Protein 1MSW (pdb70)

Secondary structure (DSSP, 8-state):
----------GGGS--HHHHHHHTTTT-HHHHHHHHHHHHHHHHHHHHHHHHHHHHHHTTT-GGGSTTTHHHHHHHHHHHHHHHHHHHHHHHHS-S---TTTTTTTSS-HHHHHHHHHHHHHHHHHH-S--BHHHHHHHHHHHHHHHHHHHHHHHSS-SSHHHHTSHHHHHS-SHHHHHHHHHHHHHHSTTTTTTTT-------TTHHHHHHHHHHHHHHHH-TTEEEE----EEEE-HHHHHHHHHHHHHHTTS------BSSPPBPPSSSBS-BSSS--SS--BSEE-SSTTHHHHTTT---HHHHHHHHHHHT--EEE-HHHHHHHHHHTT-SS-SSTT---SS---------TTHHHHHHHHHHHHHHHHHHHHHHHHTTTSSSSS-S-BB--EEEETTS-EEESSSS-TTS-HHHHHHEEESS-EE-HHHHHHHHHHHHHHHTT--SS-HHHHHHHHHHTHHHHHHHHH-HHHH-GGGGSSSHHHHHHHHHHHHHHHHH-TT-EE---EEEE-S-HHHHHHHHHHT-TTHHHHTT-S--SS---HHHHHHHHHHHHHHHHHTTS-------SSSSSS--SS------HHHHHHHHHTT---HHHHHHHHHGGGGT--HHHHHHHIIIIIIHHHHHTS---S-SSHHHHHHHHHHHHHHHHHHH-HHHHHHHHHHHHHHHHHHS-EE-TTT--EEE----EEEE-TTS-EEEE--B--SS--EE-SSS-EE----S-SS--S--B-HHHHHHHHHHHHHHHHHHHHHHHHHHHIIIII-----EE-SSEEEE-GGGHHHHHHHHHHHHHHHHHH--HHHHHHHHHSSTTT-TT---PPPPPPP-S--GGGGGT-SS---

Solvent-accessible surface area: 42148 Å² total; per-residue (Å²): 75,86,10,116,32,71,149,56,99,13,62,95,10,83,33,63,83,152,46,34,88,67,0,16,127,117,71,28,106,189,42,0,124,54,1,6,52,17,12,34,52,6,14,81,43,0,13,58,83,21,46,153,74,3,89,159,36,6,135,63,10,48,3,2,62,8,58,1,0,84,50,18,6,70,83,2,6,54,102,0,20,52,43,0,57,77,26,13,90,87,9,97,90,148,204,61,187,117,63,69,4,12,124,31,1,74,100,19,80,35,42,0,0,0,8,1,0,0,8,16,0,5,16,33,3,7,55,64,124,89,10,33,17,85,38,0,0,28,31,0,0,89,25,0,21,45,6,9,68,2,5,52,6,38,99,83,92,6,122,48,14,118,158,75,2,71,113,57,12,107,132,106,95,37,78,96,144,38,71,41,27,0,76,80,18,29,55,86,9,110,101,164,22,55,26,55,66,138,83,44,92,99,16,127,147,102,29,1,58,72,0,0,55,30,0,6,65,0,0,46,100,23,7,43,0,3,50,90,93,211,146,102,57,31,1,42,3,10,95,147,57,16,42,42,4,18,97,116,0,11,58,36,1,5,74,30,15,26,42,7,2,0,5,1,26,4,60,72,7,131,22,23,57,26,4,0,22,23,14,107,15,42,106,80,16,26,0,1,95,29,142,86,132,146,17,18,68,95,7,85,138,45,190,4,55,63,0,39,84,3,1,31,38,3,4,83,3,6,7,75,7,13,118,126,0,12,62,3,0,46,54,0,1,101,84,181,166,28,41,5,139,103,25,22,32,63,135,181,74,146,51,91,144,234,159,74,116,122,148,27,7,51,42,28,150,179,137,27,137,40,28,114,72,120,14,128,58,10,55,48,27,5,98,10,0,59,86,2,18,125,49,176,7,0,25,1,0,2,6,0,18,43,22,0,42,8,59,8,18,3,86,2,17,6,37,22,87,36,3,0,82,1,1,3,9,0,20,92,24,88,75,2,26,157,97,2,43,76,23,0,21,3,20,0,0,34,8,12,11,38,58,128,35,41,14,103,78,4,19,126,41,0,94,129,21,58,128,63,0,32,29,0,16,178,29,22,80,144,61,23,52,0,3,120,30,107,32,13,0,19,0,0,3,0,0,19,26,8,10,10,7,72,127,119,32,78,89,44,86,0,11,6,23,4,40,7,70,4,45,30,18,11,3,0,4,1,0,0,6,4,56,18,78,99,0,0,110,7,1,6,0,19,64,27,169,77,29,22,40,10,33,22,58,0,5,152,47,0,40,123,31,0,89,50,25,23,139,123,26,75,98,86,53,93,29,75,126,102,98,126,70,129,42,101,174,85,126,82,84,41,27,2,37,66,26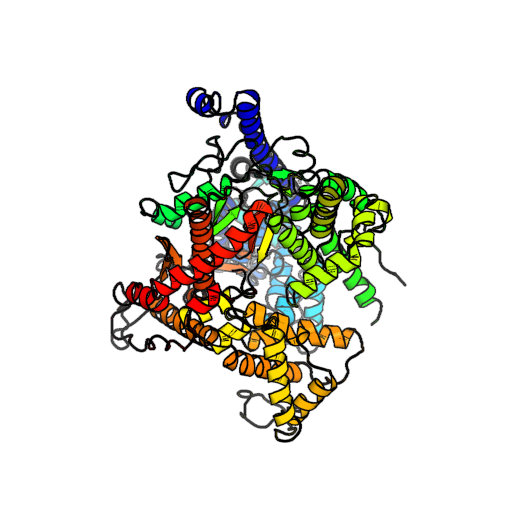,8,0,28,22,0,60,65,71,41,11,74,88,75,9,0,78,100,0,0,76,28,3,11,136,41,22,97,45,130,22,2,88,57,23,1,22,92,74,11,1,74,58,15,67,108,83,51,173,6,142,54,14,111,63,37,88,34,0,0,17,14,0,0,103,5,1,52,78,0,2,31,78,3,0,60,5,0,16,74,0,16,68,7,0,62,33,0,0,117,26,3,0,31,81,26,97,44,208,187,103,35,106,63,95,18,154,88,16,39,1,47,4,66,3,39,11,25,0,6,0,64,0,52,70,95,85,61,114,36,68,134,26,85,2,14,24,28,33,62,12,111,33,108,46,124,110,145,135,73,144,118,35,81,21,9,28,143,105,0,35,64,7,0,3,16,12,2,4,28,0,7,7,1,2,11,5,2,61,1,2,12,80,0,59,87,110,58,45,4,106,6,3,10,2,42,32,38,10,2,1,0,3,2,31,10,0,45,54,1,30,105,0,0,3,34,6,2,8,84,16,11,76,83,44,46,9,0,26,77,4,78,105,51,10,25,102,121,106,10,123,59,131,32,86,168,28,61,92,59,13,84,94,36,129,8,75,2,135,50,0,61,125,1,62,23,0,19,3

Structure (mmCIF, N/CA/C/O backbone):
data_1MSW
#
_entry.id   1MSW
#
_cell.length_a   142.910
_cell.length_b   145.460
_cell.length_c   145.600
_cell.angle_alpha   90.00
_cell.angle_beta   90.00
_cell.angle_gamma   90.00
#
_symmetry.space_group_name_H-M   'C 2 2 21'
#
loop_
_entity.id
_entity.type
_entity.pdbx_description
1 polymer 'Template DNA'
2 polymer 'Non-Template DNA'
3 polymer 'RNA message'
4 polymer 'DNA-directed RNA polymerase'
5 water water
#
loop_
_atom_site.group_PDB
_atom_site.id
_atom_site.type_symbol
_atom_site.label_atom_id
_atom_site.label_alt_id
_atom_site.label_comp_id
_atom_site.label_asym_id
_atom_site.label_entity_id
_atom_site.label_seq_id
_atom_site.pdbx_PDB_ins_code
_atom_site.Cartn_x
_atom_site.Cartn_y
_atom_site.Cartn_z
_atom_site.occupancy
_atom_site.B_iso_or_equiv
_atom_site.auth_seq_id
_atom_site.auth_comp_id
_atom_site.auth_asym_id
_atom_site.auth_atom_id
_atom_site.pdbx_PDB_model_num
ATOM 965 N N . ASN D 4 2 ? -28.044 -3.138 -14.695 1.00 97.36 2 ASN D N 1
ATOM 966 C CA . ASN D 4 2 ? -27.631 -2.319 -13.517 1.00 97.38 2 ASN D CA 1
ATOM 967 C C . ASN D 4 2 ? -26.621 -3.051 -12.639 1.00 96.55 2 ASN D C 1
ATOM 968 O O . ASN D 4 2 ? -26.040 -4.061 -13.046 1.00 96.90 2 ASN D O 1
ATOM 973 N N . THR D 4 3 ? -26.415 -2.534 -11.432 1.00 94.89 3 THR D N 1
ATOM 974 C CA . THR D 4 3 ? -25.473 -3.136 -10.499 1.00 92.92 3 THR D CA 1
ATOM 975 C C . THR D 4 3 ? -26.131 -3.387 -9.142 1.00 90.82 3 THR D C 1
ATOM 976 O O . THR D 4 3 ? -26.991 -2.615 -8.705 1.00 99.68 3 THR D O 1
ATOM 980 N N . ILE D 4 4 ? -25.727 -4.468 -8.478 1.00 98.59 4 ILE D N 1
ATOM 981 C CA . ILE D 4 4 ? -26.290 -4.787 -7.172 1.00 96.61 4 ILE D CA 1
ATOM 982 C C . ILE D 4 4 ? -25.430 -4.223 -6.044 1.00 96.13 4 ILE D C 1
ATOM 983 O O . ILE D 4 4 ? -24.247 -4.555 -5.900 1.00 95.72 4 ILE D O 1
ATOM 988 N N . ASN D 4 5 ? -26.054 -3.354 -5.255 1.00 95.57 5 ASN D N 1
ATOM 989 C CA . ASN D 4 5 ? -25.408 -2.684 -4.135 1.00 95.48 5 ASN D CA 1
ATOM 990 C C . ASN D 4 5 ? -25.669 -3.399 -2.824 1.00 95.14 5 ASN D C 1
ATOM 991 O O . ASN D 4 5 ? -26.755 -3.289 -2.255 1.00 94.58 5 ASN D O 1
ATOM 996 N N . ILE D 4 6 ? -24.667 -4.119 -2.336 1.00 94.53 6 ILE D N 1
ATOM 997 C CA . ILE D 4 6 ? -24.808 -4.835 -1.081 1.00 94.12 6 ILE D CA 1
ATOM 998 C C . ILE D 4 6 ? -24.307 -3.955 0.057 1.00 94.94 6 ILE D C 1
ATOM 999 O O . ILE D 4 6 ? -23.440 -3.105 -0.143 1.00 95.20 6 ILE D O 1
ATOM 1004 N N . ALA D 4 7 ? -24.865 -4.155 1.247 1.00 95.44 7 ALA D N 1
ATOM 1005 C CA . ALA D 4 7 ? -24.469 -3.381 2.421 1.00 95.48 7 ALA D CA 1
ATOM 1006 C C . ALA D 4 7 ? -24.066 -4.313 3.565 1.00 95.34 7 ALA D C 1
ATOM 1007 O O . ALA D 4 7 ? -24.594 -5.424 3.688 1.00 95.60 7 ALA D O 1
ATOM 1009 N N . LYS D 4 8 ? -23.130 -3.859 4.398 1.00 94.31 8 LYS D N 1
ATOM 1010 C CA . LYS D 4 8 ? -22.660 -4.661 5.525 1.00 92.84 8 LYS D CA 1
ATOM 1011 C C . LYS D 4 8 ? -23.734 -4.791 6.606 1.00 91.75 8 LYS D C 1
ATOM 1012 O O . LYS D 4 8 ? -24.658 -3.978 6.685 1.00 91.43 8 LYS D O 1
ATOM 1018 N N . ASN D 4 9 ? -23.604 -5.822 7.436 1.00 90.36 9 ASN D N 1
ATOM 1019 C CA . ASN D 4 9 ? -24.561 -6.069 8.505 1.00 89.10 9 ASN D CA 1
ATOM 1020 C C . ASN D 4 9 ? -24.071 -5.509 9.828 1.00 89.65 9 ASN D C 1
ATOM 1021 O O . ASN D 4 9 ? -22.896 -5.175 9.988 1.00 89.01 9 ASN D O 1
ATOM 1026 N N . ASP D 4 10 ? -24.994 -5.423 10.777 1.00 90.24 10 ASP D N 1
ATOM 1027 C CA . ASP D 4 10 ? -24.680 -4.941 12.103 1.00 90.73 10 ASP D CA 1
ATOM 1028 C C . ASP D 4 10 ? -24.435 -6.178 12.945 1.00 90.43 10 ASP D C 1
ATOM 1029 O O . ASP D 4 10 ? -25.381 -6.793 13.438 1.00 90.61 10 ASP D O 1
ATOM 1034 N N . PHE D 4 11 ? -23.170 -6.556 13.091 1.00 89.60 11 PHE D N 1
ATOM 1035 C CA . PHE D 4 11 ? -22.823 -7.730 13.882 1.00 89.20 11 PHE D CA 1
ATOM 1036 C C . PHE D 4 11 ? -22.552 -7.312 15.310 1.00 91.67 11 PHE D C 1
ATOM 1037 O O . PHE D 4 11 ? -22.379 -8.154 16.190 1.00 92.79 11 PHE D O 1
ATOM 1045 N N . SER D 4 12 ? -22.511 -6.001 15.530 1.00 94.11 12 SER D N 1
ATOM 1046 C CA . SER D 4 12 ? -22.267 -5.454 16.857 1.00 96.34 12 SER D CA 1
ATOM 1047 C C . SER D 4 12 ? -23.335 -5.964 17.822 1.00 98.07 12 SER D C 1
ATOM 1048 O O . SER D 4 12 ? -23.103 -6.047 19.033 1.00 98.29 12 SER D O 1
ATOM 1051 N N . ASP D 4 13 ? -24.505 -6.300 17.277 1.00 99.32 13 ASP D N 1
ATOM 1052 C CA . ASP D 4 13 ? -25.616 -6.810 18.081 1.00 100.91 13 ASP D CA 1
ATOM 1053 C C . ASP D 4 13 ? -25.178 -8.044 18.865 1.00 101.70 13 ASP D C 1
ATOM 1054 O O . ASP D 4 13 ? -25.553 -8.225 20.025 1.00 101.96 13 ASP D O 1
ATOM 1059 N N . ILE D 4 14 ? -24.390 -8.892 18.208 1.00 102.70 14 ILE D N 1
ATOM 1060 C CA . ILE D 4 14 ? -23.882 -10.123 18.803 1.00 103.42 14 ILE D CA 1
ATOM 1061 C C . ILE D 4 14 ? -23.069 -9.879 20.072 1.00 104.78 14 ILE D C 1
ATOM 1062 O O . ILE D 4 14 ? -22.823 -10.808 20.837 1.00 105.30 14 ILE D O 1
ATOM 1067 N N . GLU D 4 15 ? -22.670 -8.631 20.307 1.00 106.40 15 GLU D N 1
ATOM 1068 C CA . GLU D 4 15 ? -21.897 -8.294 21.506 1.00 108.20 15 GLU D CA 1
ATOM 1069 C C . GLU D 4 15 ? -22.794 -8.413 22.751 1.00 108.66 15 GLU D C 1
ATOM 1070 O O . GLU D 4 15 ? -23.250 -7.409 23.313 1.00 108.76 15 GLU D O 1
ATOM 1076 N N . LEU D 4 16 ? -23.028 -9.665 23.153 1.00 108.85 16 LEU D N 1
ATOM 1077 C CA . LEU D 4 16 ? -23.861 -10.067 24.297 1.00 108.61 16 LEU D CA 1
ATOM 1078 C C . LEU D 4 16 ? -24.104 -9.041 25.406 1.00 109.06 16 LEU D C 1
ATOM 1079 O O . LEU D 4 16 ? -23.256 -8.196 25.704 1.00 108.72 16 LEU D O 1
ATOM 1084 N N . ALA D 4 17 ? -25.281 -9.153 26.020 1.00 109.72 17 ALA D N 1
ATOM 1085 C CA . ALA D 4 17 ? -25.707 -8.273 27.101 1.00 109.83 17 ALA D CA 1
ATOM 1086 C C . ALA D 4 17 ? -24.774 -8.361 28.303 1.00 109.93 17 ALA D C 1
ATOM 1087 O O . ALA D 4 17 ? -23.950 -9.271 28.392 1.00 109.80 17 ALA D O 1
ATOM 1089 N N . ALA D 4 18 ? -24.927 -7.414 29.227 1.00 110.34 18 ALA D N 1
ATOM 1090 C CA . ALA D 4 18 ? -24.105 -7.339 30.435 1.00 110.65 18 ALA D CA 1
ATOM 1091 C C . ALA D 4 18 ? -24.357 -8.459 31.458 1.00 110.87 18 ALA D C 1
ATOM 1092 O O . ALA D 4 18 ? -23.416 -8.947 32.094 1.00 110.97 18 ALA D O 1
ATOM 1094 N N . ILE D 4 19 ? -25.615 -8.860 31.632 1.00 111.07 19 ILE D N 1
ATOM 1095 C CA . ILE D 4 19 ? -25.934 -9.938 32.573 1.00 111.07 19 ILE D CA 1
ATOM 1096 C C . ILE D 4 19 ? -25.306 -11.253 32.082 1.00 110.48 19 ILE D C 1
ATOM 1097 O O . ILE D 4 19 ? -24.703 -11.993 32.874 1.00 110.33 19 ILE D O 1
ATOM 1102 N N . PRO D 4 20 ? -25.451 -11.565 30.771 1.00 109.33 20 PRO D N 1
ATOM 1103 C CA . PRO D 4 20 ? -24.884 -12.793 30.196 1.00 108.08 20 PRO D CA 1
ATOM 1104 C C . PRO D 4 20 ? -23.361 -12.667 30.076 1.00 106.92 20 PRO D C 1
ATOM 1105 O O . PRO D 4 20 ? -22.644 -13.667 29.986 1.00 106.90 20 PRO D O 1
ATOM 1109 N N . PHE D 4 21 ? -22.885 -11.424 30.069 1.00 104.88 21 PHE D N 1
ATOM 1110 C CA . PHE D 4 21 ? -21.462 -11.133 29.961 1.00 102.92 21 PHE D CA 1
ATOM 1111 C C . PHE D 4 21 ? -20.774 -11.406 31.289 1.00 101.95 21 PHE D C 1
ATOM 1112 O O . PHE D 4 21 ? -19.617 -11.821 31.314 1.00 102.20 21 PHE D O 1
ATOM 1120 N N . ASN D 4 22 ? -21.484 -11.162 32.389 1.00 100.97 22 ASN D N 1
ATOM 1121 C CA . ASN D 4 22 ? -20.929 -11.396 33.719 1.00 100.28 22 ASN D CA 1
ATOM 1122 C C . ASN D 4 22 ? -20.852 -12.908 33.938 1.00 98.95 22 ASN D C 1
ATOM 1123 O O . ASN D 4 22 ? -20.265 -13.384 34.914 1.00 98.21 22 ASN D O 1
ATOM 1128 N N . THR D 4 23 ? -21.459 -13.654 33.018 1.00 97.56 23 THR D N 1
ATOM 1129 C CA . THR D 4 23 ? -21.432 -15.113 33.065 1.00 96.42 23 THR D CA 1
ATOM 1130 C C . THR D 4 23 ? -19.995 -15.516 32.728 1.00 94.25 23 THR D C 1
ATOM 1131 O O . THR D 4 23 ? -19.439 -16.450 33.308 1.00 93.99 23 THR D O 1
ATOM 1135 N N . LEU D 4 24 ? -19.408 -14.790 31.777 1.00 91.74 24 LEU D N 1
ATOM 1136 C CA . LEU D 4 24 ? -18.037 -15.021 31.343 1.00 88.62 24 LEU D CA 1
ATOM 1137 C C . LEU D 4 24 ? -17.077 -14.332 32.282 1.00 88.03 24 LEU D C 1
ATOM 1138 O O . LEU D 4 24 ? -16.137 -14.948 32.780 1.00 88.25 24 LEU D O 1
ATOM 1143 N N . ALA D 4 25 ? -17.295 -13.040 32.498 1.00 87.54 25 ALA D N 1
ATOM 1144 C CA . ALA D 4 25 ? -16.451 -12.296 33.417 1.00 87.67 25 ALA D CA 1
ATOM 1145 C C . ALA D 4 25 ? -16.663 -12.982 34.771 1.00 88.29 25 ALA D C 1
ATOM 1146 O O . ALA D 4 25 ? -17.690 -13.641 34.982 1.00 88.58 25 ALA D O 1
ATOM 1148 N N . ASP D 4 26 ? -15.697 -12.838 35.676 1.00 89.22 26 ASP D N 1
ATOM 1149 C CA . ASP D 4 26 ? -15.752 -13.475 36.999 1.00 89.98 26 ASP D CA 1
ATOM 1150 C C . ASP D 4 26 ? -15.401 -14.949 36.825 1.00 88.61 26 ASP D C 1
ATOM 1151 O O . ASP D 4 26 ? -14.711 -15.548 37.658 1.00 88.51 26 ASP D O 1
ATOM 1156 N N . HIS D 4 27 ? -15.887 -15.517 35.725 1.00 86.58 27 HIS D N 1
ATOM 1157 C CA . HIS D 4 27 ? -15.638 -16.909 35.377 1.00 83.34 27 HIS D CA 1
ATOM 1158 C C . HIS D 4 27 ? -14.251 -16.986 34.733 1.00 80.17 27 HIS D C 1
ATOM 1159 O O . HIS D 4 27 ? -13.398 -17.771 35.163 1.00 78.36 27 HIS D O 1
ATOM 1166 N N . TYR D 4 28 ? -14.031 -16.145 33.719 1.00 77.29 28 TYR D N 1
ATOM 1167 C CA . TYR D 4 28 ? -12.763 -16.117 32.985 1.00 75.89 28 TYR D CA 1
ATOM 1168 C C . TYR D 4 28 ? -12.092 -14.742 32.946 1.00 76.62 28 TYR D C 1
ATOM 1169 O O . TYR D 4 28 ? -10.914 -14.619 32.574 1.00 76.94 28 TYR D O 1
ATOM 1178 N N . GLY D 4 29 ? -12.841 -13.708 33.315 1.00 77.00 29 GLY D N 1
ATOM 1179 C CA . GLY D 4 29 ? -12.270 -12.375 33.341 1.00 77.76 29 GLY D CA 1
ATOM 1180 C C . GLY D 4 29 ? -12.323 -11.546 32.074 1.00 78.77 29 GLY D C 1
ATOM 1181 O O . GLY D 4 29 ? -11.848 -11.948 31.012 1.00 79.66 29 GLY D O 1
ATOM 1182 N N . GLU D 4 30 ? -12.900 -10.360 32.223 1.00 79.41 30 GLU D N 1
ATOM 1183 C CA . GLU D 4 30 ? -13.056 -9.381 31.158 1.00 79.27 30 GLU D CA 1
ATOM 1184 C C . GLU D 4 30 ? -12.072 -9.489 29.995 1.00 77.48 30 GLU D C 1
ATOM 1185 O O . GLU D 4 30 ? -12.493 -9.577 28.844 1.00 78.06 30 GLU D O 1
ATOM 1191 N N . ARG D 4 31 ? -10.772 -9.475 30.277 1.00 75.50 31 ARG D N 1
ATOM 1192 C CA . ARG D 4 31 ? -9.797 -9.547 29.191 1.00 74.28 31 ARG D CA 1
ATOM 1193 C C . ARG D 4 31 ? -10.194 -10.600 28.173 1.00 72.62 31 ARG D C 1
ATOM 1194 O O . ARG D 4 31 ? -10.423 -10.291 26.999 1.00 73.16 31 ARG D O 1
ATOM 1202 N N . LEU D 4 32 ? -10.273 -11.844 28.631 1.00 70.24 32 LEU D N 1
ATOM 1203 C CA . LEU D 4 32 ? -10.638 -12.942 27.762 1.00 68.13 32 LEU D CA 1
ATOM 1204 C C . LEU D 4 32 ? -12.098 -12.860 27.374 1.00 67.89 32 LEU D C 1
ATOM 1205 O O . LEU D 4 32 ? -12.421 -12.810 26.193 1.00 70.54 32 LEU D O 1
ATOM 1210 N N . ALA D 4 33 ? -12.981 -12.845 28.362 1.00 66.05 33 ALA D N 1
ATOM 1211 C CA . ALA D 4 33 ? -14.406 -12.762 28.085 1.00 65.82 33 ALA D CA 1
ATOM 1212 C C . ALA D 4 33 ? -14.677 -11.797 26.928 1.00 66.95 33 ALA D C 1
ATOM 1213 O O . ALA D 4 33 ? -15.500 -12.064 26.052 1.00 67.60 33 ALA D O 1
ATOM 1215 N N . ARG D 4 34 ? -13.962 -10.682 26.915 1.00 67.53 34 ARG D N 1
ATOM 1216 C CA . ARG D 4 34 ? -14.143 -9.683 25.876 1.00 68.53 34 ARG D CA 1
ATOM 1217 C C . ARG D 4 34 ? -13.501 -10.154 24.590 1.00 68.45 34 ARG D C 1
ATOM 1218 O O . ARG D 4 34 ? -14.059 -10.016 23.505 1.00 70.01 34 ARG D O 1
ATOM 1226 N N . GLU D 4 35 ? -12.311 -10.713 24.723 1.00 67.91 35 GLU D N 1
ATOM 1227 C CA . GLU D 4 35 ? -11.570 -11.217 23.582 1.00 66.15 35 GLU D CA 1
ATOM 1228 C C . GLU D 4 35 ? -12.380 -12.269 22.836 1.00 62.73 35 GLU D C 1
ATOM 1229 O O . GLU D 4 35 ? -12.468 -12.236 21.612 1.00 61.82 35 GLU D O 1
ATOM 1235 N N . GLN D 4 36 ? -12.977 -13.195 23.579 1.00 60.05 36 GLN D N 1
ATOM 1236 C CA . GLN D 4 36 ? -13.781 -14.243 22.974 1.00 58.82 36 GLN D CA 1
ATOM 1237 C C . GLN D 4 36 ? -14.864 -13.621 22.106 1.00 59.29 36 GLN D C 1
ATOM 1238 O O . GLN D 4 36 ? -14.959 -13.904 20.908 1.00 60.01 36 GLN D O 1
ATOM 1244 N N . LEU D 4 37 ? -15.675 -12.762 22.706 1.00 58.98 37 LEU D N 1
ATOM 1245 C CA . LEU D 4 37 ? -16.738 -12.106 21.970 1.00 58.84 37 LEU D CA 1
ATOM 1246 C C . LEU D 4 37 ? -16.197 -11.313 20.793 1.00 58.52 37 LEU D C 1
ATOM 1247 O O . LEU D 4 37 ? -16.905 -11.081 19.816 1.00 60.02 37 LEU D O 1
ATOM 1252 N N . ALA D 4 38 ? -14.948 -10.879 20.879 1.00 57.81 38 ALA D N 1
ATOM 1253 C CA . ALA D 4 38 ? -14.361 -10.135 19.771 1.00 56.86 38 ALA D CA 1
ATOM 1254 C C . ALA D 4 38 ? -14.135 -11.151 18.672 1.00 56.24 38 ALA D C 1
ATOM 1255 O O . ALA D 4 38 ? -14.330 -10.880 17.489 1.00 56.20 38 ALA D O 1
ATOM 1257 N N . LEU D 4 39 ? -13.72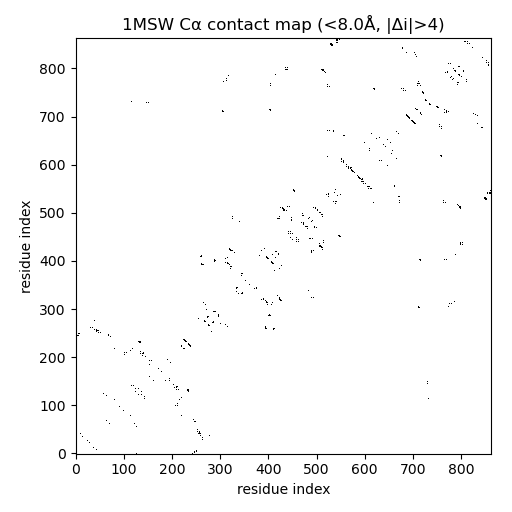8 -12.340 19.101 1.00 55.66 39 LEU D N 1
ATOM 1258 C CA . LEU D 4 39 ? -13.433 -13.437 18.205 1.00 54.36 39 LEU D CA 1
ATOM 1259 C C . LEU D 4 39 ? -14.676 -13.919 17.478 1.00 53.73 39 LEU D C 1
ATOM 1260 O O . LEU D 4 39 ? -14.656 -14.134 16.270 1.00 53.25 39 LEU D O 1
ATOM 1265 N N . GLU D 4 40 ? -15.763 -14.079 18.213 1.00 53.46 40 GLU D N 1
ATOM 1266 C CA . GLU D 4 40 ? -16.983 -14.541 17.602 1.00 55.06 40 GLU D CA 1
ATOM 1267 C C . GLU D 4 40 ? -17.495 -13.508 16.618 1.00 55.92 40 GLU D C 1
ATOM 1268 O O . GLU D 4 40 ? -17.989 -13.847 15.547 1.00 59.18 40 GLU D O 1
ATOM 1274 N N . HIS D 4 41 ? -17.339 -12.242 16.956 1.00 56.68 41 HIS D N 1
ATOM 1275 C CA . HIS D 4 41 ? -17.777 -11.160 16.082 1.00 56.88 41 HIS D CA 1
ATOM 1276 C C . HIS D 4 41 ? -16.965 -11.153 14.775 1.00 56.74 41 HIS D C 1
ATOM 1277 O O . HIS D 4 41 ? -17.491 -10.902 13.688 1.00 56.48 41 HIS D O 1
ATOM 1284 N N . GLU D 4 42 ? -15.676 -11.438 14.893 1.00 57.57 42 GLU D N 1
ATOM 1285 C CA . GLU D 4 42 ? -14.777 -11.486 13.750 1.00 57.43 42 GLU D CA 1
ATOM 1286 C C . GLU D 4 42 ? -15.220 -12.595 12.813 1.00 56.63 42 GLU D C 1
ATOM 1287 O O . GLU D 4 42 ? -15.292 -12.403 11.594 1.00 55.61 42 GLU D O 1
ATOM 1293 N N . SER D 4 43 ? -15.506 -13.761 13.395 1.00 55.06 43 SER D N 1
ATOM 1294 C CA . SER D 4 43 ? -15.964 -14.915 12.631 1.00 53.40 43 SER D CA 1
ATOM 1295 C C . SER D 4 43 ? -17.034 -14.483 11.652 1.00 52.51 43 SER D C 1
ATOM 1296 O O . SER D 4 43 ? -16.963 -14.805 10.473 1.00 52.33 43 SER D O 1
ATOM 1299 N N . TYR D 4 44 ? -18.021 -13.743 12.144 1.00 53.98 44 TYR D N 1
ATOM 1300 C CA . TYR D 4 44 ? -19.092 -13.273 11.281 1.00 55.34 44 TYR D CA 1
ATOM 1301 C C . TYR D 4 44 ? -18.642 -12.268 10.231 1.00 56.75 44 TYR D C 1
ATOM 1302 O O . TYR D 4 44 ? -19.154 -12.246 9.115 1.00 56.45 44 TYR D O 1
ATOM 1311 N N . GLU D 4 45 ? -17.665 -11.448 10.572 1.00 59.12 45 GLU D N 1
ATOM 1312 C CA . GLU D 4 45 ? -17.188 -10.466 9.622 1.00 60.76 45 GLU D CA 1
ATOM 1313 C C . GLU D 4 45 ? -16.400 -11.159 8.536 1.00 59.24 45 GLU D C 1
ATOM 1314 O O . GLU D 4 45 ? -16.477 -10.792 7.369 1.00 59.58 45 GLU D O 1
ATOM 1320 N N . MET D 4 46 ? -15.628 -12.164 8.916 1.00 59.00 46 MET D N 1
ATOM 1321 C CA . MET D 4 46 ? -14.833 -12.876 7.931 1.00 57.83 46 MET D CA 1
ATOM 1322 C C . MET D 4 46 ? -15.764 -13.583 6.959 1.00 57.40 46 MET D C 1
ATOM 1323 O O . MET D 4 46 ? -15.504 -13.622 5.756 1.00 57.36 46 MET D O 1
ATOM 1328 N N . GLY D 4 47 ? -16.858 -14.125 7.491 1.00 57.62 47 GLY D N 1
ATOM 1329 C CA . GLY D 4 47 ? -17.826 -14.822 6.668 1.00 58.25 47 GLY D CA 1
ATOM 1330 C C . GLY D 4 47 ? -18.455 -13.890 5.652 1.00 59.97 47 GLY D C 1
ATOM 1331 O O . GLY D 4 47 ? -18.574 -14.222 4.468 1.00 61.40 47 GLY D O 1
ATOM 1332 N N . GLU D 4 48 ? -18.866 -12.716 6.115 1.00 60.78 48 GLU D N 1
ATOM 1333 C CA . GLU D 4 48 ? -19.463 -11.726 5.234 1.00 60.73 48 GLU D CA 1
ATOM 1334 C C . GLU D 4 48 ? -18.457 -11.356 4.163 1.00 59.13 48 GLU D C 1
ATOM 1335 O O . GLU D 4 48 ? -18.801 -11.214 2.995 1.00 59.34 48 GLU D O 1
ATOM 1341 N N . ALA D 4 49 ? -17.201 -11.221 4.572 1.00 59.13 49 ALA D N 1
ATOM 1342 C CA . ALA D 4 49 ? -16.122 -10.860 3.660 1.00 58.01 49 ALA D CA 1
ATOM 1343 C C . ALA D 4 49 ? -16.018 -11.826 2.501 1.00 58.43 49 ALA D C 1
ATOM 1344 O O . ALA D 4 49 ? -15.856 -11.412 1.351 1.00 58.84 49 ALA D O 1
ATOM 1346 N N . ARG D 4 50 ? -16.108 -13.119 2.789 1.00 59.40 50 ARG D N 1
ATOM 1347 C CA . ARG D 4 50 ? -15.980 -14.068 1.704 1.00 59.85 50 ARG D CA 1
ATOM 1348 C C . ARG D 4 50 ? -17.242 -14.195 0.865 1.00 60.87 50 ARG D C 1
ATOM 1349 O O . ARG D 4 50 ? -17.161 -14.528 -0.324 1.00 61.09 50 ARG D O 1
ATOM 1357 N N . PHE D 4 51 ? -18.405 -13.917 1.449 1.00 61.76 51 PHE D N 1
ATOM 1358 C CA . PHE D 4 51 ? -19.611 -14.007 0.645 1.00 63.78 51 PHE D CA 1
ATOM 1359 C C . PHE D 4 51 ? -19.556 -12.899 -0.385 1.00 65.10 51 PHE D C 1
ATOM 1360 O O . PHE D 4 51 ? -19.702 -13.154 -1.576 1.00 66.36 51 PHE D O 1
ATOM 1368 N N . ARG D 4 52 ? -19.344 -11.669 0.082 1.00 67.50 52 ARG D N 1
ATOM 1369 C CA . ARG D 4 52 ? -19.259 -10.499 -0.797 1.00 69.50 52 ARG D CA 1
ATOM 1370 C C . ARG D 4 52 ? -18.233 -10.717 -1.901 1.00 69.81 52 ARG D C 1
ATOM 1371 O O . ARG D 4 52 ? -18.462 -10.380 -3.059 1.00 70.30 52 ARG D O 1
ATOM 1379 N N . LYS D 4 53 ? -17.092 -11.282 -1.536 1.00 71.14 53 LYS D N 1
ATOM 1380 C CA . LYS D 4 53 ? -16.043 -11.550 -2.503 1.00 71.86 53 LYS D CA 1
ATOM 1381 C C . LYS D 4 53 ? -16.566 -12.508 -3.568 1.00 72.67 53 LYS D C 1
ATOM 1382 O O . LYS D 4 53 ? -16.578 -12.195 -4.756 1.00 72.17 53 LYS D O 1
ATOM 1388 N N . MET D 4 54 ? -17.001 -13.679 -3.129 1.00 74.45 54 MET D N 1
ATOM 1389 C CA . MET D 4 54 ? -17.531 -14.680 -4.034 1.00 77.09 54 MET D CA 1
ATOM 1390 C C . MET D 4 54 ? -18.583 -14.058 -4.940 1.00 77.98 54 MET D C 1
ATOM 1391 O O . MET D 4 54 ? -18.592 -14.270 -6.152 1.00 78.80 54 MET D O 1
ATOM 1396 N N . PHE D 4 55 ? -19.477 -13.297 -4.333 1.00 78.21 55 PHE D N 1
ATOM 1397 C CA . PHE D 4 55 ? -20.537 -12.643 -5.064 1.00 78.44 55 PHE D CA 1
ATOM 1398 C C . PHE D 4 55 ? -19.968 -11.782 -6.180 1.00 79.00 55 PHE D C 1
ATOM 1399 O O . PHE D 4 55 ? -20.294 -11.989 -7.343 1.00 79.69 55 PHE D O 1
ATOM 1407 N N . GLU D 4 56 ? -19.116 -10.823 -5.828 1.00 79.55 56 GLU D N 1
ATOM 1408 C CA . GLU D 4 56 ? -18.516 -9.927 -6.817 1.00 80.28 56 GLU D CA 1
ATOM 1409 C C . GLU D 4 56 ? -17.834 -10.709 -7.923 1.00 79.37 56 GLU D C 1
ATOM 1410 O O . GLU D 4 56 ?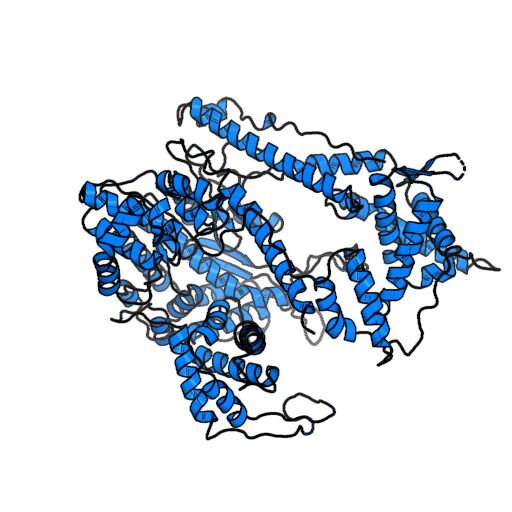 -17.760 -10.262 -9.059 1.00 79.90 56 GLU D O 1
ATOM 1416 N N . ARG D 4 57 ? -17.332 -11.883 -7.587 1.00 78.95 57 ARG D N 1
ATOM 1417 C CA . ARG D 4 57 ? -16.664 -12.723 -8.566 1.00 79.57 57 ARG D CA 1
ATOM 1418 C C . ARG D 4 57 ? -17.706 -13.197 -9.577 1.00 78.40 57 ARG D C 1
ATOM 1419 O O . ARG D 4 57 ? -17.569 -12.985 -10.779 1.00 75.99 57 ARG D O 1
ATOM 1427 N N . GLN D 4 58 ? -18.756 -13.828 -9.062 1.00 78.39 58 GLN D N 1
ATOM 1428 C CA . GLN D 4 58 ? -19.834 -14.354 -9.887 1.00 78.81 58 GLN D CA 1
ATOM 1429 C C . GLN D 4 58 ? -20.467 -13.284 -10.759 1.00 79.06 58 GLN D C 1
ATOM 1430 O O . GLN D 4 58 ? -20.857 -13.543 -11.894 1.00 79.75 58 GLN D O 1
ATOM 1436 N N . LEU D 4 59 ? -20.571 -12.081 -10.218 1.00 79.37 59 LEU D N 1
ATOM 1437 C CA . LEU D 4 59 ? -21.166 -10.965 -10.932 1.00 79.52 59 LEU D CA 1
ATOM 1438 C C . LEU D 4 59 ? -20.340 -10.627 -12.169 1.00 80.20 59 LEU D C 1
ATOM 1439 O O . LEU D 4 59 ? -20.879 -10.402 -13.255 1.00 79.94 59 LEU D O 1
ATOM 1444 N N . LYS D 4 60 ? -19.025 -10.592 -11.993 1.00 81.52 60 LYS D N 1
ATOM 1445 C CA . LYS D 4 60 ? -18.113 -10.283 -13.086 1.00 83.09 60 LYS D CA 1
ATOM 1446 C C . LYS D 4 60 ? -17.819 -11.577 -13.840 1.00 83.46 60 LYS D C 1
ATOM 1447 O O . LYS D 4 60 ? -16.673 -12.017 -13.954 1.00 84.11 60 LYS D O 1
ATOM 1453 N N . ALA D 4 61 ? -18.879 -12.185 -14.349 1.00 83.49 61 ALA D N 1
ATOM 1454 C CA . ALA D 4 61 ? -18.776 -13.429 -15.090 1.00 84.01 61 ALA D CA 1
ATOM 1455 C C . ALA D 4 61 ? -20.187 -13.770 -15.560 1.00 84.68 61 ALA D C 1
ATOM 1456 O O . ALA D 4 61 ? -20.420 -14.820 -16.162 1.00 84.21 61 ALA D O 1
ATOM 1458 N N . GLY D 4 62 ? -21.120 -12.862 -15.275 1.00 85.61 62 GLY D N 1
ATOM 1459 C CA . GLY D 4 62 ? -22.506 -13.055 -15.658 1.00 87.12 62 GLY D CA 1
ATOM 1460 C C . GLY D 4 62 ? -23.066 -14.349 -15.100 1.00 88.08 62 GLY D C 1
ATOM 1461 O O . GLY D 4 62 ? -23.671 -15.143 -15.828 1.00 88.25 62 GLY D O 1
ATOM 1462 N N . GLU D 4 63 ? -22.866 -14.561 -13.803 1.00 88.53 63 GLU D N 1
ATOM 1463 C CA . GLU D 4 63 ? -23.345 -15.769 -13.152 1.00 88.73 63 GLU D CA 1
ATOM 1464 C C . GLU D 4 63 ? -24.219 -15.442 -11.957 1.00 87.78 63 GLU D C 1
ATOM 1465 O O . GLU D 4 63 ? -24.430 -16.275 -11.081 1.00 87.13 63 GLU D O 1
ATOM 1471 N N . VAL D 4 64 ? -24.731 -14.217 -11.946 1.00 87.69 64 VAL D N 1
ATOM 1472 C CA . VAL D 4 64 ? -25.606 -13.721 -10.889 1.00 88.24 64 VAL D CA 1
ATOM 1473 C C . VAL D 4 64 ? -26.770 -14.678 -10.625 1.00 88.77 64 VAL D C 1
ATOM 1474 O O . VAL D 4 64 ? -27.167 -14.898 -9.473 1.00 88.49 64 VAL D O 1
ATOM 1478 N N . ALA D 4 65 ? -27.322 -15.218 -11.711 1.00 89.08 65 ALA D N 1
ATOM 1479 C CA . ALA D 4 65 ? -28.446 -16.147 -11.653 1.00 88.99 65 ALA D CA 1
ATOM 1480 C C . ALA D 4 65 ? -28.073 -17.419 -10.887 1.00 88.50 65 ALA D C 1
ATOM 1481 O O . ALA D 4 65 ? -28.938 -18.101 -10.326 1.00 88.53 65 ALA D O 1
ATOM 1483 N N . ASP D 4 66 ? -26.777 -17.722 -10.866 1.00 87.58 66 ASP D N 1
ATOM 1484 C CA . ASP D 4 66 ? -26.260 -18.901 -10.181 1.00 86.48 66 ASP D CA 1
ATOM 1485 C C . ASP D 4 66 ? -26.159 -18.710 -8.677 1.00 84.59 66 ASP D C 1
ATOM 1486 O O . ASP D 4 66 ? -26.130 -19.685 -7.931 1.00 85.30 66 ASP D O 1
ATOM 1491 N N . ASN D 4 67 ? -26.095 -17.462 -8.229 1.00 81.88 67 ASN D N 1
ATOM 1492 C CA . ASN D 4 67 ? -25.978 -17.189 -6.803 1.00 79.69 67 ASN D CA 1
ATOM 1493 C C . ASN D 4 67 ? -27.294 -17.423 -6.063 1.00 79.32 67 ASN D C 1
ATOM 1494 O O . ASN D 4 67 ? -28.372 -17.117 -6.577 1.00 79.73 67 ASN D O 1
ATOM 1499 N N . ALA D 4 68 ? -27.190 -17.968 -4.852 1.00 78.16 68 ALA D N 1
ATOM 1500 C CA . ALA D 4 68 ? -28.351 -18.267 -4.020 1.00 76.87 68 ALA D CA 1
ATOM 1501 C C . ALA D 4 68 ? -29.181 -17.040 -3.669 1.00 76.22 68 ALA D C 1
ATOM 1502 O O . ALA D 4 68 ? -30.227 -17.148 -3.019 1.00 75.38 68 ALA D O 1
ATOM 1504 N N . ALA D 4 69 ? -28.711 -15.872 -4.081 1.00 76.14 69 ALA D N 1
ATOM 1505 C CA . ALA D 4 69 ? -29.435 -14.641 -3.802 1.00 77.10 69 ALA D CA 1
ATOM 1506 C C . ALA D 4 69 ? -30.434 -14.362 -4.930 1.00 77.72 69 ALA D C 1
ATOM 1507 O O . ALA D 4 69 ? -31.469 -13.720 -4.713 1.00 78.06 69 ALA D O 1
ATOM 1509 N N . ALA D 4 70 ? -30.123 -14.872 -6.124 1.00 77.72 70 ALA D N 1
ATOM 1510 C CA . ALA D 4 70 ? -30.965 -14.702 -7.310 1.00 77.55 70 ALA D CA 1
ATOM 1511 C C . ALA D 4 70 ? -32.121 -15.699 -7.332 1.00 77.69 70 ALA D C 1
ATOM 1512 O O . ALA D 4 70 ? -33.233 -15.376 -7.750 1.00 76.76 70 ALA D O 1
ATOM 1514 N N . LYS D 4 71 ? -31.831 -16.910 -6.873 1.00 78.72 71 LYS D N 1
ATOM 1515 C CA . LYS D 4 71 ? -32.782 -18.013 -6.832 1.00 79.11 71 LYS D CA 1
ATOM 1516 C C . LYS D 4 71 ? -34.204 -17.700 -6.395 1.00 78.63 71 LYS D C 1
ATOM 1517 O O . LYS D 4 71 ? -35.144 -17.937 -7.155 1.00 78.66 71 LYS D O 1
ATOM 1523 N N . PRO D 4 72 ? -34.389 -17.177 -5.168 1.00 78.68 72 PRO D N 1
ATOM 1524 C CA . PRO D 4 72 ? -35.752 -16.865 -4.713 1.00 78.52 72 PRO D CA 1
ATOM 1525 C C . PRO D 4 72 ? -36.546 -16.060 -5.747 1.00 78.11 72 PRO D C 1
ATOM 1526 O O . PRO D 4 72 ? -37.734 -16.304 -5.962 1.00 79.36 72 PRO D O 1
ATOM 1530 N N . LEU D 4 73 ? -35.885 -15.109 -6.397 1.00 76.88 73 LEU D N 1
ATOM 1531 C CA . LEU D 4 73 ? -36.550 -14.296 -7.400 1.00 75.28 73 LEU D CA 1
ATOM 1532 C C . LEU D 4 73 ? -36.634 -14.998 -8.759 1.00 74.78 73 LEU D C 1
ATOM 1533 O O . LEU D 4 73 ? -37.642 -14.888 -9.455 1.00 74.31 73 LEU D O 1
ATOM 1538 N N . ILE D 4 74 ? -35.572 -15.705 -9.140 1.00 74.15 74 ILE D N 1
ATOM 1539 C CA . ILE D 4 74 ? -35.546 -16.426 -10.410 1.00 72.87 74 ILE D CA 1
ATOM 1540 C C . ILE D 4 74 ? -36.688 -17.439 -10.431 1.00 73.25 74 ILE D C 1
ATOM 1541 O O . ILE D 4 74 ? -37.259 -17.732 -11.479 1.00 72.97 74 ILE D O 1
ATOM 1546 N N . THR D 4 75 ? -37.019 -17.979 -9.265 1.00 73.56 75 THR D N 1
ATOM 1547 C CA . THR D 4 75 ? -38.070 -18.980 -9.192 1.00 74.08 75 THR D CA 1
ATOM 1548 C C . THR D 4 75 ? -39.477 -18.402 -9.201 1.00 73.67 75 THR D C 1
ATOM 1549 O O . THR D 4 75 ? -40.452 -19.133 -9.363 1.00 73.55 75 THR D O 1
ATOM 1553 N N . THR D 4 76 ? -39.599 -17.095 -9.031 1.00 73.69 76 THR D N 1
ATOM 1554 C CA . THR D 4 76 ? -40.923 -16.490 -9.057 1.00 74.31 76 THR D CA 1
ATOM 1555 C C . THR D 4 76 ? -41.232 -16.071 -10.499 1.00 73.78 76 THR D C 1
ATOM 1556 O O . THR D 4 76 ? -42.368 -16.164 -10.962 1.00 73.88 76 THR D O 1
ATOM 1560 N N . LEU D 4 77 ? -40.195 -15.645 -11.208 1.00 73.36 77 LEU D N 1
ATOM 1561 C CA . LEU D 4 77 ? -40.322 -15.193 -12.583 1.00 74.02 77 LEU D CA 1
ATOM 1562 C C . LEU D 4 77 ? -40.476 -16.306 -13.614 1.00 74.13 77 LEU D C 1
ATOM 1563 O O . LEU D 4 77 ? -41.366 -16.255 -14.467 1.00 75.17 77 LEU D O 1
ATOM 1568 N N . LEU D 4 78 ? -39.599 -17.300 -13.538 1.00 73.27 78 LEU D N 1
ATOM 1569 C CA . LEU D 4 78 ? -39.607 -18.408 -14.482 1.00 71.85 78 LEU D CA 1
ATOM 1570 C C . LEU D 4 78 ? -41.015 -18.895 -14.855 1.00 70.56 78 LEU D C 1
ATOM 1571 O O . LEU D 4 78 ? -41.315 -19.097 -16.029 1.00 70.29 78 LEU D O 1
ATOM 1576 N N . PRO D 4 79 ? -41.902 -19.079 -13.864 1.00 69.29 79 PRO D N 1
ATOM 1577 C CA . PRO D 4 79 ? -43.256 -19.541 -14.190 1.00 68.38 79 PRO D CA 1
ATOM 1578 C C . PRO D 4 79 ? -44.038 -18.516 -15.010 1.00 68.57 79 PRO D C 1
ATOM 1579 O O . PRO D 4 79 ? -44.690 -18.863 -15.995 1.00 68.76 79 PRO D O 1
ATOM 1583 N N . LYS D 4 80 ? -43.973 -17.256 -14.582 1.00 69.22 80 LYS D N 1
ATOM 1584 C CA . LYS D 4 80 ? -44.683 -16.166 -15.243 1.00 69.39 80 LYS D CA 1
ATOM 1585 C C . LYS D 4 80 ? -44.226 -16.046 -16.689 1.00 69.69 80 LYS D C 1
ATOM 1586 O O . LYS D 4 80 ? -45.007 -15.681 -17.566 1.00 70.32 80 LYS D O 1
ATOM 1592 N N . MET D 4 81 ? -42.964 -16.384 -16.929 1.00 69.91 81 MET D N 1
ATOM 1593 C CA . MET D 4 81 ? -42.382 -16.335 -18.263 1.00 70.41 81 MET D CA 1
ATOM 1594 C C . MET D 4 81 ? -42.836 -17.521 -19.118 1.00 69.15 81 MET D C 1
ATOM 1595 O O . MET D 4 81 ? -43.313 -17.350 -20.240 1.00 69.50 81 MET D O 1
ATOM 1600 N N . ILE D 4 82 ? -42.679 -18.726 -18.590 1.00 67.43 82 ILE D N 1
ATOM 1601 C CA . ILE D 4 82 ? -43.085 -19.920 -19.319 1.00 67.03 82 ILE D CA 1
ATOM 1602 C C . ILE D 4 82 ? -44.558 -19.806 -19.737 1.00 65.76 82 ILE D C 1
ATOM 1603 O O . ILE D 4 82 ? -44.934 -20.223 -20.823 1.00 64.45 82 ILE D O 1
ATOM 1608 N N . ALA D 4 83 ? -45.377 -19.218 -18.870 1.00 66.18 83 ALA D N 1
ATOM 1609 C CA . ALA D 4 83 ? -46.802 -19.033 -19.135 1.00 66.45 83 ALA D CA 1
ATOM 1610 C C . ALA D 4 83 ? -47.023 -18.094 -20.324 1.00 67.80 83 ALA D C 1
ATOM 1611 O O . ALA D 4 83 ? -47.794 -18.399 -21.235 1.00 69.22 83 ALA D O 1
ATOM 1613 N N . ARG D 4 84 ? -46.349 -16.948 -20.301 1.00 68.35 84 ARG D N 1
ATOM 1614 C CA . ARG D 4 84 ? -46.439 -15.952 -21.367 1.00 68.42 84 ARG D CA 1
ATOM 1615 C C . ARG D 4 84 ? -45.988 -16.567 -22.692 1.00 68.18 84 ARG D C 1
ATOM 1616 O O . ARG D 4 84 ? -46.579 -16.302 -23.742 1.00 68.31 84 ARG D O 1
ATOM 1624 N N . ILE D 4 85 ? -44.938 -17.384 -22.641 1.00 67.11 85 ILE D N 1
ATOM 1625 C CA . ILE D 4 85 ? -44.417 -18.012 -23.845 1.00 66.12 85 ILE D CA 1
ATOM 1626 C C . ILE D 4 85 ? -45.471 -18.938 -24.418 1.00 67.17 85 ILE D C 1
ATOM 1627 O O . ILE D 4 85 ? -45.717 -18.963 -25.621 1.00 68.43 85 ILE D O 1
ATOM 1632 N N . ASN D 4 86 ? -46.103 -19.702 -23.545 1.00 68.06 86 ASN D N 1
ATOM 1633 C CA . ASN D 4 86 ? -47.119 -20.628 -23.992 1.00 69.11 86 ASN D CA 1
ATOM 1634 C C . ASN D 4 86 ? -48.334 -19.894 -24.525 1.00 69.96 86 ASN D C 1
ATOM 1635 O O . ASN D 4 86 ? -48.824 -20.216 -25.605 1.00 71.09 86 ASN D O 1
ATOM 1640 N N . ASP D 4 87 ? -48.817 -18.909 -23.779 1.00 70.79 87 ASP D N 1
ATOM 1641 C CA . ASP D 4 87 ? -49.965 -18.135 -24.226 1.00 71.29 87 ASP D CA 1
ATOM 1642 C C . ASP D 4 87 ? -49.653 -17.621 -25.619 1.00 71.57 87 ASP D C 1
ATOM 1643 O O . ASP D 4 87 ? -50.429 -17.814 -26.556 1.00 71.85 87 ASP D O 1
ATOM 1648 N N . TRP D 4 88 ? -48.494 -16.985 -25.749 1.00 70.91 88 TRP D N 1
ATOM 1649 C CA . TRP D 4 88 ? -48.078 -16.429 -27.022 1.00 70.85 88 TRP D CA 1
ATOM 1650 C C . TRP D 4 88 ? -48.142 -17.433 -28.157 1.00 71.82 88 TRP D C 1
ATOM 1651 O O . TRP D 4 88 ? -48.703 -17.146 -29.213 1.00 72.11 88 TRP D O 1
ATOM 1662 N N . PHE D 4 89 ? -47.554 -18.605 -27.947 1.00 72.00 89 PHE D N 1
ATOM 1663 C CA . PHE D 4 89 ? -47.567 -19.633 -28.970 1.00 72.56 89 PHE D CA 1
ATOM 1664 C C . PHE D 4 89 ? -48.985 -19.927 -29.429 1.00 74.10 89 PHE D C 1
ATOM 1665 O O . PHE D 4 89 ? -49.196 -20.451 -30.522 1.00 73.72 89 PHE D O 1
ATOM 1673 N N . GLU D 4 90 ? -49.959 -19.580 -28.596 1.00 76.09 90 GLU D N 1
ATOM 1674 C CA . GLU D 4 90 ? -51.352 -19.824 -28.939 1.00 79.28 90 GLU D CA 1
ATOM 1675 C C . GLU D 4 90 ? -51.927 -18.727 -29.809 1.00 79.88 90 GLU D C 1
ATOM 1676 O O . GLU D 4 90 ? -52.582 -19.005 -30.812 1.00 80.22 90 GLU D O 1
ATOM 1682 N N . GLU D 4 91 ? -51.691 -17.478 -29.428 1.00 80.98 91 GLU D N 1
ATOM 1683 C CA . GLU D 4 91 ? -52.196 -16.368 -30.219 1.00 82.18 91 GLU D CA 1
ATOM 1684 C C . GLU D 4 91 ? -51.632 -16.512 -31.623 1.00 82.00 91 GLU D C 1
ATOM 1685 O O . GLU D 4 91 ? -52.370 -16.499 -32.607 1.00 82.04 91 GLU D O 1
ATOM 1691 N N . VAL D 4 92 ? -50.315 -16.666 -31.704 1.00 81.57 92 VAL D N 1
ATOM 1692 C CA . VAL D 4 92 ? -49.646 -16.797 -32.986 1.00 81.57 92 VAL D CA 1
ATOM 1693 C C . VAL D 4 92 ? -50.249 -17.912 -33.849 1.00 81.97 92 VAL D C 1
ATOM 1694 O O . VAL D 4 92 ? -50.238 -17.820 -35.084 1.00 82.85 92 VAL D O 1
ATOM 1698 N N . LYS D 4 93 ? -50.793 -18.947 -33.211 1.00 81.56 93 LYS D N 1
ATOM 1699 C CA . LYS D 4 93 ? -51.407 -20.052 -33.952 1.00 80.86 93 LYS D CA 1
ATOM 1700 C C . LYS D 4 93 ? -52.815 -19.701 -34.428 1.00 80.87 93 LYS D C 1
ATOM 1701 O O . LYS D 4 93 ? -53.137 -19.850 -35.605 1.00 81.40 93 LYS D O 1
ATOM 1707 N N . ALA D 4 94 ? -53.650 -19.217 -33.518 1.00 81.32 94 ALA D N 1
ATOM 1708 C CA . ALA D 4 94 ? -55.018 -18.847 -33.864 1.00 81.42 94 ALA D CA 1
ATOM 1709 C C . ALA D 4 94 ? -55.107 -17.633 -34.801 1.00 81.73 94 ALA D C 1
ATOM 1710 O O . ALA D 4 94 ? -56.193 -17.280 -35.255 1.00 81.32 94 ALA D O 1
ATOM 1712 N N . LYS D 4 95 ? -53.978 -16.994 -35.092 1.00 82.55 95 LYS D N 1
ATOM 1713 C CA . LYS D 4 95 ? -53.995 -15.838 -35.979 1.00 83.58 95 LYS D CA 1
ATOM 1714 C C . LYS D 4 95 ? -53.621 -16.193 -37.417 1.00 84.93 95 LYS D C 1
ATOM 1715 O O . LYS D 4 95 ? -52.539 -16.733 -37.695 1.00 85.04 95 LYS D O 1
ATOM 1721 N N . ARG D 4 96 ? -54.530 -15.868 -38.330 1.00 85.89 96 ARG D N 1
ATOM 1722 C CA . ARG D 4 96 ? -54.350 -16.141 -39.751 1.00 86.90 96 ARG D CA 1
ATOM 1723 C C . ARG D 4 96 ? -53.165 -15.382 -40.361 1.00 87.27 96 ARG D C 1
ATOM 1724 O O . ARG D 4 96 ? -52.731 -14.346 -39.838 1.00 87.95 96 ARG D O 1
ATOM 1732 N N . GLY D 4 97 ? -52.643 -15.910 -41.468 1.00 86.90 97 GLY D N 1
ATOM 1733 C CA . GLY D 4 97 ? -51.535 -15.265 -42.149 1.00 85.14 97 GLY D CA 1
ATOM 1734 C C . GLY D 4 97 ? -50.152 -15.785 -41.827 1.00 84.13 97 GLY D C 1
ATOM 1735 O O . GLY D 4 97 ? -49.989 -16.905 -41.339 1.00 83.00 97 GLY D O 1
ATOM 1736 N N . LYS D 4 98 ? -49.152 -14.955 -42.112 1.00 83.80 98 LYS D N 1
ATOM 1737 C CA . LYS D 4 98 ? -47.759 -15.306 -41.865 1.00 84.27 98 LYS D CA 1
ATOM 1738 C C . LYS D 4 98 ? -47.421 -15.158 -40.385 1.00 84.48 98 LYS D C 1
ATOM 1739 O O . LYS D 4 98 ? -47.699 -14.128 -39.768 1.00 83.76 98 LYS D O 1
ATOM 1745 N N . ARG D 4 99 ? -46.816 -16.196 -39.823 1.00 85.12 99 ARG D N 1
ATOM 1746 C CA . ARG D 4 99 ? -46.443 -16.189 -38.414 1.00 85.45 99 ARG D CA 1
ATOM 1747 C C . ARG D 4 99 ? -45.135 -15.425 -38.204 1.00 85.62 99 ARG D C 1
ATOM 1748 O O . ARG D 4 99 ? -44.254 -15.442 -39.071 1.00 86.62 99 ARG D O 1
ATOM 1756 N N . PRO D 4 100 ? -45.001 -14.732 -37.053 1.00 85.54 100 PRO D N 1
ATOM 1757 C CA . PRO D 4 100 ? -43.804 -13.952 -36.711 1.00 84.91 100 PRO D CA 1
ATOM 1758 C C . PRO D 4 100 ? -42.544 -14.733 -37.029 1.00 84.87 100 PRO D C 1
ATOM 1759 O O . PRO D 4 100 ? -42.514 -15.958 -36.887 1.00 84.28 100 PRO D O 1
ATOM 1763 N N . THR D 4 101 ? -41.508 -14.027 -37.468 1.00 85.87 101 THR D N 1
ATOM 1764 C CA . THR D 4 101 ? -40.250 -14.675 -37.829 1.00 86.79 101 THR D CA 1
ATOM 1765 C C . THR D 4 101 ? -39.599 -15.438 -36.670 1.00 86.89 101 THR D C 1
ATOM 1766 O O . THR D 4 101 ? -38.790 -16.345 -36.897 1.00 86.87 101 THR D O 1
ATOM 1770 N N . ALA D 4 102 ? -39.976 -15.086 -35.437 1.00 86.93 102 ALA D N 1
ATOM 1771 C CA . ALA D 4 102 ? -39.431 -15.725 -34.232 1.00 86.72 102 ALA D CA 1
ATOM 1772 C C . ALA D 4 102 ? -40.072 -17.075 -33.858 1.00 86.64 102 ALA D C 1
ATOM 1773 O O . ALA D 4 102 ? -39.366 -18.027 -33.520 1.00 86.85 102 ALA D O 1
ATOM 1775 N N . PHE D 4 103 ? -41.401 -17.148 -33.912 1.00 86.52 103 PHE D N 1
ATOM 1776 C CA . PHE D 4 103 ? -42.147 -18.363 -33.579 1.00 87.08 103 PHE D CA 1
ATOM 1777 C C . PHE D 4 103 ? -41.449 -19.651 -33.993 1.00 88.36 103 PHE D C 1
ATOM 1778 O O . PHE D 4 103 ? -41.226 -20.540 -33.171 1.00 88.96 103 PHE D O 1
ATOM 1786 N N . GLN D 4 104 ? -41.122 -19.748 -35.277 1.00 89.58 104 GLN D N 1
ATOM 1787 C CA . GLN D 4 104 ? -40.465 -20.926 -35.834 1.00 90.86 104 GLN D CA 1
ATOM 1788 C C . GLN D 4 104 ? -39.226 -21.438 -35.084 1.00 90.27 104 GLN D C 1
ATOM 1789 O O . GLN D 4 104 ? -39.039 -22.652 -34.929 1.00 90.35 104 GLN D O 1
ATOM 1795 N N . PHE D 4 105 ? -38.377 -20.517 -34.635 1.00 88.98 105 PHE D N 1
ATOM 1796 C CA . PHE D 4 105 ? -37.149 -20.874 -33.931 1.00 87.10 105 PHE D CA 1
ATOM 1797 C C . PHE D 4 105 ? -37.370 -21.282 -32.485 1.00 86.65 105 PHE D C 1
ATOM 1798 O O . PHE D 4 105 ? -36.729 -22.214 -31.993 1.00 85.97 105 PHE D O 1
ATOM 1806 N N . LEU D 4 106 ? -38.273 -20.575 -31.807 1.00 86.26 106 LEU D N 1
ATOM 1807 C CA . LEU D 4 106 ? -38.592 -20.853 -30.408 1.00 86.13 106 LEU D CA 1
ATOM 1808 C C . LEU D 4 106 ? -39.329 -22.181 -30.218 1.00 86.62 106 LEU D C 1
ATOM 1809 O O . LEU D 4 106 ? -39.681 -22.556 -29.096 1.00 86.14 106 LEU D O 1
ATOM 1814 N N . GLN D 4 107 ? -39.543 -22.892 -31.323 1.00 87.64 107 GLN D N 1
ATOM 1815 C CA . GLN D 4 107 ? -40.242 -24.175 -31.309 1.00 88.10 107 GLN D CA 1
ATOM 1816 C C . GLN D 4 107 ? -39.291 -25.363 -31.070 1.00 88.96 107 GLN D C 1
ATOM 1817 O O . GLN D 4 107 ? -39.714 -26.435 -30.626 1.00 88.99 107 GLN D O 1
ATOM 1823 N N . GLU D 4 108 ? -38.008 -25.161 -31.354 1.00 89.93 108 GLU D N 1
ATOM 1824 C CA . GLU D 4 108 ? -37.005 -26.209 -31.171 1.00 91.43 108 GLU D CA 1
ATOM 1825 C C . GLU D 4 108 ? -36.952 -26.666 -29.708 1.00 90.79 108 GLU D C 1
ATOM 1826 O O . GLU D 4 108 ? -37.338 -27.790 -29.373 1.00 91.36 108 GLU D O 1
ATOM 1832 N N . ILE D 4 109 ? -36.466 -25.776 -28.848 1.00 89.45 109 ILE D N 1
ATOM 1833 C CA . ILE D 4 109 ? -36.341 -26.035 -27.417 1.00 87.31 109 ILE D CA 1
ATOM 1834 C C . ILE D 4 109 ? -37.660 -25.885 -26.664 1.00 84.85 109 ILE D C 1
ATOM 1835 O O . ILE D 4 109 ? -38.596 -25.244 -27.141 1.00 83.90 109 ILE D O 1
ATOM 1840 N N . LYS D 4 110 ? -37.709 -26.474 -25.474 1.00 82.74 110 LYS D N 1
ATOM 1841 C CA . LYS D 4 110 ? -38.887 -26.425 -24.623 1.00 81.08 110 LYS D CA 1
ATOM 1842 C C . LYS D 4 110 ? -39.096 -25.020 -24.081 1.00 79.38 110 LYS D C 1
ATOM 1843 O O . LYS D 4 110 ? -38.135 -24.296 -23.832 1.00 78.60 110 LYS D O 1
ATOM 1849 N N . PRO D 4 111 ? -40.361 -24.622 -23.870 1.00 78.12 111 PRO D N 1
ATOM 1850 C CA . PRO D 4 111 ? -40.651 -23.286 -23.342 1.00 77.72 111 PRO D CA 1
ATOM 1851 C C . PRO D 4 111 ? -39.886 -22.952 -22.057 1.00 77.69 111 PRO D C 1
ATOM 1852 O O . PRO D 4 111 ? -39.251 -21.901 -21.978 1.00 76.88 111 PRO D O 1
ATOM 1856 N N . GLU D 4 112 ? -39.932 -23.837 -21.059 1.00 77.72 112 GLU D N 1
ATOM 1857 C CA . GLU D 4 112 ? -39.221 -23.582 -19.802 1.00 77.69 112 GLU D CA 1
ATOM 1858 C C . GLU D 4 112 ? -37.734 -23.309 -20.015 1.00 77.28 112 GLU D C 1
ATOM 1859 O O . GLU D 4 112 ? -37.135 -22.512 -19.287 1.00 77.09 112 GLU D O 1
ATOM 1865 N N . ALA D 4 113 ? -37.142 -23.967 -21.012 1.00 76.64 113 ALA D N 1
ATOM 1866 C CA . ALA D 4 113 ? -35.726 -23.772 -21.328 1.00 75.23 113 ALA D CA 1
ATOM 1867 C C . ALA D 4 113 ? -35.505 -22.341 -21.809 1.00 74.79 113 ALA D C 1
ATOM 1868 O O . ALA D 4 113 ? -34.582 -21.657 -21.362 1.00 74.55 113 ALA D O 1
ATOM 1870 N N . VAL D 4 114 ? -36.358 -21.906 -22.736 1.00 73.78 114 VAL D N 1
ATOM 1871 C CA . VAL D 4 114 ? -36.298 -20.558 -23.297 1.00 71.65 114 VAL D CA 1
ATOM 1872 C C . VAL D 4 114 ? -36.402 -19.508 -22.189 1.00 70.82 114 VAL D C 1
ATOM 1873 O O . VAL D 4 114 ? -35.628 -18.546 -22.165 1.00 70.64 114 VAL D O 1
ATOM 1877 N N . ALA D 4 115 ? -37.353 -19.708 -21.276 1.00 69.38 115 ALA D N 1
ATOM 1878 C CA . ALA D 4 115 ? -37.586 -18.789 -20.165 1.00 69.21 115 ALA D CA 1
ATOM 1879 C C . ALA D 4 115 ? -36.366 -18.660 -19.262 1.00 69.22 115 ALA D C 1
ATOM 1880 O O . ALA D 4 115 ? -35.972 -17.551 -18.887 1.00 69.39 115 ALA D O 1
ATOM 1882 N N . TYR D 4 116 ? -35.767 -19.785 -18.899 1.00 68.01 116 TYR D N 1
ATOM 1883 C CA . TYR D 4 116 ? -34.591 -19.725 -18.050 1.00 67.85 116 TYR D CA 1
ATOM 1884 C C . TYR D 4 116 ? -33.411 -19.054 -18.766 1.00 66.91 116 TYR D C 1
ATOM 1885 O O . TYR D 4 116 ? -32.740 -18.195 -18.197 1.00 67.28 116 TYR D O 1
ATOM 1894 N N . ILE D 4 117 ? -33.153 -19.460 -20.007 1.00 66.17 117 ILE D N 1
ATOM 1895 C CA . ILE D 4 117 ? -32.062 -18.883 -20.787 1.00 64.93 117 ILE D CA 1
ATOM 1896 C C . ILE D 4 117 ? -32.271 -17.389 -20.979 1.00 64.23 117 ILE D C 1
ATOM 1897 O O . ILE D 4 117 ? -31.318 -16.635 -21.117 1.00 63.38 117 ILE D O 1
ATOM 1902 N N . THR D 4 118 ? -33.524 -16.961 -20.996 1.00 65.05 118 THR D N 1
ATOM 1903 C CA . THR D 4 118 ? -33.808 -15.543 -21.143 1.00 66.57 118 THR D CA 1
ATOM 1904 C C . THR D 4 118 ? -33.533 -14.851 -19.809 1.00 67.46 118 THR D C 1
ATOM 1905 O O . THR D 4 118 ? -32.784 -13.878 -19.754 1.00 66.63 118 THR D O 1
ATOM 1909 N N . ILE D 4 119 ? -34.126 -15.363 -18.732 1.00 68.34 119 ILE D N 1
ATOM 1910 C CA . ILE D 4 119 ? -33.918 -14.774 -17.412 1.00 69.92 119 ILE D CA 1
ATOM 1911 C C . ILE D 4 119 ? -32.417 -14.694 -17.105 1.00 69.27 119 ILE D C 1
ATOM 1912 O O . ILE D 4 119 ? -31.898 -13.650 -16.728 1.00 68.17 119 ILE D O 1
ATOM 1917 N N . LYS D 4 120 ? -31.727 -15.810 -17.290 1.00 69.56 120 LYS D N 1
ATOM 1918 C CA . LYS D 4 120 ? -30.303 -15.888 -17.002 1.00 71.20 120 LYS D CA 1
ATOM 1919 C C . LYS D 4 120 ? -29.411 -15.022 -17.892 1.00 71.39 120 LYS D C 1
ATOM 1920 O O . LYS D 4 120 ? -28.679 -14.164 -17.392 1.00 72.52 120 LYS D O 1
ATOM 1926 N N . THR D 4 121 ? -29.460 -15.250 -19.202 1.00 70.83 121 THR D N 1
ATOM 1927 C CA . THR D 4 121 ? -28.626 -14.488 -20.122 1.00 68.77 121 THR D CA 1
ATOM 1928 C C . THR D 4 121 ? -28.798 -12.994 -19.972 1.00 68.09 121 THR D C 1
ATOM 1929 O O . THR D 4 121 ? -27.817 -12.281 -19.870 1.00 67.81 121 THR D O 1
ATOM 1933 N N . THR D 4 122 ? -30.026 -12.500 -19.962 1.00 68.60 122 THR D N 1
ATOM 1934 C CA . THR D 4 122 ? -30.168 -11.061 -19.833 1.00 71.32 122 THR D CA 1
ATOM 1935 C C . THR D 4 122 ? -29.776 -10.639 -18.432 1.00 72.60 122 THR D C 1
ATOM 1936 O O . THR D 4 122 ? -29.232 -9.552 -18.235 1.00 73.88 122 THR D O 1
ATOM 1940 N N . LEU D 4 123 ? -30.049 -11.500 -17.457 1.00 73.44 123 LEU D N 1
ATOM 1941 C CA . LEU D 4 123 ? -29.719 -11.191 -16.075 1.00 73.99 123 LEU D CA 1
ATOM 1942 C C . LEU D 4 123 ? -28.228 -10.907 -15.937 1.00 74.09 123 LEU D C 1
ATOM 1943 O O . LEU D 4 123 ? -27.814 -10.156 -15.055 1.00 73.50 123 LEU D O 1
ATOM 1948 N N . ALA D 4 124 ? -27.427 -11.511 -16.811 1.00 74.58 124 ALA D N 1
ATOM 1949 C CA . ALA D 4 124 ? -25.986 -11.302 -16.803 1.00 76.20 124 ALA D CA 1
ATOM 1950 C C . ALA D 4 124 ? -25.670 -9.969 -17.481 1.00 78.53 124 ALA D C 1
ATOM 1951 O O . ALA D 4 124 ? -25.253 -9.015 -16.823 1.00 80.11 124 ALA D O 1
ATOM 1953 N N . CYS D 4 125 ? -25.881 -9.907 -18.794 1.00 79.91 125 CYS D N 1
ATOM 1954 C CA . CYS D 4 125 ? -25.620 -8.698 -19.577 1.00 81.41 125 CYS D CA 1
ATOM 1955 C C . CYS D 4 125 ? -25.799 -7.395 -18.800 1.00 81.44 125 CYS D C 1
ATOM 1956 O O . CYS D 4 125 ? -24.960 -6.496 -18.889 1.00 81.74 125 CYS D O 1
ATOM 1959 N N . LEU D 4 126 ? -26.885 -7.292 -18.041 1.00 81.40 126 LEU D N 1
ATOM 1960 C CA . LEU D 4 126 ? -27.161 -6.088 -17.267 1.00 83.27 126 LEU D CA 1
ATOM 1961 C C . LEU D 4 126 ? -26.194 -5.832 -16.111 1.00 84.99 126 LEU D C 1
ATOM 1962 O O . LEU D 4 126 ? -25.672 -4.723 -15.960 1.00 85.60 126 LEU D O 1
ATOM 1967 N N . THR D 4 127 ? -25.954 -6.854 -15.298 1.00 86.23 127 THR D N 1
ATOM 1968 C CA . THR D 4 127 ? -25.057 -6.723 -14.159 1.00 87.87 127 THR D CA 1
ATOM 1969 C C . THR D 4 127 ? -23.565 -6.719 -14.507 1.00 90.03 127 THR D C 1
ATOM 1970 O O . THR D 4 127 ? -22.736 -6.300 -13.696 1.00 90.06 127 THR D O 1
ATOM 1974 N N . SER D 4 128 ? -23.220 -7.185 -15.704 1.00 92.53 128 SER D N 1
ATOM 1975 C CA . SER D 4 128 ? -21.823 -7.205 -16.135 1.00 95.26 128 SER D CA 1
ATOM 1976 C C . SER D 4 128 ? -21.396 -5.838 -16.690 1.00 97.73 128 SER D C 1
ATOM 1977 O O . SER D 4 128 ? -20.916 -4.974 -15.946 1.00 98.06 128 SER D O 1
ATOM 1980 N N . ALA D 4 129 ? -21.579 -5.642 -17.995 1.00 100.11 129 ALA D N 1
ATOM 1981 C CA . ALA D 4 129 ? -21.207 -4.387 -18.642 1.00 102.78 129 ALA D CA 1
ATOM 1982 C C . ALA D 4 129 ? -22.376 -3.403 -18.681 1.00 104.88 129 ALA D C 1
ATOM 1983 O O . ALA D 4 129 ? -23.372 -3.569 -17.965 1.00 105.07 129 ALA D O 1
ATOM 1985 N N . ASP D 4 130 ? -22.236 -2.370 -19.513 1.00 106.86 130 ASP D N 1
ATOM 1986 C CA . ASP D 4 130 ? -23.281 -1.360 -19.680 1.00 108.13 130 ASP D CA 1
ATOM 1987 C C . ASP D 4 130 ? -23.776 -1.386 -21.128 1.00 108.39 130 ASP D C 1
ATOM 1988 O O . ASP D 4 130 ? -24.546 -0.519 -21.559 1.00 108.57 130 ASP D O 1
ATOM 1993 N N . ASN D 4 131 ? -23.320 -2.382 -21.881 1.00 107.88 131 ASN D N 1
ATOM 1994 C CA . ASN D 4 131 ? -23.752 -2.531 -23.263 1.00 107.04 131 ASN D CA 1
ATOM 1995 C C . ASN D 4 131 ? -25.145 -3.151 -23.168 1.00 105.57 131 ASN D C 1
ATOM 1996 O O . ASN D 4 131 ? -25.500 -4.067 -23.910 1.00 104.90 131 ASN D O 1
ATOM 2001 N N . THR D 4 132 ? -25.921 -2.633 -22.221 1.00 104.46 132 THR D N 1
ATOM 2002 C CA . THR D 4 132 ? -27.274 -3.095 -21.971 1.00 103.57 132 THR D CA 1
ATOM 2003 C C . THR D 4 132 ? -28.210 -2.590 -23.062 1.00 102.57 132 THR D C 1
ATOM 2004 O O . THR D 4 132 ? -29.343 -2.193 -22.801 1.00 102.32 132 THR D O 1
ATOM 2008 N N . THR D 4 133 ? -27.720 -2.603 -24.294 1.00 102.00 133 THR D N 1
ATOM 2009 C CA . THR D 4 133 ? -28.519 -2.167 -25.428 1.00 101.34 133 THR D CA 1
ATOM 2010 C C . THR D 4 133 ? -29.347 -3.365 -25.893 1.00 100.13 133 THR D C 1
ATOM 2011 O O . THR D 4 133 ? -28.807 -4.445 -26.148 1.00 99.98 133 THR D O 1
ATOM 2015 N N . VAL D 4 134 ? -30.658 -3.170 -25.998 1.00 98.48 134 VAL D N 1
ATOM 2016 C CA . VAL D 4 134 ? -31.572 -4.230 -26.415 1.00 96.47 134 VAL D CA 1
ATOM 2017 C C . VAL D 4 134 ? -31.140 -4.971 -27.684 1.00 95.88 134 VAL D C 1
ATOM 2018 O O . VAL D 4 134 ? -31.662 -6.037 -27.984 1.00 95.89 134 VAL D O 1
ATOM 2022 N N . GLN D 4 135 ? -30.194 -4.409 -28.428 1.00 95.95 135 GLN D N 1
ATOM 2023 C CA . GLN D 4 135 ? -29.711 -5.034 -29.661 1.00 95.67 135 GLN D CA 1
ATOM 2024 C C . GLN D 4 135 ? -28.582 -6.014 -29.353 1.00 93.39 135 GLN D C 1
ATOM 2025 O O . GLN D 4 135 ? -28.418 -7.022 -30.040 1.00 92.71 135 GLN D O 1
ATOM 2031 N N . ALA D 4 136 ? -27.811 -5.700 -28.313 1.00 91.58 136 ALA D N 1
ATOM 2032 C CA . ALA D 4 136 ? -26.685 -6.525 -27.873 1.00 89.21 136 ALA D CA 1
ATOM 2033 C C . ALA D 4 136 ? -27.171 -7.648 -26.963 1.00 87.66 136 ALA D C 1
ATOM 2034 O O . ALA D 4 136 ? -26.667 -8.773 -27.018 1.00 86.90 136 ALA D O 1
ATOM 2036 N N . VAL D 4 137 ? -28.140 -7.323 -26.112 1.00 85.32 137 VAL D N 1
ATOM 2037 C CA . VAL D 4 137 ? -28.720 -8.295 -25.200 1.00 82.58 137 VAL D CA 1
ATOM 2038 C C . VAL D 4 137 ? -29.462 -9.336 -26.028 1.00 81.19 137 VAL D C 1
ATOM 2039 O O . VAL D 4 137 ? -29.293 -10.540 -25.831 1.00 80.07 137 VAL D O 1
ATOM 2043 N N . ALA D 4 138 ? -30.274 -8.852 -26.967 1.00 79.94 138 ALA D N 1
ATOM 2044 C CA . ALA D 4 138 ? -31.068 -9.708 -27.840 1.00 78.09 138 ALA D CA 1
ATOM 2045 C C . ALA D 4 138 ? -30.207 -10.698 -28.593 1.00 77.39 138 ALA D C 1
ATOM 2046 O O . ALA D 4 138 ? -30.627 -11.828 -28.837 1.00 77.88 138 ALA D O 1
ATOM 2048 N N . SER D 4 139 ? -29.008 -10.274 -28.976 1.00 76.59 139 SER D N 1
ATOM 2049 C CA . SER D 4 139 ? -28.105 -11.162 -29.698 1.00 76.22 139 SER D CA 1
ATOM 2050 C C . SER D 4 139 ? -27.579 -12.217 -28.737 1.00 75.99 139 SER D C 1
ATOM 2051 O O . SER D 4 139 ? -27.359 -13.368 -29.122 1.00 75.93 139 SER D O 1
ATOM 2054 N N . ALA D 4 140 ? -27.373 -11.807 -27.486 1.00 75.69 140 ALA D N 1
ATOM 2055 C CA . ALA D 4 140 ? -26.882 -12.701 -26.443 1.00 75.61 140 ALA D CA 1
ATOM 2056 C C . ALA D 4 140 ? -27.915 -13.802 -26.233 1.00 75.83 140 ALA D C 1
ATOM 2057 O O . ALA D 4 140 ? -27.582 -14.990 -26.239 1.00 76.36 140 ALA D O 1
ATOM 2059 N N . ILE D 4 141 ? -29.171 -13.402 -26.050 1.00 75.30 141 ILE D N 1
ATOM 2060 C CA . ILE D 4 141 ? -30.243 -14.364 -25.854 1.00 74.80 141 ILE D CA 1
ATOM 2061 C C . ILE D 4 141 ? -30.339 -15.276 -27.069 1.00 76.17 141 ILE D C 1
ATOM 2062 O O . ILE D 4 141 ? -30.247 -16.495 -26.936 1.00 77.07 141 ILE D O 1
ATOM 2067 N N . GLY D 4 142 ? -30.510 -14.676 -28.248 1.00 77.18 142 GLY D N 1
ATOM 2068 C CA . GLY D 4 142 ? -30.622 -15.439 -29.483 1.00 78.25 142 GLY D CA 1
ATOM 2069 C C . GLY D 4 142 ? -29.506 -16.446 -29.720 1.00 79.28 142 GLY D C 1
ATOM 2070 O O . GLY D 4 142 ? -29.747 -17.531 -30.253 1.00 79.93 142 GLY D O 1
ATOM 2071 N N . ARG D 4 143 ? -28.283 -16.089 -29.335 1.00 79.71 143 ARG D N 1
ATOM 2072 C CA . ARG D 4 143 ? -27.145 -16.981 -29.502 1.00 80.20 143 ARG D CA 1
ATOM 2073 C C . ARG D 4 143 ? -27.209 -18.160 -28.527 1.00 78.92 143 ARG D C 1
ATOM 2074 O O . ARG D 4 143 ? -26.946 -19.301 -28.908 1.00 77.86 143 ARG D O 1
ATOM 2082 N N . ALA D 4 144 ? -27.564 -17.882 -27.273 1.00 78.04 144 ALA D N 1
ATOM 2083 C CA . ALA D 4 144 ? -27.663 -18.922 -26.246 1.00 77.18 144 ALA D CA 1
ATOM 2084 C C . ALA D 4 144 ? -28.790 -19.903 -26.571 1.00 77.12 144 ALA D C 1
ATOM 2085 O O . ALA D 4 144 ? -28.637 -21.117 -26.401 1.00 76.00 144 ALA D O 1
ATOM 2087 N N . ILE D 4 145 ? -29.921 -19.368 -27.035 1.00 77.38 145 ILE D N 1
ATOM 2088 C CA . ILE D 4 145 ? -31.071 -20.190 -27.397 1.00 77.83 145 ILE D CA 1
ATOM 2089 C C . ILE D 4 145 ? -30.711 -21.123 -28.548 1.00 79.50 145 ILE D C 1
ATOM 2090 O O . ILE D 4 145 ? -31.180 -22.260 -28.607 1.00 79.65 145 ILE D O 1
ATOM 2095 N N . GLU D 4 146 ? -29.882 -20.645 -29.468 1.00 81.14 146 GLU D N 1
ATOM 2096 C CA . GLU D 4 146 ? -29.478 -21.479 -30.588 1.00 83.30 146 GLU D CA 1
ATOM 2097 C C . GLU D 4 146 ? -28.645 -22.667 -30.098 1.00 85.19 146 GLU D C 1
ATOM 2098 O O . GLU D 4 146 ? -29.011 -23.826 -30.319 1.00 86.41 146 GLU D O 1
ATOM 2104 N N . ASP D 4 147 ? -27.535 -22.379 -29.421 1.00 86.67 147 ASP D N 1
ATOM 2105 C CA . ASP D 4 147 ? -26.654 -23.429 -28.914 1.00 87.34 147 ASP D CA 1
ATOM 2106 C C . ASP D 4 147 ? -27.366 -24.471 -28.068 1.00 87.06 147 ASP D C 1
ATOM 2107 O O . ASP D 4 147 ? -27.012 -25.644 -28.108 1.00 87.24 147 ASP D O 1
ATOM 2112 N N . GLU D 4 148 ? -28.364 -24.059 -27.295 1.00 86.98 148 GLU D N 1
ATOM 2113 C CA . GLU D 4 148 ? -29.088 -25.035 -26.496 1.00 87.23 148 GLU D CA 1
ATOM 2114 C C . GLU D 4 148 ? -29.878 -25.941 -27.445 1.00 87.43 148 GLU D C 1
ATOM 2115 O O . GLU D 4 148 ? -29.886 -27.162 -27.292 1.00 88.06 148 GLU D O 1
ATOM 2121 N N . ALA D 4 149 ? -30.523 -25.340 -28.438 1.00 87.05 149 ALA D N 1
ATOM 2122 C CA . ALA D 4 149 ? -31.317 -26.095 -29.399 1.00 87.32 149 ALA D CA 1
ATOM 2123 C C . ALA D 4 149 ? -30.467 -27.062 -30.216 1.00 87.99 149 ALA D C 1
ATOM 2124 O O . ALA D 4 149 ? -30.792 -28.248 -30.334 1.00 87.56 149 ALA D O 1
ATOM 2126 N N . ARG D 4 150 ? -29.375 -26.543 -30.771 1.00 89.01 150 ARG D N 1
ATOM 2127 C CA . ARG D 4 150 ? -28.462 -27.322 -31.606 1.00 90.26 150 ARG D CA 1
ATOM 2128 C C . ARG D 4 150 ? -27.808 -28.503 -30.900 1.00 91.44 150 ARG D C 1
ATOM 2129 O O . ARG D 4 150 ? -27.912 -29.648 -31.348 1.00 91.87 150 ARG D O 1
ATOM 2137 N N . PHE D 4 151 ? -27.126 -28.216 -29.799 1.00 92.51 151 PHE D N 1
ATOM 2138 C CA . PHE D 4 151 ? -26.436 -29.248 -29.046 1.00 93.79 151 PHE D CA 1
ATOM 2139 C C . PHE D 4 151 ? -27.331 -29.927 -28.011 1.00 95.65 151 PHE D C 1
ATOM 2140 O O . PHE D 4 151 ? -26.884 -30.799 -27.265 1.00 96.04 151 PHE D O 1
ATOM 2148 N N . GLY D 4 152 ? -28.600 -29.537 -27.978 1.00 97.32 152 GLY D N 1
ATOM 2149 C CA . GLY D 4 152 ? -29.525 -30.146 -27.040 1.00 99.44 152 GLY D CA 1
ATOM 2150 C C . GLY D 4 152 ? -30.113 -31.432 -27.595 1.00 100.93 152 GLY D C 1
ATOM 2151 O O . GLY D 4 152 ? -30.313 -32.396 -26.858 1.00 100.99 152 GLY D O 1
ATOM 2152 N N . ARG D 4 153 ? -30.383 -31.449 -28.899 1.00 102.70 153 ARG D N 1
ATOM 2153 C CA . ARG D 4 153 ? -30.957 -32.620 -29.557 1.00 104.32 153 ARG D CA 1
ATOM 2154 C C . ARG D 4 153 ? -30.056 -33.845 -29.447 1.00 104.94 153 ARG D C 1
ATOM 2155 O O . ARG D 4 153 ? -30.530 -34.969 -29.271 1.00 104.62 153 ARG D O 1
ATOM 2163 N N . ILE D 4 154 ? -28.752 -33.631 -29.550 1.00 106.26 154 ILE D N 1
ATOM 2164 C CA . ILE D 4 154 ? -27.817 -34.741 -29.449 1.00 107.58 154 ILE D CA 1
ATOM 2165 C C . ILE D 4 154 ? -27.825 -35.280 -28.022 1.00 108.36 154 ILE D C 1
ATOM 2166 O O . ILE D 4 154 ? -26.934 -36.029 -27.625 1.00 108.20 154 ILE D O 1
ATOM 2171 N N . ARG D 4 155 ? -28.845 -34.888 -27.263 1.00 109.56 155 ARG D N 1
ATOM 2172 C CA . ARG D 4 155 ? -29.005 -35.313 -25.877 1.00 111.46 155 ARG D CA 1
ATOM 2173 C C . ARG D 4 155 ? -30.429 -35.808 -25.648 1.00 112.44 155 ARG D C 1
ATOM 2174 O O . ARG D 4 155 ? -30.642 -36.911 -25.143 1.00 112.62 155 ARG D O 1
ATOM 2182 N N . ASP D 4 156 ? -31.400 -34.978 -26.019 1.00 113.91 156 ASP D N 1
ATOM 2183 C CA . ASP D 4 156 ? -32.809 -35.321 -25.865 1.00 114.92 156 ASP D CA 1
ATOM 2184 C C . ASP D 4 156 ? -33.259 -36.189 -27.035 1.00 115.82 156 ASP D C 1
ATOM 2185 O O . ASP D 4 156 ? -33.920 -37.214 -26.841 1.00 115.68 156 ASP D O 1
ATOM 2190 N N . LEU D 4 157 ? -32.895 -35.776 -28.248 1.00 117.19 157 LEU D N 1
ATOM 2191 C CA . LEU D 4 157 ? -33.242 -36.530 -29.452 1.00 118.41 157 LEU D CA 1
ATOM 2192 C C . LEU D 4 157 ? -32.446 -37.820 -29.421 1.00 118.85 157 LEU D C 1
ATOM 2193 O O . LEU D 4 157 ? -31.573 -37.984 -28.569 1.00 119.36 157 LEU D O 1
ATOM 2198 N N . GLU D 4 158 ? -32.753 -38.730 -30.342 1.00 119.17 158 GLU D N 1
ATOM 2199 C CA . GLU D 4 158 ? -32.061 -40.012 -30.427 1.00 119.41 158 GLU D CA 1
ATOM 2200 C C . GLU D 4 158 ? -30.603 -39.869 -29.995 1.00 119.42 158 GLU D C 1
ATOM 2201 O O . GLU D 4 158 ? -29.713 -39.641 -30.818 1.00 120.24 158 GLU D O 1
ATOM 2207 N N . ALA D 4 159 ? -30.371 -39.996 -28.690 1.00 118.37 159 ALA D N 1
ATOM 2208 C CA . ALA D 4 159 ? -29.029 -39.865 -28.152 1.00 117.20 159 ALA D CA 1
ATOM 2209 C C . ALA D 4 159 ? -28.912 -40.284 -26.690 1.00 116.65 159 ALA D C 1
ATOM 2210 O O . ALA D 4 159 ? -29.084 -39.477 -25.771 1.00 116.57 159 ALA D O 1
ATOM 2212 N N . LYS D 4 160 ? -28.640 -41.567 -26.488 1.00 115.97 160 LYS D N 1
ATOM 2213 C CA . LYS D 4 160 ? -28.433 -42.118 -25.156 1.00 114.52 160 LYS D CA 1
ATOM 2214 C C . LYS D 4 160 ? -26.926 -42.282 -25.155 1.00 112.98 160 LYS D C 1
ATOM 2215 O O . LYS D 4 160 ? -26.282 -42.377 -24.110 1.00 113.22 160 LYS D O 1
ATOM 2221 N N . HIS D 4 161 ? -26.386 -42.305 -26.372 1.00 110.98 161 HIS D N 1
ATOM 2222 C CA . HIS D 4 161 ? -24.959 -42.405 -26.621 1.00 108.67 161 HIS D CA 1
ATOM 2223 C C . HIS D 4 161 ? -24.355 -41.250 -25.830 1.00 106.49 161 HIS D C 1
ATOM 2224 O O . HIS D 4 161 ? -23.171 -41.257 -25.493 1.00 106.56 161 HIS D O 1
ATOM 2231 N N . PHE D 4 162 ? -25.199 -40.263 -25.535 1.00 103.62 162 PHE D N 1
ATOM 2232 C CA . PHE D 4 162 ? -24.807 -39.087 -24.771 1.00 101.03 162 PHE D CA 1
ATOM 2233 C C . PHE D 4 162 ? -24.544 -39.461 -23.318 1.00 100.33 162 PHE D C 1
ATOM 2234 O O . PHE D 4 162 ? -23.471 -39.187 -22.783 1.00 100.55 162 PHE D O 1
ATOM 2242 N N . LYS D 4 163 ? -25.525 -40.090 -22.680 1.00 99.46 163 LYS D N 1
ATOM 2243 C CA . LYS D 4 163 ? -25.384 -40.499 -21.287 1.00 98.54 163 LYS D CA 1
ATOM 2244 C C . LYS D 4 163 ? -24.345 -41.607 -21.155 1.00 98.07 163 LYS D C 1
ATOM 2245 O O . LYS D 4 163 ? -24.226 -42.232 -20.103 1.00 97.62 163 LYS D O 1
ATOM 2251 N N . LYS D 4 164 ? -23.591 -41.840 -22.225 1.00 97.96 164 LYS D N 1
ATOM 2252 C CA . LYS D 4 164 ? -22.573 -42.881 -22.228 1.00 97.88 164 LYS D CA 1
ATOM 2253 C C . LYS D 4 164 ? -21.211 -42.370 -22.699 1.00 97.69 164 LYS D C 1
ATOM 2254 O O . LYS D 4 164 ? -20.258 -42.326 -21.922 1.00 97.61 164 LYS D O 1
ATOM 2260 N N . ASN D 4 165 ? -21.128 -41.975 -23.966 1.00 98.00 165 ASN D N 1
ATOM 2261 C CA . ASN D 4 165 ? -19.877 -41.483 -24.542 1.00 98.66 165 ASN D CA 1
ATOM 2262 C C . ASN D 4 165 ? -19.734 -39.965 -24.571 1.00 99.17 165 ASN D C 1
ATOM 2263 O O . ASN D 4 165 ? -18.734 -39.453 -25.084 1.00 99.65 165 ASN D O 1
ATOM 2268 N N . VAL D 4 166 ? -20.707 -39.234 -24.037 1.00 98.91 166 VAL D N 1
ATOM 2269 C CA . VAL D 4 166 ? -20.610 -37.781 -24.099 1.00 99.30 166 VAL D CA 1
ATOM 2270 C C . VAL D 4 166 ? -21.088 -37.019 -22.866 1.00 99.79 166 VAL D C 1
ATOM 2271 O O . VAL D 4 166 ? -20.919 -35.804 -22.790 1.00 101.00 166 VAL D O 1
ATOM 2275 N N . GLU D 4 167 ? -21.668 -37.713 -21.896 1.00 99.78 167 GLU D N 1
ATOM 2276 C CA . GLU D 4 167 ? -22.177 -37.033 -20.710 1.00 99.81 167 GLU D CA 1
ATOM 2277 C C . GLU D 4 167 ? -21.129 -36.749 -19.646 1.00 99.49 167 GLU D C 1
ATOM 2278 O O . GLU D 4 167 ? -21.010 -35.623 -19.164 1.00 98.80 167 GLU D O 1
ATOM 2284 N N . GLU D 4 168 ? -20.382 -37.784 -19.283 1.00 99.64 168 GLU D N 1
ATOM 2285 C CA . GLU D 4 168 ? -19.346 -37.696 -18.262 1.00 100.09 168 GLU D CA 1
ATOM 2286 C C . GLU D 4 168 ? -18.163 -36.847 -18.740 1.00 99.74 168 GLU D C 1
ATOM 2287 O O . GLU D 4 168 ? -17.544 -36.122 -17.958 1.00 99.40 168 GLU D O 1
ATOM 2293 N N . GLN D 4 169 ? -17.867 -36.930 -20.032 1.00 99.68 169 GLN D N 1
ATOM 2294 C CA . GLN D 4 169 ? -16.760 -36.190 -20.627 1.00 99.85 169 GLN D CA 1
ATOM 2295 C C . GLN D 4 169 ? -17.080 -34.698 -20.715 1.00 99.09 169 GLN D C 1
ATOM 2296 O O . GLN D 4 169 ? -16.203 -33.876 -20.983 1.00 98.44 169 GLN D O 1
ATOM 2302 N N . LEU D 4 170 ? -18.349 -34.362 -20.496 1.00 98.29 170 LEU D N 1
ATOM 2303 C CA . LEU D 4 170 ? -18.808 -32.975 -20.525 1.00 97.11 170 LEU D CA 1
ATOM 2304 C C . LEU D 4 170 ? -18.519 -32.326 -19.172 1.00 96.92 170 LEU D C 1
ATOM 2305 O O . LEU D 4 170 ? -18.041 -31.194 -19.099 1.00 96.39 170 LEU D O 1
ATOM 2310 N N . ASN D 4 171 ? -18.825 -33.062 -18.106 1.00 97.12 171 ASN D N 1
ATOM 2311 C CA . ASN D 4 171 ? -18.608 -32.595 -16.746 1.00 97.74 171 ASN D CA 1
ATOM 2312 C C . ASN D 4 171 ? -17.129 -32.292 -16.499 1.00 98.44 171 ASN D C 1
ATOM 2313 O O . ASN D 4 171 ? -16.780 -31.555 -15.575 1.00 97.75 171 ASN D O 1
ATOM 2318 N N . LYS D 4 172 ? -16.261 -32.870 -17.323 1.00 99.84 172 LYS D N 1
ATOM 2319 C CA . LYS D 4 172 ? -14.829 -32.630 -17.191 1.00 91.64 172 LYS D CA 1
ATOM 2320 C C . LYS D 4 172 ? -14.480 -31.216 -17.659 1.00 92.05 172 LYS D C 1
ATOM 2321 O O . LYS D 4 172 ? -13.879 -30.442 -16.910 1.00 92.33 172 LYS D O 1
ATOM 2327 N N . ARG D 4 173 ? -14.859 -30.884 -18.894 1.00 92.67 173 ARG D N 1
ATOM 2328 C CA . ARG D 4 173 ? -14.592 -29.558 -19.457 1.00 93.73 173 ARG D CA 1
ATOM 2329 C C . ARG D 4 173 ? -15.357 -28.550 -18.610 1.00 94.85 173 ARG D C 1
ATOM 2330 O O . ARG D 4 173 ? -16.500 -28.803 -18.225 1.00 95.89 173 ARG D O 1
ATOM 2338 N N . VAL D 4 174 ? -14.736 -27.413 -18.315 1.00 95.66 174 VAL D N 1
ATOM 2339 C CA . VAL D 4 174 ? -15.390 -26.398 -17.495 1.00 96.31 174 VAL D CA 1
ATOM 2340 C C . VAL D 4 174 ? -15.403 -25.025 -18.168 1.00 97.62 174 VAL D C 1
ATOM 2341 O O . VAL D 4 174 ? -14.401 -24.586 -18.741 1.00 97.78 174 VAL D O 1
ATOM 2345 N N . GLY D 4 175 ? -16.550 -24.354 -18.102 1.00 98.44 175 GLY D N 1
ATOM 2346 C CA . GLY D 4 175 ? -16.670 -23.041 -18.709 1.00 99.73 175 GLY D CA 1
ATOM 2347 C C . GLY D 4 175 ? -17.474 -23.052 -19.995 1.00 90.69 175 GLY D C 1
ATOM 2348 O O . GLY D 4 175 ? -17.157 -23.788 -20.931 1.00 90.95 175 GLY D O 1
ATOM 2349 N N . HIS D 4 176 ? -18.517 -22.228 -20.033 1.00 91.63 176 HIS D N 1
ATOM 2350 C CA . HIS D 4 176 ? -19.399 -22.107 -21.192 1.00 92.40 176 HIS D CA 1
ATOM 2351 C C . HIS D 4 176 ? -18.636 -22.241 -22.520 1.00 92.12 176 HIS D C 1
ATOM 2352 O O . HIS D 4 176 ? -19.146 -22.807 -23.493 1.00 91.84 176 HIS D O 1
ATOM 2359 N N . VAL D 4 177 ? -17.409 -21.722 -22.544 1.00 91.60 177 VAL D N 1
ATOM 2360 C CA . VAL D 4 177 ? -16.566 -21.743 -23.738 1.00 90.83 177 VAL D CA 1
ATOM 2361 C C . VAL D 4 177 ? -16.022 -23.119 -24.110 1.00 89.92 177 VAL D C 1
ATOM 2362 O O . VAL D 4 177 ? -16.137 -23.551 -25.260 1.00 89.32 177 VAL D O 1
ATOM 2366 N N . TYR D 4 178 ? -15.413 -23.789 -23.136 1.00 89.20 178 TYR D N 1
ATOM 2367 C CA . TYR D 4 178 ? -14.831 -25.108 -23.350 1.00 88.34 178 TYR D CA 1
ATOM 2368 C C . TYR D 4 178 ? -15.844 -26.164 -23.743 1.00 86.92 178 TYR D C 1
ATOM 2369 O O . TYR D 4 178 ? -15.630 -26.911 -24.694 1.00 86.61 178 TYR D O 1
ATOM 2378 N N . LYS D 4 179 ? -16.943 -26.227 -23.003 1.00 85.45 179 LYS D N 1
ATOM 2379 C CA . LYS D 4 179 ? -17.990 -27.200 -23.279 1.00 84.21 179 LYS D CA 1
ATOM 2380 C C . LYS D 4 179 ? -18.521 -27.089 -24.710 1.00 83.16 179 LYS D C 1
ATOM 2381 O O . LYS D 4 179 ? -18.905 -28.094 -25.312 1.00 82.11 179 LYS D O 1
ATOM 2387 N N . LYS D 4 180 ? -18.542 -25.869 -25.247 1.00 82.48 180 LYS D N 1
ATOM 2388 C CA . LYS D 4 180 ? -19.023 -25.631 -26.609 1.00 82.12 180 LYS D CA 1
ATOM 2389 C C . LYS D 4 180 ? -18.006 -26.125 -27.638 1.00 91.84 180 LYS D C 1
ATOM 2390 O O . LYS D 4 180 ? -18.364 -26.817 -28.595 1.00 91.59 180 LYS D O 1
ATOM 2396 N N . ALA D 4 181 ? -16.741 -25.766 -27.433 1.00 91.71 181 ALA D N 1
ATOM 2397 C CA . ALA D 4 181 ? -15.663 -26.179 -28.324 1.00 91.61 181 ALA D CA 1
ATOM 2398 C C . ALA D 4 181 ? -15.531 -27.704 -28.314 1.00 92.01 181 ALA D C 1
ATOM 2399 O O . ALA D 4 181 ? -14.925 -28.291 -29.212 1.00 92.23 181 ALA D O 1
ATOM 2401 N N . PHE D 4 182 ? -16.110 -28.331 -27.290 1.00 92.42 182 PHE D N 1
ATOM 2402 C CA . PHE D 4 182 ? -16.090 -29.788 -27.115 1.00 92.37 182 PHE D CA 1
ATOM 2403 C C . PHE D 4 182 ? -17.319 -30.459 -27.729 1.00 92.67 182 PHE D C 1
ATOM 2404 O O . PHE D 4 182 ? -17.265 -31.618 -28.141 1.00 92.11 182 PHE D O 1
ATOM 2412 N N . MET D 4 183 ? -18.436 -29.742 -27.764 1.00 93.15 183 MET D N 1
ATOM 2413 C CA . MET D 4 183 ? -19.642 -30.297 -28.347 1.00 93.74 183 MET D CA 1
ATOM 2414 C C . MET D 4 183 ? -19.567 -30.133 -29.851 1.00 104.88 183 MET D C 1
ATOM 2415 O O . MET D 4 183 ? -20.119 -30.941 -30.598 1.00 104.96 183 MET D O 1
ATOM 2420 N N . GLN D 4 184 ? -18.881 -29.085 -30.295 1.00 106.11 184 GLN D N 1
ATOM 2421 C CA . GLN D 4 184 ? -18.708 -28.864 -31.723 1.00 107.82 184 GLN D CA 1
ATOM 2422 C C . GLN D 4 184 ? -17.924 -30.080 -32.206 1.00 108.28 184 GLN D C 1
ATOM 2423 O O . GLN D 4 184 ? -18.089 -30.539 -33.336 1.00 108.47 184 GLN D O 1
ATOM 2429 N N . VAL D 4 185 ? -17.072 -30.594 -31.320 1.00 108.77 185 VAL D N 1
ATOM 2430 C CA . VAL D 4 185 ? -16.241 -31.766 -31.593 1.00 109.14 185 VAL D CA 1
ATOM 2431 C C . VAL D 4 185 ? -17.079 -33.046 -31.663 1.00 110.19 185 VAL D C 1
ATOM 2432 O O . VAL D 4 185 ? -17.086 -33.741 -32.680 1.00 110.54 185 VAL D O 1
ATOM 2436 N N . VAL D 4 186 ? -17.774 -33.356 -30.572 1.00 111.17 186 VAL D N 1
ATOM 2437 C CA . VAL D 4 186 ? -18.622 -34.542 -30.508 1.00 111.71 186 VAL D CA 1
ATOM 2438 C C . VAL D 4 186 ? -19.525 -34.561 -31.732 1.00 112.96 186 VAL D C 1
ATOM 2439 O O . VAL D 4 186 ? -19.642 -35.574 -32.423 1.00 112.78 186 VAL D O 1
ATOM 2443 N N . GLU D 4 187 ? -20.156 -33.418 -31.981 1.00 114.84 187 GLU D N 1
ATOM 2444 C CA . GLU D 4 187 ? -21.065 -33.228 -33.105 1.00 116.69 187 GLU D CA 1
ATOM 2445 C C . GLU D 4 187 ? -20.471 -33.767 -34.405 1.00 117.68 187 GLU D C 1
ATOM 2446 O O . GLU D 4 187 ? -21.075 -34.605 -35.075 1.00 117.96 187 GLU D O 1
ATOM 2452 N N . ALA D 4 188 ? -19.277 -33.292 -34.745 1.00 118.57 188 ALA D N 1
ATOM 2453 C CA . ALA D 4 188 ? -18.590 -33.698 -35.967 1.00 119.72 188 ALA D CA 1
ATOM 2454 C C . ALA D 4 188 ? -18.382 -35.206 -36.122 1.00 100.60 188 ALA D C 1
ATOM 2455 O O . ALA D 4 188 ? -18.417 -35.733 -37.238 1.00 100.48 188 ALA D O 1
ATOM 2457 N N . ASP D 4 189 ? -18.169 -35.898 -35.009 1.00 101.70 189 ASP D N 1
ATOM 2458 C CA . ASP D 4 189 ? -17.933 -37.336 -35.046 1.00 103.02 189 ASP D CA 1
ATOM 2459 C C . ASP D 4 189 ? -19.194 -38.171 -34.886 1.00 103.59 189 ASP D C 1
ATOM 2460 O O . ASP D 4 189 ? -19.164 -39.395 -35.036 1.00 103.48 189 ASP D O 1
ATOM 2465 N N . MET D 4 190 ? -20.298 -37.504 -34.574 1.00 104.46 190 MET D N 1
ATOM 2466 C CA . MET D 4 190 ? -21.583 -38.175 -34.430 1.00 105.54 190 MET D CA 1
ATOM 2467 C C . MET D 4 190 ? -22.126 -38.344 -35.848 1.00 106.29 190 MET D C 1
ATOM 2468 O O . MET D 4 190 ? -23.215 -38.885 -36.050 1.00 105.87 190 MET D O 1
ATOM 2473 N N . LEU D 4 191 ? -21.342 -37.868 -36.819 1.00 107.48 191 LEU D N 1
ATOM 2474 C CA . LEU D 4 191 ? -21.686 -37.927 -38.243 1.00 108.51 191 LEU D CA 1
ATOM 2475 C C . LEU D 4 191 ? -21.101 -39.181 -38.881 1.00 109.21 191 LEU D C 1
ATOM 2476 O O . LEU D 4 191 ? -21.718 -39.797 -39.753 1.00 108.57 191 LEU D O 1
ATOM 2481 N N . SER D 4 192 ? -19.894 -39.533 -38.445 1.00 90.51 192 SER D N 1
ATOM 2482 C CA . SER D 4 192 ? -19.199 -40.717 -38.934 1.00 91.93 192 SER D CA 1
ATOM 2483 C C . SER D 4 192 ? -20.110 -41.918 -38.694 1.00 92.98 192 SER D C 1
ATOM 2484 O O . SER D 4 192 ? -20.041 -42.929 -39.396 1.00 93.69 192 SER D O 1
ATOM 2487 N N . LYS D 4 193 ? -20.963 -41.786 -37.683 1.00 93.85 193 LYS D N 1
ATOM 2488 C CA . LYS D 4 193 ? -21.920 -42.822 -37.321 1.00 94.30 193 LYS D CA 1
ATOM 2489 C C . LYS D 4 193 ? -23.304 -42.318 -37.721 1.00 94.50 193 LYS D C 1
ATOM 2490 O O . LYS D 4 193 ? -24.165 -43.094 -38.135 1.00 93.87 193 LYS D O 1
ATOM 2496 N N . GLY D 4 194 ? -23.499 -41.007 -37.597 1.00 95.10 194 GLY D N 1
ATOM 2497 C CA . GLY D 4 194 ? -24.770 -40.390 -37.942 1.00 95.78 194 GLY D CA 1
ATOM 2498 C C . GLY D 4 194 ? -25.883 -40.726 -36.966 1.00 96.11 194 GLY D C 1
ATOM 2499 O O . GLY D 4 194 ? -26.842 -41.410 -37.330 1.00 96.34 194 GLY D O 1
ATOM 2500 N N . LEU D 4 195 ? -25.773 -40.244 -35.730 1.00 96.03 195 LEU D N 1
ATOM 2501 C CA . LEU D 4 195 ? -26.792 -40.532 -34.722 1.00 96.12 195 LEU D CA 1
ATOM 2502 C C . LEU D 4 195 ? -28.148 -39.904 -35.056 1.00 96.34 195 LEU D C 1
ATOM 2503 O O . LEU D 4 195 ? -29.130 -40.621 -35.263 1.00 96.43 195 LEU D O 1
ATOM 2508 N N . LEU D 4 196 ? -28.205 -38.573 -35.114 1.00 96.10 196 LEU D N 1
ATOM 2509 C CA . LEU D 4 196 ? -29.456 -37.880 -35.425 1.00 95.33 196 LEU D CA 1
ATOM 2510 C C . LEU D 4 196 ? -29.793 -38.037 -36.902 1.00 94.80 196 LEU D C 1
ATOM 2511 O O . LEU D 4 196 ? -30.407 -37.157 -37.510 1.00 94.47 196 LEU D O 1
ATOM 2516 N N . GLY D 4 197 ? -29.385 -39.169 -37.468 1.00 94.37 197 GLY D N 1
ATOM 2517 C CA . GLY D 4 197 ? -29.635 -39.441 -38.869 1.00 93.95 197 GLY D CA 1
ATOM 2518 C C . GLY D 4 197 ? -28.557 -38.842 -39.752 1.00 93.58 197 GLY D C 1
ATOM 2519 O O . GLY D 4 197 ? -27.635 -39.535 -40.185 1.00 93.52 197 GLY D O 1
ATOM 2520 N N . GLY D 4 198 ? -28.674 -37.546 -40.018 1.00 93.20 198 GLY D N 1
ATOM 2521 C CA . GLY D 4 198 ? -27.698 -36.873 -40.854 1.00 92.32 198 GLY D CA 1
ATOM 2522 C C . GLY D 4 198 ? -28.087 -35.437 -41.147 1.00 91.76 198 GLY D C 1
ATOM 2523 O O . GLY D 4 198 ? -27.588 -34.842 -42.105 1.00 91.58 198 GLY D O 1
ATOM 2524 N N . GLU D 4 199 ? -28.978 -34.883 -40.323 1.00 90.96 199 GLU D N 1
ATOM 2525 C CA . GLU D 4 199 ? -29.441 -33.502 -40.480 1.00 89.43 199 GLU D CA 1
ATOM 2526 C C . GLU D 4 199 ? -28.464 -32.495 -39.858 1.00 97.82 199 GLU D C 1
ATOM 2527 O O . GLU D 4 199 ? -28.640 -32.078 -38.709 1.00 97.48 199 GLU D O 1
ATOM 2533 N N . ALA D 4 200 ? -27.443 -32.113 -40.626 1.00 95.58 200 ALA D N 1
ATOM 2534 C CA . ALA D 4 200 ? -26.433 -31.157 -40.173 1.00 93.14 200 ALA D CA 1
ATOM 2535 C C . ALA D 4 200 ? -27.091 -29.824 -39.843 1.00 91.84 200 ALA D C 1
ATOM 2536 O O . ALA D 4 200 ? -27.728 -29.210 -40.702 1.00 92.02 200 ALA D O 1
ATOM 2538 N N . TRP D 4 201 ? -26.926 -29.382 -38.598 1.00 99.60 201 TRP D N 1
ATOM 2539 C CA . TRP D 4 201 ? -27.519 -28.133 -38.133 1.00 97.14 201 TRP D CA 1
ATOM 2540 C C . TRP D 4 201 ? -27.308 -26.965 -39.087 1.00 96.73 201 TRP D C 1
ATOM 2541 O O . TRP D 4 201 ? -26.178 -26.523 -39.305 1.00 96.68 201 TRP D O 1
ATOM 2552 N N . SER D 4 202 ? -28.409 -26.476 -39.656 1.00 96.01 202 SER D N 1
ATOM 2553 C CA . SER D 4 202 ? -28.371 -25.346 -40.579 1.00 94.72 202 SER D CA 1
ATOM 2554 C C . SER D 4 202 ? -28.234 -24.080 -39.734 1.00 93.87 202 SER D C 1
ATOM 2555 O O . SER D 4 202 ? -29.134 -23.752 -38.955 1.00 93.80 202 SER D O 1
ATOM 2558 N N . SER D 4 203 ? -27.107 -23.383 -39.879 1.00 92.59 203 SER D N 1
ATOM 2559 C CA . SER D 4 203 ? -26.850 -22.162 -39.117 1.00 91.53 203 SER D CA 1
ATOM 2560 C C . SER D 4 203 ? -28.106 -21.305 -39.012 1.00 90.81 203 SER D C 1
ATOM 2561 O O . SER D 4 203 ? -29.060 -21.498 -39.764 1.00 90.86 203 SER D O 1
ATOM 2564 N N . TRP D 4 204 ? -28.107 -20.349 -38.089 1.00 99.92 204 TRP D N 1
ATOM 2565 C CA . TRP D 4 204 ? -29.282 -19.504 -37.902 1.00 99.75 204 TRP D CA 1
ATOM 2566 C C . TRP D 4 204 ? -29.310 -18.148 -38.608 1.00 90.62 204 TRP D C 1
ATOM 2567 O O . TRP D 4 204 ? -30.387 -17.682 -38.989 1.00 91.78 204 TRP D O 1
ATOM 2578 N N . HIS D 4 205 ? -28.150 -17.518 -38.781 1.00 91.05 205 HIS D N 1
ATOM 2579 C CA . HIS D 4 205 ? -28.060 -16.215 -39.457 1.00 91.53 205 HIS D CA 1
ATOM 2580 C C . HIS D 4 205 ? -28.399 -15.067 -38.504 1.00 90.51 205 HIS D C 1
ATOM 2581 O O . HIS D 4 205 ? -29.564 -14.816 -38.204 1.00 90.25 205 HIS D O 1
ATOM 2588 N N . LYS D 4 206 ? -27.358 -14.372 -38.051 1.00 99.83 206 LYS D N 1
ATOM 2589 C CA . LYS D 4 206 ? -27.468 -13.257 -37.110 1.00 99.50 206 LYS D CA 1
ATOM 2590 C C . LYS D 4 206 ? -28.729 -12.382 -37.148 1.00 98.65 206 LYS D C 1
ATOM 2591 O O . LYS D 4 206 ? -29.116 -11.820 -36.119 1.00 98.44 206 LYS D O 1
ATOM 2597 N N . GLU D 4 207 ? -29.369 -12.257 -38.311 1.00 97.76 207 GLU D N 1
ATOM 2598 C CA . GLU D 4 207 ? -30.574 -11.429 -38.416 1.00 96.32 207 GLU D CA 1
ATOM 2599 C C . GLU D 4 207 ? -31.690 -11.940 -37.514 1.00 94.18 207 GLU D C 1
ATOM 2600 O O . GLU D 4 207 ? -32.179 -11.221 -36.640 1.00 93.93 207 GLU D O 1
ATOM 2606 N N . ASP D 4 208 ? -32.091 -13.185 -37.747 1.00 91.62 208 ASP D N 1
ATOM 2607 C CA . ASP D 4 208 ? -33.149 -13.816 -36.976 1.00 99.44 208 ASP D CA 1
ATOM 2608 C C . ASP D 4 208 ? -32.726 -13.969 -35.525 1.00 97.76 208 ASP D C 1
ATOM 2609 O O . ASP D 4 208 ? -33.534 -13.787 -34.612 1.00 97.87 208 ASP D O 1
ATOM 2614 N N . SER D 4 209 ? -31.453 -14.299 -35.324 1.00 95.38 209 SER D N 1
ATOM 2615 C CA . SER D 4 209 ? -30.888 -14.492 -33.992 1.00 93.32 209 SER D CA 1
ATOM 2616 C C . SER D 4 209 ? -30.994 -13.231 -33.130 1.00 91.31 209 SER D C 1
ATOM 2617 O O . SER D 4 209 ? -30.350 -13.116 -32.091 1.00 91.23 209 SER D O 1
ATOM 2620 N N . ILE D 4 210 ? -31.809 -12.284 -33.573 1.00 89.33 210 ILE D N 1
ATOM 2621 C CA . ILE D 4 210 ? -32.016 -11.050 -32.842 1.00 87.80 210 ILE D CA 1
ATOM 2622 C C . ILE D 4 210 ? -33.502 -10.772 -32.779 1.00 87.21 210 ILE D C 1
ATOM 2623 O O . ILE D 4 210 ? -33.963 -10.048 -31.903 1.00 86.35 210 ILE D O 1
ATOM 2628 N N . HIS D 4 211 ? -34.253 -11.349 -33.715 1.00 87.05 211 HIS D N 1
ATOM 2629 C CA . HIS D 4 211 ? -35.703 -11.194 -33.708 1.00 87.47 211 HIS D CA 1
ATOM 2630 C C . HIS D 4 211 ? -36.171 -12.066 -32.551 1.00 85.92 211 HIS D C 1
ATOM 2631 O O . HIS D 4 211 ? -37.173 -11.778 -31.890 1.00 85.92 211 HIS D O 1
ATOM 2638 N N . VAL D 4 212 ? -35.415 -13.139 -32.324 1.00 84.25 212 VAL D N 1
ATOM 2639 C CA . VAL D 4 212 ? -35.687 -14.084 -31.250 1.00 82.37 212 VAL D CA 1
ATOM 2640 C C . VAL D 4 212 ? -35.375 -13.400 -29.938 1.00 81.56 212 VAL D C 1
ATOM 2641 O O . VAL D 4 212 ? -36.245 -13.266 -29.078 1.00 81.64 212 VAL D O 1
ATOM 2645 N N . GLY D 4 213 ? -34.121 -12.976 -29.794 1.00 80.50 213 GLY D N 1
ATOM 2646 C CA . GLY D 4 213 ? -33.706 -12.292 -28.584 1.00 79.16 213 GLY D CA 1
ATOM 2647 C C . GLY D 4 213 ? -34.671 -11.176 -28.238 1.00 78.92 213 GLY D C 1
ATOM 2648 O O . GLY D 4 213 ? -34.997 -10.978 -27.067 1.00 79.96 213 GLY D O 1
ATOM 2649 N N . VAL D 4 214 ? -35.140 -10.460 -29.262 1.00 78.18 214 VAL D N 1
ATOM 2650 C CA . VAL D 4 214 ? -36.077 -9.345 -29.096 1.00 76.71 214 VAL D CA 1
ATOM 2651 C C . VAL D 4 214 ? -37.431 -9.796 -28.569 1.00 75.84 214 VAL D C 1
ATOM 2652 O O . VAL D 4 214 ? -37.985 -9.188 -27.648 1.00 75.22 214 VAL D O 1
ATOM 2656 N N . ARG D 4 215 ? -37.960 -10.857 -29.169 1.00 74.53 215 ARG D N 1
ATOM 2657 C CA . ARG D 4 215 ? -39.246 -11.405 -28.766 1.00 73.85 215 ARG D CA 1
ATOM 2658 C C . ARG D 4 215 ? -39.192 -11.717 -27.272 1.00 73.48 215 ARG D C 1
ATOM 2659 O O . ARG D 4 215 ? -40.022 -11.244 -26.491 1.00 72.93 215 ARG D O 1
ATOM 2667 N N . CYS D 4 216 ? -38.193 -12.507 -26.890 1.00 73.39 216 CYS D N 1
ATOM 2668 C CA . CYS D 4 216 ? -37.995 -12.913 -25.506 1.00 74.86 216 CYS D CA 1
ATOM 2669 C C . CYS D 4 216 ? -37.965 -11.740 -24.537 1.00 75.07 216 CYS D C 1
ATOM 2670 O O . CYS D 4 216 ? -38.623 -11.771 -23.495 1.00 74.96 216 CYS D O 1
ATOM 2673 N N . ILE D 4 217 ? -37.186 -10.716 -24.866 1.00 75.13 217 ILE D N 1
ATOM 2674 C CA . ILE D 4 217 ? -37.113 -9.545 -24.006 1.00 76.19 217 ILE D CA 1
ATOM 2675 C C . ILE D 4 217 ? -38.525 -9.045 -23.767 1.00 77.09 217 ILE D C 1
ATOM 2676 O O . ILE D 4 217 ? -38.948 -8.854 -22.626 1.00 76.46 217 ILE D O 1
ATOM 2681 N N . GLU D 4 218 ? -39.238 -8.836 -24.872 1.00 78.09 218 GLU D N 1
ATOM 2682 C CA . GLU D 4 218 ? -40.607 -8.344 -24.853 1.00 78.86 218 GLU D CA 1
ATOM 2683 C C . GLU D 4 218 ? -41.475 -9.234 -23.985 1.00 78.37 218 GLU D C 1
ATOM 2684 O O . GLU D 4 218 ? -42.186 -8.754 -23.095 1.00 78.07 218 GLU D O 1
ATOM 2690 N N . MET D 4 219 ? -41.422 -10.534 -24.256 1.00 77.17 219 MET D N 1
ATOM 2691 C CA . MET D 4 219 ? -42.199 -11.489 -23.484 1.00 76.53 219 MET D CA 1
ATOM 2692 C C . MET D 4 219 ? -41.826 -11.334 -22.014 1.00 76.25 219 MET D C 1
ATOM 2693 O O . MET D 4 219 ? -42.695 -11.261 -21.149 1.00 75.93 219 MET D O 1
ATOM 2698 N N . LEU D 4 220 ? -40.526 -11.268 -21.743 1.00 75.73 220 LEU D N 1
ATOM 2699 C CA . LEU D 4 220 ? -40.039 -11.107 -20.380 1.00 75.68 220 LEU D CA 1
ATOM 2700 C C . LEU D 4 220 ? -40.633 -9.843 -19.743 1.00 76.51 220 LEU D C 1
ATOM 2701 O O . LEU D 4 220 ? -41.117 -9.883 -18.611 1.00 76.50 220 LEU D O 1
ATOM 2706 N N . ILE D 4 221 ? -40.593 -8.725 -20.466 1.00 77.33 221 ILE D N 1
ATOM 2707 C CA . ILE D 4 221 ? -41.134 -7.464 -19.957 1.00 78.21 221 ILE D CA 1
ATOM 2708 C C . ILE D 4 221 ? -42.638 -7.563 -19.789 1.00 79.78 221 ILE D C 1
ATOM 2709 O O . ILE D 4 221 ? -43.207 -7.037 -18.831 1.00 79.25 221 ILE D O 1
ATOM 2714 N N . GLU D 4 222 ? -43.276 -8.233 -20.744 1.00 82.21 222 GLU D N 1
ATOM 2715 C CA . GLU D 4 222 ? -44.721 -8.411 -20.729 1.00 84.25 222 GLU D CA 1
ATOM 2716 C C . GLU D 4 222 ? -45.176 -9.250 -19.539 1.00 83.53 222 GLU D C 1
ATOM 2717 O O . GLU D 4 222 ? -46.073 -8.852 -18.800 1.00 83.72 222 GLU D O 1
ATOM 2723 N N . SER D 4 223 ? -44.545 -10.402 -19.346 1.00 82.86 223 SER D N 1
ATOM 2724 C CA . SER D 4 223 ? -44.915 -11.288 -18.252 1.00 82.25 223 SER D CA 1
ATOM 2725 C C . SER D 4 223 ? -44.509 -10.751 -16.890 1.00 82.90 223 SER D C 1
ATOM 2726 O O . SER D 4 223 ? -45.215 -10.957 -15.905 1.00 82.73 223 SER D O 1
ATOM 2729 N N . THR D 4 224 ? -43.373 -10.064 -16.830 1.00 85.10 224 THR D N 1
ATOM 2730 C CA . THR D 4 224 ? -42.890 -9.499 -15.568 1.00 87.18 224 THR D CA 1
ATOM 2731 C C . THR D 4 224 ? -41.972 -8.303 -15.776 1.00 87.93 224 THR D C 1
ATOM 2732 O O . THR D 4 224 ? -41.040 -8.360 -16.575 1.00 88.86 224 THR D O 1
ATOM 2736 N N . GLY D 4 225 ? -42.223 -7.230 -15.038 1.00 88.81 225 GLY D N 1
ATOM 2737 C CA . GLY D 4 225 ? -41.405 -6.039 -15.187 1.00 90.80 225 GLY D CA 1
ATOM 2738 C C . GLY D 4 225 ? -39.966 -6.169 -14.717 1.00 91.96 225 GLY D C 1
ATOM 2739 O O . GLY D 4 225 ? -39.354 -5.167 -14.329 1.00 91.88 225 GLY D O 1
ATOM 2740 N N . MET D 4 226 ? -39.421 -7.387 -14.756 1.00 92.82 226 MET D N 1
ATOM 2741 C CA . MET D 4 226 ? -38.044 -7.631 -14.318 1.00 93.30 226 MET D CA 1
ATOM 2742 C C . MET D 4 226 ? -37.120 -6.572 -14.892 1.00 93.86 226 MET D C 1
ATOM 2743 O O . MET D 4 226 ? -36.271 -6.026 -14.188 1.00 94.22 226 MET D O 1
ATOM 2748 N N . VAL D 4 227 ? -37.281 -6.287 -16.177 1.00 94.68 227 VAL D N 1
ATOM 2749 C CA . VAL D 4 227 ? -36.462 -5.269 -16.807 1.00 96.26 227 VAL D CA 1
ATOM 2750 C C . VAL D 4 227 ? -37.366 -4.206 -17.407 1.00 97.55 227 VAL D C 1
ATOM 2751 O O . VAL D 4 227 ? -38.554 -4.433 -17.645 1.00 96.83 227 VAL D O 1
ATOM 2755 N N . SER D 4 228 ? -36.793 -3.035 -17.629 1.00 99.51 228 SER D N 1
ATOM 2756 C CA . SER D 4 228 ? -37.531 -1.929 -18.197 1.00 101.40 228 SER D CA 1
ATOM 2757 C C . SER D 4 228 ? -36.752 -1.431 -19.399 1.00 102.76 228 SER D C 1
ATOM 2758 O O . SER D 4 228 ? -35.522 -1.366 -19.370 1.00 102.02 228 SER D O 1
ATOM 2761 N N . LEU D 4 229 ? -37.473 -1.116 -20.466 1.00 104.96 229 LEU D N 1
ATOM 2762 C CA . LEU D 4 229 ? -36.851 -0.600 -21.674 1.00 107.62 229 LEU D CA 1
ATOM 2763 C C . LEU D 4 229 ? -36.629 0.891 -21.480 1.00 110.48 229 LEU D C 1
ATOM 2764 O O . LEU D 4 229 ? -37.585 1.667 -21.497 1.00 110.26 229 LEU D O 1
ATOM 2769 N N . HIS D 4 230 ? -35.376 1.293 -21.273 1.00 114.25 230 HIS D N 1
ATOM 2770 C CA . HIS D 4 230 ? -35.078 2.708 -21.088 1.00 117.55 230 HIS D CA 1
ATOM 2771 C C . HIS D 4 230 ? -35.345 3.395 -22.420 1.00 119.02 230 HIS D C 1
ATOM 2772 O O . HIS D 4 230 ? -34.753 3.041 -23.448 1.00 119.02 230 HIS D O 1
ATOM 2779 N N . ARG D 4 231 ? -36.254 4.367 -22.391 1.00 120.68 231 ARG D N 1
ATOM 2780 C CA . ARG D 4 231 ? -36.638 5.116 -23.582 1.00 122.07 231 ARG D CA 1
ATOM 2781 C C . ARG D 4 231 ? -35.472 5.827 -24.272 1.00 122.34 231 ARG D C 1
ATOM 2782 O O . ARG D 4 231 ? -34.740 6.610 -23.657 1.00 122.73 231 ARG D O 1
ATOM 2790 N N . GLN D 4 232 ? -35.305 5.535 -25.559 1.00 122.16 232 GLN D N 1
ATOM 2791 C CA . GLN D 4 232 ? -34.236 6.130 -26.348 1.00 122.05 232 GLN D CA 1
ATOM 2792 C C . GLN D 4 232 ? -34.457 5.817 -27.825 1.00 122.04 232 GLN D C 1
ATOM 2793 O O . GLN D 4 232 ? -34.916 4.729 -28.175 1.00 121.71 232 GLN D O 1
ATOM 2799 N N . SER D 4 241 ? -31.316 3.580 -31.649 1.00 116.38 241 SER D N 1
ATOM 2800 C CA . SER D 4 241 ? -30.996 2.484 -30.737 1.00 116.53 241 SER D CA 1
ATOM 2801 C C . SER D 4 241 ? -31.404 2.831 -29.299 1.00 116.62 241 SER D C 1
ATOM 2802 O O . SER D 4 241 ? -31.432 4.006 -28.921 1.00 116.73 241 SER D O 1
ATOM 2805 N N . GLU D 4 242 ? -31.726 1.807 -28.506 1.00 116.44 242 GLU D N 1
ATOM 2806 C CA . GLU D 4 242 ? -32.131 1.999 -27.109 1.00 115.39 242 GLU D CA 1
ATOM 2807 C C . GLU D 4 242 ? -31.498 0.962 -26.172 1.00 114.29 242 GLU D C 1
ATOM 2808 O O . GLU D 4 242 ? -30.761 0.073 -26.616 1.00 113.95 242 GLU D O 1
ATOM 2814 N N . THR D 4 243 ? -31.789 1.079 -24.878 1.00 112.22 243 THR D N 1
ATOM 2815 C CA . THR D 4 243 ? -31.231 0.156 -23.897 1.00 110.17 243 THR D CA 1
ATOM 2816 C C . THR D 4 243 ? -32.260 -0.341 -22.895 1.00 108.26 243 THR D C 1
ATOM 2817 O O . THR D 4 243 ? -33.408 0.103 -22.887 1.00 107.66 243 THR D O 1
ATOM 2821 N N . ILE D 4 244 ? -31.816 -1.270 -22.051 1.00 106.21 244 ILE D N 1
ATOM 2822 C CA . ILE D 4 244 ? -32.633 -1.865 -21.002 1.00 103.85 244 ILE D CA 1
ATOM 2823 C C . ILE D 4 244 ? -31.863 -1.842 -19.691 1.00 102.65 244 ILE D C 1
ATOM 2824 O O . ILE D 4 244 ? -30.634 -1.767 -19.673 1.00 102.02 244 ILE D O 1
ATOM 2829 N N . GLU D 4 245 ? -32.597 -1.910 -18.591 1.00 101.57 245 GLU D N 1
ATOM 2830 C CA . GLU D 4 245 ? -31.990 -1.895 -17.275 1.00 100.93 245 GLU D CA 1
ATOM 2831 C C . GLU D 4 245 ? -32.894 -2.629 -16.297 1.00 99.25 245 GLU D C 1
ATOM 2832 O O . GLU D 4 245 ? -34.107 -2.723 -16.500 1.00 99.19 245 GLU D O 1
ATOM 2838 N N . LEU D 4 246 ? -32.298 -3.146 -15.233 1.00 96.63 246 LEU D N 1
ATOM 2839 C CA . LEU D 4 246 ? -33.042 -3.894 -14.237 1.00 94.34 246 LEU D CA 1
ATOM 2840 C C . LEU D 4 246 ? -34.030 -3.077 -13.416 1.00 92.85 246 LEU D C 1
ATOM 2841 O O . LEU D 4 246 ? -33.756 -1.942 -13.035 1.00 92.15 246 LEU D O 1
ATOM 2846 N N . ALA D 4 247 ? -35.186 -3.672 -13.146 1.00 91.81 247 ALA D N 1
ATOM 2847 C CA . ALA D 4 247 ? -36.212 -3.019 -12.348 1.00 91.82 247 ALA D CA 1
ATOM 2848 C C . ALA D 4 247 ? -35.674 -2.843 -10.929 1.00 92.43 247 ALA D C 1
ATOM 2849 O O . ALA D 4 247 ? -35.122 -3.777 -10.340 1.00 92.79 247 ALA D O 1
ATOM 2851 N N . PRO D 4 248 ? -35.828 -1.637 -10.362 1.00 92.52 248 PRO D N 1
ATOM 2852 C CA . PRO D 4 248 ? -35.371 -1.294 -9.011 1.00 91.76 248 PRO D CA 1
ATOM 2853 C C . PRO D 4 248 ? -35.850 -2.268 -7.944 1.00 91.26 248 PRO D C 1
ATOM 2854 O O . PRO D 4 248 ? -35.049 -2.807 -7.182 1.00 90.29 248 PRO D O 1
ATOM 2858 N N . GLU D 4 249 ? -37.161 -2.479 -7.887 1.00 91.55 249 GLU D N 1
ATOM 2859 C CA . GLU D 4 249 ? -37.740 -3.389 -6.904 1.00 91.90 249 GLU D CA 1
ATOM 2860 C C . GLU D 4 249 ? -37.060 -4.747 -6.953 1.00 90.57 249 GLU D C 1
ATOM 2861 O O . GLU D 4 249 ? -36.909 -5.409 -5.927 1.00 90.41 249 GLU D O 1
ATOM 2867 N N . TYR D 4 250 ? -36.640 -5.154 -8.145 1.00 89.49 250 TYR D N 1
ATOM 2868 C CA . TYR D 4 250 ? -35.972 -6.438 -8.311 1.00 88.85 250 TYR D CA 1
ATOM 2869 C C . TYR D 4 250 ? -34.500 -6.370 -7.922 1.00 87.67 250 TYR D C 1
ATOM 2870 O O . TYR D 4 250 ? -34.010 -7.246 -7.206 1.00 88.03 250 TYR D O 1
ATOM 2879 N N . ALA D 4 251 ? -33.796 -5.337 -8.384 1.00 85.29 251 ALA D N 1
ATOM 2880 C CA . ALA D 4 251 ? -32.387 -5.166 -8.033 1.00 82.67 251 ALA D CA 1
ATOM 2881 C C . ALA D 4 251 ? -32.270 -5.065 -6.498 1.00 81.18 251 ALA D C 1
ATOM 2882 O O . ALA D 4 251 ? -31.472 -5.769 -5.879 1.00 80.17 251 ALA D O 1
ATOM 2884 N N . GLU D 4 252 ? -33.083 -4.198 -5.897 1.00 79.92 252 GLU D N 1
ATOM 2885 C CA . GLU D 4 252 ? -33.063 -4.026 -4.458 1.00 78.46 252 GLU D CA 1
ATOM 2886 C C . GLU D 4 252 ? -33.432 -5.296 -3.717 1.00 78.75 252 GLU D C 1
ATOM 2887 O O . GLU D 4 252 ? -33.238 -5.395 -2.502 1.00 79.06 252 GLU D O 1
ATOM 2888 N N . ALA D 4 253 ? -33.962 -6.276 -4.444 1.00 77.87 253 ALA D N 1
ATOM 2889 C CA . ALA D 4 253 ? -34.361 -7.550 -3.846 1.00 76.77 253 ALA D CA 1
ATOM 2890 C C . ALA D 4 253 ? -33.149 -8.465 -3.687 1.00 76.46 253 ALA D C 1
ATOM 2891 O O . ALA D 4 253 ? -32.916 -9.015 -2.611 1.00 76.49 253 ALA D O 1
ATOM 2893 N N . ILE D 4 254 ? -32.387 -8.628 -4.767 1.00 76.66 254 ILE D N 1
ATOM 2894 C CA . ILE D 4 254 ? -31.184 -9.464 -4.748 1.00 76.85 254 ILE D CA 1
ATOM 2895 C C . ILE D 4 254 ? -30.208 -8.913 -3.713 1.00 77.30 254 ILE D C 1
ATOM 2896 O O . ILE D 4 254 ? -29.544 -9.670 -3.002 1.00 78.32 254 ILE D O 1
ATOM 2901 N N . ALA D 4 255 ? -30.117 -7.587 -3.646 1.00 77.14 255 ALA D N 1
ATOM 2902 C CA . ALA D 4 255 ? -29.239 -6.924 -2.694 1.00 75.94 255 ALA D CA 1
ATOM 2903 C C . ALA D 4 255 ? -29.666 -7.288 -1.274 1.00 75.67 255 ALA D C 1
ATOM 2904 O O . ALA D 4 255 ? -28.826 -7.492 -0.403 1.00 75.03 255 ALA D O 1
ATOM 2906 N N . THR D 4 256 ? -30.975 -7.371 -1.051 1.00 75.35 256 THR D N 1
ATOM 2907 C CA . THR D 4 256 ? -31.510 -7.711 0.263 1.00 75.78 256 THR D CA 1
ATOM 2908 C C . THR D 4 256 ? -31.234 -9.156 0.664 1.00 75.56 256 THR D C 1
ATOM 2909 O O . THR D 4 256 ? -30.832 -9.424 1.800 1.00 74.94 256 THR D O 1
ATOM 2913 N N . ARG D 4 257 ? -31.471 -10.083 -0.261 1.00 75.31 257 ARG D N 1
ATOM 2914 C CA . ARG D 4 257 ? -31.246 -11.501 0.007 1.00 74.15 257 ARG D CA 1
ATOM 2915 C C . ARG D 4 257 ? -29.754 -11.736 0.235 1.00 71.66 257 ARG D C 1
ATOM 2916 O O . ARG D 4 257 ? -29.356 -12.443 1.164 1.00 70.90 257 ARG D O 1
ATOM 2924 N N . ALA D 4 258 ? -28.940 -11.123 -0.621 1.00 68.24 258 ALA D N 1
ATOM 2925 C CA . ALA D 4 258 ? -27.493 -11.249 -0.551 1.00 65.29 258 ALA D CA 1
ATOM 2926 C C . ALA D 4 258 ? -26.958 -10.661 0.743 1.00 64.13 258 ALA D C 1
ATOM 2927 O O . ALA D 4 258 ? -25.945 -11.112 1.264 1.00 64.68 258 ALA D O 1
ATOM 2929 N N . GLY D 4 259 ? -27.645 -9.649 1.257 1.00 64.47 259 GLY D N 1
ATOM 2930 C CA . GLY D 4 259 ? -27.226 -9.008 2.487 1.00 63.12 259 GLY D CA 1
ATOM 2931 C C . GLY D 4 259 ? -27.443 -9.969 3.628 1.00 63.86 259 GLY D C 1
ATOM 2932 O O . GLY D 4 259 ? -26.520 -10.250 4.395 1.00 64.62 259 GLY D O 1
ATOM 2933 N N . ALA D 4 260 ? -28.665 -10.478 3.739 1.00 64.08 260 ALA D N 1
ATOM 2934 C CA . ALA D 4 260 ? -29.010 -11.441 4.778 1.00 65.17 260 ALA D CA 1
ATOM 2935 C C . ALA D 4 260 ? -28.108 -12.694 4.688 1.00 65.80 260 ALA D C 1
ATOM 2936 O O . ALA D 4 260 ? -27.528 -13.124 5.685 1.00 67.16 260 ALA D O 1
ATOM 2938 N N . LEU D 4 261 ? -27.995 -13.263 3.489 1.00 65.49 261 LEU D N 1
ATOM 2939 C CA . LEU D 4 261 ? -27.178 -14.455 3.236 1.00 64.77 261 LEU D CA 1
ATOM 2940 C C . LEU D 4 261 ? -25.742 -14.357 3.751 1.00 65.88 261 LEU D C 1
ATOM 2941 O O . LEU D 4 261 ? -25.170 -15.346 4.228 1.00 66.47 261 LEU D O 1
ATOM 2946 N N . ALA D 4 262 ? -25.160 -13.165 3.644 1.00 66.00 262 ALA D N 1
ATOM 2947 C CA . ALA D 4 262 ? -23.788 -12.937 4.080 1.00 65.70 262 ALA D CA 1
ATOM 2948 C C . ALA D 4 262 ? -23.649 -12.732 5.592 1.00 66.38 262 ALA D C 1
ATOM 2949 O O . ALA D 4 262 ? -22.575 -12.371 6.078 1.00 68.02 262 ALA D O 1
ATOM 2951 N N . GLY D 4 263 ? -24.721 -12.960 6.345 1.00 65.93 263 GLY D N 1
ATOM 2952 C CA . GLY D 4 263 ? -24.637 -12.780 7.785 1.00 64.49 263 GLY D CA 1
ATOM 2953 C C . GLY D 4 263 ? -24.904 -14.074 8.527 1.00 64.67 263 GLY D C 1
ATOM 2954 O O . GLY D 4 263 ? -24.897 -14.120 9.753 1.00 64.20 263 GLY D O 1
ATOM 2955 N N . ILE D 4 264 ? -25.141 -15.134 7.767 1.00 65.32 264 ILE D N 1
ATOM 2956 C CA . ILE D 4 264 ? -25.425 -16.441 8.339 1.00 66.16 264 ILE D CA 1
ATOM 2957 C C . ILE D 4 264 ? -24.373 -17.413 7.817 1.00 65.74 264 ILE D C 1
ATOM 2958 O O . ILE D 4 264 ? -24.543 -18.639 7.855 1.00 65.91 264 ILE D O 1
ATOM 2963 N N . SER D 4 265 ? -23.285 -16.836 7.327 1.00 65.35 265 SER D N 1
ATOM 2964 C CA . SER D 4 265 ? -22.180 -17.592 6.767 1.00 65.58 265 SER D CA 1
ATOM 2965 C C . SER D 4 265 ? -20.893 -17.284 7.558 1.00 65.33 265 SER D C 1
ATOM 2966 O O . SER D 4 265 ? -19.917 -16.783 6.994 1.00 67.23 265 SER D O 1
ATOM 2969 N N . PRO D 4 266 ? -20.873 -17.568 8.880 1.00 63.58 266 PRO D N 1
ATOM 2970 C CA . PRO D 4 266 ? -19.644 -17.268 9.625 1.00 61.50 266 PRO D CA 1
ATOM 2971 C C . PRO D 4 266 ? -18.500 -18.253 9.385 1.00 61.10 266 PRO D C 1
ATOM 2972 O O . PRO D 4 266 ? -18.736 -19.408 9.021 1.00 60.59 266 PRO D O 1
ATOM 2976 N N . MET D 4 267 ? -17.263 -17.779 9.554 1.00 60.80 267 MET D N 1
ATOM 2977 C CA . MET D 4 267 ? -16.076 -18.635 9.432 1.00 59.53 267 MET D CA 1
ATOM 2978 C C . MET D 4 267 ? -15.619 -18.911 10.862 1.00 58.56 267 MET D C 1
ATOM 2979 O O . MET D 4 267 ? -14.749 -18.218 11.375 1.00 58.08 267 MET D O 1
ATOM 2984 N N . PHE D 4 268 ? -16.230 -19.916 11.492 1.00 57.31 268 PHE D N 1
ATOM 2985 C CA . PHE D 4 268 ? -15.947 -20.310 12.874 1.00 56.49 268 PHE D CA 1
ATOM 2986 C C . PHE D 4 268 ? -14.487 -20.513 13.245 1.00 56.13 268 PHE D C 1
ATOM 2987 O O . PHE D 4 268 ? -13.724 -21.089 12.479 1.00 55.23 268 PHE D O 1
ATOM 2995 N N . GLN D 4 269 ? -14.128 -20.054 14.448 1.00 57.75 269 GLN D N 1
ATOM 2996 C CA . GLN D 4 269 ? -12.757 -20.142 14.964 1.00 57.66 269 GLN D CA 1
ATOM 2997 C C . GLN D 4 269 ? -12.736 -20.774 16.348 1.00 56.57 269 GLN D C 1
ATOM 2998 O O . GLN D 4 269 ? -13.785 -20.902 16.991 1.00 57.33 269 GLN D O 1
ATOM 3004 N N . PRO D 4 270 ? -11.535 -21.178 16.827 1.00 55.70 270 PRO D N 1
ATOM 3005 C CA . PRO D 4 270 ? -11.501 -21.781 18.160 1.00 55.11 270 PRO D CA 1
ATOM 3006 C C . PRO D 4 270 ? -11.846 -20.737 19.203 1.00 55.06 270 PRO D C 1
ATOM 3007 O O . PRO D 4 270 ? -11.922 -19.539 18.899 1.00 55.60 270 PRO D O 1
ATOM 3011 N N . CYS D 4 271 ? -12.091 -21.195 20.423 1.00 54.96 271 CYS D N 1
ATOM 3012 C CA . CYS D 4 271 ? -12.419 -20.302 21.526 1.00 54.78 271 CYS D CA 1
ATOM 3013 C C . CYS D 4 271 ? -11.168 -20.013 22.341 1.00 54.21 271 CYS D C 1
ATOM 3014 O O . CYS D 4 271 ? -10.192 -20.761 22.284 1.00 52.05 271 CYS D O 1
ATOM 3017 N N . VAL D 4 272 ? -11.208 -18.936 23.119 1.00 53.42 272 VAL D N 1
ATOM 3018 C CA . VAL D 4 272 ? -10.081 -18.594 23.968 1.00 52.09 272 VAL D CA 1
ATOM 3019 C C . VAL D 4 272 ? -10.421 -18.938 25.416 1.00 52.10 272 VAL D C 1
ATOM 3020 O O . VAL D 4 272 ? -9.581 -18.808 26.306 1.00 53.91 272 VAL D O 1
ATOM 3024 N N . VAL D 4 273 ? -11.656 -19.394 25.637 1.00 51.12 273 VAL D N 1
ATOM 3025 C CA . VAL D 4 273 ? -12.141 -19.794 26.963 1.00 50.00 273 VAL D CA 1
ATOM 3026 C C . VAL D 4 273 ? -12.810 -21.145 26.767 1.00 50.48 273 VAL D C 1
ATOM 3027 O O . VAL D 4 273 ? -13.147 -21.505 25.632 1.00 52.49 273 VAL D O 1
ATOM 3031 N N . PRO D 4 274 ? -13.016 -21.919 27.851 1.00 49.55 274 PRO D N 1
ATOM 3032 C CA . PRO D 4 274 ? -13.662 -23.210 27.602 1.00 48.81 274 PRO D CA 1
ATOM 3033 C C . PRO D 4 274 ? -14.952 -22.935 26.828 1.00 50.08 274 PRO D C 1
ATOM 3034 O O . PRO D 4 274 ? -15.578 -21.888 27.024 1.00 52.80 274 PRO D O 1
ATOM 3038 N N . PRO D 4 275 ? -15.355 -23.842 25.918 1.00 49.05 275 PRO D N 1
ATOM 3039 C CA . PRO D 4 275 ? -16.594 -23.526 25.195 1.00 48.48 275 PRO D CA 1
ATOM 3040 C C . PRO D 4 275 ? -17.845 -23.626 26.065 1.00 48.22 275 PRO D C 1
ATOM 3041 O O . PRO D 4 275 ? -17.802 -24.194 27.159 1.00 48.77 275 PRO D O 1
ATOM 3045 N N . LYS D 4 276 ? -18.952 -23.067 25.576 1.00 48.88 276 LYS D N 1
ATOM 3046 C CA . LYS D 4 276 ? -20.204 -23.064 26.311 1.00 49.37 276 LYS D CA 1
ATOM 3047 C C . LYS D 4 276 ? -20.815 -24.453 26.374 1.00 49.42 276 LYS D C 1
ATOM 3048 O O . LYS D 4 276 ? -21.065 -25.068 25.345 1.00 51.12 276 LYS D O 1
ATOM 3054 N N . PRO D 4 277 ? -21.063 -24.968 27.592 1.00 49.71 277 PRO D N 1
ATOM 3055 C CA . PRO D 4 277 ? -21.646 -26.299 27.800 1.00 50.69 277 PRO D CA 1
ATOM 3056 C C . PRO D 4 277 ? -22.972 -26.514 27.085 1.00 53.42 277 PRO D C 1
ATOM 3057 O O . PRO D 4 277 ? -23.756 -25.570 26.935 1.00 55.66 277 PRO D O 1
ATOM 3061 N N . TRP D 4 278 ? -23.231 -27.744 26.631 1.00 54.01 278 TRP D N 1
ATOM 3062 C CA . TRP D 4 278 ? -24.499 -28.016 25.954 1.00 52.58 278 TRP D CA 1
ATOM 3063 C C . TRP D 4 278 ? -25.502 -28.471 26.995 1.00 54.26 278 TRP D C 1
ATOM 3064 O O . TRP D 4 278 ? -25.203 -29.300 27.853 1.00 55.30 278 TRP D O 1
ATOM 3075 N N . THR D 4 279 ? -26.695 -27.901 26.933 1.00 56.98 279 THR D N 1
ATOM 3076 C CA . THR D 4 279 ? -27.755 -28.262 27.863 1.00 58.91 279 THR D CA 1
ATOM 3077 C C . THR D 4 279 ? -29.004 -28.534 27.029 1.00 58.79 279 THR D C 1
ATOM 3078 O O . THR D 4 279 ? -29.994 -29.059 27.531 1.00 59.78 279 THR D O 1
ATOM 3082 N N . GLY D 4 280 ? -28.931 -28.176 25.746 1.00 58.66 280 GLY D N 1
ATOM 3083 C CA . GLY D 4 280 ? -30.042 -28.379 24.832 1.00 56.96 280 GLY D CA 1
ATOM 3084 C C . GLY D 4 280 ? -29.568 -28.793 23.448 1.00 56.73 280 GLY D C 1
ATOM 3085 O O . GLY D 4 280 ? -28.403 -29.168 23.261 1.00 56.49 280 GLY D O 1
ATOM 3086 N N . ILE D 4 281 ? -30.466 -28.720 22.469 1.00 55.34 281 ILE D N 1
ATOM 3087 C CA . ILE D 4 281 ? -30.131 -29.110 21.110 1.00 53.05 281 ILE D CA 1
ATOM 3088 C C . ILE D 4 281 ? -29.509 -27.964 20.321 1.00 53.90 281 ILE D C 1
ATOM 3089 O O . ILE D 4 281 ? -29.013 -28.158 19.197 1.00 52.49 281 ILE D O 1
ATOM 3094 N N . THR D 4 282 ? -29.549 -26.765 20.893 1.00 53.23 282 THR D N 1
ATOM 3095 C CA . THR D 4 282 ? -28.953 -25.617 20.226 1.00 55.59 282 THR D CA 1
ATOM 3096 C C . THR D 4 282 ? -28.402 -24.645 21.260 1.00 55.28 282 THR D C 1
ATOM 3097 O O . THR D 4 282 ? -28.720 -24.753 22.441 1.00 54.78 282 THR D O 1
ATOM 3101 N N . GLY D 4 283 ? -27.556 -23.715 20.814 1.00 56.37 283 GLY D N 1
ATOM 3102 C CA . GLY D 4 283 ? -27.001 -22.724 21.723 1.00 57.98 283 GLY D CA 1
ATOM 3103 C C . GLY D 4 283 ? -25.683 -22.997 22.445 1.00 59.65 283 GLY D C 1
ATOM 3104 O O . GLY D 4 283 ? -25.066 -22.049 22.943 1.00 60.70 283 GLY D O 1
ATOM 3105 N N . GLY D 4 284 ? -25.256 -24.262 22.530 1.00 59.21 284 GLY D N 1
ATOM 3106 C CA . GLY D 4 284 ? -23.998 -24.581 23.192 1.00 57.64 284 GLY D CA 1
ATOM 3107 C C . GLY D 4 284 ? -22.833 -24.167 22.302 1.00 57.98 284 GLY D C 1
ATOM 3108 O O . GLY D 4 284 ? -23.062 -23.645 21.199 1.00 57.26 284 GLY D O 1
ATOM 3109 N N . GLY D 4 285 ? -21.597 -24.375 22.769 1.00 57.22 285 GLY D N 1
ATOM 3110 C CA . GLY D 4 285 ? -20.420 -24.030 21.976 1.00 55.79 285 GLY D CA 1
ATOM 3111 C C . GLY D 4 285 ? -19.907 -22.610 22.139 1.00 55.96 285 GLY D C 1
ATOM 3112 O O . GLY D 4 285 ? -19.039 -22.352 22.962 1.00 56.47 285 GLY D O 1
ATOM 3113 N N . TYR D 4 286 ? -20.425 -21.682 21.344 1.00 56.85 286 TYR D N 1
ATOM 3114 C CA . TYR D 4 286 ? -20.009 -20.289 21.448 1.00 58.79 286 TYR D CA 1
ATOM 3115 C C . TYR D 4 286 ? -20.867 -19.567 22.491 1.00 60.31 286 TYR D C 1
ATOM 3116 O O . TYR D 4 286 ? -21.965 -20.030 22.824 1.00 63.31 286 TYR D O 1
ATOM 3125 N N . TRP D 4 287 ? -20.385 -18.449 23.022 1.00 60.20 287 TRP D N 1
ATOM 3126 C CA . TRP D 4 287 ? -21.150 -17.748 24.051 1.00 60.77 287 TRP D CA 1
ATOM 3127 C C . TRP D 4 287 ? -22.115 -16.666 23.574 1.00 63.48 287 TRP D C 1
ATOM 3128 O O . TRP D 4 287 ? -23.185 -16.477 24.171 1.00 63.47 287 TRP D O 1
ATOM 3139 N N . ALA D 4 288 ? -21.741 -15.947 22.519 1.00 65.93 288 ALA D N 1
ATOM 3140 C CA . ALA D 4 288 ? -22.611 -14.915 21.984 1.00 70.22 288 ALA D CA 1
ATOM 3141 C C . ALA D 4 288 ? -23.857 -15.627 21.489 1.00 74.64 288 ALA D C 1
ATOM 3142 O O . ALA D 4 288 ? -23.845 -16.852 21.308 1.00 76.31 288 ALA D O 1
ATOM 3144 N N . ASN D 4 289 ? -24.936 -14.882 21.274 1.00 78.44 289 ASN D N 1
ATOM 3145 C CA . ASN D 4 289 ? -26.159 -15.505 20.787 1.00 82.04 289 ASN D CA 1
ATOM 3146 C C . ASN D 4 289 ? -26.423 -15.047 19.353 1.00 83.11 289 ASN D C 1
ATOM 3147 O O . ASN D 4 289 ? -27.551 -14.711 18.983 1.00 84.20 289 ASN D O 1
ATOM 3152 N N . GLY D 4 290 ? -25.351 -15.076 18.556 1.00 84.06 290 GLY D N 1
ATOM 3153 C CA . GLY D 4 290 ? -25.372 -14.658 17.160 1.00 84.32 290 GLY D CA 1
ATOM 3154 C C . GLY D 4 290 ? -26.417 -15.188 16.189 1.00 84.50 290 GLY D C 1
ATOM 3155 O O . GLY D 4 290 ? -27.401 -15.831 16.574 1.00 84.42 290 GLY D O 1
ATOM 3156 N N . ARG D 4 291 ? -26.183 -14.905 14.908 1.00 84.75 291 ARG D N 1
ATOM 3157 C CA . ARG D 4 291 ? -27.086 -15.308 13.824 1.00 84.83 291 ARG D CA 1
ATOM 3158 C C . ARG D 4 291 ? -27.178 -16.823 13.572 1.00 84.43 291 ARG D C 1
ATOM 3159 O O . ARG D 4 291 ? -28.279 -17.360 13.439 1.00 84.66 291 ARG D O 1
ATOM 3161 N N . ARG D 4 292 ? -26.032 -17.502 13.494 1.00 83.68 292 ARG D N 1
ATOM 3162 C CA . ARG D 4 292 ? -26.001 -18.952 13.272 1.00 82.16 292 ARG D CA 1
ATOM 3163 C C . ARG D 4 292 ? -25.758 -19.746 14.560 1.00 79.79 292 ARG D C 1
ATOM 3164 O O . ARG D 4 292 ? -24.649 -20.254 14.756 1.00 80.49 292 ARG D O 1
ATOM 3172 N N . PRO D 4 293 ? -26.774 -19.864 15.449 1.00 76.39 293 PRO D N 1
ATOM 3173 C CA . PRO D 4 293 ? -26.604 -20.619 16.699 1.00 72.46 293 PRO D CA 1
ATOM 3174 C C . PRO D 4 293 ? -26.190 -22.049 16.372 1.00 69.37 293 PRO D C 1
ATOM 3175 O O . PRO D 4 293 ? -26.633 -22.607 15.372 1.00 68.30 293 PRO D O 1
ATOM 3179 N N . LEU D 4 294 ? -25.337 -22.634 17.208 1.00 66.39 294 LEU D N 1
ATOM 3180 C CA . LEU D 4 294 ? -24.875 -24.000 16.984 1.00 62.26 294 LEU D CA 1
ATOM 3181 C C . LEU D 4 294 ? -25.990 -24.999 17.279 1.00 58.65 294 LEU D C 1
ATOM 3182 O O . LEU D 4 294 ? -26.782 -24.804 18.194 1.00 57.45 294 LEU D O 1
ATOM 3187 N N . ALA D 4 295 ? -26.051 -26.055 16.481 1.00 54.92 295 ALA D N 1
ATOM 3188 C CA . ALA D 4 295 ? -27.035 -27.105 16.677 1.00 53.16 295 ALA D CA 1
ATOM 3189 C C . ALA D 4 295 ? -26.273 -28.342 17.182 1.00 53.01 295 ALA D C 1
ATOM 3190 O O . ALA D 4 295 ? -25.266 -28.753 16.601 1.00 53.03 295 ALA D O 1
ATOM 3192 N N . LEU D 4 296 ? -26.738 -28.937 18.270 1.00 51.59 296 LEU D N 1
ATOM 3193 C CA . LEU D 4 296 ? -26.063 -30.115 18.777 1.00 50.52 296 LEU D CA 1
ATOM 3194 C C . LEU D 4 296 ? -25.890 -31.126 17.643 1.00 49.14 296 LEU D C 1
ATOM 3195 O O . LEU D 4 296 ? -24.909 -31.859 17.596 1.00 50.44 296 LEU D O 1
ATOM 3200 N N . VAL D 4 297 ? -26.844 -31.155 16.723 1.00 48.34 297 VAL D N 1
ATOM 3201 C CA . VAL D 4 297 ? -26.814 -32.111 15.622 1.00 46.11 297 VAL D CA 1
ATOM 3202 C C . VAL D 4 297 ? -26.986 -31.447 14.271 1.00 49.05 297 VAL D C 1
ATOM 3203 O O . VAL D 4 297 ? -27.878 -30.603 14.085 1.00 49.40 297 VAL D O 1
ATOM 3207 N N . ARG D 4 298 ? -26.132 -31.847 13.330 1.00 50.89 298 ARG D N 1
ATOM 3208 C CA . ARG D 4 298 ? -26.142 -31.301 11.980 1.00 53.79 298 ARG D CA 1
ATOM 3209 C C . ARG D 4 298 ? -27.134 -32.038 11.093 1.00 57.06 298 ARG D C 1
ATOM 3210 O O . ARG D 4 298 ? -26.758 -32.943 10.346 1.00 58.43 298 ARG D O 1
ATOM 3218 N N . THR D 4 299 ? -28.386 -31.818 11.369 1.00 59.29 299 THR D N 1
ATOM 3219 C CA . THR D 4 299 ? -29.471 -32.391 10.579 1.00 62.66 299 THR D CA 1
ATOM 3220 C C . THR D 4 299 ? -29.690 -31.681 9.240 1.00 65.53 299 THR D C 1
ATOM 3221 O O . THR D 4 299 ? -29.281 -30.531 9.059 1.00 64.73 299 THR D O 1
ATOM 3225 N N . HIS D 4 300 ? -30.333 -32.378 8.304 1.00 69.63 300 HIS D N 1
ATOM 3226 C CA . HIS D 4 300 ? -30.631 -31.809 6.987 1.00 74.74 300 HIS D CA 1
ATOM 3227 C C . HIS D 4 300 ? -32.087 -31.382 6.988 1.00 76.75 300 HIS D C 1
ATOM 3228 O O . HIS D 4 300 ? -32.993 -32.219 7.048 1.00 78.58 300 HIS D O 1
ATOM 3235 N N . SER D 4 301 ? -32.312 -30.076 6.929 1.00 77.89 301 SER D N 1
ATOM 3236 C CA . SER D 4 301 ? -33.670 -29.545 6.959 1.00 79.69 301 SER D CA 1
ATOM 3237 C C . SER D 4 301 ? -34.210 -29.712 8.383 1.00 77.98 301 SER D C 1
ATOM 3238 O O . SER D 4 301 ? -34.598 -30.809 8.790 1.00 75.26 301 SER D O 1
ATOM 3241 N N . LYS D 4 302 ? -34.213 -28.591 9.106 1.00 77.83 302 LYS D N 1
ATOM 3242 C CA . LYS D 4 302 ? -34.663 -28.471 10.491 1.00 76.62 302 LYS D CA 1
ATOM 3243 C C . LYS D 4 302 ? -35.397 -29.690 11.004 1.00 75.81 302 LYS D C 1
ATOM 3244 O O . LYS D 4 302 ? -34.767 -30.724 11.201 1.00 78.10 302 LYS D O 1
ATOM 3250 N N . LYS D 4 303 ? -36.706 -29.547 11.233 1.00 71.78 303 LYS D N 1
ATOM 3251 C CA . LYS D 4 303 ? -37.593 -30.607 11.721 1.00 69.21 303 LYS D CA 1
ATOM 3252 C C . LYS D 4 303 ? -36.912 -31.824 12.344 1.00 66.18 303 LYS D C 1
ATOM 3253 O O . LYS D 4 303 ? -37.218 -32.202 13.469 1.00 67.58 303 LYS D O 1
ATOM 3259 N N . ALA D 4 304 ? -35.876 -32.338 11.783 1.00 66.24 304 ALA D N 1
ATOM 3260 C CA . ALA D 4 304 ? -35.158 -33.521 12.221 1.00 62.91 304 ALA D CA 1
ATOM 3261 C C . ALA D 4 304 ? -34.426 -33.105 13.490 1.00 60.72 304 ALA D C 1
ATOM 3262 O O . ALA D 4 304 ? -34.321 -33.871 14.437 1.00 60.31 304 ALA D O 1
ATOM 3264 N N . LEU D 4 305 ? -33.935 -31.872 13.508 1.00 58.83 305 LEU D N 1
ATOM 3265 C CA . LEU D 4 305 ? -33.238 -31.365 14.679 1.00 57.78 305 LEU D CA 1
ATOM 3266 C C . LEU D 4 305 ? -34.201 -31.269 15.853 1.00 57.98 305 LEU D C 1
ATOM 3267 O O . LEU D 4 305 ? -33.810 -31.364 17.018 1.00 57.39 305 LEU D O 1
ATOM 3272 N N . MET D 4 306 ? -35.475 -31.087 15.542 1.00 60.13 306 MET D N 1
ATOM 3273 C CA . MET D 4 306 ? -36.486 -30.971 16.583 1.00 60.66 306 MET D CA 1
ATOM 3274 C C . MET D 4 306 ? -36.816 -32.308 17.214 1.00 59.75 306 MET D C 1
ATOM 3275 O O . MET D 4 306 ? -37.305 -32.366 18.341 1.00 58.98 306 MET D O 1
ATOM 3280 N N . ARG D 4 307 ? -36.549 -33.387 16.491 1.00 58.66 307 ARG D N 1
ATOM 3281 C CA . ARG D 4 307 ? -36.816 -34.708 17.037 1.00 58.39 307 ARG D CA 1
ATOM 3282 C C . ARG D 4 307 ? -36.036 -34.885 18.331 1.00 58.05 307 ARG D C 1
ATOM 3283 O O . ARG D 4 307 ? -36.489 -35.569 19.248 1.00 59.22 307 ARG D O 1
ATOM 3291 N N . TYR D 4 308 ? -34.862 -34.258 18.395 1.00 57.81 308 TYR D N 1
ATOM 3292 C CA . TYR D 4 308 ? -33.980 -34.336 19.561 1.00 57.70 308 TYR D CA 1
ATOM 3293 C C . TYR D 4 308 ? -34.418 -33.411 20.698 1.00 60.34 308 TYR D C 1
ATOM 3294 O O . TYR D 4 308 ? -33.902 -33.490 21.810 1.00 60.55 308 TYR D O 1
ATOM 3303 N N . GLU D 4 309 ? -35.386 -32.549 20.411 1.00 64.30 309 GLU D N 1
ATOM 3304 C CA . GLU D 4 309 ? -35.904 -31.592 21.380 1.00 68.28 309 GLU D CA 1
ATOM 3305 C C . GLU D 4 309 ? -36.042 -32.061 22.827 1.00 69.29 309 GLU D C 1
ATOM 3306 O O . GLU D 4 309 ? -35.525 -31.411 23.739 1.00 69.97 309 GLU D O 1
ATOM 3312 N N . ASP D 4 310 ? -36.742 -33.168 23.059 1.00 70.65 310 ASP D N 1
ATOM 3313 C CA . ASP D 4 310 ? -36.927 -33.632 24.440 1.00 72.52 310 ASP D CA 1
ATOM 3314 C C . ASP D 4 310 ? -36.444 -35.052 24.700 1.00 71.65 310 ASP D C 1
ATOM 3315 O O . ASP D 4 310 ? -36.965 -35.748 25.583 1.00 71.25 310 ASP D O 1
ATOM 3320 N N . VAL D 4 311 ? -35.441 -35.475 23.941 1.00 69.95 311 VAL D N 1
ATOM 3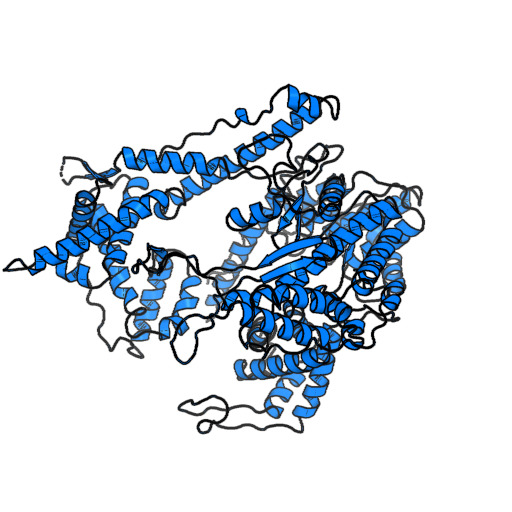321 C CA . VAL D 4 311 ? -34.891 -36.813 24.097 1.00 68.81 311 VAL D CA 1
ATOM 3322 C C . VAL D 4 311 ? -33.945 -36.868 25.299 1.00 67.80 311 VAL D C 1
ATOM 3323 O O . VAL D 4 311 ? -33.117 -35.964 25.495 1.00 67.29 311 VAL D O 1
ATOM 3327 N N . TYR D 4 312 ? -34.087 -37.922 26.104 1.00 65.51 312 TYR D N 1
ATOM 3328 C CA . TYR D 4 312 ? -33.249 -38.120 27.281 1.00 62.65 312 TYR D CA 1
ATOM 3329 C C . TYR D 4 312 ? -32.008 -38.913 26.868 1.00 62.45 312 TYR D C 1
ATOM 3330 O O . TYR D 4 312 ? -32.072 -40.123 26.599 1.00 63.98 312 TYR D O 1
ATOM 3339 N N . MET D 4 313 ? -30.882 -38.216 26.794 1.00 60.23 313 MET D N 1
ATOM 3340 C CA . MET D 4 313 ? -29.620 -38.827 26.411 1.00 57.69 313 MET D CA 1
ATOM 3341 C C . MET D 4 313 ? -28.499 -38.112 27.175 1.00 58.10 313 MET D C 1
ATOM 3342 O O . MET D 4 313 ? -27.659 -37.441 26.581 1.00 58.44 313 MET D O 1
ATOM 3347 N N . PRO D 4 314 ? -28.490 -38.244 28.518 1.00 58.65 314 PRO D N 1
ATOM 3348 C CA . PRO D 4 314 ? -27.500 -37.627 29.415 1.00 59.18 314 PRO D CA 1
ATOM 3349 C C . PRO D 4 314 ? -26.029 -37.971 29.140 1.00 59.01 314 PRO D C 1
ATOM 3350 O O . PRO D 4 314 ? -25.143 -37.127 29.318 1.00 57.97 314 PRO D O 1
ATOM 3354 N N . GLU D 4 315 ? -25.783 -39.202 28.704 1.00 58.50 315 GLU D N 1
ATOM 3355 C CA . GLU D 4 315 ? -24.437 -39.650 28.402 1.00 58.68 315 GLU D CA 1
ATOM 3356 C C . GLU D 4 315 ? -23.898 -39.013 27.143 1.00 57.70 315 GLU D C 1
ATOM 3357 O O . GLU D 4 315 ? -22.697 -38.780 27.025 1.00 58.39 315 GLU D O 1
ATOM 3363 N N . VAL D 4 316 ? -24.781 -38.758 26.186 1.00 55.63 316 VAL D N 1
ATOM 3364 C CA . VAL D 4 316 ? -24.364 -38.124 24.941 1.00 51.76 316 VAL D CA 1
ATOM 3365 C C . VAL D 4 316 ? -23.916 -36.705 25.276 1.00 50.46 316 VAL D C 1
ATOM 3366 O O . VAL D 4 316 ? -22.895 -36.230 24.793 1.00 52.04 316 VAL D O 1
ATOM 3370 N N . TYR D 4 317 ? -24.686 -36.035 26.117 1.00 49.36 317 TYR D N 1
ATOM 3371 C CA . TYR D 4 317 ? -24.345 -34.686 26.527 1.00 50.69 317 TYR D CA 1
ATOM 3372 C C . TYR D 4 317 ? -23.041 -34.644 27.318 1.00 52.02 317 TYR D C 1
ATOM 3373 O O . TYR D 4 317 ? -22.179 -33.810 27.029 1.00 53.20 317 TYR D O 1
ATOM 3382 N N . LYS D 4 318 ? -22.890 -35.524 28.316 1.00 51.78 318 LYS D N 1
ATOM 3383 C CA . LYS D 4 318 ? -21.663 -35.527 29.111 1.00 52.49 318 LYS D CA 1
ATOM 3384 C C . LYS D 4 318 ? -20.433 -35.643 28.206 1.00 52.32 318 LYS D C 1
ATOM 3385 O O . LYS D 4 318 ? -19.405 -34.990 28.445 1.00 55.32 318 LYS D O 1
ATOM 3391 N N . ALA D 4 319 ? -20.554 -36.444 27.154 1.00 48.81 319 ALA D N 1
ATOM 3392 C CA . ALA D 4 319 ? -19.463 -36.648 26.217 1.00 47.95 319 ALA D CA 1
ATOM 3393 C C . ALA D 4 319 ? -19.091 -35.415 25.371 1.00 47.63 319 ALA D C 1
ATOM 3394 O O . ALA D 4 319 ? -17.928 -34.972 25.370 1.00 46.27 319 ALA D O 1
ATOM 3396 N N . ILE D 4 320 ? -20.061 -34.870 24.645 1.00 46.06 320 ILE D N 1
ATOM 3397 C CA . ILE D 4 320 ? -19.781 -33.709 23.807 1.00 46.75 320 ILE D CA 1
ATOM 3398 C C . ILE D 4 320 ? -19.160 -32.603 24.645 1.00 47.07 320 ILE D C 1
ATOM 3399 O O . ILE D 4 320 ? -18.345 -31.823 24.155 1.00 50.34 320 ILE D O 1
ATOM 3404 N N . ASN D 4 321 ? -19.531 -32.548 25.914 1.00 46.90 321 ASN D N 1
ATOM 3405 C CA . ASN D 4 321 ? -19.019 -31.525 26.811 1.00 47.05 321 ASN D CA 1
ATOM 3406 C C . ASN D 4 321 ? -17.606 -31.773 27.328 1.00 47.04 321 ASN D C 1
ATOM 3407 O O . ASN D 4 321 ? -16.758 -30.865 27.336 1.00 46.91 321 ASN D O 1
ATOM 3412 N N . ILE D 4 322 ? -17.353 -32.994 27.769 1.00 45.77 322 ILE D N 1
ATOM 3413 C CA . ILE D 4 322 ? -16.032 -33.332 28.253 1.00 47.37 322 ILE D CA 1
ATOM 3414 C C . ILE D 4 322 ? -15.040 -33.119 27.121 1.00 48.33 322 ILE D C 1
ATOM 3415 O O . ILE D 4 322 ? -13.926 -32.617 27.331 1.00 48.24 322 ILE D O 1
ATOM 3420 N N . ALA D 4 323 ? -15.477 -33.514 25.924 1.00 49.62 323 ALA D N 1
ATOM 3421 C CA . ALA D 4 323 ? -14.689 -33.434 24.703 1.00 49.44 323 ALA D CA 1
ATOM 3422 C C . ALA D 4 323 ? -14.278 -32.026 24.360 1.00 49.66 323 ALA D C 1
ATOM 3423 O O . ALA D 4 323 ? -13.092 -31.743 24.208 1.00 51.32 323 ALA D O 1
ATOM 3425 N N . GLN D 4 324 ? -15.252 -31.140 24.224 1.00 48.41 324 GLN D N 1
ATOM 3426 C CA . GLN D 4 324 ? -14.905 -29.781 23.875 1.00 49.75 324 GLN D CA 1
ATOM 3427 C C . GLN D 4 324 ? -14.292 -29.057 25.050 1.00 49.57 324 GLN D C 1
ATOM 3428 O O . GLN D 4 324 ? -13.904 -27.898 24.928 1.00 49.48 324 GLN D O 1
ATOM 3434 N N . ASN D 4 325 ? -14.185 -29.735 26.190 1.00 49.80 325 ASN D N 1
ATOM 3435 C CA . ASN D 4 325 ? -13.598 -29.076 27.339 1.00 49.82 325 ASN D CA 1
ATOM 3436 C C . ASN D 4 325 ? -12.096 -29.310 27.414 1.00 48.67 325 ASN D C 1
ATOM 3437 O O . ASN D 4 325 ? -11.426 -28.885 28.348 1.00 48.43 325 ASN D O 1
ATOM 3442 N N . THR D 4 326 ? -11.577 -29.987 26.399 1.00 48.46 326 THR D N 1
ATOM 3443 C CA . THR D 4 326 ? -10.157 -30.292 26.283 1.00 45.44 326 THR D CA 1
ATOM 3444 C C . THR D 4 326 ? -9.408 -29.030 25.834 1.00 44.82 326 THR D C 1
ATOM 3445 O O . THR D 4 326 ? -9.687 -28.485 24.752 1.00 43.10 326 THR D O 1
ATOM 3449 N N . ALA D 4 327 ? -8.452 -28.569 26.645 1.00 44.83 327 ALA D N 1
ATOM 3450 C CA . ALA D 4 327 ? -7.674 -27.372 26.288 1.00 43.85 327 ALA D CA 1
ATOM 3451 C C . ALA D 4 327 ? -6.492 -27.721 25.382 1.00 43.68 327 ALA D C 1
ATOM 3452 O O . ALA D 4 327 ? -5.760 -28.682 25.647 1.00 43.95 327 ALA D O 1
ATOM 3454 N N . TRP D 4 328 ? -6.312 -26.930 24.322 1.00 41.62 328 TRP D N 1
ATOM 3455 C CA . TRP D 4 328 ? -5.240 -27.135 23.346 1.00 41.97 328 TRP D CA 1
ATOM 3456 C C . TRP D 4 328 ? -4.379 -25.886 23.251 1.00 42.23 328 TRP D C 1
ATOM 3457 O O . TRP D 4 328 ? -4.748 -24.831 23.747 1.00 43.89 328 TRP D O 1
ATOM 3468 N N . LYS D 4 329 ? -3.226 -26.007 22.608 1.00 43.04 329 LYS D N 1
ATOM 3469 C CA . LYS D 4 329 ? -2.387 -24.849 22.386 1.00 44.24 329 LYS D CA 1
ATOM 3470 C C . LYS D 4 329 ? -1.631 -25.100 21.094 1.00 45.21 329 LYS D C 1
ATOM 3471 O O . LYS D 4 329 ? -1.543 -26.246 20.620 1.00 46.38 329 LYS D O 1
ATOM 3477 N N . ILE D 4 330 ? -1.125 -24.025 20.498 1.00 45.53 330 ILE D N 1
ATOM 3478 C CA . ILE D 4 330 ? -0.361 -24.147 19.275 1.00 45.95 330 ILE D CA 1
ATOM 3479 C C . ILE D 4 330 ? 1.005 -24.727 19.633 1.00 47.37 330 ILE D C 1
ATOM 3480 O O . ILE D 4 330 ? 1.545 -24.475 20.713 1.00 47.77 330 ILE D O 1
ATOM 3485 N N . ASN D 4 331 ? 1.549 -25.545 18.745 1.00 48.98 331 ASN D N 1
ATOM 3486 C CA . ASN D 4 331 ? 2.859 -26.113 18.984 1.00 50.86 331 ASN D CA 1
ATOM 3487 C C . ASN D 4 331 ? 3.861 -25.152 18.341 1.00 51.57 331 ASN D C 1
ATOM 3488 O O . ASN D 4 331 ? 4.087 -25.199 17.137 1.00 52.73 331 ASN D O 1
ATOM 3493 N N . LYS D 4 332 ? 4.446 -24.273 19.146 1.00 52.84 332 LYS D N 1
ATOM 3494 C CA . LYS D 4 332 ? 5.381 -23.274 18.636 1.00 54.64 332 LYS D CA 1
ATOM 3495 C C . LYS D 4 332 ? 6.585 -23.814 17.861 1.00 53.29 332 LYS D C 1
ATOM 3496 O O . LYS D 4 332 ? 6.812 -23.426 16.712 1.00 53.62 332 LYS D O 1
ATOM 3502 N N . LYS D 4 333 ? 7.364 -24.700 18.466 1.00 52.40 333 LYS D N 1
ATOM 3503 C CA . LYS D 4 333 ? 8.506 -25.247 17.751 1.00 51.48 333 LYS D CA 1
ATOM 3504 C C . LYS D 4 333 ? 8.098 -25.737 16.345 1.00 50.05 333 LYS D C 1
ATOM 3505 O O . LYS D 4 333 ? 8.779 -25.467 15.348 1.00 50.10 333 LYS D O 1
ATOM 3511 N N . VAL D 4 334 ? 6.974 -26.434 16.251 1.00 47.65 334 VAL D N 1
ATOM 3512 C CA . VAL D 4 334 ? 6.527 -26.902 14.945 1.00 46.94 334 VAL D CA 1
ATOM 3513 C C . VAL D 4 334 ? 6.087 -25.726 14.052 1.00 47.01 334 VAL D C 1
ATOM 3514 O O . VAL D 4 334 ? 6.330 -25.726 12.846 1.00 47.40 334 VAL D O 1
ATOM 3518 N N . LEU D 4 335 ? 5.442 -24.725 14.643 1.00 47.50 335 LEU D N 1
ATOM 3519 C CA . LEU D 4 335 ? 4.990 -23.545 13.891 1.00 48.02 335 LEU D CA 1
ATOM 3520 C C . LEU D 4 335 ? 6.196 -22.825 13.313 1.00 49.46 335 LEU D C 1
ATOM 3521 O O . LEU D 4 335 ? 6.137 -22.271 12.224 1.00 51.68 335 LEU D O 1
ATOM 3526 N N . ALA D 4 336 ? 7.290 -22.828 14.070 1.00 51.86 336 ALA D N 1
ATOM 3527 C CA . ALA D 4 336 ? 8.540 -22.180 13.672 1.00 51.49 336 ALA D CA 1
ATOM 3528 C C . ALA D 4 336 ? 9.038 -22.675 12.316 1.00 52.82 336 ALA D C 1
ATOM 3529 O O . ALA D 4 336 ? 9.315 -21.878 11.406 1.00 55.33 336 ALA D O 1
ATOM 3531 N N . VAL D 4 337 ? 9.164 -23.992 12.187 1.00 51.79 337 VAL D N 1
ATOM 3532 C CA . VAL D 4 337 ? 9.635 -24.584 10.949 1.00 51.26 337 VAL D CA 1
ATOM 3533 C C . VAL D 4 337 ? 8.575 -24.566 9.845 1.00 50.81 337 VAL D C 1
ATOM 3534 O O . VAL D 4 337 ? 8.889 -24.359 8.662 1.00 49.45 337 VAL D O 1
ATOM 3538 N N . ALA D 4 338 ? 7.316 -24.761 10.227 1.00 51.60 338 ALA D N 1
ATOM 3539 C CA . ALA D 4 338 ? 6.235 -24.771 9.243 1.00 50.16 338 ALA D CA 1
ATOM 3540 C C . ALA D 4 338 ? 6.149 -23.421 8.528 1.00 50.13 338 ALA D C 1
ATOM 3541 O O . ALA D 4 338 ? 6.057 -23.353 7.296 1.00 50.94 338 ALA D O 1
ATOM 3543 N N . ASN D 4 339 ? 6.201 -22.346 9.299 1.00 49.26 339 ASN D N 1
ATOM 3544 C CA . ASN D 4 339 ? 6.125 -21.019 8.714 1.00 49.45 339 ASN D CA 1
ATOM 3545 C C . ASN D 4 339 ? 7.114 -20.811 7.574 1.00 51.83 339 ASN D C 1
ATOM 3546 O O . ASN D 4 339 ? 6.771 -20.227 6.542 1.00 53.48 339 ASN D O 1
ATOM 3551 N N . VAL D 4 340 ? 8.341 -21.290 7.753 1.00 52.77 340 VAL D N 1
ATOM 3552 C CA . VAL D 4 340 ? 9.377 -21.069 6.751 1.00 53.10 340 VAL D CA 1
ATOM 3553 C C . VAL D 4 340 ? 9.530 -22.141 5.691 1.00 53.95 340 VAL D C 1
ATOM 3554 O O . VAL D 4 340 ? 9.536 -21.858 4.497 1.00 53.72 340 VAL D O 1
ATOM 3558 N N . ILE D 4 341 ? 9.660 -23.378 6.127 1.00 55.47 341 ILE D N 1
ATOM 3559 C CA . ILE D 4 341 ? 9.862 -24.462 5.197 1.00 58.02 341 ILE D CA 1
ATOM 3560 C C . ILE D 4 341 ? 8.791 -24.523 4.118 1.00 60.65 341 ILE D C 1
ATOM 3561 O O . ILE D 4 341 ? 8.981 -25.171 3.082 1.00 62.63 341 ILE D O 1
ATOM 3566 N N . THR D 4 342 ? 7.668 -23.842 4.353 1.00 62.56 342 THR D N 1
ATOM 3567 C CA . THR D 4 342 ? 6.581 -23.819 3.376 1.00 62.17 342 THR D CA 1
ATOM 3568 C C . THR D 4 342 ? 6.759 -22.661 2.396 1.00 63.17 342 THR D C 1
ATOM 3569 O O . THR D 4 342 ? 5.978 -22.518 1.456 1.00 63.43 342 THR D O 1
ATOM 3573 N N . LYS D 4 343 ? 7.782 -21.837 2.618 1.00 63.44 343 LYS D N 1
ATOM 3574 C CA . LYS D 4 343 ? 8.066 -20.715 1.724 1.00 65.38 343 LYS D CA 1
ATOM 3575 C C . LYS D 4 343 ? 9.199 -21.110 0.774 1.00 65.11 343 LYS D C 1
ATOM 3576 O O . LYS D 4 343 ? 9.527 -20.373 -0.165 1.00 64.83 343 LYS D O 1
ATOM 3582 N N . TRP D 4 344 ? 9.796 -22.274 1.024 1.00 64.46 344 TRP D N 1
ATOM 3583 C CA . TRP D 4 344 ? 10.893 -22.763 0.193 1.00 63.94 344 TRP D CA 1
ATOM 3584 C C . TRP D 4 344 ? 10.441 -23.115 -1.215 1.00 66.61 344 TRP D C 1
ATOM 3585 O O . TRP D 4 344 ? 9.280 -23.455 -1.429 1.00 66.68 344 TRP D O 1
ATOM 3596 N N . LYS D 4 345 ? 11.358 -23.015 -2.178 1.00 70.56 345 LYS D N 1
ATOM 3597 C CA . LYS D 4 345 ? 11.042 -23.375 -3.558 1.00 73.47 345 LYS D CA 1
ATOM 3598 C C . LYS D 4 345 ? 11.058 -24.897 -3.608 1.00 74.56 345 LYS D C 1
ATOM 3599 O O . LYS D 4 345 ? 10.275 -25.522 -4.325 1.00 74.25 345 LYS D O 1
ATOM 3605 N N . HIS D 4 346 ? 11.961 -25.487 -2.834 1.00 76.35 346 HIS D N 1
ATOM 3606 C CA . HIS D 4 346 ? 12.064 -26.934 -2.772 1.00 78.00 346 HIS D CA 1
ATOM 3607 C C . HIS D 4 346 ? 11.928 -27.422 -1.344 1.00 77.18 346 HIS D C 1
ATOM 3608 O O . HIS D 4 346 ? 12.865 -27.346 -0.542 1.00 76.86 346 HIS D O 1
ATOM 3615 N N . CYS D 4 347 ? 10.732 -27.919 -1.047 1.00 74.86 347 CYS D N 1
ATOM 3616 C CA . CYS D 4 347 ? 10.389 -28.424 0.270 1.00 71.20 347 CYS D CA 1
ATOM 3617 C C . CYS D 4 347 ? 10.653 -29.919 0.364 1.00 67.68 347 CYS D C 1
ATOM 3618 O O . CYS D 4 347 ? 10.292 -30.677 -0.532 1.00 66.01 347 CYS D O 1
ATOM 3621 N N . PRO D 4 348 ? 11.288 -30.356 1.462 1.00 65.84 348 PRO D N 1
ATOM 3622 C CA . PRO D 4 348 ? 11.639 -31.750 1.749 1.00 65.87 348 PRO D CA 1
ATOM 3623 C C . PRO D 4 348 ? 10.431 -32.605 2.100 1.00 67.13 348 PRO D C 1
ATOM 3624 O O . PRO D 4 348 ? 10.483 -33.841 2.011 1.00 66.06 348 PRO D O 1
ATOM 3628 N N . VAL D 4 349 ? 9.360 -31.930 2.520 1.00 68.25 349 VAL D N 1
ATOM 3629 C CA . VAL D 4 349 ? 8.113 -32.587 2.874 1.00 69.58 349 VAL D CA 1
ATOM 3630 C C . VAL D 4 349 ? 7.383 -32.860 1.576 1.00 72.71 349 VAL D C 1
ATOM 3631 O O . VAL D 4 349 ? 7.218 -31.967 0.744 1.00 72.09 349 VAL D O 1
ATOM 3635 N N . GLU D 4 350 ? 6.934 -34.098 1.414 1.00 77.15 350 GLU D N 1
ATOM 3636 C CA . GLU D 4 350 ? 6.242 -34.498 0.199 1.00 80.75 350 GLU D CA 1
ATOM 3637 C C . GLU D 4 350 ? 4.811 -33.984 0.033 1.00 81.42 350 GLU D C 1
ATOM 3638 O O . GLU D 4 350 ? 3.948 -34.140 0.904 1.00 80.26 350 GLU D O 1
ATOM 3644 N N . ASP D 4 351 ? 4.582 -33.365 -1.116 1.00 82.87 351 ASP D N 1
ATOM 3645 C CA . ASP D 4 351 ? 3.286 -32.822 -1.453 1.00 84.90 351 ASP D CA 1
ATOM 3646 C C . ASP D 4 351 ? 2.787 -31.806 -0.444 1.00 84.48 351 ASP D C 1
ATOM 3647 O O . ASP D 4 351 ? 1.750 -31.996 0.196 1.00 85.25 351 ASP D O 1
ATOM 3652 N N . ILE D 4 352 ? 3.563 -30.737 -0.292 1.00 83.86 352 ILE D N 1
ATOM 3653 C CA . ILE D 4 352 ? 3.210 -29.621 0.574 1.00 84.06 352 ILE D CA 1
ATOM 3654 C C . ILE D 4 352 ? 3.297 -28.418 -0.358 1.00 85.52 352 ILE D C 1
ATOM 3655 O O . ILE D 4 352 ? 4.197 -27.599 -0.243 1.00 86.43 352 ILE D O 1
ATOM 3660 N N . PRO D 4 353 ? 2.309 -28.277 -1.258 1.00 86.66 353 PRO D N 1
ATOM 3661 C CA . PRO D 4 353 ? 2.201 -27.216 -2.251 1.00 87.88 353 PRO D CA 1
ATOM 3662 C C . PRO D 4 353 ? 3.499 -26.592 -2.738 1.00 89.21 353 PRO D C 1
ATOM 3663 O O . PRO D 4 353 ? 4.575 -26.868 -2.228 1.00 90.98 353 PRO D O 1
ATOM 3667 N N . ALA D 4 354 ? 3.389 -25.776 -3.772 1.00 89.76 354 ALA D N 1
ATOM 3668 C CA . ALA D 4 354 ? 4.538 -25.103 -4.325 1.00 89.71 354 ALA D CA 1
ATOM 3669 C C . ALA D 4 354 ? 4.121 -23.659 -4.293 1.00 91.28 354 ALA D C 1
ATOM 3670 O O . ALA D 4 354 ? 3.068 -23.305 -4.808 1.00 91.58 354 ALA D O 1
ATOM 3672 N N . ILE D 4 355 ? 4.918 -22.827 -3.650 1.00 93.74 355 ILE D N 1
ATOM 3673 C CA . ILE D 4 355 ? 4.593 -21.415 -3.576 1.00 96.81 355 ILE D CA 1
ATOM 3674 C C . ILE D 4 355 ? 4.382 -20.849 -4.984 1.00 99.63 355 ILE D C 1
ATOM 3675 O O . ILE D 4 355 ? 3.524 -19.988 -5.190 1.00 99.80 355 ILE D O 1
ATOM 3680 N N . GLU D 4 356 ? 5.156 -21.346 -5.949 1.00 82.57 356 GLU D N 1
ATOM 3681 C CA . GLU D 4 356 ? 5.046 -20.891 -7.331 1.00 85.88 356 GLU D CA 1
ATOM 3682 C C . GLU D 4 356 ? 4.509 -21.987 -8.240 1.00 88.09 356 GLU D C 1
ATOM 3683 O O . GLU D 4 356 ? 4.771 -23.171 -8.024 1.00 87.36 356 GLU D O 1
ATOM 3689 N N . ARG D 4 357 ? 3.776 -21.583 -9.272 1.00 91.75 357 ARG D N 1
ATOM 3690 C CA . ARG D 4 357 ? 3.206 -22.542 -10.208 1.00 96.06 357 ARG D CA 1
ATOM 3691 C C . ARG D 4 357 ? 4.258 -23.133 -11.135 1.00 98.31 357 ARG D C 1
ATOM 3692 O O . ARG D 4 357 ? 5.271 -22.505 -11.434 1.00 98.20 357 ARG D O 1
ATOM 3700 N N . GLU D 4 358 ? 4.000 -24.353 -11.584 1.00 91.65 358 GLU D N 1
ATOM 3701 C CA . GLU D 4 358 ? 4.907 -25.071 -12.465 1.00 95.58 358 GLU D CA 1
ATOM 3702 C C . GLU D 4 358 ? 4.956 -24.464 -13.863 1.00 97.86 358 GLU D C 1
ATOM 3703 O O . GLU D 4 358 ? 4.919 -23.245 -14.031 1.00 98.49 358 GLU D O 1
ATOM 3709 N N . GLU D 4 359 ? 5.039 -25.334 -14.864 1.00 100.40 359 GLU D N 1
ATOM 3710 C CA . GLU D 4 359 ? 5.096 -24.917 -16.256 1.00 102.94 359 GLU D CA 1
ATOM 3711 C C . GLU D 4 359 ? 5.065 -26.178 -17.106 1.00 104.94 359 GLU D C 1
ATOM 3712 O O . GLU D 4 359 ? 5.189 -27.288 -16.584 1.00 104.98 359 GLU D O 1
ATOM 3718 N N . LEU D 4 360 ? 4.913 -26.006 -18.413 1.00 107.22 360 LEU D N 1
ATOM 3719 C CA . LEU D 4 360 ? 4.874 -27.144 -19.323 1.00 109.61 360 LEU D CA 1
ATOM 3720 C C . LEU D 4 360 ? 5.811 -26.925 -20.499 1.00 101.92 360 LEU D C 1
ATOM 3721 O O . LEU D 4 360 ? 6.100 -25.789 -20.865 1.00 101.80 360 LEU D O 1
ATOM 3726 N N . PRO D 4 361 ? 6.313 -28.019 -21.094 1.00 104.54 361 PRO D N 1
ATOM 3727 C CA . PRO D 4 361 ? 7.228 -27.948 -22.239 1.00 106.81 361 PRO D CA 1
ATOM 3728 C C . PRO D 4 361 ? 6.497 -27.785 -23.575 1.00 108.94 361 PRO D C 1
ATOM 3729 O O . PRO D 4 361 ? 5.981 -28.756 -24.134 1.00 109.22 361 PRO D O 1
ATOM 3733 N N . MET D 4 362 ? 6.460 -26.551 -24.078 1.00 111.29 362 MET D N 1
ATOM 3734 C CA . MET D 4 362 ? 5.797 -26.244 -25.347 1.00 113.29 362 MET D CA 1
ATOM 3735 C C . MET D 4 362 ? 6.785 -26.396 -26.506 1.00 114.72 362 MET D C 1
ATOM 3736 O O . MET D 4 362 ? 7.695 -25.580 -26.657 1.00 114.84 362 MET D O 1
ATOM 3741 N N . LYS D 4 363 ? 6.600 -27.436 -27.318 1.00 116.47 363 LYS D N 1
ATOM 3742 C CA . LYS D 4 363 ? 7.471 -27.704 -28.465 1.00 118.25 363 LYS D CA 1
ATOM 3743 C C . LYS D 4 363 ? 7.732 -26.481 -29.360 1.00 110.15 363 LYS D C 1
ATOM 3744 O O . LYS D 4 363 ? 7.003 -25.487 -29.295 1.00 110.03 363 LYS D O 1
ATOM 3750 N N . THR D 4 375 ? -1.091 -37.856 -28.945 1.00 110.95 375 THR D N 1
ATOM 3751 C CA . THR D 4 375 ? 0.299 -38.191 -29.312 1.00 117.88 375 THR D CA 1
ATOM 3752 C C . THR D 4 375 ? 1.369 -37.243 -28.756 1.00 115.67 375 THR D C 1
ATOM 3753 O O . THR D 4 375 ? 1.658 -36.196 -29.349 1.00 115.47 375 THR D O 1
ATOM 3757 N N . ALA D 4 376 ? 1.949 -37.629 -27.619 1.00 112.55 376 ALA D N 1
ATOM 3758 C CA . ALA D 4 376 ? 3.016 -36.876 -26.949 1.00 119.26 376 ALA D CA 1
ATOM 3759 C C . ALA D 4 376 ? 2.599 -35.668 -26.101 1.00 116.82 376 ALA D C 1
ATOM 3760 O O . ALA D 4 376 ? 2.089 -35.829 -24.991 1.00 116.41 376 ALA D O 1
ATOM 3762 N N . TRP D 4 377 ? 2.831 -34.464 -26.622 1.00 113.65 377 TRP D N 1
ATOM 3763 C CA . TRP D 4 377 ? 2.515 -33.219 -25.918 1.00 110.12 377 TRP D CA 1
ATOM 3764 C C . TRP D 4 377 ? 1.092 -33.120 -25.365 1.00 108.82 377 TRP D C 1
ATOM 3765 O O . TRP D 4 377 ? 0.798 -32.242 -24.552 1.00 108.81 377 TRP D O 1
ATOM 3776 N N . LYS D 4 378 ? 0.208 -34.007 -25.807 1.00 106.94 378 LYS D N 1
ATOM 3777 C CA . LYS D 4 378 ? -1.172 -33.993 -25.330 1.00 105.12 378 LYS D CA 1
ATOM 3778 C C . LYS D 4 378 ? -1.240 -34.047 -23.802 1.00 103.29 378 LYS D C 1
ATOM 3779 O O . LYS D 4 378 ? -1.968 -33.278 -23.172 1.00 102.88 378 LYS D O 1
ATOM 3785 N N . ARG D 4 379 ? -0.459 -34.955 -23.221 1.00 101.30 379 ARG D N 1
ATOM 3786 C CA . ARG D 4 379 ? -0.401 -35.157 -21.777 1.00 108.87 379 ARG D CA 1
ATOM 3787 C C . ARG D 4 379 ? 0.525 -34.150 -21.118 1.00 96.51 379 ARG D C 1
ATOM 3788 O O . ARG D 4 379 ? 0.288 -33.716 -19.994 1.00 96.11 379 ARG D O 1
ATOM 3796 N N . ALA D 4 380 ? 1.589 -33.788 -21.822 1.00 94.34 380 ALA D N 1
ATOM 3797 C CA . ALA D 4 380 ? 2.546 -32.819 -21.308 1.00 92.46 380 ALA D CA 1
ATOM 3798 C C . ALA D 4 380 ? 1.793 -31.565 -20.878 1.00 90.68 380 ALA D C 1
ATOM 3799 O O . ALA D 4 380 ? 2.355 -30.676 -20.235 1.00 90.71 380 ALA D O 1
ATOM 3801 N N . ALA D 4 381 ? 0.517 -31.506 -21.249 1.00 98.22 381 ALA D N 1
ATOM 3802 C CA . ALA D 4 381 ? -0.347 -30.382 -20.915 1.00 95.65 381 ALA D CA 1
ATOM 3803 C C . ALA D 4 381 ? -1.386 -30.812 -19.878 1.00 93.44 381 ALA D C 1
ATOM 3804 O O . ALA D 4 381 ? -1.433 -30.280 -18.767 1.00 93.03 381 ALA D O 1
ATOM 3806 N N . ALA D 4 382 ? -2.214 -31.781 -20.248 1.00 90.75 382 ALA D N 1
ATOM 3807 C CA . ALA D 4 382 ? -3.248 -32.282 -19.354 1.00 98.24 382 ALA D CA 1
ATOM 3808 C C . ALA D 4 382 ? -2.674 -32.563 -17.971 1.00 96.39 382 ALA D C 1
ATOM 3809 O O . ALA D 4 382 ? -3.372 -32.442 -16.963 1.00 96.88 382 ALA D O 1
ATOM 3811 N N . ALA D 4 383 ? -1.397 -32.932 -17.938 1.00 93.81 383 ALA D N 1
ATOM 3812 C CA . ALA D 4 383 ? -0.699 -33.250 -16.695 1.00 90.76 383 ALA D CA 1
ATOM 3813 C C . ALA D 4 383 ? -0.500 -32.017 -15.835 1.00 98.40 383 ALA D C 1
ATOM 3814 O O . ALA D 4 383 ? -1.177 -31.836 -14.828 1.00 97.97 383 ALA D O 1
ATOM 3816 N N . VAL D 4 384 ? 0.444 -31.175 -16.236 1.00 95.80 384 VAL D N 1
ATOM 3817 C CA . VAL D 4 384 ? 0.737 -29.959 -15.497 1.00 93.49 384 VAL D CA 1
ATOM 3818 C C . VAL D 4 384 ? -0.554 -29.238 -15.118 1.00 91.56 384 VAL D C 1
ATOM 3819 O O . VAL D 4 384 ? -0.648 -28.630 -14.053 1.00 91.05 384 VAL D O 1
ATOM 3823 N N . TYR D 4 385 ? -1.548 -29.318 -15.996 1.00 90.06 385 TYR D N 1
ATOM 3824 C CA . TYR D 4 385 ? -2.840 -28.682 -15.761 1.00 88.66 385 TYR D CA 1
ATOM 3825 C C . TYR D 4 385 ? -3.454 -29.212 -14.482 1.00 87.91 385 TYR D C 1
ATOM 3826 O O . TYR D 4 385 ? -3.612 -28.484 -13.504 1.00 86.79 385 TYR D O 1
ATOM 3835 N N . ARG D 4 386 ? -3.812 -30.490 -14.516 1.00 88.04 386 ARG D N 1
ATOM 3836 C CA . ARG D 4 386 ? -4.404 -31.156 -13.370 1.00 89.09 386 ARG D CA 1
ATOM 3837 C C . ARG D 4 386 ? -3.567 -30.871 -12.136 1.00 87.85 386 ARG D C 1
ATOM 3838 O O . ARG D 4 386 ? -4.069 -30.363 -11.135 1.00 87.88 386 ARG D O 1
ATOM 3846 N N . LYS D 4 387 ? -2.284 -31.197 -12.235 1.00 86.48 387 LYS D N 1
ATOM 3847 C CA . LYS D 4 387 ? -1.327 -31.008 -11.157 1.00 84.75 387 LYS D CA 1
ATOM 3848 C C . LYS D 4 387 ? -1.393 -29.635 -10.506 1.00 83.95 387 LYS D C 1
ATOM 3849 O O . LYS D 4 387 ? -1.227 -29.527 -9.290 1.00 84.54 387 LYS D O 1
ATOM 3855 N N . ASP D 4 388 ? -1.632 -28.590 -11.298 1.00 82.45 388 ASP D N 1
ATOM 3856 C CA . ASP D 4 388 ? -1.682 -27.235 -10.752 1.00 80.55 388 ASP D CA 1
ATOM 3857 C C . ASP D 4 388 ? -2.981 -26.880 -10.056 1.00 78.08 388 ASP D C 1
ATOM 3858 O O . ASP D 4 388 ? -2.974 -26.290 -8.978 1.00 77.76 388 ASP D O 1
ATOM 3863 N N . LYS D 4 389 ? -4.097 -27.201 -10.689 1.00 76.09 389 LYS D N 1
ATOM 3864 C CA . LYS D 4 389 ? -5.388 -26.923 -10.089 1.00 74.93 389 LYS D CA 1
ATOM 3865 C C . LYS D 4 389 ? -5.381 -27.493 -8.672 1.00 73.20 389 LYS D C 1
ATOM 3866 O O . LYS D 4 389 ? -5.781 -26.821 -7.727 1.00 74.20 389 LYS D O 1
ATOM 3872 N N . ALA D 4 390 ? -4.909 -28.734 -8.542 1.00 70.98 390 ALA D N 1
ATOM 3873 C CA . ALA D 4 390 ? -4.840 -29.433 -7.259 1.00 68.80 390 ALA D CA 1
ATOM 3874 C C . ALA D 4 390 ? -3.924 -28.727 -6.281 1.00 67.97 390 ALA D C 1
ATOM 3875 O O . ALA D 4 390 ? -4.239 -28.610 -5.101 1.00 69.23 390 ALA D O 1
ATOM 3877 N N . ARG D 4 391 ? -2.785 -28.260 -6.770 1.00 66.89 391 ARG D N 1
ATOM 3878 C CA . ARG D 4 391 ? -1.837 -27.564 -5.920 1.00 66.00 391 ARG D CA 1
ATOM 3879 C C . ARG D 4 391 ? -2.411 -26.237 -5.439 1.00 65.24 391 ARG D C 1
ATOM 3880 O O . ARG D 4 391 ? -2.328 -25.911 -4.260 1.00 66.21 391 ARG D O 1
ATOM 3888 N N . LYS D 4 392 ? -2.987 -25.467 -6.352 1.00 64.33 392 LYS D N 1
ATOM 3889 C CA . LYS D 4 392 ? -3.553 -24.182 -5.983 1.00 63.21 392 LYS D CA 1
ATOM 3890 C C . LYS D 4 392 ? -4.618 -24.377 -4.904 1.00 62.33 392 LYS D C 1
ATOM 3891 O O . LYS D 4 392 ? -4.870 -23.486 -4.085 1.00 61.33 392 LYS D O 1
ATOM 3897 N N . SER D 4 393 ? -5.220 -25.564 -4.895 1.00 61.27 393 SER D N 1
ATOM 3898 C CA . SER D 4 393 ? -6.253 -25.907 -3.929 1.00 60.27 393 SER D CA 1
ATOM 3899 C C . SER D 4 393 ? -5.666 -26.228 -2.566 1.00 60.06 393 SER D C 1
ATOM 3900 O O . SER D 4 393 ? -6.225 -25.867 -1.534 1.00 60.73 393 SER D O 1
ATOM 3903 N N . ARG D 4 394 ? -4.543 -26.925 -2.555 1.00 59.55 394 ARG D N 1
ATOM 3904 C CA . ARG D 4 394 ? -3.915 -27.270 -1.296 1.00 58.48 394 ARG D CA 1
ATOM 3905 C C . ARG D 4 394 ? -3.341 -26.005 -0.674 1.00 57.67 394 ARG D C 1
ATOM 3906 O O . ARG D 4 394 ? -3.380 -25.810 0.551 1.00 57.15 394 ARG D O 1
ATOM 3914 N N . ARG D 4 395 ? -2.816 -25.141 -1.534 1.00 56.56 395 ARG D N 1
ATOM 3915 C CA . ARG D 4 395 ? -2.211 -23.905 -1.083 1.00 56.38 395 ARG D CA 1
ATOM 3916 C C . ARG D 4 395 ? -3.201 -23.059 -0.282 1.00 56.20 395 ARG D C 1
ATOM 3917 O O . ARG D 4 395 ? -2.919 -22.668 0.855 1.00 57.26 395 ARG D O 1
ATOM 3925 N N . ILE D 4 396 ? -4.365 -22.793 -0.862 1.00 55.93 396 ILE D N 1
ATOM 3926 C CA . ILE D 4 396 ? -5.374 -21.988 -0.188 1.00 56.61 396 ILE D CA 1
ATOM 3927 C C . ILE D 4 396 ? -5.633 -22.437 1.243 1.00 56.57 396 ILE D C 1
ATOM 3928 O O . ILE D 4 396 ? -5.760 -21.612 2.169 1.00 56.28 396 ILE D O 1
ATOM 3933 N N . SER D 4 397 ? -5.714 -23.753 1.401 1.00 55.04 397 SER D N 1
ATOM 3934 C CA . SER D 4 397 ? -5.981 -24.392 2.672 1.00 53.68 397 SER D CA 1
ATOM 3935 C C . SER D 4 397 ? -4.814 -24.331 3.638 1.00 53.17 397 SER D C 1
ATOM 3936 O O . SER D 4 397 ? -4.991 -24.100 4.836 1.00 52.11 397 SER D O 1
ATOM 3939 N N . LEU D 4 398 ? -3.621 -24.575 3.110 1.00 53.36 398 LEU D N 1
ATOM 3940 C CA . LEU D 4 398 ? -2.421 -24.575 3.922 1.00 53.42 398 LEU D CA 1
ATOM 3941 C C . LEU D 4 398 ? -2.204 -23.205 4.479 1.00 55.46 398 LEU D C 1
ATOM 3942 O O . LEU D 4 398 ? -1.970 -23.037 5.672 1.00 54.73 398 LEU D O 1
ATOM 3947 N N . GLU D 4 399 ? -2.288 -22.216 3.601 1.00 58.05 399 GLU D N 1
ATOM 3948 C CA . GLU D 4 399 ? -2.069 -20.849 4.011 1.00 60.22 399 GLU D CA 1
ATOM 3949 C C . GLU D 4 399 ? -3.043 -20.436 5.102 1.00 59.38 399 GLU D C 1
ATOM 3950 O O . GLU D 4 399 ? -2.662 -19.744 6.043 1.00 58.93 399 GLU D O 1
ATOM 3956 N N . PHE D 4 400 ? -4.289 -20.897 4.999 1.00 59.38 400 PHE D N 1
ATOM 3957 C CA . PHE D 4 400 ? -5.306 -20.569 5.997 1.00 57.68 400 PHE D CA 1
ATOM 3958 C C . PHE D 4 400 ? -5.033 -21.247 7.330 1.00 57.14 400 PHE D C 1
ATOM 3959 O O . PHE D 4 400 ? -5.113 -20.613 8.377 1.00 56.93 400 PHE D O 1
ATOM 3967 N N . MET D 4 401 ? -4.707 -22.531 7.308 1.00 57.65 401 MET D N 1
ATOM 3968 C CA . MET D 4 401 ? -4.437 -23.215 8.564 1.00 60.27 401 MET D CA 1
ATOM 3969 C C . MET D 4 401 ? -3.208 -22.616 9.222 1.00 61.80 401 MET D C 1
ATOM 3970 O O . MET D 4 401 ? -3.080 -22.605 10.446 1.00 61.68 401 MET D O 1
ATOM 3975 N N . LEU D 4 402 ? -2.321 -22.102 8.378 1.00 63.12 402 LEU D N 1
ATOM 3976 C CA . LEU D 4 402 ? -1.063 -21.480 8.774 1.00 62.59 402 LEU D CA 1
ATOM 3977 C C . LEU D 4 402 ? -1.330 -20.094 9.340 1.00 62.64 402 LEU D C 1
ATOM 3978 O O . LEU D 4 402 ? -0.994 -19.768 10.480 1.00 62.08 402 LEU D O 1
ATOM 3983 N N . GLU D 4 403 ? -1.931 -19.273 8.503 1.00 63.77 403 GLU D N 1
ATOM 3984 C CA . GLU D 4 403 ? -2.244 -17.912 8.867 1.00 66.69 403 GLU D CA 1
ATOM 3985 C C . GLU D 4 403 ? -3.457 -17.996 9.743 1.00 65.18 403 GLU D C 1
ATOM 3986 O O . GLU D 4 403 ? -4.504 -17.457 9.399 1.00 67.19 403 GLU D O 1
ATOM 3992 N N . GLN D 4 404 ? -3.311 -18.677 10.873 1.00 62.99 404 GLN D N 1
ATOM 3993 C CA . GLN D 4 404 ? -4.420 -18.875 11.788 1.00 62.01 404 GLN D CA 1
ATOM 3994 C C . GLN D 4 404 ? -3.905 -19.513 13.062 1.00 62.31 404 GLN D C 1
ATOM 3995 O O . GLN D 4 404 ? -4.493 -19.383 14.116 1.00 61.93 404 GLN D O 1
ATOM 4001 N N . ALA D 4 405 ? -2.803 -20.232 12.960 1.00 63.89 405 ALA D N 1
ATOM 4002 C CA . ALA D 4 405 ? -2.214 -20.833 14.139 1.00 65.16 405 ALA D CA 1
ATOM 4003 C C . ALA D 4 405 ? -1.292 -19.744 14.661 1.00 62.69 405 ALA D C 1
ATOM 4004 O O . ALA D 4 405 ? -1.030 -19.638 15.856 1.00 62.88 405 ALA D O 1
ATOM 4006 N N . ASN D 4 406 ? -0.814 -18.930 13.729 1.00 61.15 406 ASN D N 1
ATOM 4007 C CA . ASN D 4 406 ? 0.052 -17.814 14.042 1.00 60.05 406 ASN D CA 1
ATOM 4008 C C . ASN D 4 406 ? -0.774 -16.818 14.845 1.00 58.86 406 ASN D C 1
ATOM 4009 O O . ASN D 4 406 ? -0.271 -16.072 15.673 1.00 59.01 406 ASN D O 1
ATOM 4014 N N . LYS D 4 407 ? -2.069 -16.831 14.608 1.00 60.17 407 LYS D N 1
ATOM 4015 C CA . LYS D 4 407 ? -2.951 -15.935 15.315 1.00 61.05 407 LYS D CA 1
ATOM 4016 C C . LYS D 4 407 ? -3.136 -16.399 16.760 1.00 60.21 407 LYS D C 1
ATOM 4017 O O . LYS D 4 407 ? -3.358 -15.581 17.648 1.00 62.23 407 LYS D O 1
ATOM 4023 N N . PHE D 4 408 ? -3.039 -17.702 17.009 1.00 57.87 408 PHE D N 1
ATOM 4024 C CA . PHE D 4 408 ? -3.234 -18.214 18.366 1.00 56.13 408 PHE D CA 1
ATOM 4025 C C . PHE D 4 408 ? -1.938 -18.691 18.993 1.00 55.38 408 PHE D C 1
ATOM 4026 O O . PHE D 4 408 ? -1.915 -19.318 20.064 1.00 55.16 408 PHE D O 1
ATOM 4034 N N . ALA D 4 409 ? -0.850 -18.374 18.321 1.00 55.13 409 ALA D N 1
ATOM 4035 C CA . ALA D 4 409 ? 0.456 -18.781 18.779 1.00 55.36 409 ALA D CA 1
ATOM 4036 C C . ALA D 4 409 ? 0.706 -18.489 20.259 1.00 55.90 409 ALA D C 1
ATOM 4037 O O . ALA D 4 409 ? 1.079 -19.390 21.026 1.00 54.07 409 ALA D O 1
ATOM 4039 N N . ASN D 4 410 ? 0.469 -17.248 20.675 1.00 56.75 410 ASN D N 1
ATOM 4040 C CA . ASN D 4 410 ? 0.744 -16.877 22.060 1.00 57.21 410 ASN D CA 1
ATOM 4041 C C . ASN D 4 410 ? -0.289 -17.212 23.127 1.00 56.92 410 ASN D C 1
ATOM 4042 O O . ASN D 4 410 ? 0.035 -17.195 24.314 1.00 59.51 410 ASN D O 1
ATOM 4047 N N . HIS D 4 411 ? -1.520 -17.518 22.747 1.00 54.62 411 HIS D N 1
ATOM 4048 C CA . HIS D 4 411 ? -2.511 -17.820 23.765 1.00 53.77 411 HIS D CA 1
ATOM 4049 C C . HIS D 4 411 ? -2.079 -18.939 24.690 1.00 54.69 411 HIS D C 1
ATOM 4050 O O . HIS D 4 411 ? -1.399 -19.875 24.273 1.00 54.47 411 HIS D O 1
ATOM 4057 N N . LYS D 4 412 ? -2.471 -18.832 25.956 1.00 55.74 412 LYS D N 1
ATOM 4058 C CA . LYS D 4 412 ? -2.102 -19.824 26.962 1.00 57.02 412 LYS D CA 1
ATOM 4059 C C . LYS D 4 412 ? -2.715 -21.177 26.598 1.00 55.75 412 LYS D C 1
ATOM 4060 O O . LYS D 4 412 ? -2.084 -22.221 26.775 1.00 54.92 412 LYS D O 1
ATOM 4066 N N . ALA D 4 413 ? -3.943 -21.136 26.079 1.00 53.72 413 ALA D N 1
ATOM 4067 C CA . ALA D 4 413 ? -4.670 -22.322 25.639 1.00 51.28 413 ALA D CA 1
ATOM 4068 C C . ALA D 4 413 ? -5.840 -21.883 24.759 1.00 51.14 413 ALA D C 1
ATOM 4069 O O . ALA D 4 413 ? -6.240 -20.720 24.820 1.00 53.87 413 ALA D O 1
ATOM 4071 N N . ILE D 4 414 ? -6.348 -22.789 23.909 1.00 49.47 414 ILE D N 1
ATOM 4072 C CA . ILE D 4 414 ? -7.529 -22.526 23.064 1.00 44.18 414 ILE D CA 1
ATOM 4073 C C . ILE D 4 414 ? -8.478 -23.728 23.165 1.00 43.73 414 ILE D C 1
ATOM 4074 O O . ILE D 4 414 ? -8.120 -24.803 23.667 1.00 41.01 414 ILE D O 1
ATOM 4079 N N . TRP D 4 415 ? -9.696 -23.551 22.679 1.00 42.45 415 TRP D N 1
ATOM 4080 C CA . TRP D 4 415 ? -10.659 -24.624 22.764 1.00 41.92 415 TRP D CA 1
ATOM 4081 C C . TRP D 4 415 ? -11.418 -24.733 21.475 1.00 40.69 415 TRP D C 1
ATOM 4082 O O . TRP D 4 415 ? -11.390 -23.816 20.646 1.00 40.08 415 TRP D O 1
ATOM 4093 N N . PHE D 4 416 ? -12.082 -25.876 21.305 1.00 40.65 416 PHE D N 1
ATOM 4094 C CA . PHE D 4 416 ? -12.896 -26.113 20.112 1.00 39.14 416 PHE D CA 1
ATOM 4095 C C . PHE D 4 416 ? -14.254 -26.653 20.502 1.00 40.01 416 PHE D C 1
ATOM 4096 O O . PHE D 4 416 ? -14.371 -27.667 21.242 1.00 37.86 416 PHE D O 1
ATOM 4104 N N . PRO D 4 417 ? -15.308 -25.969 20.036 1.00 40.70 417 PRO D N 1
ATOM 4105 C CA . PRO D 4 417 ? -16.676 -26.400 20.322 1.00 41.07 417 PRO D CA 1
ATOM 4106 C C . PRO D 4 417 ? -16.996 -27.636 19.446 1.00 41.06 417 PRO D C 1
ATOM 4107 O O . PRO D 4 417 ? -16.498 -27.756 18.316 1.00 38.67 417 PRO D O 1
ATOM 4111 N N . TYR D 4 418 ? -17.807 -28.545 19.990 1.00 42.84 418 TYR D N 1
ATOM 4112 C CA . TYR D 4 418 ? -18.196 -29.770 19.299 1.00 45.34 418 TYR D CA 1
ATOM 4113 C C . TYR D 4 418 ? -19.696 -30.006 19.190 1.00 45.86 418 TYR D C 1
ATOM 4114 O O . TYR D 4 418 ? -20.472 -29.637 20.065 1.00 47.13 418 TYR D O 1
ATOM 4123 N N . ASN D 4 419 ? -20.089 -30.631 18.089 1.00 47.66 419 ASN D N 1
ATOM 4124 C CA . ASN D 4 419 ? -21.469 -31.049 17.884 1.00 46.74 419 ASN D CA 1
ATOM 4125 C C . ASN D 4 419 ? -21.313 -32.304 17.040 1.00 45.95 419 ASN D C 1
ATOM 4126 O O . ASN D 4 419 ? -20.186 -32.764 16.822 1.00 43.91 419 ASN D O 1
ATOM 4131 N N . MET D 4 420 ? -22.410 -32.864 16.560 1.00 46.63 420 MET D N 1
ATOM 4132 C CA . MET D 4 420 ? -22.301 -34.093 15.806 1.00 46.43 420 MET D CA 1
ATOM 4133 C C . MET D 4 420 ? -23.096 -34.129 14.523 1.00 44.78 420 MET D C 1
ATOM 4134 O O . MET D 4 420 ? -23.990 -33.304 14.331 1.00 45.59 420 MET D O 1
ATOM 4139 N N . ASP D 4 421 ? -22.738 -35.041 13.612 1.00 43.51 421 ASP D N 1
ATOM 4140 C CA . ASP D 4 421 ? -23.507 -35.179 12.383 1.00 41.93 421 ASP D CA 1
ATOM 4141 C C . ASP D 4 421 ? -24.722 -36.051 12.748 1.00 42.13 421 ASP D C 1
ATOM 4142 O O . ASP D 4 421 ? -24.843 -36.520 13.897 1.00 41.05 421 ASP D O 1
ATOM 4147 N N . TRP D 4 422 ? -25.620 -36.276 11.794 1.00 42.33 422 TRP D N 1
ATOM 4148 C CA . TRP D 4 422 ? -26.834 -37.001 12.117 1.00 41.31 422 TRP D CA 1
ATOM 4149 C C . TRP D 4 422 ? -26.715 -38.431 12.589 1.00 42.84 422 TRP D C 1
ATOM 4150 O O . TRP D 4 422 ? -27.666 -38.937 13.176 1.00 46.65 422 TRP D O 1
ATOM 4161 N N . ARG D 4 423 ? -25.586 -39.096 12.341 1.00 44.59 423 ARG D N 1
ATOM 4162 C CA . ARG D 4 423 ? -25.412 -40.474 12.838 1.00 45.61 423 ARG D CA 1
ATOM 4163 C C . ARG D 4 423 ? -24.805 -40.472 14.248 1.00 47.41 423 ARG D C 1
ATOM 4164 O O . ARG D 4 423 ? -24.808 -41.501 14.948 1.00 49.94 423 ARG D O 1
ATOM 4172 N N . GLY D 4 424 ? -24.269 -39.332 14.676 1.00 46.44 424 GLY D N 1
ATOM 4173 C CA . GLY D 4 424 ? -23.680 -39.301 16.000 1.00 45.84 424 GLY D CA 1
ATOM 4174 C C . GLY D 4 424 ? -22.198 -38.986 16.054 1.00 44.75 424 GLY D C 1
ATOM 4175 O O . GLY D 4 424 ? -21.690 -38.657 17.124 1.00 47.67 424 GLY D O 1
ATOM 4176 N N . ARG D 4 425 ? -21.490 -39.089 14.930 1.00 43.11 425 ARG D N 1
ATOM 4177 C CA . ARG D 4 425 ? -20.068 -38.765 14.918 1.00 41.32 425 ARG D CA 1
ATOM 4178 C C . ARG D 4 425 ? -19.827 -37.322 15.395 1.00 43.21 425 ARG D C 1
ATOM 4179 O O . ARG D 4 425 ? -20.587 -36.405 15.053 1.00 41.11 425 ARG D O 1
ATOM 4187 N N . VAL D 4 426 ? -18.763 -37.135 16.184 1.00 43.59 426 VAL D N 1
ATOM 4188 C CA . VAL D 4 426 ? -18.413 -35.833 16.769 1.00 44.47 426 VAL D CA 1
ATOM 4189 C C . VAL D 4 426 ? -17.397 -35.080 15.927 1.00 43.01 426 VAL D C 1
ATOM 4190 O O . VAL D 4 426 ? -16.314 -35.573 15.669 1.00 44.64 426 VAL D O 1
ATOM 4194 N N . TYR D 4 427 ? -17.770 -33.883 15.499 1.00 43.81 427 TYR D N 1
ATOM 4195 C CA . TYR D 4 427 ? -16.920 -33.032 14.670 1.00 43.68 427 TYR D CA 1
ATOM 4196 C C . TYR D 4 427 ? -16.660 -31.700 15.397 1.00 44.57 427 TYR D C 1
ATOM 4197 O O . TYR D 4 427 ? -17.573 -31.142 16.003 1.00 45.16 427 TYR D O 1
ATOM 4206 N N . ALA D 4 428 ? -15.421 -31.209 15.369 1.00 46.23 428 ALA D N 1
ATOM 4207 C CA . ALA D 4 428 ? -15.123 -29.918 15.989 1.00 47.97 428 ALA D CA 1
ATOM 4208 C C . ALA D 4 428 ? -15.767 -28.908 15.037 1.00 48.29 428 ALA D C 1
ATOM 4209 O O . ALA D 4 428 ? -15.827 -29.125 13.832 1.00 46.28 428 ALA D O 1
ATOM 4211 N N . VAL D 4 429 ? -16.262 -27.809 15.582 1.00 52.39 429 VAL D N 1
ATOM 4212 C CA . VAL D 4 429 ? -16.945 -26.796 14.771 1.00 53.14 429 VAL D CA 1
ATOM 4213 C C . VAL D 4 429 ? -16.078 -25.786 14.017 1.00 53.95 429 VAL D C 1
ATOM 4214 O O . VAL D 4 429 ? -16.425 -25.394 12.895 1.00 54.33 429 VAL D O 1
ATOM 4218 N N . SER D 4 430 ? -14.972 -25.348 14.618 1.00 54.16 430 SER D N 1
ATOM 4219 C CA . SER D 4 430 ? -14.098 -24.376 13.954 1.00 54.27 430 SER D CA 1
ATOM 4220 C C . SER D 4 430 ? -13.445 -24.943 12.675 1.00 54.44 430 SER D C 1
ATOM 4221 O O . SER D 4 430 ? -13.202 -26.151 12.565 1.00 52.24 430 SER D O 1
ATOM 4224 N N . MET D 4 431 ? -13.158 -24.070 11.711 1.00 55.03 431 MET D N 1
ATOM 4225 C CA . MET D 4 431 ? -12.555 -24.506 10.455 1.00 55.80 431 MET D CA 1
ATOM 4226 C C . MET D 4 431 ? -11.166 -25.080 10.668 1.00 55.12 431 MET D C 1
ATOM 4227 O O . MET D 4 431 ? -10.765 -26.033 9.992 1.00 55.41 431 MET D O 1
ATOM 4232 N N . PHE D 4 432 ? -10.438 -24.486 11.608 1.00 55.11 432 PHE D N 1
ATOM 4233 C CA . PHE D 4 432 ? -9.089 -24.929 11.969 1.00 53.48 432 PHE D CA 1
ATOM 4234 C C . PHE D 4 432 ? -9.308 -25.715 13.277 1.00 52.44 432 PHE D C 1
ATOM 4235 O O . PHE D 4 432 ? -9.732 -25.142 14.285 1.00 53.94 432 PHE D O 1
ATOM 4243 N N . ASN D 4 433 ? -9.070 -27.027 13.239 1.00 50.21 433 ASN D N 1
ATOM 4244 C CA . ASN D 4 433 ? -9.280 -27.885 14.405 1.00 49.37 433 ASN D CA 1
ATOM 4245 C C . ASN D 4 433 ? -8.362 -29.115 14.388 1.00 48.26 433 ASN D C 1
ATOM 4246 O O . ASN D 4 433 ? -7.662 -29.352 13.416 1.00 48.31 433 ASN D O 1
ATOM 4251 N N . PRO D 4 434 ? -8.375 -29.925 15.460 1.00 47.90 434 PRO D N 1
ATOM 4252 C CA . PRO D 4 434 ? -7.538 -31.131 15.590 1.00 49.05 434 PRO D CA 1
ATOM 4253 C C . PRO D 4 434 ? -7.809 -32.303 14.641 1.00 50.68 434 PRO D C 1
ATOM 4254 O O . PRO D 4 434 ? -7.053 -33.281 14.621 1.00 51.67 434 PRO D O 1
ATOM 4258 N N . GLN D 4 435 ? -8.874 -32.220 13.855 1.00 51.26 435 GLN D N 1
ATOM 4259 C CA . GLN D 4 435 ? -9.208 -33.313 12.959 1.00 51.39 435 GLN D CA 1
ATOM 4260 C C . GLN D 4 435 ? -8.845 -33.005 11.511 1.00 52.23 435 GLN D C 1
ATOM 4261 O O . GLN D 4 435 ? -9.417 -33.581 10.579 1.00 53.48 435 GLN D O 1
ATOM 4267 N N . GLY D 4 436 ? -7.889 -32.100 11.327 1.00 51.84 436 GLY D N 1
ATOM 4268 C CA . GLY D 4 436 ? -7.473 -31.740 9.988 1.00 52.53 436 GLY D CA 1
ATOM 4269 C C . GLY D 4 436 ? -6.395 -32.684 9.493 1.00 54.25 436 GLY D C 1
ATOM 4270 O O . GLY D 4 436 ? -6.255 -33.800 10.003 1.00 52.80 436 GLY D O 1
ATOM 4271 N N . ASN D 4 437 ? -5.632 -32.229 8.499 1.00 55.28 437 ASN D N 1
ATOM 4272 C CA . ASN D 4 437 ? -4.544 -33.015 7.923 1.00 55.73 437 ASN D CA 1
ATOM 4273 C C . ASN D 4 437 ? -3.294 -33.003 8.815 1.00 56.09 437 ASN D C 1
ATOM 4274 O O . ASN D 4 437 ? -3.309 -32.477 9.931 1.00 57.53 437 ASN D O 1
ATOM 4279 N N . ASP D 4 438 ? -2.207 -33.561 8.289 1.00 56.81 438 ASP D N 1
ATOM 4280 C CA . ASP D 4 438 ? -0.940 -33.672 9.002 1.00 57.00 438 ASP D CA 1
ATOM 4281 C C . ASP D 4 438 ? -0.320 -32.363 9.485 1.00 56.05 438 ASP D C 1
ATOM 4282 O O . ASP D 4 438 ? 0.172 -32.288 10.607 1.00 55.48 438 ASP D O 1
ATOM 4287 N N . MET D 4 439 ? -0.320 -31.331 8.651 1.00 56.32 439 MET D N 1
ATOM 4288 C CA . MET D 4 439 ? 0.276 -30.080 9.085 1.00 55.06 439 MET D CA 1
ATOM 4289 C C . MET D 4 439 ? -0.547 -29.470 10.214 1.00 53.74 439 MET D C 1
ATOM 4290 O O . MET D 4 439 ? -0.003 -28.897 11.155 1.00 54.40 439 MET D O 1
ATOM 4295 N N . THR D 4 440 ? -1.862 -29.609 10.133 1.00 53.80 440 THR D N 1
ATOM 4296 C CA . THR D 4 440 ? -2.736 -29.089 11.174 1.00 53.00 440 THR D CA 1
ATOM 4297 C C . THR D 4 440 ? -2.565 -29.846 12.488 1.00 52.10 440 THR D C 1
ATOM 4298 O O . THR D 4 440 ? -2.497 -29.252 13.557 1.00 52.85 440 THR D O 1
ATOM 4302 N N . LYS D 4 441 ? -2.491 -31.164 12.418 1.00 51.89 441 LYS D N 1
ATOM 4303 C CA . LYS D 4 441 ? -2.346 -31.929 13.644 1.00 51.10 441 LYS D CA 1
ATOM 4304 C C . LYS D 4 441 ? -1.021 -31.642 14.329 1.00 48.87 441 LYS D C 1
ATOM 4305 O O . LYS D 4 441 ? -0.959 -31.550 15.559 1.00 48.33 441 LYS D O 1
ATOM 4311 N N . GLY D 4 442 ? 0.033 -31.497 13.524 1.00 49.05 442 GLY D N 1
ATOM 4312 C CA . GLY D 4 442 ? 1.358 -31.203 14.046 1.00 44.32 442 GLY D CA 1
ATOM 4313 C C . GLY D 4 442 ? 1.420 -29.855 14.755 1.00 43.45 442 GLY D C 1
ATOM 4314 O O . GLY D 4 442 ? 2.109 -29.711 15.760 1.00 42.44 442 GLY D O 1
ATOM 4315 N N . LEU D 4 443 ? 0.699 -28.865 14.242 1.00 44.35 443 LEU D N 1
ATOM 4316 C CA . LEU D 4 443 ? 0.672 -27.519 14.841 1.00 44.54 443 LEU D CA 1
ATOM 4317 C C . LEU D 4 443 ? -0.055 -27.445 16.170 1.00 43.86 443 LEU D C 1
ATOM 4318 O O . LEU D 4 443 ? 0.103 -26.483 16.923 1.00 46.98 443 LEU D O 1
ATOM 4323 N N . LEU D 4 444 ? -0.879 -28.436 16.451 1.00 42.16 444 LEU D N 1
ATOM 4324 C CA . LEU D 4 444 ? -1.655 -28.420 17.667 1.00 41.40 444 LEU D CA 1
ATOM 4325 C C . LEU D 4 444 ? -1.182 -29.400 18.720 1.00 40.53 444 LEU D C 1
ATOM 4326 O O . LEU D 4 444 ? -0.729 -30.490 18.397 1.00 41.17 444 LEU D O 1
ATOM 4331 N N . THR D 4 445 ? -1.272 -29.005 19.982 1.00 38.62 445 THR D N 1
ATOM 4332 C CA . THR D 4 445 ? -0.883 -29.896 21.064 1.00 41.01 445 THR D CA 1
ATOM 4333 C C . THR D 4 445 ? -1.808 -29.608 22.234 1.00 40.21 445 THR D C 1
ATOM 4334 O O . THR D 4 445 ? -2.613 -28.666 22.174 1.00 41.02 445 THR D O 1
ATOM 4338 N N . LEU D 4 446 ? -1.739 -30.417 23.282 1.00 39.58 446 LEU D N 1
ATOM 4339 C CA . LEU D 4 446 ? -2.623 -30.200 24.415 1.00 40.94 446 LEU D CA 1
ATOM 4340 C C . LEU D 4 446 ? -1.989 -29.276 25.475 1.00 42.63 446 LEU D C 1
ATOM 4341 O O . LEU D 4 446 ? -0.783 -29.338 25.757 1.00 43.69 446 LEU D O 1
ATOM 4346 N N . ALA D 4 447 ? -2.813 -28.409 26.050 1.00 42.07 447 ALA D N 1
ATOM 4347 C CA . ALA D 4 447 ? -2.326 -27.461 27.010 1.00 42.68 447 ALA D CA 1
ATOM 4348 C C . ALA D 4 447 ? -1.972 -28.066 28.360 1.00 45.65 447 ALA D C 1
ATOM 4349 O O . ALA D 4 447 ? -0.876 -27.858 28.864 1.00 49.63 447 ALA D O 1
ATOM 4351 N N . LYS D 4 448 ? -2.895 -28.811 28.954 1.00 47.54 448 LYS D N 1
ATOM 4352 C CA . LYS D 4 448 ? -2.664 -29.413 30.256 1.00 47.43 448 LYS D CA 1
ATOM 4353 C C . LYS D 4 448 ? -1.765 -30.647 30.190 1.00 47.65 448 LYS D C 1
ATOM 4354 O O . LYS D 4 448 ? -2.252 -31.771 30.064 1.00 48.44 448 LYS D O 1
ATOM 4360 N N . GLY D 4 449 ? -0.457 -30.421 30.307 1.00 47.36 449 GLY D N 1
ATOM 4361 C CA . GLY D 4 449 ? 0.516 -31.500 30.292 1.00 45.90 449 GLY D CA 1
ATOM 4362 C C . GLY D 4 449 ? 0.751 -32.097 31.674 1.00 44.56 449 GLY D C 1
ATOM 4363 O O . GLY D 4 449 ? 0.180 -31.645 32.674 1.00 43.94 449 GLY D O 1
ATOM 4364 N N . LYS D 4 450 ? 1.631 -33.091 31.739 1.00 43.26 450 LYS D N 1
ATOM 4365 C CA . LYS D 4 450 ? 1.916 -33.789 32.991 1.00 42.65 450 LYS D CA 1
ATOM 4366 C C . LYS D 4 450 ? 3.280 -34.499 32.888 1.00 42.01 450 LYS D C 1
ATOM 4367 O O . LYS D 4 450 ? 3.719 -34.815 31.785 1.00 42.40 450 LYS D O 1
ATOM 4373 N N . PRO D 4 451 ? 3.997 -34.696 34.020 1.00 42.52 451 PRO D N 1
ATOM 4374 C CA . PRO D 4 451 ? 5.303 -35.384 33.965 1.00 41.40 451 PRO D CA 1
ATOM 4375 C C . PRO D 4 451 ? 5.089 -36.682 33.197 1.00 42.08 451 PRO D C 1
ATOM 4376 O O . PRO D 4 451 ? 4.269 -37.520 33.587 1.00 41.77 451 PRO D O 1
ATOM 4380 N N . ILE D 4 452 ? 5.838 -36.855 32.117 1.00 43.79 452 ILE D N 1
ATOM 4381 C CA . ILE D 4 452 ? 5.662 -38.016 31.257 1.00 43.30 452 ILE D CA 1
ATOM 4382 C C . ILE D 4 452 ? 5.657 -39.364 31.957 1.00 43.42 452 ILE D C 1
ATOM 4383 O O . ILE D 4 452 ? 4.764 -40.182 31.711 1.00 43.36 452 ILE D O 1
ATOM 4388 N N . GLY D 4 453 ? 6.631 -39.589 32.835 1.00 45.08 453 GLY D N 1
ATOM 4389 C CA . GLY D 4 453 ? 6.701 -40.852 33.554 1.00 44.42 453 GLY D CA 1
ATOM 4390 C C . GLY D 4 453 ? 7.241 -41.979 32.691 1.00 45.43 453 GLY D C 1
ATOM 4391 O O . GLY D 4 453 ? 7.400 -41.836 31.476 1.00 46.21 453 GLY D O 1
ATOM 4392 N N . LYS D 4 454 ? 7.526 -43.105 33.338 1.00 48.26 454 LYS D N 1
ATOM 4393 C CA . LYS D 4 454 ? 8.062 -44.314 32.694 1.00 48.49 454 LYS D CA 1
ATOM 4394 C C . LYS D 4 454 ? 7.226 -44.798 31.504 1.00 47.76 454 LYS D C 1
ATOM 4395 O O . LYS D 4 454 ? 7.768 -45.094 30.428 1.00 49.35 454 LYS D O 1
ATOM 4401 N N . GLU D 4 455 ? 5.910 -44.879 31.701 1.00 47.65 455 GLU D N 1
ATOM 4402 C CA . GLU D 4 455 ? 4.997 -45.358 30.656 1.00 47.58 455 GLU D CA 1
ATOM 4403 C C . GLU D 4 455 ? 4.662 -44.324 29.593 1.00 44.07 455 GLU D C 1
ATOM 4404 O O . GLU D 4 455 ? 4.628 -44.639 28.405 1.00 44.68 455 GLU D O 1
ATOM 4410 N N . GLY D 4 456 ? 4.409 -43.093 30.008 1.00 40.35 456 GLY D N 1
ATOM 4411 C CA . GLY D 4 456 ? 4.122 -42.068 29.027 1.00 41.25 456 GLY D CA 1
ATOM 4412 C C . GLY D 4 456 ? 5.249 -42.073 28.021 1.00 41.06 456 GLY D C 1
ATOM 4413 O O . GLY D 4 456 ? 5.039 -41.897 26.824 1.00 41.74 456 GLY D O 1
ATOM 4414 N N . TYR D 4 457 ? 6.459 -42.298 28.519 1.00 41.75 457 TYR D N 1
ATOM 4415 C CA . TYR D 4 457 ? 7.632 -42.363 27.663 1.00 42.51 457 TYR D CA 1
ATOM 4416 C C . TYR D 4 457 ? 7.550 -43.569 26.720 1.00 42.59 457 TYR D C 1
ATOM 4417 O O . TYR D 4 457 ? 7.837 -43.472 25.520 1.00 43.28 457 TYR D O 1
ATOM 4426 N N . TYR D 4 458 ? 7.167 -44.712 27.271 1.00 42.55 458 TYR D N 1
ATOM 4427 C CA . TYR D 4 458 ? 7.048 -45.925 26.474 1.00 42.17 458 TYR D CA 1
ATOM 4428 C C . TYR D 4 458 ? 6.130 -45.621 25.301 1.00 42.06 458 TYR D C 1
ATOM 4429 O O . TYR D 4 458 ? 6.499 -45.792 24.142 1.00 42.88 458 TYR D O 1
ATOM 4438 N N . TRP D 4 459 ? 4.939 -45.129 25.611 1.00 41.44 459 TRP D N 1
ATOM 4439 C CA . TRP D 4 459 ? 3.951 -44.818 24.591 1.00 41.18 459 TRP D CA 1
ATOM 4440 C C . TRP D 4 459 ? 4.353 -43.695 23.660 1.00 41.61 459 TRP D C 1
ATOM 4441 O O . TRP D 4 459 ? 4.009 -43.690 22.462 1.00 42.95 459 TRP D O 1
ATOM 4452 N N . LEU D 4 460 ? 5.087 -42.735 24.191 1.00 41.90 460 LEU D N 1
ATOM 4453 C CA . LEU D 4 460 ? 5.533 -41.644 23.347 1.00 42.40 460 LEU D CA 1
ATOM 4454 C C . LEU D 4 460 ? 6.362 -42.244 22.227 1.00 42.53 460 LEU D C 1
ATOM 4455 O O . LEU D 4 460 ? 6.212 -41.899 21.056 1.00 46.80 460 LEU D O 1
ATOM 4460 N N . LYS D 4 461 ? 7.238 -43.172 22.577 1.00 43.59 461 LYS D N 1
ATOM 4461 C CA . LYS D 4 461 ? 8.096 -43.752 21.551 1.00 43.32 461 LYS D CA 1
ATOM 4462 C C . LYS D 4 461 ? 7.270 -44.509 20.538 1.00 41.71 461 LYS D C 1
ATOM 4463 O O . LYS D 4 461 ? 7.558 -44.501 19.346 1.00 42.59 461 LYS D O 1
ATOM 4469 N N . ILE D 4 462 ? 6.219 -45.156 20.997 1.00 40.44 462 ILE D N 1
ATOM 4470 C CA . ILE D 4 462 ? 5.390 -45.867 20.053 1.00 38.89 462 ILE D CA 1
ATOM 4471 C C . ILE D 4 462 ? 4.640 -44.866 19.178 1.00 39.11 462 ILE D C 1
ATOM 4472 O O . ILE D 4 462 ? 4.482 -45.068 17.978 1.00 36.24 462 ILE D O 1
ATOM 4477 N N . HIS D 4 463 ? 4.167 -43.780 19.775 1.00 41.06 463 HIS D N 1
ATOM 4478 C CA . HIS D 4 463 ? 3.486 -42.796 18.946 1.00 41.50 463 HIS D CA 1
ATOM 4479 C C . HIS D 4 463 ? 4.490 -42.420 17.855 1.00 38.88 463 HIS D C 1
ATOM 4480 O O . HIS D 4 463 ? 4.160 -42.392 16.675 1.00 40.34 463 HIS D O 1
ATOM 4487 N N . GLY D 4 464 ? 5.732 -42.169 18.249 1.00 40.25 464 GLY D N 1
ATOM 4488 C CA . GLY D 4 464 ? 6.739 -41.801 17.263 1.00 41.08 464 GLY D CA 1
ATOM 4489 C C . GLY D 4 464 ? 6.988 -42.863 16.204 1.00 43.42 464 GLY D C 1
ATOM 4490 O O . GLY D 4 464 ? 7.281 -42.557 15.045 1.00 43.89 464 GLY D O 1
ATOM 4491 N N . ALA D 4 465 ? 6.887 -44.128 16.587 1.00 46.19 465 ALA D N 1
ATOM 4492 C CA . ALA D 4 465 ? 7.107 -45.211 15.632 1.00 46.05 465 ALA D CA 1
ATOM 4493 C C . ALA D 4 465 ? 6.004 -45.164 14.596 1.00 47.72 465 ALA D C 1
ATOM 4494 O O . ALA D 4 465 ? 6.261 -45.271 13.398 1.00 48.67 465 ALA D O 1
ATOM 4496 N N . ASN D 4 466 ? 4.767 -45.018 15.073 1.00 50.31 466 ASN D N 1
ATOM 4497 C CA . ASN D 4 466 ? 3.602 -44.938 14.202 1.00 49.49 466 ASN D CA 1
ATOM 4498 C C . ASN D 4 466 ? 3.723 -43.752 13.266 1.00 50.63 466 ASN D C 1
ATOM 4499 O O . ASN D 4 466 ? 3.340 -43.861 12.105 1.00 53.13 466 ASN D O 1
ATOM 4504 N N . CYS D 4 467 ? 4.204 -42.611 13.771 1.00 50.53 467 CYS D N 1
ATOM 4505 C CA . CYS D 4 467 ? 4.353 -41.420 12.920 1.00 52.16 467 CYS D CA 1
ATOM 4506 C C . CYS D 4 467 ? 5.337 -41.657 11.778 1.00 52.21 467 CYS D C 1
ATOM 4507 O O . CYS D 4 467 ? 5.275 -40.993 10.741 1.00 52.13 467 CYS D O 1
ATOM 4510 N N . ALA D 4 468 ? 6.261 -42.590 11.971 1.00 53.09 468 ALA D N 1
ATOM 4511 C CA . ALA D 4 468 ? 7.248 -42.880 10.932 1.00 54.04 468 ALA D CA 1
ATOM 4512 C C . ALA D 4 468 ? 6.682 -43.922 9.965 1.00 54.36 468 ALA D C 1
ATOM 4513 O O . ALA D 4 468 ? 7.347 -44.344 9.008 1.00 55.66 468 ALA D O 1
ATOM 4515 N N . GLY D 4 469 ? 5.447 -44.330 10.224 1.00 53.58 469 GLY D N 1
ATOM 4516 C CA . GLY D 4 469 ? 4.818 -45.313 9.376 1.00 53.55 469 GLY D CA 1
ATOM 4517 C C . GLY D 4 469 ? 5.109 -46.730 9.820 1.00 55.25 469 GLY D C 1
ATOM 4518 O O . GLY D 4 469 ? 4.523 -47.662 9.279 1.00 57.56 469 GLY D O 1
ATOM 4519 N N . VAL D 4 470 ? 6.009 -46.907 10.787 1.00 56.23 470 VAL D N 1
ATOM 4520 C CA . VAL D 4 470 ? 6.346 -48.240 11.303 1.00 56.65 470 VAL D CA 1
ATOM 4521 C C . VAL D 4 470 ? 5.274 -48.652 12.310 1.00 57.91 470 VAL D C 1
ATOM 4522 O O . VAL D 4 470 ? 5.453 -48.505 13.511 1.00 58.77 470 VAL D O 1
ATOM 4526 N N . ASP D 4 471 ? 4.169 -49.191 11.817 1.00 59.80 471 ASP D N 1
ATOM 4527 C CA . ASP D 4 471 ? 3.057 -49.568 12.677 1.00 60.73 471 ASP D CA 1
ATOM 4528 C C . ASP D 4 471 ? 2.510 -50.959 12.395 1.00 60.71 471 ASP D C 1
ATOM 4529 O O . ASP D 4 471 ? 1.553 -51.383 13.035 1.00 59.09 471 ASP D O 1
ATOM 4534 N N . LYS D 4 472 ? 3.102 -51.644 11.421 1.00 61.36 472 LYS D N 1
ATOM 4535 C CA . LYS D 4 472 ? 2.669 -52.980 11.016 1.00 61.99 472 LYS D CA 1
ATOM 4536 C C . LYS D 4 472 ? 3.579 -54.062 11.585 1.00 60.91 472 LYS D C 1
ATOM 4537 O O . LYS D 4 472 ? 3.806 -55.095 10.962 1.00 60.99 472 LYS D O 1
ATOM 4543 N N . VAL D 4 473 ? 4.082 -53.818 12.786 1.00 61.01 473 VAL D N 1
ATOM 4544 C CA . VAL D 4 473 ? 4.992 -54.739 13.438 1.00 60.95 473 VAL D CA 1
ATOM 4545 C C . VAL D 4 473 ? 4.754 -54.574 14.933 1.00 60.30 473 VAL D C 1
ATOM 4546 O O . VAL D 4 473 ? 4.325 -53.513 15.369 1.00 61.86 473 VAL D O 1
ATOM 4550 N N . PRO D 4 474 ? 5.017 -55.617 15.739 1.00 59.55 474 PRO D N 1
ATOM 4551 C CA . PRO D 4 474 ? 4.817 -55.567 17.197 1.00 57.67 474 PRO D CA 1
ATOM 4552 C C . PRO D 4 474 ? 5.523 -54.436 17.956 1.00 55.13 474 PRO D C 1
ATOM 4553 O O . PRO D 4 474 ? 6.481 -53.850 17.473 1.00 53.24 474 PRO D O 1
ATOM 4557 N N . PHE D 4 475 ? 5.029 -54.147 19.155 1.00 55.37 475 PHE D N 1
ATOM 4558 C CA . PHE D 4 475 ? 5.561 -53.066 19.982 1.00 55.95 475 PHE D CA 1
ATOM 4559 C C . PHE D 4 475 ? 7.061 -53.052 20.265 1.00 57.29 475 PHE D C 1
ATOM 4560 O O . PHE D 4 475 ? 7.701 -52.009 20.126 1.00 56.97 475 PHE D O 1
ATOM 4568 N N . PRO D 4 476 ? 7.641 -54.193 20.697 1.00 58.30 476 PRO D N 1
ATOM 4569 C CA . PRO D 4 476 ? 9.084 -54.172 20.965 1.00 57.93 476 PRO D CA 1
ATOM 4570 C C . PRO D 4 476 ? 9.876 -53.705 19.747 1.00 56.52 476 PRO D C 1
ATOM 4571 O O . PRO D 4 476 ? 10.897 -53.039 19.885 1.00 56.02 476 PRO D O 1
ATOM 4575 N N . GLU D 4 477 ? 9.369 -54.049 18.563 1.00 57.63 477 GLU D N 1
ATOM 4576 C CA . GLU D 4 477 ? 9.990 -53.717 17.270 1.00 58.24 477 GLU D CA 1
ATOM 4577 C C . GLU D 4 477 ? 9.894 -52.208 16.975 1.00 55.71 477 GLU D C 1
ATOM 4578 O O . GLU D 4 477 ? 10.791 -51.605 16.380 1.00 53.48 477 GLU D O 1
ATOM 4584 N N . ARG D 4 478 ? 8.795 -51.607 17.409 1.00 53.60 478 ARG D N 1
ATOM 4585 C CA . ARG D 4 478 ? 8.593 -50.188 17.222 1.00 52.42 478 ARG D CA 1
ATOM 4586 C C . ARG D 4 478 ? 9.511 -49.442 18.189 1.00 52.23 478 ARG D C 1
ATOM 4587 O O . ARG D 4 478 ? 10.044 -48.390 17.854 1.00 51.42 478 ARG D O 1
ATOM 4595 N N . ILE D 4 479 ? 9.696 -49.987 19.394 1.00 54.26 479 ILE D N 1
ATOM 4596 C CA . ILE D 4 479 ? 10.579 -49.366 20.383 1.00 54.11 479 ILE D CA 1
ATOM 4597 C C . ILE D 4 479 ? 12.015 -49.448 19.875 1.00 53.82 479 ILE D C 1
ATOM 4598 O O . ILE D 4 479 ? 12.780 -48.482 19.957 1.00 52.72 479 ILE D O 1
ATOM 4603 N N . LYS D 4 480 ? 12.366 -50.614 19.342 1.00 54.95 480 LYS D N 1
ATOM 4604 C CA . LYS D 4 480 ? 13.696 -50.836 18.781 1.00 56.20 480 LYS D CA 1
ATOM 4605 C C . LYS D 4 480 ? 13.961 -49.821 17.676 1.00 54.02 480 LYS D C 1
ATOM 4606 O O . LYS D 4 480 ? 15.036 -49.223 17.608 1.00 54.51 480 LYS D O 1
ATOM 4612 N N . PHE D 4 481 ? 12.979 -49.655 16.796 1.00 51.73 481 PHE D N 1
ATOM 4613 C CA . PHE D 4 481 ? 13.087 -48.720 15.689 1.00 49.35 481 PHE D CA 1
ATOM 4614 C C . PHE D 4 481 ? 13.421 -47.318 16.177 1.00 49.34 481 PHE D C 1
ATOM 4615 O O . PHE D 4 481 ? 14.233 -46.612 15.585 1.00 50.70 481 PHE D O 1
ATOM 4623 N N . ILE D 4 482 ? 12.795 -46.905 17.262 1.00 49.40 482 ILE D N 1
ATOM 4624 C CA . ILE D 4 482 ? 13.048 -45.573 17.789 1.00 50.86 482 ILE D CA 1
ATOM 4625 C C . ILE D 4 482 ? 14.399 -45.520 18.491 1.00 53.15 482 ILE D C 1
ATOM 4626 O O . ILE D 4 482 ? 15.158 -44.571 18.312 1.00 52.50 482 ILE D O 1
ATOM 4631 N N . GLU D 4 483 ? 14.695 -46.538 19.294 1.00 55.71 483 GLU D N 1
ATOM 4632 C CA . GLU D 4 483 ? 15.967 -46.597 20.005 1.00 57.43 483 GLU D CA 1
ATOM 4633 C C . GLU D 4 483 ? 17.127 -46.565 19.009 1.00 57.72 483 GLU D C 1
ATOM 4634 O O . GLU D 4 483 ? 18.140 -45.899 19.239 1.00 57.82 483 GLU D O 1
ATOM 4640 N N . GLU D 4 484 ? 16.943 -47.272 17.894 1.00 57.67 484 GLU D N 1
ATOM 4641 C CA . GLU D 4 484 ? 17.906 -47.361 16.793 1.00 56.21 484 GLU D CA 1
ATOM 4642 C C . GLU D 4 484 ? 18.181 -46.026 16.119 1.00 55.17 484 GLU D C 1
ATOM 4643 O O . GLU D 4 484 ? 19.242 -45.830 15.536 1.00 55.34 484 GLU D O 1
ATOM 4649 N N . ASN D 4 485 ? 17.200 -45.130 16.153 1.00 54.48 485 ASN D N 1
ATOM 4650 C CA . ASN D 4 485 ? 17.323 -43.834 15.498 1.00 52.89 485 ASN D CA 1
ATOM 4651 C C . ASN D 4 485 ? 17.527 -42.658 16.456 1.00 51.98 485 ASN D C 1
ATOM 4652 O O . ASN D 4 485 ? 17.329 -41.497 16.081 1.00 50.91 485 ASN D O 1
ATOM 4657 N N . HIS D 4 486 ? 17.947 -42.957 17.677 1.00 52.04 486 HIS D N 1
ATOM 4658 C CA . HIS D 4 486 ? 18.162 -41.928 18.678 1.00 54.17 486 HIS D CA 1
ATOM 4659 C C . HIS D 4 486 ? 18.852 -40.680 18.140 1.00 55.54 486 HIS D C 1
ATOM 4660 O O . HIS D 4 486 ? 18.369 -39.552 18.347 1.00 54.40 486 HIS D O 1
ATOM 4667 N N . GLU D 4 487 ? 19.983 -40.878 17.462 1.00 57.42 487 GLU D N 1
ATOM 4668 C CA . GLU D 4 487 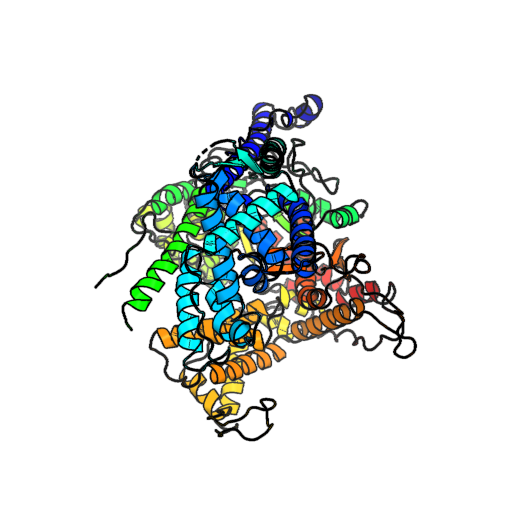? 20.750 -39.755 16.928 1.00 59.71 487 GLU D CA 1
ATOM 4669 C C . GLU D 4 487 ? 20.090 -38.992 15.793 1.00 58.10 487 GLU D C 1
ATOM 4670 O O . GLU D 4 487 ? 20.249 -37.773 15.700 1.00 58.29 487 GLU D O 1
ATOM 4676 N N . ASN D 4 488 ? 19.352 -39.691 14.931 1.00 56.82 488 ASN D N 1
ATOM 4677 C CA . ASN D 4 488 ? 18.642 -39.028 13.837 1.00 54.28 488 ASN D CA 1
ATOM 4678 C C . ASN D 4 488 ? 17.622 -38.085 14.446 1.00 53.83 488 ASN D C 1
ATOM 4679 O O . ASN D 4 488 ? 17.523 -36.911 14.064 1.00 53.57 488 ASN D O 1
ATOM 4684 N N . ILE D 4 489 ? 16.855 -38.631 15.390 1.00 51.63 489 ILE D N 1
ATOM 4685 C CA . ILE D 4 489 ? 15.816 -37.895 16.094 1.00 49.03 489 ILE D CA 1
ATOM 4686 C C . ILE D 4 489 ? 16.387 -36.707 16.857 1.00 48.87 489 ILE D C 1
ATOM 4687 O O . ILE D 4 489 ? 15.822 -35.614 16.786 1.00 48.34 489 ILE D O 1
ATOM 4692 N N . MET D 4 490 ? 17.500 -36.914 17.570 1.00 47.75 490 MET D N 1
ATOM 4693 C CA . MET D 4 490 ? 18.122 -35.828 18.325 1.00 49.35 490 MET D CA 1
ATOM 4694 C C . MET D 4 490 ? 18.507 -34.685 17.389 1.00 50.83 490 MET D C 1
ATOM 4695 O O . MET D 4 490 ? 18.326 -33.506 17.733 1.00 51.73 490 MET D O 1
ATOM 4700 N N . ALA D 4 491 ? 19.010 -35.045 16.202 1.00 51.74 491 ALA D N 1
ATOM 4701 C CA . ALA D 4 491 ? 19.441 -34.085 15.175 1.00 52.36 491 ALA D CA 1
ATOM 4702 C C . ALA D 4 491 ? 18.289 -33.245 14.618 1.00 53.99 491 ALA D C 1
ATOM 4703 O O . ALA D 4 491 ? 18.400 -32.011 14.477 1.00 54.68 491 ALA D O 1
ATOM 4705 N N . CYS D 4 492 ? 17.186 -33.911 14.286 1.00 53.91 492 CYS D N 1
ATOM 4706 C CA . CYS D 4 492 ? 16.039 -33.204 13.747 1.00 53.54 492 CYS D CA 1
ATOM 4707 C C . CYS D 4 492 ? 15.503 -32.208 14.754 1.00 51.38 492 CYS D C 1
ATOM 4708 O O . CYS D 4 492 ? 15.042 -31.135 14.372 1.00 51.99 492 CYS D O 1
ATOM 4711 N N . ALA D 4 493 ? 15.590 -32.547 16.038 1.00 49.94 493 ALA D N 1
ATOM 4712 C CA . ALA D 4 493 ? 15.110 -31.661 17.095 1.00 49.51 493 ALA D CA 1
ATOM 4713 C C . ALA D 4 493 ? 15.998 -30.435 17.259 1.00 50.66 493 ALA D C 1
ATOM 4714 O O . ALA D 4 493 ? 15.504 -29.322 17.461 1.00 50.57 493 ALA D O 1
ATOM 4716 N N . LYS D 4 494 ? 17.311 -30.647 17.185 1.00 52.70 494 LYS D N 1
ATOM 4717 C CA . LYS D 4 494 ? 18.274 -29.557 17.314 1.00 54.68 494 LYS D CA 1
ATOM 4718 C C . LYS D 4 494 ? 18.199 -28.608 16.113 1.00 54.35 494 LYS D C 1
ATOM 4719 O O . LYS D 4 494 ? 18.094 -27.387 16.285 1.00 54.57 494 LYS D O 1
ATOM 4725 N N . SER D 4 495 ? 18.238 -29.162 14.904 1.00 53.74 495 SER D N 1
ATOM 4726 C CA . SER D 4 495 ? 18.162 -28.343 13.702 1.00 54.66 495 SER D CA 1
ATOM 4727 C C . SER D 4 495 ? 17.226 -28.916 12.638 1.00 54.87 495 SER D C 1
ATOM 4728 O O . SER D 4 495 ? 17.653 -29.565 11.672 1.00 54.69 495 SER D O 1
ATOM 4731 N N . PRO D 4 496 ? 15.920 -28.678 12.809 1.00 54.20 496 PRO D N 1
ATOM 4732 C CA . PRO D 4 496 ? 14.896 -29.157 11.885 1.00 54.81 496 PRO D CA 1
ATOM 4733 C C . PRO D 4 496 ? 15.039 -28.636 10.453 1.00 55.83 496 PRO D C 1
ATOM 4734 O O . PRO D 4 496 ? 14.686 -29.334 9.503 1.00 54.63 496 PRO D O 1
ATOM 4738 N N . LEU D 4 497 ? 15.556 -27.418 10.298 1.00 57.70 497 LEU D N 1
ATOM 4739 C CA . LEU D 4 497 ? 15.746 -26.835 8.969 1.00 59.88 497 LEU D CA 1
ATOM 4740 C C . LEU D 4 497 ? 17.029 -27.323 8.301 1.00 62.65 497 LEU D C 1
ATOM 4741 O O . LEU D 4 497 ? 17.225 -27.144 7.097 1.00 63.04 497 LEU D O 1
ATOM 4746 N N . GLU D 4 498 ? 17.902 -27.942 9.083 1.00 65.37 498 GLU D N 1
ATOM 4747 C CA . GLU D 4 498 ? 19.159 -28.412 8.546 1.00 67.59 498 GLU D CA 1
ATOM 4748 C C . GLU D 4 498 ? 19.143 -29.904 8.248 1.00 67.66 498 GLU D C 1
ATOM 4749 O O . GLU D 4 498 ? 19.520 -30.324 7.158 1.00 67.19 498 GLU D O 1
ATOM 4755 N N . ASN D 4 499 ? 18.691 -30.700 9.215 1.00 69.45 499 ASN D N 1
ATOM 4756 C CA . ASN D 4 499 ? 18.658 -32.161 9.075 1.00 70.59 499 ASN D CA 1
ATOM 4757 C C . ASN D 4 499 ? 17.556 -32.738 8.178 1.00 70.23 499 ASN D C 1
ATOM 4758 O O . ASN D 4 499 ? 17.846 -33.507 7.250 1.00 74.02 499 ASN D O 1
ATOM 4763 N N . THR D 4 500 ? 16.306 -32.389 8.457 1.00 65.37 500 THR D N 1
ATOM 4764 C CA . THR D 4 500 ? 15.165 -32.815 7.635 1.00 60.87 500 THR D CA 1
ATOM 4765 C C . THR D 4 500 ? 14.851 -34.291 7.364 1.00 57.07 500 THR D C 1
ATOM 4766 O O . THR D 4 500 ? 14.065 -34.608 6.477 1.00 57.17 500 THR D O 1
ATOM 4770 N N . TRP D 4 501 ? 15.437 -35.199 8.115 1.00 53.83 501 TRP D N 1
ATOM 4771 C CA . TRP D 4 501 ? 15.113 -36.606 7.935 1.00 52.16 501 TRP D CA 1
ATOM 4772 C C . TRP D 4 501 ? 13.620 -36.813 8.305 1.00 51.97 501 TRP D C 1
ATOM 4773 O O . TRP D 4 501 ? 12.886 -37.576 7.665 1.00 51.71 501 TRP D O 1
ATOM 4784 N N . TRP D 4 502 ? 13.177 -36.119 9.350 1.00 51.72 502 TRP D N 1
ATOM 4785 C CA . TRP D 4 502 ? 11.795 -36.213 9.828 1.00 49.88 502 TRP D CA 1
ATOM 4786 C C . TRP D 4 502 ? 10.796 -35.898 8.713 1.00 49.75 502 TRP D C 1
ATOM 4787 O O . TRP D 4 502 ? 9.658 -36.396 8.719 1.00 47.57 502 TRP D O 1
ATOM 4798 N N . ALA D 4 503 ? 11.230 -35.069 7.761 1.00 50.72 503 ALA D N 1
ATOM 4799 C CA . ALA D 4 503 ? 10.364 -34.647 6.666 1.00 51.37 503 ALA D CA 1
ATOM 4800 C C . ALA D 4 503 ? 10.114 -35.747 5.650 1.00 52.24 503 ALA D C 1
ATOM 4801 O O . ALA D 4 503 ? 9.243 -35.629 4.794 1.00 51.73 503 ALA D O 1
ATOM 4803 N N . GLU D 4 504 ? 10.859 -36.833 5.764 1.00 54.93 504 GLU D N 1
ATOM 4804 C CA . GLU D 4 504 ? 10.701 -37.928 4.829 1.00 57.10 504 GLU D CA 1
ATOM 4805 C C . GLU D 4 504 ? 9.811 -39.033 5.395 1.00 56.79 504 GLU D C 1
ATOM 4806 O O . GLU D 4 504 ? 9.514 -40.015 4.709 1.00 59.16 504 GLU D O 1
ATOM 4812 N N . GLN D 4 505 ? 9.369 -38.865 6.640 1.00 56.47 505 GLN D N 1
ATOM 4813 C CA . GLN D 4 505 ? 8.519 -39.870 7.286 1.00 55.87 505 GLN D CA 1
ATOM 4814 C C . GLN D 4 505 ? 7.062 -39.734 6.845 1.00 54.86 505 GLN D C 1
ATOM 4815 O O . GLN D 4 505 ? 6.679 -38.720 6.257 1.00 53.76 505 GLN D O 1
ATOM 4821 N N . ASP D 4 506 ? 6.254 -40.753 7.120 1.00 55.64 506 ASP D N 1
ATOM 4822 C CA . ASP D 4 506 ? 4.842 -40.739 6.710 1.00 58.14 506 ASP D CA 1
ATOM 4823 C C . ASP D 4 506 ? 4.001 -39.538 7.166 1.00 57.92 506 ASP D C 1
ATOM 4824 O O . ASP D 4 506 ? 3.184 -39.037 6.392 1.00 59.44 506 ASP D O 1
ATOM 4829 N N . SER D 4 507 ? 4.187 -39.087 8.408 1.00 57.24 507 SER D N 1
ATOM 4830 C CA . SER D 4 507 ? 3.486 -37.907 8.941 1.00 55.66 507 SER D CA 1
ATOM 4831 C C . SER D 4 507 ? 4.610 -37.017 9.464 1.00 53.73 507 SER D C 1
ATOM 4832 O O . SER D 4 507 ? 4.881 -36.982 10.661 1.00 54.89 507 SER D O 1
ATOM 4835 N N . PRO D 4 508 ? 5.277 -36.285 8.565 1.00 51.97 508 PRO D N 1
ATOM 4836 C CA . PRO D 4 508 ? 6.390 -35.393 8.913 1.00 49.36 508 PRO D CA 1
ATOM 4837 C C . PRO D 4 508 ? 6.229 -34.385 10.064 1.00 47.08 508 PRO D C 1
ATOM 4838 O O . PRO D 4 508 ? 7.098 -34.308 10.941 1.00 49.28 508 PRO D O 1
ATOM 4842 N N . PHE D 4 509 ? 5.153 -33.614 10.094 1.00 44.48 509 PHE D N 1
ATOM 4843 C CA . PHE D 4 509 ? 5.007 -32.655 11.193 1.00 45.12 509 PHE D CA 1
ATOM 4844 C C . PHE D 4 509 ? 4.602 -33.335 12.495 1.00 44.14 509 PHE D C 1
ATOM 4845 O O . PHE D 4 509 ? 5.014 -32.928 13.589 1.00 43.75 509 PHE D O 1
ATOM 4853 N N . CYS D 4 510 ? 3.797 -34.378 12.403 1.00 41.44 510 CYS D N 1
ATOM 4854 C CA . CYS D 4 510 ? 3.469 -35.056 13.632 1.00 43.12 510 CYS D CA 1
ATOM 4855 C C . CYS D 4 510 ? 4.739 -35.730 14.128 1.00 39.22 510 CYS D C 1
ATOM 4856 O O . CYS D 4 510 ? 5.042 -35.675 15.313 1.00 41.57 510 CYS D O 1
ATOM 4859 N N . PHE D 4 511 ? 5.505 -36.323 13.225 1.00 38.36 511 PHE D N 1
ATOM 4860 C CA . PHE D 4 511 ? 6.774 -36.956 13.621 1.00 39.57 511 PHE D CA 1
ATOM 4861 C C . PHE D 4 511 ? 7.716 -35.898 14.221 1.00 37.00 511 PHE D C 1
ATOM 4862 O O . PHE D 4 511 ? 8.265 -36.067 15.320 1.00 37.31 511 PHE D O 1
ATOM 4870 N N . LEU D 4 512 ? 7.927 -34.815 13.478 1.00 38.06 512 LEU D N 1
ATOM 4871 C CA . LEU D 4 512 ? 8.750 -33.718 13.984 1.00 37.99 512 LEU D CA 1
ATOM 4872 C C . LEU D 4 512 ? 8.222 -33.326 15.359 1.00 38.09 512 LEU D C 1
ATOM 4873 O O . LEU D 4 512 ? 8.965 -33.174 16.318 1.00 42.58 512 LEU D O 1
ATOM 4878 N N . ALA D 4 513 ? 6.918 -33.146 15.470 1.00 40.25 513 ALA D N 1
ATOM 4879 C CA . ALA D 4 513 ? 6.339 -32.788 16.764 1.00 38.63 513 ALA D CA 1
ATOM 4880 C C . ALA D 4 513 ? 6.797 -33.780 17.850 1.00 39.58 513 ALA D C 1
ATOM 4881 O O . ALA D 4 513 ? 7.061 -33.405 19.020 1.00 39.11 513 ALA D O 1
ATOM 4883 N N . PHE D 4 514 ? 6.887 -35.055 17.484 1.00 39.56 514 PHE D N 1
ATOM 4884 C CA . PHE D 4 514 ? 7.349 -36.031 18.458 1.00 38.88 514 PHE D CA 1
ATOM 4885 C C . PHE D 4 514 ? 8.851 -35.902 18.690 1.00 40.25 514 PHE D C 1
ATOM 4886 O O . PHE D 4 514 ? 9.325 -36.217 19.775 1.00 43.81 514 PHE D O 1
ATOM 4894 N N . CYS D 4 515 ? 9.611 -35.479 17.679 1.00 38.91 515 CYS D N 1
ATOM 4895 C CA . CYS D 4 515 ? 11.052 -35.318 17.875 1.00 39.33 515 CYS D CA 1
ATOM 4896 C C . CYS D 4 515 ? 11.327 -34.315 18.987 1.00 40.02 515 CYS D C 1
ATOM 4897 O O . CYS D 4 515 ? 12.187 -34.530 19.838 1.00 41.16 515 CYS D O 1
ATOM 4900 N N . PHE D 4 516 ? 10.616 -33.196 18.967 1.00 41.26 516 PHE D N 1
ATOM 4901 C CA . PHE D 4 516 ? 10.810 -32.187 19.999 1.00 42.11 516 PHE D CA 1
ATOM 4902 C C . PHE D 4 516 ? 10.422 -32.708 21.380 1.00 43.41 516 PHE D C 1
ATOM 4903 O O . PHE D 4 516 ? 10.960 -32.259 22.382 1.00 45.42 516 PHE D O 1
ATOM 4911 N N . GLU D 4 517 ? 9.476 -33.634 21.457 1.00 45.28 517 GLU D N 1
ATOM 4912 C CA . GLU D 4 517 ? 9.108 -34.135 22.768 1.00 47.08 517 GLU D CA 1
ATOM 4913 C C . GLU D 4 517 ? 10.104 -35.168 23.215 1.00 47.05 517 GLU D C 1
ATOM 4914 O O . GLU D 4 517 ? 10.461 -35.228 24.392 1.00 49.17 517 GLU D O 1
ATOM 4920 N N . TYR D 4 518 ? 10.537 -35.994 22.272 1.00 47.40 518 TYR D N 1
ATOM 4921 C CA . TYR D 4 518 ? 11.486 -37.058 22.564 1.00 48.11 518 TYR D CA 1
ATOM 4922 C C . TYR D 4 518 ? 12.798 -36.504 23.093 1.00 48.88 518 TYR D C 1
ATOM 4923 O O . TYR D 4 518 ? 13.429 -37.085 23.985 1.00 49.02 518 TYR D O 1
ATOM 4932 N N . ALA D 4 519 ? 13.209 -35.373 22.529 1.00 49.87 519 ALA D N 1
ATOM 4933 C CA . ALA D 4 519 ? 14.444 -34.719 22.941 1.00 50.79 519 ALA D CA 1
ATOM 4934 C C . ALA D 4 519 ? 14.262 -34.144 24.342 1.00 51.67 519 ALA D C 1
ATOM 4935 O O . ALA D 4 519 ? 15.158 -34.230 25.192 1.00 54.39 519 ALA D O 1
ATOM 4937 N N . GLY D 4 520 ? 13.092 -33.563 24.585 1.00 51.49 520 GLY D N 1
ATOM 4938 C CA . GLY D 4 520 ? 12.812 -32.991 25.887 1.00 49.25 520 GLY D CA 1
ATOM 4939 C C . GLY D 4 520 ? 13.076 -33.980 27.005 1.00 49.34 520 GLY D C 1
ATOM 4940 O O . GLY D 4 520 ? 13.652 -33.625 28.036 1.00 50.37 520 GLY D O 1
ATOM 4941 N N . VAL D 4 521 ? 12.652 -35.223 26.818 1.00 48.42 521 VAL D N 1
ATOM 4942 C CA . VAL D 4 521 ? 12.866 -36.235 27.837 1.00 49.71 521 VAL D CA 1
ATOM 4943 C C . VAL D 4 521 ? 14.354 -36.448 28.046 1.00 49.84 521 VAL D C 1
ATOM 4944 O O . VAL D 4 521 ? 14.813 -36.571 29.182 1.00 49.96 521 VAL D O 1
ATOM 4948 N N . GLN D 4 522 ? 15.113 -36.482 26.951 1.00 51.51 522 GLN D N 1
ATOM 4949 C CA . GLN D 4 522 ? 16.557 -36.697 27.044 1.00 52.31 522 GLN D CA 1
ATOM 4950 C C . GLN D 4 522 ? 17.201 -35.605 27.869 1.00 51.91 522 GLN D C 1
ATOM 4951 O O . GLN D 4 522 ? 17.965 -35.875 28.787 1.00 51.24 522 GLN D O 1
ATOM 4957 N N . HIS D 4 523 ? 16.879 -34.367 27.532 1.00 52.73 523 HIS D N 1
ATOM 4958 C CA . HIS D 4 523 ? 17.419 -33.226 28.239 1.00 55.28 523 HIS D CA 1
ATOM 4959 C C . HIS D 4 523 ? 16.894 -33.097 29.669 1.00 55.61 523 HIS D C 1
ATOM 4960 O O . HIS D 4 523 ? 17.563 -32.496 30.509 1.00 55.82 523 HIS D O 1
ATOM 4967 N N . HIS D 4 524 ? 15.715 -33.657 29.958 1.00 54.96 524 HIS D N 1
ATOM 4968 C CA . HIS D 4 524 ? 15.135 -33.506 31.291 1.00 54.26 524 HIS D CA 1
ATOM 4969 C C . HIS D 4 524 ? 14.735 -34.736 32.093 1.00 52.29 524 HIS D C 1
ATOM 4970 O O . HIS D 4 524 ? 14.417 -34.624 33.272 1.00 52.72 524 HIS D O 1
ATOM 4977 N N . GLY D 4 525 ? 14.743 -35.910 31.483 1.00 52.01 525 GLY D N 1
ATOM 4978 C CA . GLY D 4 525 ? 14.364 -37.098 32.231 1.00 49.35 525 GLY D CA 1
ATOM 4979 C C . GLY D 4 525 ? 12.860 -37.259 32.250 1.00 49.19 525 GLY D C 1
ATOM 4980 O O . GLY D 4 525 ? 12.141 -36.485 31.599 1.00 50.82 525 GLY D O 1
ATOM 4981 N N . LEU D 4 526 ? 12.373 -38.234 33.012 1.00 46.91 526 LEU D N 1
ATOM 4982 C CA . LEU D 4 526 ? 10.938 -38.516 33.087 1.00 45.61 526 LEU D CA 1
ATOM 4983 C C . LEU D 4 526 ? 10.062 -37.520 33.860 1.00 44.72 526 LEU D C 1
ATOM 4984 O O . LEU D 4 526 ? 8.838 -37.561 33.776 1.00 45.54 526 LEU D O 1
ATOM 4989 N N . SER D 4 527 ? 10.662 -36.637 34.635 1.00 45.78 527 SER D N 1
ATOM 4990 C CA . SER D 4 527 ? 9.851 -35.677 35.374 1.00 45.88 527 SER D CA 1
ATOM 4991 C C . SER D 4 527 ? 9.354 -34.670 34.357 1.00 44.85 527 SER D C 1
ATOM 4992 O O . SER D 4 527 ? 8.470 -33.861 34.652 1.00 46.42 527 SER D O 1
ATOM 4995 N N . TYR D 4 528 ? 9.927 -34.751 33.155 1.00 43.49 528 TYR D N 1
ATOM 4996 C CA . TYR D 4 528 ? 9.599 -33.875 32.032 1.00 45.07 528 TYR D CA 1
ATOM 4997 C C . TYR D 4 528 ? 8.094 -33.836 31.723 1.00 46.70 528 TYR D C 1
ATOM 4998 O O . TYR D 4 528 ? 7.461 -34.881 31.454 1.00 47.66 528 TYR D O 1
ATOM 5007 N N . ASN D 4 529 ? 7.541 -32.622 31.751 1.00 45.44 529 ASN D N 1
ATOM 5008 C CA . ASN D 4 529 ? 6.129 -32.378 31.505 1.00 45.70 529 ASN D CA 1
ATOM 5009 C C . ASN D 4 529 ? 5.784 -32.474 30.012 1.00 47.00 529 ASN D C 1
ATOM 5010 O O . ASN D 4 529 ? 6.214 -31.640 29.204 1.00 47.26 529 ASN D O 1
ATOM 5015 N N . CYS D 4 530 ? 4.999 -33.479 29.639 1.00 46.57 530 CYS D N 1
ATOM 5016 C CA . CYS D 4 530 ? 4.646 -33.643 28.242 1.00 46.68 530 CYS D CA 1
ATOM 5017 C C . CYS D 4 530 ? 3.127 -33.613 28.017 1.00 46.21 530 CYS D C 1
ATOM 5018 O O . CYS D 4 530 ? 2.343 -34.125 28.839 1.00 47.89 530 CYS D O 1
ATOM 5021 N N . SER D 4 531 ? 2.720 -33.010 26.900 1.00 44.04 531 SER D N 1
ATOM 5022 C CA . SER D 4 531 ? 1.310 -32.900 26.547 1.00 41.62 531 SER D CA 1
ATOM 5023 C C . SER D 4 531 ? 1.058 -33.277 25.097 1.00 40.71 531 SER D C 1
ATOM 5024 O O . SER D 4 531 ? -0.029 -33.023 24.562 1.00 40.02 531 SER D O 1
ATOM 5027 N N . LEU D 4 532 ? 2.054 -33.863 24.444 1.00 40.77 532 LEU D N 1
ATOM 5028 C CA . LEU D 4 532 ? 1.864 -34.263 23.057 1.00 40.34 532 LEU D CA 1
ATOM 5029 C C . LEU D 4 532 ? 0.738 -35.274 23.081 1.00 41.12 532 LEU D C 1
ATOM 5030 O O . LEU D 4 532 ? 0.691 -36.119 23.973 1.00 42.54 532 LEU D O 1
ATOM 5035 N N . PRO D 4 533 ? -0.192 -35.192 22.116 1.00 43.34 533 PRO D N 1
ATOM 5036 C CA . PRO D 4 533 ? -1.305 -36.131 22.058 1.00 42.34 533 PRO D CA 1
ATOM 5037 C C . PRO D 4 533 ? -0.938 -37.402 21.282 1.00 43.90 533 PRO D C 1
ATOM 5038 O O . PRO D 4 533 ? -0.675 -37.364 20.079 1.00 42.33 533 PRO D O 1
ATOM 5042 N N . LEU D 4 534 ? -0.917 -38.528 21.988 1.00 45.94 534 LEU D N 1
ATOM 5043 C CA . LEU D 4 534 ? -0.573 -39.815 21.377 1.00 48.30 534 LEU D CA 1
ATOM 5044 C C . LEU D 4 534 ? -1.841 -40.500 20.871 1.00 50.64 534 LEU D C 1
ATOM 5045 O O . LEU D 4 534 ? -2.737 -40.833 21.657 1.00 51.42 534 LEU D O 1
ATOM 5050 N N . ALA D 4 535 ? -1.901 -40.730 19.562 1.00 51.99 535 ALA D N 1
ATOM 5051 C CA . ALA D 4 535 ? -3.068 -41.342 18.933 1.00 53.25 535 ALA D CA 1
ATOM 5052 C C . ALA D 4 535 ? -3.139 -42.865 18.919 1.00 54.01 535 ALA D C 1
ATOM 5053 O O . ALA D 4 535 ? -2.176 -43.537 18.581 1.00 55.83 535 ALA D O 1
ATOM 5055 N N . PHE D 4 536 ? -4.302 -43.392 19.274 1.00 55.28 536 PHE D N 1
ATOM 5056 C CA . PHE D 4 536 ? -4.562 -44.831 19.246 1.00 57.75 536 PHE D CA 1
ATOM 5057 C C . PHE D 4 536 ? -5.639 -45.030 18.174 1.00 58.52 536 PHE D C 1
ATOM 5058 O O . PHE D 4 536 ? -6.805 -44.751 18.418 1.00 58.01 536 PHE D O 1
ATOM 5066 N N . ASP D 4 537 ? -5.259 -45.514 16.999 1.00 61.32 537 ASP D N 1
ATOM 5067 C CA . ASP D 4 537 ? -6.218 -45.690 15.910 1.00 64.96 537 ASP D CA 1
ATOM 5068 C C . ASP D 4 537 ? -6.620 -47.135 15.658 1.00 65.40 537 ASP D C 1
ATOM 5069 O O . ASP D 4 537 ? -5.776 -48.021 15.613 1.00 66.21 537 ASP D O 1
ATOM 5074 N N . GLY D 4 538 ? -7.918 -47.367 15.484 1.00 67.06 538 GLY D N 1
ATOM 5075 C CA . GLY D 4 538 ? -8.399 -48.707 15.177 1.00 69.19 538 GLY D CA 1
ATOM 5076 C C . GLY D 4 538 ? -8.149 -49.014 13.699 1.00 70.04 538 GLY D C 1
ATOM 5077 O O . GLY D 4 538 ? -7.941 -48.103 12.892 1.00 70.27 538 GLY D O 1
ATOM 5078 N N . SER D 4 539 ? -8.169 -50.290 13.333 1.00 70.84 539 SER D N 1
ATOM 5079 C CA . SER D 4 539 ? -7.916 -50.687 11.946 1.00 70.96 539 SER D CA 1
ATOM 5080 C C . SER D 4 539 ? -9.160 -51.230 11.262 1.00 69.80 539 SER D C 1
ATOM 5081 O O . SER D 4 539 ? -9.463 -52.413 11.376 1.00 71.63 539 SER D O 1
ATOM 5084 N N . CYS D 4 540 ? -9.862 -50.366 10.533 1.00 67.76 540 CYS D N 1
ATOM 5085 C CA . CYS D 4 540 ? -11.099 -50.742 9.843 1.00 64.78 540 CYS D CA 1
ATOM 5086 C C . CYS D 4 540 ? -12.207 -50.885 10.863 1.00 61.91 540 CYS D C 1
ATOM 5087 O O . CYS D 4 540 ? -12.683 -51.992 11.128 1.00 60.39 540 CYS D O 1
ATOM 5090 N N . SER D 4 541 ? -12.607 -49.750 11.431 1.00 60.12 541 SER D N 1
ATOM 5091 C CA . SER D 4 541 ? -13.665 -49.697 12.437 1.00 58.55 541 SER D CA 1
ATOM 5092 C C . SER D 4 541 ? -14.896 -50.470 12.011 1.00 57.71 541 SER D C 1
ATOM 5093 O O . SER D 4 541 ? -15.469 -51.226 12.806 1.00 57.68 541 SER D O 1
ATOM 5096 N N . GLY D 4 542 ? -15.307 -50.246 10.762 1.00 56.45 542 GLY D N 1
ATOM 5097 C CA . GLY D 4 542 ? -16.472 -50.909 10.215 1.00 54.57 542 GLY D CA 1
ATOM 5098 C C . GLY D 4 542 ? -16.411 -52.399 10.463 1.00 55.09 542 GLY D C 1
ATOM 5099 O O . GLY D 4 542 ? -17.277 -52.959 11.144 1.00 54.51 542 GLY D O 1
ATOM 5100 N N . ILE D 4 543 ? -15.377 -53.046 9.932 1.00 55.30 543 ILE D N 1
ATOM 5101 C CA . ILE D 4 543 ? -15.227 -54.484 10.111 1.00 55.59 543 ILE D CA 1
ATOM 5102 C C . ILE D 4 543 ? -15.015 -54.896 11.573 1.00 54.31 543 ILE D C 1
ATOM 5103 O O . ILE D 4 543 ? -15.489 -55.957 11.988 1.00 53.67 543 ILE D O 1
ATOM 5108 N N . GLN D 4 544 ? -14.315 -54.071 12.351 1.00 52.37 544 GLN D N 1
ATOM 5109 C CA . GLN D 4 544 ? -14.112 -54.372 13.764 1.00 52.01 544 GLN D CA 1
ATOM 5110 C C . GLN D 4 544 ? -15.450 -54.467 14.489 1.00 52.30 544 GLN D C 1
ATOM 5111 O O . GLN D 4 544 ? -15.676 -55.358 15.314 1.00 53.56 544 GLN D O 1
ATOM 5117 N N . HIS D 4 545 ? -16.339 -53.537 14.189 1.00 52.17 545 HIS D N 1
ATOM 5118 C CA . HIS D 4 545 ? -17.649 -53.525 14.818 1.00 52.13 545 HIS D CA 1
ATOM 5119 C C . HIS D 4 545 ? -18.616 -54.623 14.365 1.00 51.57 545 HIS D C 1
ATOM 5120 O O . HIS D 4 545 ? -19.376 -55.146 15.184 1.00 53.14 545 HIS D O 1
ATOM 5127 N N . PHE D 4 546 ? -18.603 -54.980 13.084 1.00 51.33 546 PHE D N 1
ATOM 5128 C CA . PHE D 4 546 ? -19.494 -56.040 12.613 1.00 50.59 546 PHE D CA 1
ATOM 5129 C C . PHE D 4 546 ? -19.044 -57.354 13.184 1.00 51.32 546 PHE D C 1
ATOM 5130 O O . PHE D 4 546 ? -19.854 -58.164 13.639 1.00 52.31 546 PHE D O 1
ATOM 5138 N N . SER D 4 547 ? -17.735 -57.557 13.154 1.00 52.76 547 SER D N 1
ATOM 5139 C CA . SER D 4 547 ? -17.136 -58.774 13.683 1.00 53.11 547 SER D CA 1
ATOM 5140 C C . SER D 4 547 ? -17.412 -58.842 15.167 1.00 53.04 547 SER D C 1
ATOM 5141 O O . SER D 4 547 ? -17.688 -59.909 15.706 1.00 53.25 547 SER D O 1
ATOM 5144 N N . ALA D 4 548 ? -17.348 -57.692 15.827 1.00 53.76 548 ALA D N 1
ATOM 5145 C CA . ALA D 4 548 ? -17.587 -57.645 17.263 1.00 54.29 548 ALA D CA 1
ATOM 5146 C C . ALA D 4 548 ? -19.040 -57.933 17.597 1.00 54.16 548 ALA D C 1
ATOM 5147 O O . ALA D 4 548 ? -19.307 -58.626 18.565 1.00 54.46 548 ALA D O 1
ATOM 5149 N N . MET D 4 549 ? -19.987 -57.411 16.819 1.00 55.54 549 MET D N 1
ATOM 5150 C CA . MET D 4 549 ? -21.392 -57.672 17.140 1.00 56.47 549 MET D CA 1
ATOM 5151 C C . MET D 4 549 ? -21.819 -59.094 16.786 1.00 57.88 549 MET D C 1
ATOM 5152 O O . MET D 4 549 ? -22.664 -59.688 17.460 1.00 58.13 549 MET D O 1
ATOM 5157 N N . LEU D 4 550 ? -21.220 -59.653 15.743 1.00 58.99 550 LEU D N 1
ATOM 5158 C CA . LEU D 4 550 ? -21.572 -61.004 15.335 1.00 59.79 550 LEU D CA 1
ATOM 5159 C C . LEU D 4 550 ? -20.668 -62.096 15.914 1.00 59.97 550 LEU D C 1
ATOM 5160 O O . LEU D 4 550 ? -20.829 -63.266 15.572 1.00 61.77 550 LEU D O 1
ATOM 5165 N N . ARG D 4 551 ? -19.742 -61.719 16.797 1.00 59.42 551 ARG D N 1
ATOM 5166 C CA . ARG D 4 551 ? -18.790 -62.662 17.401 1.00 58.10 551 ARG D CA 1
ATOM 5167 C C . ARG D 4 551 ? -17.994 -63.406 16.349 1.00 57.85 551 ARG D C 1
ATOM 5168 O O . ARG D 4 551 ? -17.647 -64.565 16.544 1.00 57.97 551 ARG D O 1
ATOM 5176 N N . ASP D 4 552 ? -17.711 -62.748 15.231 1.00 60.94 552 ASP D N 1
ATOM 5177 C CA . ASP D 4 552 ? -16.955 -63.381 14.153 1.00 63.91 552 ASP D CA 1
ATOM 5178 C C . ASP D 4 552 ? -15.510 -63.556 14.594 1.00 65.64 552 ASP D C 1
ATOM 5179 O O . ASP D 4 552 ? -14.755 -62.588 14.683 1.00 66.26 552 ASP D O 1
ATOM 5184 N N . GLU D 4 553 ? -15.121 -64.794 14.867 1.00 67.53 553 GLU D N 1
ATOM 5185 C CA . GLU D 4 553 ? -13.763 -65.063 15.312 1.00 68.48 553 GLU D CA 1
ATOM 5186 C C . GLU D 4 553 ? -12.725 -65.078 14.184 1.00 66.39 553 GLU D C 1
ATOM 5187 O O . GLU D 4 553 ? -11.534 -65.063 14.450 1.00 65.10 553 GLU D O 1
ATOM 5193 N N . VAL D 4 554 ? -13.161 -65.094 12.929 1.00 65.37 554 VAL D N 1
ATOM 5194 C CA . VAL D 4 554 ? -12.204 -65.116 11.821 1.00 65.16 554 VAL D CA 1
ATOM 5195 C C . VAL D 4 554 ? -11.972 -63.723 11.247 1.00 65.23 554 VAL D C 1
ATOM 5196 O O . VAL D 4 554 ? -10.842 -63.350 10.920 1.00 64.90 554 VAL D O 1
ATOM 5200 N N . GLY D 4 555 ? -13.051 -62.963 11.109 1.00 65.40 555 GLY D N 1
ATOM 5201 C CA . GLY D 4 555 ? -12.923 -61.616 10.596 1.00 64.81 555 GLY D CA 1
ATOM 5202 C C . GLY D 4 555 ? -12.348 -60.775 11.717 1.00 63.87 555 GLY D C 1
ATOM 5203 O O . GLY D 4 555 ? -11.719 -59.747 11.471 1.00 65.11 555 GLY D O 1
ATOM 5204 N N . GLY D 4 556 ? -12.561 -61.230 12.952 1.00 62.93 556 GLY D N 1
ATOM 5205 C CA . GLY D 4 556 ? -12.070 -60.526 14.129 1.00 61.04 556 GLY D CA 1
ATOM 5206 C C . GLY D 4 556 ? -10.575 -60.659 14.347 1.00 60.02 556 GLY D C 1
ATOM 5207 O O . GLY D 4 556 ? -9.954 -59.782 14.942 1.00 59.54 556 GLY D O 1
ATOM 5208 N N . ARG D 4 557 ? -9.993 -61.760 13.885 1.00 59.81 557 ARG D N 1
ATOM 5209 C CA . ARG D 4 557 ? -8.562 -61.941 14.029 1.00 60.56 557 ARG D CA 1
ATOM 5210 C C . ARG D 4 557 ? -7.923 -61.083 12.950 1.00 60.14 557 ARG D C 1
ATOM 5211 O O . ARG D 4 557 ? -6.883 -60.471 13.178 1.00 61.07 557 ARG D O 1
ATOM 5219 N N . ALA D 4 558 ? -8.574 -61.020 11.784 1.00 59.35 558 ALA D N 1
ATOM 5220 C CA . ALA D 4 558 ? -8.094 -60.241 10.638 1.00 56.93 558 ALA D CA 1
ATOM 5221 C C . ALA D 4 558 ? -7.959 -58.756 10.954 1.00 55.62 558 ALA D C 1
ATOM 5222 O O . ALA D 4 558 ? -7.136 -58.062 10.368 1.00 55.57 558 ALA D O 1
ATOM 5224 N N . VAL D 4 559 ? -8.774 -58.258 11.874 1.00 56.21 559 VAL D N 1
ATOM 5225 C CA . VAL D 4 559 ? -8.682 -56.850 12.248 1.00 56.55 559 VAL D CA 1
ATOM 5226 C C . VAL D 4 559 ? -8.125 -56.635 13.664 1.00 56.57 559 VAL D C 1
ATOM 5227 O O . VAL D 4 559 ? -8.404 -55.618 14.295 1.00 58.05 559 VAL D O 1
ATOM 5231 N N . ASN D 4 560 ? -7.341 -57.605 14.145 1.00 55.25 560 ASN D N 1
ATOM 5232 C CA . ASN D 4 560 ? -6.687 -57.552 15.447 1.00 55.76 560 ASN D CA 1
ATOM 5233 C C . ASN D 4 560 ? -7.551 -57.502 16.700 1.00 57.20 560 ASN D C 1
ATOM 5234 O O . ASN D 4 560 ? -7.118 -57.004 17.734 1.00 57.72 560 ASN D O 1
ATOM 5239 N N . LEU D 4 561 ? -8.764 -58.021 16.642 1.00 58.80 561 LEU D N 1
ATOM 5240 C CA . LEU D 4 561 ? -9.602 -57.978 17.827 1.00 59.88 561 LEU D CA 1
ATOM 5241 C C . LEU D 4 561 ? -9.165 -59.032 18.814 1.00 62.01 561 LEU D C 1
ATOM 5242 O O . LEU D 4 561 ? -9.610 -59.054 19.968 1.00 62.69 561 LEU D O 1
ATOM 5247 N N . LEU D 4 562 ? -8.287 -59.910 18.351 1.00 64.49 562 LEU D N 1
ATOM 5248 C CA . LEU D 4 562 ? -7.788 -60.987 19.190 1.00 67.67 562 LEU D CA 1
ATOM 5249 C C . LEU D 4 562 ? -6.272 -60.965 19.319 1.00 70.13 562 LEU D C 1
ATOM 5250 O O . LEU D 4 562 ? -5.551 -60.585 18.386 1.00 71.38 562 LEU D O 1
ATOM 5255 N N . PRO D 4 563 ? -5.769 -61.370 20.491 1.00 71.45 563 PRO D N 1
ATOM 5256 C CA . PRO D 4 563 ? -4.328 -61.400 20.737 1.00 72.33 563 PRO D CA 1
ATOM 5257 C C . PRO D 4 563 ? -3.572 -62.272 19.733 1.00 73.83 563 PRO D C 1
ATOM 5258 O O . PRO D 4 563 ? -4.053 -63.320 19.295 1.00 74.65 563 PRO D O 1
ATOM 5262 N N . SER D 4 564 ? -2.390 -61.800 19.359 1.00 74.77 564 SER D N 1
ATOM 5263 C CA . SER D 4 564 ? -1.509 -62.478 18.419 1.00 75.39 564 SER D CA 1
ATOM 5264 C C . SER D 4 564 ? -0.158 -61.849 18.665 1.00 75.46 564 SER D C 1
ATOM 5265 O O . SER D 4 564 ? -0.074 -60.726 19.156 1.00 76.02 564 SER D O 1
ATOM 5268 N N . GLU D 4 565 ? 0.901 -62.563 18.330 1.00 75.98 565 GLU D N 1
ATOM 5269 C CA . GLU D 4 565 ? 2.233 -62.032 18.532 1.00 76.83 565 GLU D CA 1
ATOM 5270 C C . GLU D 4 565 ? 2.614 -61.209 17.314 1.00 74.47 565 GLU D C 1
ATOM 5271 O O . GLU D 4 565 ? 3.580 -60.437 17.328 1.00 75.34 565 GLU D O 1
ATOM 5277 N N . THR D 4 566 ? 1.812 -61.365 16.270 1.00 70.47 566 THR D N 1
ATOM 5278 C CA . THR D 4 566 ? 2.023 -60.669 15.019 1.00 66.92 566 THR D CA 1
ATOM 5279 C C . THR D 4 566 ? 0.839 -59.729 14.738 1.00 65.18 566 THR D C 1
ATOM 5280 O O . THR D 4 566 ? -0.285 -59.963 15.202 1.00 63.49 566 THR D O 1
ATOM 5284 N N . VAL D 4 567 ? 1.100 -58.652 14.005 1.00 63.37 567 VAL D N 1
ATOM 5285 C CA . VAL D 4 567 ? 0.044 -57.699 13.656 1.00 62.91 567 VAL D CA 1
ATOM 5286 C C . VAL D 4 567 ? -0.650 -58.175 12.377 1.00 63.86 567 VAL D C 1
ATOM 5287 O O . VAL D 4 567 ? -0.005 -58.399 11.353 1.00 63.65 567 VAL D O 1
ATOM 5291 N N . GLN D 4 568 ? -1.966 -58.317 12.435 1.00 64.88 568 GLN D N 1
ATOM 5292 C CA . GLN D 4 568 ? -2.716 -58.786 11.278 1.00 66.73 568 GLN D CA 1
ATOM 5293 C C . GLN D 4 568 ? -2.945 -57.681 10.244 1.00 67.09 568 GLN D C 1
ATOM 5294 O O . GLN D 4 568 ? -3.145 -56.512 10.595 1.00 67.40 568 GLN D O 1
ATOM 5300 N N . ASP D 4 569 ? -2.903 -58.065 8.970 1.00 67.03 569 ASP D N 1
ATOM 5301 C CA . ASP D 4 569 ? -3.120 -57.130 7.877 1.00 66.57 569 ASP D CA 1
ATOM 5302 C C . ASP D 4 569 ? -4.258 -57.627 6.995 1.00 65.19 569 ASP D C 1
ATOM 5303 O O . ASP D 4 569 ? -4.029 -58.403 6.069 1.00 64.79 569 ASP D O 1
ATOM 5308 N N . ILE D 4 570 ? -5.476 -57.176 7.283 1.00 63.60 570 ILE D N 1
ATOM 5309 C CA . ILE D 4 570 ? -6.642 -57.588 6.512 1.00 62.17 570 ILE D CA 1
ATOM 5310 C C . ILE D 4 570 ? -6.407 -57.555 4.994 1.00 61.13 570 ILE D C 1
ATOM 5311 O O . ILE D 4 570 ? -6.867 -58.449 4.280 1.00 59.19 570 ILE D O 1
ATOM 5316 N N . TYR D 4 571 ? -5.692 -56.541 4.499 1.00 60.22 571 TYR D N 1
ATOM 5317 C CA . TYR D 4 571 ? -5.426 -56.440 3.059 1.00 60.64 571 TYR D CA 1
ATOM 5318 C C . TYR D 4 571 ? -4.476 -57.549 2.608 1.00 61.48 571 TYR D C 1
ATOM 5319 O O . TYR D 4 571 ? -4.632 -58.102 1.516 1.00 61.03 571 TYR D O 1
ATOM 5328 N N . GLY D 4 572 ? -3.470 -57.842 3.437 1.00 61.78 572 GLY D N 1
ATOM 5329 C CA . GLY D 4 572 ? -2.524 -58.896 3.126 1.00 59.02 572 GLY D CA 1
ATOM 5330 C C . GLY D 4 572 ? -3.264 -60.217 3.211 1.00 59.46 572 GLY D C 1
ATOM 5331 O O . GLY D 4 572 ? -3.127 -61.073 2.340 1.00 59.93 572 GLY D O 1
ATOM 5332 N N . ILE D 4 573 ? -4.075 -60.381 4.252 1.00 59.25 573 ILE D N 1
ATOM 5333 C CA . ILE D 4 573 ? -4.837 -61.614 4.413 1.00 60.80 573 ILE D CA 1
ATOM 5334 C C . ILE D 4 573 ? -5.723 -61.889 3.196 1.00 62.47 573 ILE D C 1
ATOM 5335 O O . ILE D 4 573 ? -5.922 -63.043 2.813 1.00 63.46 573 ILE D O 1
ATOM 5340 N N . VAL D 4 574 ? -6.248 -60.825 2.588 1.00 64.18 574 VAL D N 1
ATOM 5341 C CA . VAL D 4 574 ? -7.121 -60.945 1.416 1.00 63.81 574 VAL D CA 1
ATOM 5342 C C . VAL D 4 574 ? -6.345 -61.199 0.132 1.00 64.44 574 VAL D C 1
ATOM 5343 O O . VAL D 4 574 ? -6.762 -61.995 -0.706 1.00 64.31 574 VAL D O 1
ATOM 5347 N N . ALA D 4 575 ? -5.228 -60.503 -0.029 1.00 64.98 575 ALA D N 1
ATOM 5348 C CA . ALA D 4 575 ? -4.417 -60.660 -1.221 1.00 66.93 575 ALA D CA 1
ATOM 5349 C C . ALA D 4 575 ? -3.939 -62.092 -1.276 1.00 68.31 575 ALA D C 1
ATOM 5350 O O . ALA D 4 575 ? -3.951 -62.732 -2.328 1.00 69.93 575 ALA D O 1
ATOM 5352 N N . LYS D 4 576 ? -3.523 -62.579 -0.114 1.00 69.63 576 LYS D N 1
ATOM 5353 C CA . LYS D 4 576 ? -3.016 -63.928 0.049 1.00 70.20 576 LYS D CA 1
ATOM 5354 C C . LYS D 4 576 ? -4.044 -64.929 -0.448 1.00 69.11 576 LYS D C 1
ATOM 5355 O O . LYS D 4 576 ? -3.729 -65.838 -1.211 1.00 70.99 576 LYS D O 1
ATOM 5361 N N . LYS D 4 577 ? -5.281 -64.740 -0.014 1.00 68.39 577 LYS D N 1
ATOM 5362 C CA . LYS D 4 577 ? -6.387 -65.615 -0.378 1.00 67.98 577 LYS D CA 1
ATOM 5363 C C . LYS D 4 577 ? -6.735 -65.516 -1.866 1.00 67.55 577 LYS D C 1
ATOM 5364 O O . LYS D 4 577 ? -7.378 -66.401 -2.425 1.00 65.50 577 LYS D O 1
ATOM 5370 N N . VAL D 4 578 ? -6.297 -64.428 -2.494 1.00 68.72 578 VAL D N 1
ATOM 5371 C CA . VAL D 4 578 ? -6.544 -64.181 -3.907 1.00 69.87 578 VAL D CA 1
ATOM 5372 C C . VAL D 4 578 ? -5.616 -65.022 -4.757 1.00 71.09 578 VAL D C 1
ATOM 5373 O O . VAL D 4 578 ? -5.987 -65.470 -5.839 1.00 72.31 578 VAL D O 1
ATOM 5377 N N . ASN D 4 579 ? -4.401 -65.222 -4.269 1.00 71.75 579 ASN D N 1
ATOM 5378 C CA . ASN D 4 579 ? -3.422 -66.018 -4.987 1.00 72.71 579 ASN D CA 1
ATOM 5379 C C . ASN D 4 579 ? -3.788 -67.496 -4.857 1.00 74.04 579 ASN D C 1
ATOM 5380 O O . ASN D 4 579 ? -3.567 -68.297 -5.764 1.00 73.14 579 ASN D O 1
ATOM 5385 N N . GLU D 4 580 ? -4.368 -67.836 -3.717 1.00 76.30 580 GLU D N 1
ATOM 5386 C CA . GLU D 4 580 ? -4.814 -69.193 -3.447 1.00 79.60 580 GLU D CA 1
ATOM 5387 C C . GLU D 4 580 ? -5.773 -69.579 -4.585 1.00 80.48 580 GLU D C 1
ATOM 5388 O O . GLU D 4 580 ? -5.748 -70.699 -5.115 1.00 80.79 580 GLU D O 1
ATOM 5394 N N . ILE D 4 581 ? -6.608 -68.619 -4.961 1.00 80.44 581 ILE D N 1
ATOM 5395 C CA . ILE D 4 581 ? -7.573 -68.803 -6.026 1.00 79.41 581 ILE D CA 1
ATOM 5396 C C . ILE D 4 581 ? -6.915 -68.491 -7.364 1.00 79.36 581 ILE D C 1
ATOM 5397 O O . ILE D 4 581 ? -7.336 -68.982 -8.407 1.00 79.92 581 ILE D O 1
ATOM 5402 N N . LEU D 4 582 ? -5.877 -67.671 -7.335 1.00 78.87 582 LEU D N 1
ATOM 5403 C CA . LEU D 4 582 ? -5.192 -67.315 -8.560 1.00 79.15 582 LEU D CA 1
ATOM 5404 C C . LEU D 4 582 ? -4.502 -68.555 -9.145 1.00 80.85 582 LEU D C 1
ATOM 5405 O O . LEU D 4 582 ? -4.365 -68.673 -10.365 1.00 81.31 582 LEU D O 1
ATOM 5410 N N . GLN D 4 583 ? -4.084 -69.478 -8.274 1.00 82.68 583 GLN D N 1
ATOM 5411 C CA . GLN D 4 583 ? -3.417 -70.724 -8.693 1.00 83.36 583 GLN D CA 1
ATOM 5412 C C . GLN D 4 583 ? -4.448 -71.693 -9.239 1.00 83.20 583 GLN D C 1
ATOM 5413 O O . GLN D 4 583 ? -4.354 -72.157 -10.372 1.00 82.61 583 GLN D O 1
ATOM 5419 N N . ALA D 4 584 ? -5.429 -71.993 -8.398 1.00 84.65 584 ALA D N 1
ATOM 5420 C CA . ALA D 4 584 ? -6.514 -72.899 -8.734 1.00 87.40 584 ALA D CA 1
ATOM 5421 C C . ALA D 4 584 ? -7.130 -72.599 -10.103 1.00 89.59 584 ALA D C 1
ATOM 5422 O O . ALA D 4 584 ? -7.839 -73.435 -10.664 1.00 89.94 584 ALA D O 1
ATOM 5424 N N . ASP D 4 585 ? -6.864 -71.409 -10.635 1.00 91.70 585 ASP D N 1
ATOM 5425 C CA . ASP D 4 585 ? -7.408 -71.016 -11.930 1.00 92.84 585 ASP D CA 1
ATOM 5426 C C . ASP D 4 585 ? -6.381 -71.037 -13.053 1.00 94.33 585 ASP D C 1
ATOM 5427 O O . ASP D 4 585 ? -6.695 -71.425 -14.175 1.00 94.54 585 ASP D O 1
ATOM 5432 N N . ALA D 4 586 ? -5.157 -70.622 -12.752 1.00 96.32 586 ALA D N 1
ATOM 5433 C CA . ALA D 4 586 ? -4.101 -70.592 -13.757 1.00 98.73 586 ALA D CA 1
ATOM 5434 C C . ALA D 4 586 ? -3.920 -71.955 -14.436 1.00 90.72 586 ALA D C 1
ATOM 5435 O O . ALA D 4 586 ? -3.515 -72.035 -15.606 1.00 91.78 586 ALA D O 1
ATOM 5437 N N . ILE D 4 587 ? -4.225 -73.023 -13.701 1.00 91.19 587 ILE D N 1
ATOM 5438 C CA . ILE D 4 587 ? -4.089 -74.380 -14.223 1.00 90.97 587 ILE D CA 1
ATOM 5439 C C . ILE D 4 587 ? -5.190 -75.291 -13.688 1.00 90.43 587 ILE D C 1
ATOM 5440 O O . ILE D 4 587 ? -4.922 -76.226 -12.931 1.00 99.38 587 ILE D O 1
ATOM 5445 N N . ASN D 4 588 ? -6.426 -75.012 -14.100 1.00 90.13 588 ASN D N 1
ATOM 5446 C CA . ASN D 4 588 ? -7.587 -75.782 -13.658 1.00 99.76 588 ASN D CA 1
ATOM 5447 C C . ASN D 4 588 ? -8.866 -74.966 -13.881 1.00 99.15 588 ASN D C 1
ATOM 5448 O O . ASN D 4 588 ? -9.881 -75.202 -13.225 1.00 98.06 588 ASN D O 1
ATOM 5453 N N . GLY D 4 589 ? -8.812 -74.009 -14.808 1.00 99.13 589 GLY D N 1
ATOM 5454 C CA . GLY D 4 589 ? -9.973 -73.175 -15.075 1.00 99.56 589 GLY D CA 1
ATOM 5455 C C . GLY D 4 589 ? -10.336 -72.985 -16.540 1.00 90.50 589 GLY D C 1
ATOM 5456 O O . GLY D 4 589 ? -9.828 -73.685 -17.420 1.00 90.71 589 GLY D O 1
ATOM 5457 N N . THR D 4 590 ? -11.214 -72.016 -16.791 1.00 91.00 590 THR D N 1
ATOM 5458 C CA . THR D 4 590 ? -11.701 -71.690 -18.134 1.00 91.90 590 THR D CA 1
ATOM 5459 C C . THR D 4 590 ? -10.622 -71.332 -19.158 1.00 93.39 590 THR D C 1
ATOM 5460 O O . THR D 4 590 ? -9.505 -70.933 -18.816 1.00 92.46 590 THR D O 1
ATOM 5464 N N . ASP D 4 591 ? -10.982 -71.482 -20.427 1.00 95.85 591 ASP D N 1
ATOM 5465 C CA . ASP D 4 591 ? -10.091 -71.163 -21.528 1.00 98.83 591 ASP D CA 1
ATOM 5466 C C . ASP D 4 591 ? -10.799 -70.138 -22.412 1.00 100.08 591 ASP D C 1
ATOM 5467 O O . ASP D 4 591 ? -12.000 -69.902 -22.255 1.00 109.48 591 ASP D O 1
ATOM 5472 N N . ASN D 4 592 ? -10.048 -69.530 -23.327 1.00 101.76 592 ASN D N 1
ATOM 5473 C CA . ASN D 4 592 ? -10.578 -68.520 -24.240 1.00 103.40 592 ASN D CA 1
ATOM 5474 C C . ASN D 4 592 ? -11.907 -68.865 -24.911 1.00 105.07 592 ASN D C 1
ATOM 5475 O O . ASN D 4 592 ? -12.439 -69.965 -24.756 1.00 104.73 592 ASN D O 1
ATOM 5480 N N . GLU D 4 593 ? -12.433 -67.904 -25.662 1.00 107.48 593 GLU D N 1
ATOM 5481 C CA . GLU D 4 593 ? -13.697 -68.073 -26.364 1.00 100.31 593 GLU D CA 1
ATOM 5482 C C . GLU D 4 593 ? -13.810 -66.992 -27.436 1.00 103.10 593 GLU D C 1
ATOM 5483 O O . GLU D 4 593 ? -12.873 -66.219 -27.643 1.00 103.13 593 GLU D O 1
ATOM 5489 N N . VAL D 4 594 ? -14.949 -66.946 -28.121 1.00 106.76 594 VAL D N 1
ATOM 5490 C CA . VAL D 4 594 ? -15.178 -65.962 -29.176 1.00 100.31 594 VAL D CA 1
ATOM 5491 C C . VAL D 4 594 ? -16.619 -65.453 -29.179 1.00 103.14 594 VAL D C 1
ATOM 5492 O O . VAL D 4 594 ? -17.150 -65.088 -30.228 1.00 103.32 594 VAL D O 1
ATOM 5496 N N . VAL D 4 595 ? -17.243 -65.430 -28.003 1.00 106.58 595 VAL D N 1
ATOM 5497 C CA . VAL D 4 595 ? -18.624 -64.971 -27.852 1.00 109.73 595 VAL D CA 1
ATOM 5498 C C . VAL D 4 595 ? -19.610 -65.880 -28.588 1.00 122.43 595 VAL D C 1
ATOM 5499 O O . VAL D 4 595 ? -19.380 -66.268 -29.735 1.00 122.80 595 VAL D O 1
ATOM 5503 N N . THR D 4 596 ? -20.707 -66.213 -27.911 1.00 125.35 596 THR D N 1
ATOM 5504 C CA . THR D 4 596 ? -21.747 -67.078 -28.469 1.00 128.06 596 THR D CA 1
ATOM 5505 C C . THR D 4 596 ? -23.088 -66.334 -28.575 1.00 129.97 596 THR D C 1
ATOM 5506 O O . THR D 4 596 ? -23.136 -65.203 -29.066 1.00 120.20 596 THR D O 1
ATOM 5510 N N . VAL D 4 597 ? -24.169 -66.971 -28.125 1.00 122.14 597 VAL D N 1
ATOM 5511 C CA . VAL D 4 597 ? -25.500 -66.359 -28.160 1.00 124.24 597 VAL D CA 1
ATOM 5512 C C . VAL D 4 597 ? -26.183 -66.491 -26.789 1.00 126.07 597 VAL D C 1
ATOM 5513 O O . VAL D 4 597 ? -26.401 -67.604 -26.300 1.00 126.16 597 VAL D O 1
ATOM 5517 N N . THR D 4 598 ? -26.508 -65.343 -26.186 1.00 127.99 598 THR D N 1
ATOM 5518 C CA . THR D 4 598 ? -27.155 -65.255 -24.867 1.00 129.41 598 THR D CA 1
ATOM 5519 C C . THR D 4 598 ? -26.545 -66.204 -23.830 1.00 120.35 598 THR D C 1
ATOM 5520 O O . THR D 4 598 ? -27.254 -66.974 -23.177 1.00 120.49 598 THR D O 1
ATOM 5524 N N . ASP D 4 599 ? -25.225 -66.118 -23.674 1.00 121.23 599 ASP D N 1
ATOM 5525 C CA . ASP D 4 599 ? -24.479 -66.964 -22.744 1.00 122.08 599 ASP D CA 1
ATOM 5526 C C . ASP D 4 599 ? -24.431 -66.402 -21.315 1.00 122.53 599 ASP D C 1
ATOM 5527 O O . ASP D 4 599 ? -25.213 -66.813 -20.453 1.00 122.51 599 ASP D O 1
ATOM 5532 N N . GLU D 4 600 ? -23.511 -65.469 -21.073 1.00 122.97 600 GLU D N 1
ATOM 5533 C CA . GLU D 4 600 ? -23.345 -64.851 -19.753 1.00 123.07 600 GLU D CA 1
ATOM 5534 C C . GLU D 4 600 ? -23.505 -63.325 -19.804 1.00 122.97 600 GLU D C 1
ATOM 5535 O O . GLU D 4 600 ? -23.855 -62.690 -18.803 1.00 122.72 600 GLU D O 1
ATOM 5541 N N . ASN D 4 601 ? -23.247 -62.748 -20.976 1.00 122.78 601 ASN D N 1
ATOM 5542 C CA . ASN D 4 601 ? -23.353 -61.305 -21.181 1.00 122.24 601 ASN D CA 1
ATOM 5543 C C . ASN D 4 601 ? -24.749 -60.923 -21.687 1.00 121.71 601 ASN D C 1
ATOM 5544 O O . ASN D 4 601 ? -24.883 -60.159 -22.644 1.00 121.64 601 ASN D O 1
ATOM 5549 N N . THR D 4 602 ? -25.779 -61.462 -21.039 1.00 120.95 602 THR D N 1
ATOM 5550 C CA . THR D 4 602 ? -27.174 -61.195 -21.397 1.00 120.03 602 THR D CA 1
ATOM 5551 C C . THR D 4 602 ? -27.504 -61.509 -22.861 1.00 129.03 602 THR D C 1
ATOM 5552 O O . THR D 4 602 ? -28.070 -62.562 -23.162 1.00 129.25 602 THR D O 1
ATOM 5556 N N . GLY D 4 603 ? -27.160 -60.592 -23.764 1.00 127.62 603 GLY D N 1
ATOM 5557 C CA . GLY D 4 603 ? -27.437 -60.807 -25.175 1.00 125.50 603 GLY D CA 1
ATOM 5558 C C . GLY D 4 603 ? -26.823 -59.777 -26.109 1.00 124.00 603 GLY D C 1
ATOM 5559 O O . GLY D 4 603 ? -27.502 -58.849 -26.553 1.00 123.95 603 GLY D O 1
ATOM 5560 N N . GLU D 4 604 ? -25.536 -59.940 -26.410 1.00 122.22 604 GLU D N 1
ATOM 5561 C CA . GLU D 4 604 ? -24.828 -59.027 -27.306 1.00 119.94 604 GLU D CA 1
ATOM 5562 C C . GLU D 4 604 ? -24.937 -59.519 -28.751 1.00 118.63 604 GLU D C 1
ATOM 5563 O O . GLU D 4 604 ? -25.299 -60.672 -28.994 1.00 118.50 604 GLU D O 1
ATOM 5569 N N . ILE D 4 605 ? -24.620 -58.645 -29.705 1.00 116.89 605 ILE D N 1
ATOM 5570 C CA . ILE D 4 605 ? -24.702 -58.994 -31.124 1.00 114.82 605 ILE D CA 1
ATOM 5571 C C . ILE D 4 605 ? -23.360 -58.876 -31.869 1.00 113.02 605 ILE D C 1
ATOM 5572 O O . ILE D 4 605 ? -23.159 -57.948 -32.657 1.00 113.01 605 ILE D O 1
ATOM 5577 N N . SER D 4 606 ? -22.455 -59.823 -31.612 1.00 110.69 606 SER D N 1
ATOM 5578 C CA . SER D 4 606 ? -21.133 -59.868 -32.251 1.00 117.83 606 SER D CA 1
ATOM 5579 C C . SER D 4 606 ? -20.286 -60.978 -31.630 1.00 115.79 606 SER D C 1
ATOM 5580 O O . SER D 4 606 ? -20.813 -62.010 -31.200 1.00 115.09 606 SER D O 1
ATOM 5583 N N . GLU D 4 607 ? -18.972 -60.760 -31.587 1.00 113.45 607 GLU D N 1
ATOM 5584 C CA . GLU D 4 607 ? -18.053 -61.735 -31.006 1.00 110.84 607 GLU D CA 1
ATOM 5585 C C . GLU D 4 607 ? -16.598 -61.259 -30.896 1.00 108.40 607 GLU D C 1
ATOM 5586 O O . GLU D 4 607 ? -15.999 -60.777 -31.867 1.00 107.70 607 GLU D O 1
ATOM 5592 N N . LYS D 4 608 ? -16.048 -61.415 -29.692 1.00 105.47 608 LYS D N 1
ATOM 5593 C CA . LYS D 4 608 ? -14.678 -61.011 -29.359 1.00 102.04 608 LYS D CA 1
ATOM 5594 C C . LYS D 4 608 ? -13.913 -62.200 -28.763 1.00 98.68 608 LYS D C 1
ATOM 5595 O O . LYS D 4 608 ? -14.220 -63.355 -29.058 1.00 98.53 608 LYS D O 1
ATOM 5601 N N . VAL D 4 609 ? -12.924 -61.905 -27.919 1.00 94.16 609 VAL D N 1
ATOM 5602 C CA . VAL D 4 609 ? -12.130 -62.942 -27.267 1.00 99.39 609 VAL D CA 1
ATOM 5603 C C . VAL D 4 609 ? -12.426 -62.971 -25.770 1.00 96.32 609 VAL D C 1
ATOM 5604 O O . VAL D 4 609 ? -11.635 -62.483 -24.962 1.00 95.84 609 VAL D O 1
ATOM 5608 N N . LYS D 4 610 ? -13.569 -63.540 -25.404 1.00 92.49 610 LYS D N 1
ATOM 5609 C CA . LYS D 4 610 ? -13.939 -63.628 -24.000 1.00 98.08 610 LYS D CA 1
ATOM 5610 C C . LYS D 4 610 ? -12.951 -64.528 -23.274 1.00 95.43 610 LYS D C 1
ATOM 5611 O O . LYS D 4 610 ? -13.091 -65.751 -23.281 1.00 94.29 610 LYS D O 1
ATOM 5617 N N . LEU D 4 611 ? -11.949 -63.911 -22.653 1.00 92.98 611 LEU D N 1
ATOM 5618 C CA . LEU D 4 611 ? -10.923 -64.643 -21.914 1.00 90.33 611 LEU D CA 1
ATOM 5619 C C . LEU D 4 611 ? -11.485 -65.471 -20.761 1.00 89.12 611 LEU D C 1
ATOM 5620 O O . LEU D 4 611 ? -12.496 -65.112 -20.149 1.00 88.94 611 LEU D O 1
ATOM 5625 N N . GLY D 4 612 ? -10.814 -66.582 -20.471 1.00 87.45 612 GLY D N 1
ATOM 5626 C CA . GLY D 4 612 ? -11.245 -67.452 -19.396 1.00 84.61 612 GLY D CA 1
ATOM 5627 C C . GLY D 4 612 ? -10.298 -67.351 -18.222 1.00 83.50 612 GLY D C 1
ATOM 5628 O O . GLY D 4 612 ? -9.140 -66.956 -18.384 1.00 82.42 612 GLY D O 1
ATOM 5629 N N . THR D 4 613 ? -10.802 -67.723 -17.046 1.00 82.87 613 THR D N 1
ATOM 5630 C CA . THR D 4 613 ? -10.053 -67.682 -15.790 1.00 81.86 613 THR D CA 1
ATOM 5631 C C . THR D 4 613 ? -8.577 -68.044 -15.919 1.00 82.02 613 THR D C 1
ATOM 5632 O O . THR D 4 613 ? -7.722 -67.368 -15.353 1.00 81.50 613 THR D O 1
ATOM 5636 N N . LYS D 4 614 ? -8.274 -69.109 -16.655 1.00 82.86 614 LYS D N 1
ATOM 5637 C CA . LYS D 4 614 ? -6.882 -69.515 -16.833 1.00 84.10 614 LYS D CA 1
ATOM 5638 C C . LYS D 4 614 ? -6.108 -68.429 -17.574 1.00 83.82 614 LYS D C 1
ATOM 5639 O O . LYS D 4 614 ? -4.936 -68.173 -17.279 1.00 83.27 614 LYS D O 1
ATOM 5645 N N . ALA D 4 615 ? -6.769 -67.800 -18.540 1.00 83.62 615 ALA D N 1
ATOM 5646 C CA . ALA D 4 615 ? -6.147 -66.735 -19.314 1.00 84.25 615 ALA D CA 1
ATOM 5647 C C . ALA D 4 615 ? -5.853 -65.567 -18.376 1.00 84.56 615 ALA D C 1
ATOM 5648 O O . ALA D 4 615 ? -4.735 -65.031 -18.352 1.00 84.37 615 ALA D O 1
ATOM 5650 N N . LEU D 4 616 ? -6.868 -65.189 -17.596 1.00 84.10 616 LEU D N 1
ATOM 5651 C CA . LEU D 4 616 ? -6.756 -64.086 -16.639 1.00 82.43 616 LEU D CA 1
ATOM 5652 C C . LEU D 4 616 ? -5.806 -64.407 -15.483 1.00 82.26 616 LEU D C 1
ATOM 5653 O O . LEU D 4 616 ? -4.845 -63.669 -15.231 1.00 83.09 616 LEU D O 1
ATOM 5658 N N . ALA D 4 617 ? -6.071 -65.503 -14.780 1.00 81.38 617 ALA D N 1
ATOM 5659 C CA . ALA D 4 617 ? -5.231 -65.887 -13.655 1.00 82.18 617 ALA D CA 1
ATOM 5660 C C . ALA D 4 617 ? -3.759 -65.876 -14.061 1.00 83.08 617 ALA D C 1
ATOM 5661 O O . ALA D 4 617 ? -2.874 -65.797 -13.210 1.00 83.24 617 ALA D O 1
ATOM 5663 N N . GLY D 4 618 ? -3.505 -65.943 -15.368 1.00 84.56 618 GLY D N 1
ATOM 5664 C CA . GLY D 4 618 ? -2.138 -65.939 -15.863 1.00 85.08 618 GLY D CA 1
ATOM 5665 C C . GLY D 4 618 ? -1.491 -64.567 -15.821 1.00 85.93 618 GLY D C 1
ATOM 5666 O O . GLY D 4 618 ? -0.382 -64.408 -15.301 1.00 85.36 618 GLY D O 1
ATOM 5667 N N . GLN D 4 619 ? -2.190 -63.574 -16.365 1.00 86.92 619 GLN D N 1
ATOM 5668 C CA . GLN D 4 619 ? -1.693 -62.199 -16.408 1.00 87.79 619 GLN D CA 1
ATOM 5669 C C . GLN D 4 619 ? -1.459 -61.584 -15.036 1.00 86.99 619 GLN D C 1
ATOM 5670 O O . GLN D 4 619 ? -0.490 -60.848 -14.838 1.00 87.21 619 GLN D O 1
ATOM 5676 N N . TRP D 4 620 ? -2.371 -61.856 -14.105 1.00 86.08 620 TRP D N 1
ATOM 5677 C CA . TRP D 4 620 ? -2.266 -61.320 -12.753 1.00 85.34 620 TRP D CA 1
ATOM 5678 C C . TRP D 4 620 ? -1.031 -61.841 -12.039 1.00 86.01 620 TRP D C 1
ATOM 5679 O O . TRP D 4 620 ? -0.262 -61.062 -11.462 1.00 84.56 620 TRP D O 1
ATOM 5690 N N . LEU D 4 621 ? -0.845 -63.160 -12.084 1.00 86.97 621 LEU D N 1
ATOM 5691 C CA . LEU D 4 621 ? 0.321 -63.789 -11.474 1.00 87.29 621 LEU D CA 1
ATOM 5692 C C . LEU D 4 621 ? 1.534 -63.217 -12.202 1.00 87.29 621 LEU D C 1
ATOM 5693 O O . LEU D 4 621 ? 2.575 -62.964 -11.599 1.00 87.81 621 LEU D O 1
ATOM 5698 N N . ALA D 4 622 ? 1.377 -62.999 -13.506 1.00 87.14 622 ALA D N 1
ATOM 5699 C CA . ALA D 4 622 ? 2.435 -62.430 -14.333 1.00 87.02 622 ALA D CA 1
ATOM 5700 C C . ALA D 4 622 ? 2.566 -60.933 -14.033 1.00 87.23 622 ALA D C 1
ATOM 5701 O O . ALA D 4 622 ? 3.147 -60.178 -14.820 1.00 87.17 622 ALA D O 1
ATOM 5703 N N . TYR D 4 623 ? 2.009 -60.512 -12.898 1.00 87.21 623 TYR D N 1
ATOM 5704 C CA . TYR D 4 623 ? 2.055 -59.112 -12.480 1.00 87.13 623 TYR D CA 1
ATOM 5705 C C . TYR D 4 623 ? 2.595 -58.949 -11.058 1.00 86.23 623 TYR D C 1
ATOM 5706 O O . TYR D 4 623 ? 3.370 -58.023 -10.774 1.00 85.63 623 TYR D O 1
ATOM 5715 N N . GLY D 4 624 ? 2.170 -59.853 -10.175 1.00 85.28 624 GLY D N 1
ATOM 5716 C CA . GLY D 4 624 ? 2.590 -59.813 -8.785 1.00 84.47 624 GLY D CA 1
ATOM 5717 C C . GLY D 4 624 ? 1.548 -59.126 -7.918 1.00 83.89 624 GLY D C 1
ATOM 5718 O O . GLY D 4 624 ? 1.744 -57.988 -7.484 1.00 84.57 624 GLY D O 1
ATOM 5719 N N . VAL D 4 625 ? 0.442 -59.821 -7.659 1.00 82.39 625 VAL D N 1
ATOM 5720 C CA . VAL D 4 625 ? -0.650 -59.276 -6.851 1.00 81.19 625 VAL D CA 1
ATOM 5721 C C . VAL D 4 625 ? -0.367 -59.248 -5.343 1.00 80.57 625 VAL D C 1
ATOM 5722 O O . VAL D 4 625 ? -0.358 -60.289 -4.678 1.00 79.91 625 VAL D O 1
ATOM 5726 N N . THR D 4 626 ? -0.156 -58.047 -4.808 1.00 79.84 626 THR D N 1
ATOM 5727 C CA . THR D 4 626 ? 0.115 -57.875 -3.384 1.00 79.44 626 THR D CA 1
ATOM 5728 C C . THR D 4 626 ? -1.014 -57.128 -2.658 1.00 78.47 626 THR D C 1
ATOM 5729 O O . THR D 4 626 ? -2.100 -56.911 -3.205 1.00 78.28 626 THR D O 1
ATOM 5733 N N . ARG D 4 627 ? -0.735 -56.742 -1.417 1.00 77.41 627 ARG D N 1
ATOM 5734 C CA . ARG D 4 627 ? -1.676 -56.017 -0.566 1.00 75.45 627 ARG D CA 1
ATOM 5735 C C . ARG D 4 627 ? -2.195 -54.743 -1.225 1.00 74.18 627 ARG D C 1
ATOM 5736 O O . ARG D 4 627 ? -3.373 -54.416 -1.116 1.00 74.10 627 ARG D O 1
ATOM 5744 N N . SER D 4 628 ? -1.303 -54.028 -1.901 1.00 73.14 628 SER D N 1
ATOM 5745 C CA . SER D 4 628 ? -1.652 -52.775 -2.563 1.00 73.23 628 SER D CA 1
ATOM 5746 C C . SER D 4 628 ? -2.737 -52.897 -3.642 1.00 71.39 628 SER D C 1
ATOM 5747 O O . SER D 4 628 ? -3.373 -51.911 -4.011 1.00 71.26 628 SER D O 1
ATOM 5750 N N . VAL D 4 629 ? -2.960 -54.103 -4.144 1.00 69.47 629 VAL D N 1
ATOM 5751 C CA . VAL D 4 629 ? -3.983 -54.289 -5.157 1.00 65.93 629 VAL D CA 1
ATOM 5752 C C . VAL D 4 629 ? -5.337 -54.386 -4.466 1.00 64.59 629 VAL D C 1
ATOM 5753 O O . VAL D 4 629 ? -6.361 -54.031 -5.043 1.00 65.12 629 VAL D O 1
ATOM 5757 N N . THR D 4 630 ? -5.338 -54.849 -3.222 1.00 63.33 630 THR D N 1
ATOM 5758 C CA . THR D 4 630 ? -6.586 -55.015 -2.489 1.00 64.24 630 THR D CA 1
ATOM 5759 C C . THR D 4 630 ? -6.906 -53.924 -1.457 1.00 64.64 630 THR D C 1
ATOM 5760 O O . THR D 4 630 ? -8.065 -53.770 -1.055 1.00 64.66 630 THR D O 1
ATOM 5764 N N . LYS D 4 631 ? -5.884 -53.174 -1.043 1.00 64.57 631 LYS D N 1
ATOM 5765 C CA . LYS D 4 631 ? -6.012 -52.096 -0.049 1.00 63.80 631 LYS D CA 1
ATOM 5766 C C . LYS D 4 631 ? -7.308 -51.278 -0.202 1.00 64.04 631 LYS D C 1
ATOM 5767 O O . LYS D 4 631 ? -8.181 -51.278 0.671 1.00 63.09 631 LYS D O 1
ATOM 5773 N N . ARG D 4 632 ? -7.411 -50.589 -1.333 1.00 65.29 632 ARG D N 1
ATOM 5774 C CA . ARG D 4 632 ? -8.551 -49.745 -1.687 1.00 65.06 632 ARG D CA 1
ATOM 5775 C C . ARG D 4 632 ? -9.936 -50.377 -1.483 1.00 63.44 632 ARG D C 1
ATOM 5776 O O . ARG D 4 632 ? -10.804 -49.805 -0.829 1.00 62.90 632 ARG D O 1
ATOM 5784 N N . SER D 4 633 ? -10.128 -51.562 -2.055 1.00 61.66 633 SER D N 1
ATOM 5785 C CA . SER D 4 633 ? -11.392 -52.289 -2.001 1.00 59.12 633 SER D CA 1
ATOM 5786 C C . SER D 4 633 ? -11.886 -52.684 -0.611 1.00 58.72 633 SER D C 1
ATOM 5787 O O . SER D 4 633 ? -13.087 -52.606 -0.327 1.00 58.16 633 SER D O 1
ATOM 5790 N N . VAL D 4 634 ? -10.977 -53.119 0.256 1.00 58.44 634 VAL D N 1
ATOM 5791 C CA . VAL D 4 634 ? -11.365 -53.508 1.608 1.00 57.99 634 VAL D CA 1
ATOM 5792 C C . VAL D 4 634 ? -11.729 -52.271 2.429 1.00 57.41 634 VAL D C 1
ATOM 5793 O O . VAL D 4 634 ? -12.608 -52.315 3.301 1.00 56.86 634 VAL D O 1
ATOM 5797 N N . MET D 4 635 ? -11.044 -51.166 2.146 1.00 57.34 635 MET D N 1
ATOM 5798 C CA . MET D 4 635 ? -11.307 -49.921 2.851 1.00 56.65 635 MET D CA 1
ATOM 5799 C C . MET D 4 635 ? -12.738 -49.454 2.594 1.00 56.32 635 MET D C 1
ATOM 5800 O O . MET D 4 635 ? -13.448 -49.097 3.536 1.00 58.84 635 MET D O 1
ATOM 5805 N N . THR D 4 636 ? -13.176 -49.489 1.335 1.00 54.96 636 THR D N 1
ATOM 5806 C CA . THR D 4 636 ? -14.535 -49.046 0.977 1.00 53.89 636 THR D CA 1
ATOM 5807 C C . THR D 4 636 ? -15.653 -50.062 1.141 1.00 53.86 636 THR D C 1
ATOM 5808 O O . THR D 4 636 ? -16.810 -49.776 0.833 1.00 53.05 636 THR D O 1
ATOM 5812 N N . LEU D 4 637 ? -15.311 -51.252 1.596 1.00 53.73 637 LEU D N 1
ATOM 5813 C CA . LEU D 4 637 ? -16.309 -52.279 1.781 1.00 54.65 637 LEU D CA 1
ATOM 5814 C C . LEU D 4 637 ? -17.421 -51.768 2.694 1.00 54.51 637 LEU D C 1
ATOM 5815 O O . LEU D 4 637 ? -18.604 -51.961 2.412 1.00 54.58 637 LEU D O 1
ATOM 5820 N N . ALA D 4 638 ? -17.021 -51.122 3.788 1.00 55.19 638 ALA D N 1
ATOM 5821 C CA . ALA D 4 638 ? -17.945 -50.583 4.784 1.00 54.82 638 ALA D CA 1
ATOM 5822 C C . ALA D 4 638 ? -18.814 -49.442 4.260 1.00 55.36 638 ALA D C 1
ATOM 5823 O O . ALA D 4 638 ? -19.778 -49.031 4.911 1.00 56.31 638 ALA D O 1
ATOM 5825 N N . TYR D 4 639 ? -18.467 -48.909 3.097 1.00 55.85 639 TYR D N 1
ATOM 5826 C CA . TYR D 4 639 ? -19.263 -47.839 2.512 1.00 55.72 639 TYR D CA 1
ATOM 5827 C C . TYR D 4 639 ? -20.193 -48.445 1.458 1.00 56.15 639 TYR D C 1
ATOM 5828 O O . TYR D 4 639 ? -20.802 -47.733 0.673 1.00 56.12 639 TYR D O 1
ATOM 5837 N N . GLY D 4 640 ? -20.288 -49.773 1.451 1.00 57.51 640 GLY D N 1
ATOM 5838 C CA . GLY D 4 640 ? -21.153 -50.462 0.507 1.00 58.31 640 GLY D CA 1
ATOM 5839 C C . GLY D 4 640 ? -20.503 -50.854 -0.810 1.00 59.54 640 GLY D C 1
ATOM 5840 O O . GLY D 4 640 ? -21.163 -51.397 -1.701 1.00 58.53 640 GLY D O 1
ATOM 5841 N N . SER D 4 641 ? -19.209 -50.595 -0.949 1.00 60.22 641 SER D N 1
ATOM 5842 C CA . SER D 4 641 ? -18.535 -50.929 -2.194 1.00 60.45 641 SER D CA 1
ATOM 5843 C C . SER D 4 641 ? -18.596 -52.416 -2.501 1.00 60.34 641 SER D C 1
ATOM 5844 O O . SER D 4 641 ? -18.218 -53.247 -1.679 1.00 60.31 641 SER D O 1
ATOM 5847 N N . LYS D 4 642 ? -19.066 -52.747 -3.695 1.00 61.93 642 LYS D N 1
ATOM 5848 C CA . LYS D 4 642 ? -19.185 -54.143 -4.101 1.00 63.14 642 LYS D CA 1
ATOM 5849 C C . LYS D 4 642 ? -18.320 -54.496 -5.307 1.00 62.08 642 LYS D C 1
ATOM 5850 O O . LYS D 4 642 ? -17.404 -53.760 -5.678 1.00 61.33 642 LYS D O 1
ATOM 5856 N N . GLU D 4 643 ? -18.629 -55.634 -5.918 1.00 62.08 643 GLU D N 1
ATOM 5857 C CA . GLU D 4 643 ? -17.890 -56.117 -7.076 1.00 61.64 643 GLU D CA 1
ATOM 5858 C C . GLU D 4 643 ? -17.773 -55.099 -8.212 1.00 59.50 643 GLU D C 1
ATOM 5859 O O . GLU D 4 643 ? -16.690 -54.913 -8.766 1.00 58.58 643 GLU D O 1
ATOM 5865 N N . PHE D 4 644 ? -18.872 -54.451 -8.580 1.00 57.97 644 PHE D N 1
ATOM 5866 C CA . PHE D 4 644 ? -18.778 -53.457 -9.640 1.00 58.29 644 PHE D CA 1
ATOM 5867 C C . PHE D 4 644 ? -17.766 -52.396 -9.220 1.00 57.92 644 PHE D C 1
ATOM 5868 O O . PHE D 4 644 ? -16.837 -52.069 -9.962 1.00 57.81 644 PHE D O 1
ATOM 5876 N N . GLY D 4 645 ? -17.962 -51.863 -8.016 1.00 58.81 645 GLY D N 1
ATOM 5877 C CA . GLY D 4 645 ? -17.074 -50.840 -7.491 1.00 59.65 645 GLY D CA 1
ATOM 5878 C C . GLY D 4 645 ? -15.601 -51.203 -7.591 1.00 60.36 645 GLY D C 1
ATOM 5879 O O . GLY D 4 645 ? -14.776 -50.368 -7.988 1.00 59.89 645 GLY D O 1
ATOM 5880 N N . PHE D 4 646 ? -15.267 -52.443 -7.235 1.00 60.40 646 PHE D N 1
ATOM 5881 C CA . PHE D 4 646 ? -13.885 -52.900 -7.302 1.00 61.41 646 PHE D CA 1
ATOM 5882 C C . PHE D 4 646 ? -13.347 -52.864 -8.725 1.00 62.86 646 PHE D C 1
ATOM 5883 O O . PHE D 4 646 ? -12.184 -52.531 -8.943 1.00 63.29 646 PHE D O 1
ATOM 5891 N N . ARG D 4 647 ? -14.188 -53.213 -9.691 1.00 64.73 647 ARG D N 1
ATOM 5892 C CA . ARG D 4 647 ? -13.772 -53.201 -11.086 1.00 67.14 647 ARG D CA 1
ATOM 5893 C C . ARG D 4 647 ? -13.209 -51.810 -11.371 1.00 67.27 647 ARG D C 1
ATOM 5894 O O . ARG D 4 647 ? -12.236 -51.654 -12.103 1.00 67.32 647 ARG D O 1
ATOM 5902 N N . GLN D 4 648 ? -13.814 -50.796 -10.766 1.00 67.63 648 GLN D N 1
ATOM 5903 C CA . GLN D 4 648 ? -13.365 -49.429 -10.981 1.00 67.43 648 GLN D CA 1
ATOM 5904 C C . GLN D 4 648 ? -12.067 -49.128 -10.281 1.00 65.52 648 GLN D C 1
ATOM 5905 O O . GLN D 4 648 ? -11.184 -48.518 -10.862 1.00 65.41 648 GLN D O 1
ATOM 5911 N N . GLN D 4 649 ? -11.957 -49.560 -9.029 1.00 65.53 649 GLN D N 1
ATOM 5912 C CA . GLN D 4 649 ? -10.761 -49.325 -8.217 1.00 64.52 649 GLN D CA 1
ATOM 5913 C C . GLN D 4 649 ? -9.519 -49.984 -8.791 1.00 63.55 649 GLN D C 1
ATOM 5914 O O . GLN D 4 649 ? -8.509 -49.329 -9.012 1.00 63.62 649 GLN D O 1
ATOM 5920 N N . VAL D 4 650 ? -9.598 -51.287 -9.020 1.00 63.49 650 VAL D N 1
ATOM 5921 C CA . VAL D 4 650 ? -8.472 -52.038 -9.558 1.00 64.66 650 VAL D CA 1
ATOM 5922 C C . VAL D 4 650 ? -7.982 -51.453 -10.884 1.00 65.54 650 VAL D C 1
ATOM 5923 O O . VAL D 4 650 ? -6.780 -51.319 -11.120 1.00 65.15 650 VAL D O 1
ATOM 5927 N N . LEU D 4 651 ? -8.932 -51.104 -11.738 1.00 66.79 651 LEU D N 1
ATOM 5928 C CA . LEU D 4 651 ? -8.645 -50.524 -13.037 1.00 68.68 651 LEU D CA 1
ATOM 5929 C C . LEU D 4 651 ? -7.904 -49.210 -12.852 1.00 70.11 651 LEU D C 1
ATOM 5930 O O . LEU D 4 651 ? -6.779 -49.049 -13.305 1.00 70.68 651 LEU D O 1
ATOM 5935 N N . GLU D 4 652 ? -8.541 -48.274 -12.167 1.00 72.63 652 GLU D N 1
ATOM 5936 C CA . GLU D 4 652 ? -7.950 -46.968 -11.935 1.00 76.26 652 GLU D CA 1
ATOM 5937 C C . GLU D 4 652 ? -6.720 -46.976 -11.032 1.00 76.97 652 GLU D C 1
ATOM 5938 O O . GLU D 4 652 ? -5.719 -46.339 -11.352 1.00 78.36 652 GLU D O 1
ATOM 5944 N N . ASP D 4 653 ? -6.788 -47.708 -9.922 1.00 77.77 653 ASP D N 1
ATOM 5945 C CA . ASP D 4 653 ? -5.682 -47.786 -8.964 1.00 76.74 653 ASP D CA 1
ATOM 5946 C C . ASP D 4 653 ? -4.496 -48.623 -9.409 1.00 75.71 653 ASP D C 1
ATOM 5947 O O . ASP D 4 653 ? -3.350 -48.241 -9.199 1.00 75.89 653 ASP D O 1
ATOM 5952 N N . THR D 4 654 ? -4.766 -49.770 -10.014 1.00 74.86 654 THR D N 1
ATOM 5953 C CA . THR D 4 654 ? -3.694 -50.671 -10.399 1.00 74.13 654 THR D CA 1
ATOM 5954 C C . THR D 4 654 ? -3.315 -50.716 -11.868 1.00 73.76 654 THR D C 1
ATOM 5955 O O . THR D 4 654 ? -2.194 -50.388 -12.228 1.00 73.55 654 THR D O 1
ATOM 5959 N N . ILE D 4 655 ? -4.238 -51.137 -12.716 1.00 74.03 655 ILE D N 1
ATOM 5960 C CA . ILE D 4 655 ? -3.956 -51.240 -14.140 1.00 74.97 655 ILE D CA 1
ATOM 5961 C C . ILE D 4 655 ? -3.581 -49.904 -14.781 1.00 76.70 655 ILE D C 1
ATOM 5962 O O . ILE D 4 655 ? -2.412 -49.539 -14.799 1.00 77.51 655 ILE D O 1
ATOM 5967 N N . GLN D 4 656 ? -4.564 -49.177 -15.306 1.00 78.15 656 GLN D N 1
ATOM 5968 C CA . GLN D 4 656 ? -4.307 -47.890 -15.944 1.00 79.20 656 GLN D CA 1
ATOM 5969 C C . GLN D 4 656 ? -2.970 -47.277 -15.521 1.00 80.36 656 GLN D C 1
ATOM 5970 O O . GLN D 4 656 ? -2.081 -47.104 -16.347 1.00 81.34 656 GLN D O 1
ATOM 5976 N N . PRO D 4 657 ? -2.799 -46.967 -14.225 1.00 81.24 657 PRO D N 1
ATOM 5977 C CA . PRO D 4 657 ? -1.539 -46.375 -13.762 1.00 83.07 657 PRO D CA 1
ATOM 5978 C C . PRO D 4 657 ? -0.271 -47.145 -14.152 1.00 84.80 657 PRO D C 1
ATOM 5979 O O . PRO D 4 657 ? 0.801 -46.550 -14.320 1.00 85.16 657 PRO D O 1
ATOM 5983 N N . ALA D 4 658 ? -0.398 -48.462 -14.292 1.00 86.30 658 ALA D N 1
ATOM 5984 C CA . ALA D 4 658 ? 0.727 -49.319 -14.661 1.00 87.45 658 ALA D CA 1
ATOM 5985 C C . ALA D 4 658 ? 0.862 -49.385 -16.176 1.00 88.74 658 ALA D C 1
ATOM 5986 O O . ALA D 4 658 ? 1.975 -49.464 -16.701 1.00 89.31 658 ALA D O 1
ATOM 5988 N N . ILE D 4 659 ? -0.276 -49.365 -16.868 1.00 90.17 659 ILE D N 1
ATOM 5989 C CA . ILE D 4 659 ? -0.301 -49.393 -18.331 1.00 91.62 659 ILE D CA 1
ATOM 5990 C C . ILE D 4 659 ? 0.312 -48.092 -18.830 1.00 92.79 659 ILE D C 1
ATOM 5991 O O . ILE D 4 659 ? 1.065 -48.072 -19.802 1.00 92.69 659 ILE D O 1
ATOM 5996 N N . ASP D 4 660 ? -0.026 -47.006 -18.147 1.00 94.85 660 ASP D N 1
ATOM 5997 C CA . ASP D 4 660 ? 0.479 -45.693 -18.496 1.00 97.30 660 ASP D CA 1
ATOM 5998 C C . ASP D 4 660 ? 1.954 -45.598 -18.108 1.00 98.68 660 ASP D C 1
ATOM 5999 O O . ASP D 4 660 ? 2.722 -44.855 -18.720 1.00 98.97 660 ASP D O 1
ATOM 6004 N N . SER D 4 661 ? 2.351 -46.365 -17.098 1.00 100.41 661 SER D N 1
ATOM 6005 C CA . SER D 4 661 ? 3.742 -46.369 -16.664 1.00 101.87 661 SER D CA 1
ATOM 6006 C C . SER D 4 661 ? 4.537 -47.291 -17.598 1.00 102.76 661 SER D C 1
ATOM 6007 O O . SER D 4 661 ? 5.709 -47.587 -17.355 1.00 103.22 661 SER D O 1
ATOM 6010 N N . GLY D 4 662 ? 3.878 -47.737 -18.669 1.00 103.32 662 GLY D N 1
ATOM 6011 C CA . GLY D 4 662 ? 4.499 -48.610 -19.650 1.00 103.19 662 GLY D CA 1
ATOM 6012 C C . GLY D 4 662 ? 4.980 -49.953 -19.129 1.00 103.69 662 GLY D C 1
ATOM 6013 O O . GLY D 4 662 ? 5.201 -50.878 -19.916 1.00 103.72 662 GLY D O 1
ATOM 6014 N N . LYS D 4 663 ? 5.131 -50.068 -17.811 1.00 104.05 663 LYS D N 1
ATOM 6015 C CA . LYS D 4 663 ? 5.619 -51.298 -17.187 1.00 104.68 663 LYS D CA 1
ATOM 6016 C C . LYS D 4 663 ? 4.522 -52.297 -16.811 1.00 105.01 663 LYS D C 1
ATOM 6017 O O . LYS D 4 663 ? 4.377 -52.666 -15.642 1.00 105.70 663 LYS D O 1
ATOM 6023 N N . GLY D 4 664 ? 3.758 -52.745 -17.803 1.00 104.96 664 GLY D N 1
ATOM 6024 C CA . GLY D 4 664 ? 2.700 -53.704 -17.536 1.00 103.88 664 GLY D CA 1
ATOM 6025 C C . GLY D 4 664 ? 1.976 -54.119 -18.799 1.00 103.19 664 GLY D C 1
ATOM 6026 O O . GLY D 4 664 ? 1.055 -53.432 -19.239 1.00 102.47 664 GLY D O 1
ATOM 6027 N N . LEU D 4 665 ? 2.387 -55.238 -19.388 1.00 102.45 665 LEU D N 1
ATOM 6028 C CA . LEU D 4 665 ? 1.749 -55.714 -20.610 1.00 101.65 665 LEU D CA 1
ATOM 6029 C C . LEU D 4 665 ? 0.990 -57.035 -20.433 1.00 101.36 665 LEU D C 1
ATOM 6030 O O . LEU D 4 665 ? 0.433 -57.572 -21.396 1.00 101.23 665 LEU D O 1
ATOM 6035 N N . MET D 4 666 ? 0.962 -57.549 -19.204 1.00 100.72 666 MET D N 1
ATOM 6036 C CA . MET D 4 666 ? 0.249 -58.791 -18.913 1.00 99.64 666 MET D CA 1
ATOM 6037 C C . MET D 4 666 ? -1.175 -58.610 -19.413 1.00 99.91 666 MET D C 1
ATOM 6038 O O . MET D 4 666 ? -1.791 -59.538 -19.928 1.00 100.23 666 MET D O 1
ATOM 6043 N N . PHE D 4 667 ? -1.678 -57.389 -19.260 1.00 100.06 667 PHE D N 1
ATOM 6044 C CA . PHE D 4 667 ? -3.042 -57.043 -19.644 1.00 99.28 667 PHE D CA 1
ATOM 6045 C C . PHE D 4 667 ? -3.158 -56.588 -21.086 1.00 98.98 667 PHE D C 1
ATOM 6046 O O . PHE D 4 667 ? -2.450 -55.682 -21.526 1.00 99.32 667 PHE D O 1
ATOM 6054 N N . THR D 4 668 ? -4.069 -57.230 -21.809 1.00 98.41 668 THR D N 1
ATOM 6055 C CA . THR D 4 668 ? -4.339 -56.921 -23.209 1.00 97.27 668 THR D CA 1
ATOM 6056 C C . THR D 4 668 ? -5.734 -56.300 -23.237 1.00 95.87 668 THR D C 1
ATOM 6057 O O . THR D 4 668 ? -5.940 -55.226 -23.815 1.00 96.51 668 THR D O 1
ATOM 6061 N N . GLN D 4 669 ? -6.689 -56.998 -22.622 1.00 93.27 669 GLN D N 1
ATOM 6062 C CA . GLN D 4 669 ? -8.061 -56.504 -22.487 1.00 90.03 669 GLN D CA 1
ATOM 6063 C C . GLN D 4 669 ? -8.226 -56.282 -20.982 1.00 87.86 669 GLN D C 1
ATOM 6064 O O . GLN D 4 669 ? -8.637 -57.182 -20.241 1.00 87.18 669 GLN D O 1
ATOM 6070 N N . PRO D 4 670 ? -7.869 -55.077 -20.510 1.00 86.54 670 PRO D N 1
ATOM 6071 C CA . PRO D 4 670 ? -7.951 -54.681 -19.102 1.00 86.03 670 PRO D CA 1
ATOM 6072 C C . PRO D 4 670 ? -9.330 -54.762 -18.437 1.00 84.88 670 PRO D C 1
ATOM 6073 O O . PRO D 4 670 ? -9.431 -55.125 -17.269 1.00 85.05 670 PRO D O 1
ATOM 6077 N N . ASN D 4 671 ? -10.387 -54.438 -19.173 1.00 83.77 671 ASN D N 1
ATOM 6078 C CA . ASN D 4 671 ? -11.736 -54.473 -18.614 1.00 82.62 671 ASN D CA 1
ATOM 6079 C C . ASN D 4 671 ? -12.169 -55.875 -18.203 1.00 81.38 671 ASN D C 1
ATOM 6080 O O . ASN D 4 671 ? -12.936 -56.046 -17.243 1.00 80.98 671 ASN D O 1
ATOM 6085 N N . GLN D 4 672 ? -11.679 -56.868 -18.942 1.00 80.08 672 GLN D N 1
ATOM 6086 C CA . GLN D 4 672 ? -11.986 -58.272 -18.675 1.00 78.41 672 GLN D CA 1
ATOM 6087 C C . GLN D 4 672 ? -11.123 -58.710 -17.492 1.00 76.33 672 GLN D C 1
ATOM 6088 O O . GLN D 4 672 ? -11.579 -59.455 -16.608 1.00 75.25 672 GLN D O 1
ATOM 6094 N N . ALA D 4 673 ? -9.879 -58.225 -17.492 1.00 72.98 673 ALA D N 1
ATOM 6095 C CA . ALA D 4 673 ? -8.907 -58.501 -16.442 1.00 70.93 673 ALA D CA 1
ATOM 6096 C C . ALA D 4 673 ? -9.405 -58.012 -15.078 1.00 70.77 673 ALA D C 1
ATOM 6097 O O . ALA D 4 673 ? -9.248 -58.694 -14.062 1.00 72.40 673 ALA D O 1
ATOM 6099 N N . ALA D 4 674 ? -10.003 -56.828 -15.059 1.00 68.62 674 ALA D N 1
ATOM 6100 C CA . ALA D 4 674 ? -10.509 -56.256 -13.826 1.00 66.96 674 ALA D CA 1
ATOM 6101 C C . ALA D 4 674 ? -11.770 -56.963 -13.332 1.00 67.10 674 ALA D C 1
ATOM 6102 O O . ALA D 4 674 ? -11.926 -57.183 -12.131 1.00 68.37 674 ALA D O 1
ATOM 6104 N N . GLY D 4 675 ? -12.673 -57.314 -14.242 1.00 66.46 675 GLY D N 1
ATOM 6105 C CA . GLY D 4 675 ? -13.889 -58.005 -13.830 1.00 64.92 675 GLY D CA 1
ATOM 6106 C C . GLY D 4 675 ? -13.569 -59.274 -13.050 1.00 64.43 675 GLY D C 1
ATOM 6107 O O . GLY D 4 675 ? -14.248 -59.611 -12.076 1.00 62.54 675 GLY D O 1
ATOM 6108 N N . TYR D 4 676 ? -12.523 -59.973 -13.492 1.00 64.59 676 TYR D N 1
ATOM 6109 C CA . TYR D 4 676 ? -12.067 -61.207 -12.854 1.00 64.47 676 TYR D CA 1
ATOM 6110 C C . TYR D 4 676 ? -11.480 -60.862 -11.478 1.00 63.92 676 TYR D C 1
ATOM 6111 O O . TYR D 4 676 ? -11.985 -61.310 -10.446 1.00 63.70 676 TYR D O 1
ATOM 6120 N N . MET D 4 677 ? -10.419 -60.060 -11.471 1.00 63.10 677 MET D N 1
ATOM 6121 C CA . MET D 4 677 ? -9.796 -59.648 -10.225 1.00 63.97 677 MET D CA 1
ATOM 6122 C C . MET D 4 677 ? -10.864 -59.149 -9.254 1.00 64.45 677 MET D C 1
ATOM 6123 O O . MET D 4 677 ? -10.950 -59.614 -8.113 1.00 65.92 677 MET D O 1
ATOM 6128 N N . ALA D 4 678 ? -11.683 -58.206 -9.706 1.00 63.38 678 ALA D N 1
ATOM 6129 C CA . ALA D 4 678 ? -12.749 -57.675 -8.867 1.00 62.97 678 ALA D CA 1
ATOM 6130 C C . ALA D 4 678 ? -13.606 -58.818 -8.346 1.00 62.49 678 ALA D C 1
ATOM 6131 O O . ALA D 4 678 ? -14.181 -58.725 -7.266 1.00 62.97 678 ALA D O 1
ATOM 6133 N N . LYS D 4 679 ? -13.699 -59.894 -9.122 1.00 63.32 679 LYS D N 1
ATOM 6134 C CA . LYS D 4 679 ? -14.494 -61.047 -8.716 1.00 63.07 679 LYS D CA 1
ATOM 6135 C C . LYS D 4 679 ? -13.749 -61.812 -7.629 1.00 61.12 679 LYS D C 1
ATOM 6136 O O . LYS D 4 679 ? -14.336 -62.260 -6.646 1.00 60.24 679 LYS D O 1
ATOM 6142 N N . LEU D 4 680 ? -12.442 -61.936 -7.801 1.00 59.61 680 LEU D N 1
ATOM 6143 C CA . LEU D 4 680 ? -11.638 -62.647 -6.836 1.00 59.80 680 LEU D CA 1
ATOM 6144 C C . LEU D 4 680 ? -11.568 -61.919 -5.513 1.00 61.00 680 LEU D C 1
ATOM 6145 O O . LEU D 4 680 ? -11.685 -62.538 -4.451 1.00 62.23 680 LEU D O 1
ATOM 6150 N N . ILE D 4 681 ? -11.373 -60.607 -5.557 1.00 59.62 681 ILE D N 1
ATOM 6151 C CA . ILE D 4 681 ? -11.294 -59.872 -4.308 1.00 58.77 681 ILE D CA 1
ATOM 6152 C C . ILE D 4 681 ? -12.615 -60.041 -3.574 1.00 59.72 681 ILE D C 1
ATOM 6153 O O . ILE D 4 681 ? -12.637 -60.242 -2.363 1.00 59.67 681 ILE D O 1
ATOM 6158 N N . TRP D 4 682 ? -13.719 -59.991 -4.310 1.00 61.31 682 TRP D N 1
ATOM 6159 C CA . TRP D 4 682 ? -15.020 -60.127 -3.676 1.00 63.67 682 TRP D CA 1
ATOM 6160 C C . TRP D 4 682 ? -15.194 -61.476 -2.995 1.00 65.29 682 TRP D C 1
ATOM 6161 O O . TRP D 4 682 ? -15.701 -61.564 -1.881 1.00 65.07 682 TRP D O 1
ATOM 6172 N N . GLU D 4 683 ? -14.773 -62.529 -3.677 1.00 68.68 683 GLU D N 1
ATOM 6173 C CA . GLU D 4 683 ? -14.891 -63.876 -3.147 1.00 70.63 683 GLU D CA 1
ATOM 6174 C C . GLU D 4 683 ? -14.166 -64.021 -1.811 1.00 68.54 683 GLU D C 1
ATOM 6175 O O . GLU D 4 683 ? -14.778 -64.291 -0.776 1.00 67.29 683 GLU D O 1
ATOM 6181 N N . SER D 4 684 ? -12.853 -63.829 -1.856 1.00 67.73 684 SER D N 1
ATOM 6182 C CA . SER D 4 684 ? -11.998 -63.949 -0.683 1.00 67.42 684 SER D CA 1
ATOM 6183 C C . SER D 4 684 ? -12.417 -63.064 0.483 1.00 66.59 684 SER D C 1
ATOM 6184 O O . SER D 4 684 ? -12.535 -63.521 1.626 1.00 68.05 684 SER D O 1
ATOM 6187 N N . VAL D 4 685 ? -12.634 -61.791 0.215 1.00 64.47 685 VAL D N 1
ATOM 6188 C CA . VAL D 4 685 ? -13.032 -60.923 1.300 1.00 62.81 685 VAL D CA 1
ATOM 6189 C C . VAL D 4 685 ? -14.366 -61.426 1.814 1.00 61.30 685 VAL D C 1
ATOM 6190 O O . VAL D 4 685 ? -14.710 -61.237 2.973 1.00 60.55 685 VAL D O 1
ATOM 6194 N N . SER D 4 686 ? -15.108 -62.097 0.945 1.00 61.41 686 SER D N 1
ATOM 6195 C CA . SER D 4 686 ? -16.417 -62.602 1.325 1.00 62.46 686 SER D CA 1
ATOM 6196 C C . SER D 4 686 ? -16.322 -63.808 2.266 1.00 62.01 686 SER D C 1
ATOM 6197 O O . SER D 4 686 ? -17.321 -64.236 2.846 1.00 61.64 686 SER D O 1
ATOM 6200 N N . VAL D 4 687 ? -15.120 -64.354 2.418 1.00 61.62 687 VAL D N 1
ATOM 6201 C CA . VAL D 4 687 ? -14.915 -65.495 3.309 1.00 60.69 687 VAL D CA 1
ATOM 6202 C C . VAL D 4 687 ? -14.038 -65.034 4.461 1.00 60.47 687 VAL D C 1
ATOM 6203 O O . VAL D 4 687 ? -14.057 -65.619 5.544 1.00 60.96 687 VAL D O 1
ATOM 6207 N N . THR D 4 688 ? -13.265 -63.980 4.224 1.00 58.86 688 THR D N 1
ATOM 6208 C CA . THR D 4 688 ? -12.395 -63.453 5.262 1.00 58.13 688 THR D CA 1
ATOM 6209 C C . THR D 4 688 ? -13.226 -62.844 6.381 1.00 59.31 688 THR D C 1
ATOM 6210 O O . THR D 4 688 ? -13.068 -63.169 7.559 1.00 59.53 688 THR D O 1
ATOM 6214 N N . VAL D 4 689 ? -14.131 -61.965 5.981 1.00 60.57 689 VAL D N 1
ATOM 6215 C CA . VAL D 4 689 ? -15.000 -61.262 6.902 1.00 60.62 689 VAL D CA 1
ATOM 6216 C C . VAL D 4 689 ? -16.443 -61.521 6.534 1.00 61.01 689 VAL D C 1
ATOM 6217 O O . VAL D 4 689 ? -17.021 -60.835 5.701 1.00 62.23 689 VAL D O 1
ATOM 6221 N N . VAL D 4 690 ? -17.027 -62.520 7.164 1.00 61.43 690 VAL D N 1
ATOM 6222 C CA . VAL D 4 690 ? -18.405 -62.858 6.895 1.00 60.87 690 VAL D CA 1
ATOM 6223 C C . VAL D 4 690 ? -19.361 -62.019 7.735 1.00 62.45 690 VAL D C 1
ATOM 6224 O O . VAL D 4 690 ? -20.368 -61.540 7.219 1.00 63.72 690 VAL D O 1
ATOM 6228 N N . ALA D 4 691 ? -19.063 -61.844 9.025 1.00 62.21 691 ALA D N 1
ATOM 6229 C CA . ALA D 4 691 ? -19.938 -61.045 9.892 1.00 62.01 691 ALA D CA 1
ATOM 6230 C C . ALA D 4 691 ? -20.248 -59.706 9.225 1.00 60.52 691 ALA D C 1
ATOM 6231 O O . ALA D 4 691 ? -21.382 -59.235 9.252 1.00 61.53 691 ALA D O 1
ATOM 6233 N N . ALA D 4 692 ? -19.232 -59.105 8.616 1.00 58.71 692 ALA D N 1
ATOM 6234 C CA . ALA D 4 692 ? -19.401 -57.832 7.937 1.00 57.03 692 ALA D CA 1
ATOM 6235 C C . ALA D 4 692 ? -20.409 -57.988 6.802 1.00 55.98 692 ALA D C 1
ATOM 6236 O O . ALA D 4 692 ? -21.515 -57.471 6.877 1.00 56.65 692 ALA D O 1
ATOM 6238 N N . VAL D 4 693 ? -20.020 -58.717 5.758 1.00 55.67 693 VAL D N 1
ATOM 6239 C CA . VAL D 4 693 ? -20.875 -58.976 4.589 1.00 55.37 693 VAL D CA 1
ATOM 6240 C C . VAL D 4 693 ? -22.317 -59.365 4.964 1.00 56.83 693 VAL D C 1
ATOM 6241 O O . VAL D 4 693 ? -23.295 -58.833 4.438 1.00 56.45 693 VAL D O 1
ATOM 6245 N N . GLU D 4 694 ? -22.410 -60.315 5.880 1.00 59.35 694 GLU D N 1
ATOM 6246 C CA . GLU D 4 694 ? -23.653 -60.863 6.373 1.00 60.51 694 GLU D CA 1
ATOM 6247 C C . GLU D 4 694 ? -24.493 -59.831 7.115 1.00 59.78 694 GLU D C 1
ATOM 6248 O O . GLU D 4 694 ? -25.697 -59.723 6.873 1.00 60.92 694 GLU D O 1
ATOM 6254 N N . ALA D 4 695 ? -23.876 -59.075 8.022 1.00 57.49 695 ALA D N 1
ATOM 6255 C CA . ALA D 4 695 ? -24.622 -58.074 8.774 1.00 55.25 695 ALA D CA 1
ATOM 6256 C C . ALA D 4 695 ? -25.033 -56.926 7.857 1.00 54.53 695 ALA D C 1
ATOM 6257 O O . ALA D 4 695 ? -26.009 -56.224 8.123 1.00 53.91 695 ALA D O 1
ATOM 6259 N N . MET D 4 696 ? -24.284 -56.736 6.775 1.00 54.75 696 MET D N 1
ATOM 6260 C CA . MET D 4 696 ? -24.591 -55.671 5.831 1.00 54.60 696 MET D CA 1
ATOM 6261 C C . MET D 4 696 ? -25.802 -56.056 4.992 1.00 54.66 696 MET D C 1
ATOM 6262 O O . MET D 4 696 ? -26.717 -55.258 4.832 1.00 56.43 696 MET D O 1
ATOM 6267 N N . ASN D 4 697 ? -25.837 -57.274 4.466 1.00 54.64 697 ASN D N 1
ATOM 6268 C CA . ASN D 4 697 ? -26.995 -57.665 3.670 1.00 54.63 697 ASN D CA 1
ATOM 6269 C C . ASN D 4 697 ? -28.254 -57.573 4.531 1.00 52.87 697 ASN D C 1
ATOM 6270 O O . ASN D 4 697 ? -29.292 -57.076 4.086 1.00 54.07 697 ASN D O 1
ATOM 6275 N N . TRP D 4 698 ? -28.159 -58.045 5.767 1.00 50.69 698 TRP D N 1
ATOM 6276 C CA . TRP D 4 698 ? -29.298 -58.020 6.672 1.00 49.57 698 TRP D CA 1
ATOM 6277 C C . TRP D 4 698 ? -29.830 -56.605 6.838 1.00 49.22 698 TRP D C 1
ATOM 6278 O O . TRP D 4 698 ? -31.027 -56.348 6.723 1.00 49.43 698 TRP D O 1
ATOM 6289 N N . LEU D 4 699 ? -28.924 -55.689 7.139 1.00 49.92 699 LEU D N 1
ATOM 6290 C CA . LEU D 4 699 ? -29.302 -54.304 7.342 1.00 49.69 699 LEU D CA 1
ATOM 6291 C C . LEU D 4 699 ? -29.990 -53.740 6.113 1.00 49.21 699 LEU D C 1
ATOM 6292 O O . LEU D 4 699 ? -30.954 -52.985 6.240 1.00 48.35 699 LEU D O 1
ATOM 6297 N N . LYS D 4 700 ? -29.504 -54.118 4.929 1.00 52.38 700 LYS D N 1
ATOM 6298 C CA . LYS D 4 700 ? -30.077 -53.640 3.665 1.00 54.97 700 LYS D CA 1
ATOM 6299 C C . LYS D 4 700 ? -31.481 -54.188 3.390 1.00 55.51 700 LYS D C 1
ATOM 6300 O O . LYS D 4 700 ? -32.310 -53.500 2.801 1.00 55.64 700 LYS D O 1
ATOM 6306 N N . SER D 4 701 ? -31.750 -55.422 3.808 1.00 57.02 701 SER D N 1
ATOM 6307 C CA . SER D 4 701 ? -33.072 -56.009 3.595 1.00 58.12 701 SER D CA 1
ATOM 6308 C C . SER D 4 701 ? -34.062 -55.249 4.466 1.00 57.92 701 SER D C 1
ATOM 6309 O O . SER D 4 701 ? -35.109 -54.807 3.994 1.00 58.74 701 SER D O 1
ATOM 6312 N N . ALA D 4 702 ? -33.721 -55.091 5.739 1.00 55.88 702 ALA D N 1
ATOM 6313 C CA . ALA D 4 702 ? -34.578 -54.367 6.658 1.00 56.02 702 ALA D CA 1
ATOM 6314 C C . ALA D 4 702 ? -34.907 -52.997 6.071 1.00 56.43 702 ALA D C 1
ATOM 6315 O O . ALA D 4 702 ? -36.057 -52.585 6.049 1.00 58.28 702 ALA D O 1
ATOM 6317 N N . ALA D 4 703 ? -33.894 -52.288 5.596 1.00 57.02 703 ALA D N 1
ATOM 6318 C CA . ALA D 4 703 ? -34.124 -50.967 5.029 1.00 57.73 703 ALA D CA 1
ATOM 6319 C C . ALA D 4 703 ? -34.986 -51.069 3.786 1.00 58.48 703 ALA D C 1
ATOM 6320 O O . ALA D 4 703 ? -35.915 -50.295 3.617 1.00 59.29 703 ALA D O 1
ATOM 6322 N N . LYS D 4 704 ? -34.672 -52.026 2.919 1.00 58.92 704 LYS D N 1
ATOM 6323 C CA . LYS D 4 704 ? -35.427 -52.234 1.695 1.00 59.69 704 LYS D CA 1
ATOM 6324 C C . LYS D 4 704 ? -36.926 -52.396 1.971 1.00 60.61 704 LYS D C 1
ATOM 6325 O O . LYS D 4 704 ? -37.756 -51.755 1.321 1.00 63.18 704 LYS D O 1
ATOM 6331 N N . LEU D 4 705 ? -37.267 -53.239 2.942 1.00 58.95 705 LEU D N 1
ATOM 6332 C CA . LEU D 4 705 ? -38.661 -53.504 3.280 1.00 57.10 705 LEU D CA 1
ATOM 6333 C C . LEU D 4 705 ? -39.446 -52.338 3.871 1.00 57.17 705 LEU D C 1
ATOM 6334 O O . LEU D 4 705 ? -40.637 -52.184 3.570 1.00 58.58 705 LEU D O 1
ATOM 6339 N N . LEU D 4 706 ? -38.812 -51.537 4.725 1.00 55.21 706 LEU D N 1
ATOM 6340 C CA . LEU D 4 706 ? -39.494 -50.387 5.334 1.00 55.27 706 LEU D CA 1
ATOM 6341 C C . LEU D 4 706 ? -39.708 -49.233 4.345 1.00 54.80 706 LEU D C 1
ATOM 6342 O O . LEU D 4 706 ? -40.614 -48.422 4.511 1.00 54.78 706 LEU D O 1
ATOM 6347 N N . ALA D 4 707 ? -38.866 -49.168 3.323 1.00 55.12 707 ALA D N 1
ATOM 6348 C CA . ALA D 4 707 ? -38.957 -48.108 2.334 1.00 56.67 707 ALA D CA 1
ATOM 6349 C C . ALA D 4 707 ? -39.911 -48.506 1.226 1.00 58.90 707 ALA D C 1
ATOM 6350 O O . ALA D 4 707 ? -40.347 -47.661 0.438 1.00 60.03 707 ALA D O 1
ATOM 6352 N N . ALA D 4 708 ? -40.229 -49.794 1.161 1.00 60.37 708 ALA D N 1
ATOM 6353 C CA . ALA D 4 708 ? -41.135 -50.296 0.142 1.00 61.07 708 ALA D CA 1
ATOM 6354 C C . ALA D 4 708 ? -42.528 -49.720 0.337 1.00 63.15 708 ALA D C 1
ATOM 6355 O O . ALA D 4 708 ? -42.970 -49.473 1.463 1.00 63.71 708 ALA D O 1
ATOM 6357 N N . GLU D 4 709 ? -43.209 -49.492 -0.777 1.00 66.09 709 GLU D N 1
ATOM 6358 C CA . GLU D 4 709 ? -44.567 -48.971 -0.772 1.00 68.12 709 GLU D CA 1
ATOM 6359 C C . GLU D 4 709 ? -45.404 -50.208 -1.015 1.00 68.78 709 GLU D C 1
ATOM 6360 O O . GLU D 4 709 ? -45.470 -50.683 -2.146 1.00 68.97 709 GLU D O 1
ATOM 6366 N N . VAL D 4 710 ? -46.025 -50.748 0.032 1.00 69.75 710 VAL D N 1
ATOM 6367 C CA . VAL D 4 710 ? -46.830 -51.957 -0.137 1.00 71.06 710 VAL D CA 1
ATOM 6368 C C . VAL D 4 710 ? -48.263 -51.709 -0.601 1.00 72.24 710 VAL D C 1
ATOM 6369 O O . VAL D 4 710 ? -49.095 -51.161 0.128 1.00 70.80 710 VAL D O 1
ATOM 6373 N N . LYS D 4 711 ? -48.527 -52.116 -1.839 1.00 74.93 711 LYS D N 1
ATOM 6374 C CA . LYS D 4 711 ? -49.843 -51.975 -2.451 1.00 77.82 711 LYS D CA 1
ATOM 6375 C C . LYS D 4 711 ? -50.439 -53.371 -2.567 1.00 79.54 711 LYS D C 1
ATOM 6376 O O . LYS D 4 711 ? -49.747 -54.308 -2.968 1.00 78.89 711 LYS D O 1
ATOM 6382 N N . ASP D 4 712 ? -51.708 -53.517 -2.202 1.00 81.95 712 ASP D N 1
ATOM 6383 C CA . ASP D 4 712 ? -52.361 -54.815 -2.318 1.00 84.62 712 ASP D CA 1
ATOM 6384 C C . ASP D 4 712 ? -52.370 -55.174 -3.803 1.00 85.87 712 ASP D C 1
ATOM 6385 O O . ASP D 4 712 ? -52.696 -54.334 -4.649 1.00 85.45 712 ASP D O 1
ATOM 6390 N N . LYS D 4 713 ? -52.005 -56.414 -4.121 1.00 87.42 713 LYS D N 1
ATOM 6391 C CA . LYS D 4 713 ? -51.952 -56.855 -5.514 1.00 89.15 713 LYS D CA 1
ATOM 6392 C C . LYS D 4 713 ? -53.328 -56.931 -6.186 1.00 88.84 713 LYS D C 1
ATOM 6393 O O . LYS D 4 713 ? -53.434 -57.003 -7.415 1.00 87.74 713 LYS D O 1
ATOM 6399 N N . LYS D 4 714 ? -54.374 -56.886 -5.366 1.00 88.61 714 LYS D N 1
ATOM 6400 C CA . LYS D 4 714 ? -55.752 -56.937 -5.842 1.00 87.87 714 LYS D CA 1
ATOM 6401 C C . LYS D 4 714 ? -56.335 -55.534 -6.110 1.00 86.24 714 LYS D C 1
ATOM 6402 O O . LYS D 4 714 ? -56.494 -55.123 -7.266 1.00 84.83 714 LYS D O 1
ATOM 6408 N N . THR D 4 715 ? -56.642 -54.812 -5.028 1.00 84.31 715 THR D N 1
ATOM 6409 C CA . THR D 4 715 ? -57.232 -53.470 -5.096 1.00 82.22 715 THR D CA 1
ATOM 6410 C C . THR D 4 715 ? -56.297 -52.350 -5.558 1.00 79.62 715 THR D C 1
ATOM 6411 O O . THR D 4 715 ? -56.757 -51.312 -6.053 1.00 78.58 715 THR D O 1
ATOM 6415 N N . GLY D 4 716 ? -54.993 -52.553 -5.389 1.00 76.72 716 GLY D N 1
ATOM 6416 C CA . GLY D 4 716 ? -54.029 -51.542 -5.797 1.00 73.10 716 GLY D CA 1
ATOM 6417 C C . GLY D 4 716 ? -53.908 -50.420 -4.780 1.00 70.03 716 GLY D C 1
ATOM 6418 O O . GLY D 4 716 ? -53.299 -49.377 -5.054 1.00 69.12 716 GLY D O 1
ATOM 6419 N N . GLU D 4 717 ? -54.504 -50.618 -3.607 1.00 67.15 717 GLU D N 1
ATOM 6420 C CA . GLU D 4 717 ? -54.421 -49.604 -2.580 1.00 65.65 717 GLU D CA 1
ATOM 6421 C C . GLU D 4 717 ? -53.185 -49.862 -1.745 1.00 64.87 717 GLU D C 1
ATOM 6422 O O . GLU D 4 717 ? -52.715 -51.005 -1.614 1.00 63.36 717 GLU D O 1
ATOM 6428 N N . ILE D 4 718 ? -52.641 -48.778 -1.207 1.00 63.18 718 ILE D N 1
ATOM 6429 C CA . ILE D 4 718 ? -51.457 -48.866 -0.380 1.00 61.62 718 ILE D CA 1
ATOM 6430 C C . ILE D 4 718 ? -51.862 -49.330 1.006 1.00 61.34 718 ILE D C 1
ATOM 6431 O O . ILE D 4 718 ? -52.658 -48.671 1.690 1.00 59.80 718 ILE D O 1
ATOM 6436 N N . LEU D 4 719 ? -51.333 -50.484 1.402 1.00 61.16 719 LEU D N 1
ATOM 6437 C CA . LEU D 4 719 ? -51.614 -51.035 2.719 1.00 60.10 719 LEU D CA 1
ATOM 6438 C C . LEU D 4 719 ? -50.693 -50.353 3.730 1.00 59.50 719 LEU D C 1
ATOM 6439 O O . LEU D 4 719 ? -51.115 -50.029 4.840 1.00 59.40 719 LEU D O 1
ATOM 6444 N N . ARG D 4 720 ? -49.439 -50.132 3.334 1.00 59.65 720 ARG D N 1
ATOM 6445 C CA . ARG D 4 720 ? -48.462 -49.453 4.188 1.00 59.94 720 ARG D CA 1
ATOM 6446 C C . ARG D 4 720 ? -47.535 -48.559 3.358 1.00 60.34 720 ARG D C 1
ATOM 6447 O O . ARG D 4 720 ? -46.943 -48.999 2.362 1.00 59.91 720 ARG D O 1
ATOM 6455 N N . LYS D 4 721 ? -47.412 -47.303 3.780 1.00 61.08 721 LYS D N 1
ATOM 6456 C CA . LYS D 4 721 ? -46.562 -46.326 3.100 1.00 61.27 721 LYS D CA 1
ATOM 6457 C C . LYS D 4 721 ? -45.063 -46.556 3.351 1.00 59.89 721 LYS D C 1
ATOM 6458 O O . LYS D 4 721 ? -44.677 -47.294 4.258 1.00 58.55 721 LYS D O 1
ATOM 6464 N N . ARG D 4 722 ? -44.224 -45.918 2.541 1.00 58.34 722 ARG D N 1
ATOM 6465 C CA . ARG D 4 722 ? -42.787 -46.034 2.703 1.00 58.57 722 ARG D CA 1
ATOM 6466 C C . ARG D 4 722 ? -42.412 -45.507 4.095 1.00 59.85 722 ARG D C 1
ATOM 6467 O O . ARG D 4 722 ? -42.998 -44.532 4.582 1.00 60.35 722 ARG D O 1
ATOM 6475 N N . CYS D 4 723 ? -41.445 -46.154 4.740 1.00 59.93 723 CYS D N 1
ATOM 6476 C CA . CYS D 4 723 ? -41.035 -45.750 6.081 1.00 61.82 723 CYS D CA 1
ATOM 6477 C C . CYS D 4 723 ? -39.569 -45.361 6.213 1.00 60.99 723 CYS D C 1
ATOM 6478 O O . CYS D 4 723 ? -38.703 -45.817 5.454 1.00 60.45 723 CYS D O 1
ATOM 6481 N N . ALA D 4 724 ? -39.303 -44.520 7.205 1.00 59.82 724 ALA D N 1
ATOM 6482 C CA . ALA D 4 724 ? -37.951 -44.095 7.497 1.00 58.82 724 ALA D CA 1
ATOM 6483 C C . ALA D 4 724 ? -37.403 -45.157 8.445 1.00 59.32 724 ALA D C 1
ATOM 6484 O O . ALA D 4 724 ? -38.149 -46.017 8.942 1.00 60.40 724 ALA D O 1
ATOM 6486 N N . VAL D 4 725 ? -36.103 -45.097 8.696 1.00 58.68 725 VAL D N 1
ATOM 6487 C CA . VAL D 4 725 ? -35.462 -46.060 9.573 1.00 58.13 725 VAL D CA 1
ATOM 6488 C C . VAL D 4 725 ? -34.886 -45.347 10.790 1.00 58.09 725 VAL D C 1
ATOM 6489 O O . VAL D 4 725 ? -34.202 -44.333 10.672 1.00 58.05 725 VAL D O 1
ATOM 6493 N N . HIS D 4 726 ? -35.165 -45.892 11.964 1.00 57.98 726 HIS D N 1
ATOM 6494 C CA . HIS D 4 726 ? -34.710 -45.298 13.197 1.00 57.18 726 HIS D CA 1
ATOM 6495 C C . HIS D 4 726 ? -34.078 -46.343 14.116 1.00 55.12 726 HIS D C 1
ATOM 6496 O O . HIS D 4 726 ? -34.376 -47.524 14.005 1.00 55.13 726 HIS D O 1
ATOM 6503 N N . TRP D 4 727 ? -33.180 -45.904 14.994 1.00 51.71 727 TRP D N 1
ATOM 6504 C CA . TRP D 4 727 ? -32.544 -46.790 15.959 1.00 50.12 727 TRP D CA 1
ATOM 6505 C C . TRP D 4 727 ? -31.833 -45.972 17.026 1.00 49.69 727 TRP D C 1
ATOM 6506 O O . TRP D 4 727 ? -31.654 -44.760 16.880 1.00 51.25 727 TRP D O 1
ATOM 6517 N N . VAL D 4 728 ? -31.478 -46.597 18.137 1.00 48.91 728 VAL D N 1
ATOM 6518 C CA . VAL D 4 728 ? -30.778 -45.844 19.169 1.00 47.86 728 VAL D CA 1
ATOM 6519 C C . VAL D 4 728 ? -29.424 -46.496 19.411 1.00 48.17 728 VAL D C 1
ATOM 6520 O O . VAL D 4 728 ? -29.303 -47.729 19.424 1.00 48.35 728 VAL D O 1
ATOM 6524 N N . THR D 4 729 ? -28.386 -45.680 19.557 1.00 48.61 729 THR D N 1
ATOM 6525 C CA . THR D 4 729 ? -27.063 -46.237 19.819 1.00 46.67 729 THR D CA 1
ATOM 6526 C C . THR D 4 729 ? -27.018 -46.629 21.290 1.00 45.98 729 THR D C 1
ATOM 6527 O O . THR D 4 729 ? -27.764 -46.086 22.116 1.00 45.88 729 THR D O 1
ATOM 6531 N N . PRO D 4 730 ? -26.137 -47.578 21.642 1.00 46.81 730 PRO D N 1
ATOM 6532 C CA . PRO D 4 730 ? -25.995 -48.060 23.021 1.00 47.41 730 PRO D CA 1
ATOM 6533 C C . PRO D 4 730 ? -25.820 -46.982 24.107 1.00 49.28 730 PRO D C 1
ATOM 6534 O O . PRO D 4 730 ? -26.097 -47.233 25.276 1.00 48.25 730 PRO D O 1
ATOM 6538 N N . ASP D 4 731 ? -25.369 -45.787 23.740 1.00 50.73 731 ASP D N 1
ATOM 6539 C CA . ASP D 4 731 ? -25.212 -44.759 24.752 1.00 52.77 731 ASP D CA 1
ATOM 6540 C C . ASP D 4 731 ? -26.421 -43.833 24.739 1.00 54.04 731 ASP D C 1
ATOM 6541 O O . ASP D 4 731 ? -26.387 -42.724 25.295 1.00 56.64 731 ASP D O 1
ATOM 6546 N N . GLY D 4 732 ? -27.492 -44.296 24.090 1.00 54.10 732 GLY D N 1
ATOM 6547 C CA . GLY D 4 732 ? -28.739 -43.536 24.031 1.00 51.24 732 GLY D CA 1
ATOM 6548 C C . GLY D 4 732 ? -28.965 -42.505 22.938 1.00 49.52 732 GLY D C 1
ATOM 6549 O O . GLY D 4 732 ? -29.932 -41.748 23.004 1.00 52.21 732 GLY D O 1
ATOM 6550 N N . PHE D 4 733 ? -28.095 -42.452 21.937 1.00 48.48 733 PHE D N 1
ATOM 6551 C CA . PHE D 4 733 ? -28.254 -41.490 20.853 1.00 45.76 733 PHE D CA 1
ATOM 6552 C C . PHE D 4 733 ? -29.201 -42.025 19.768 1.00 45.84 733 PHE D C 1
ATOM 6553 O O . PHE D 4 733 ? -28.933 -43.069 19.162 1.00 46.17 733 PHE D O 1
ATOM 6561 N N . PRO D 4 734 ? -30.320 -41.323 19.502 1.00 44.49 734 PRO D N 1
ATOM 6562 C CA . PRO D 4 734 ? -31.243 -41.808 18.467 1.00 43.96 734 PRO D CA 1
ATOM 6563 C C . PRO D 4 734 ? -30.873 -41.319 17.067 1.00 44.18 734 PRO D C 1
ATOM 6564 O O . PRO D 4 734 ? -30.395 -40.191 16.886 1.00 45.78 734 PRO D O 1
ATOM 6568 N N . VAL D 4 735 ? -31.104 -42.168 16.071 1.00 43.00 735 VAL D N 1
ATOM 6569 C CA . VAL D 4 735 ? -30.761 -41.844 14.700 1.00 43.13 735 VAL D CA 1
ATOM 6570 C C . VAL D 4 735 ? -31.935 -42.153 13.798 1.00 44.88 735 VAL D C 1
ATOM 6571 O O . VAL D 4 735 ? -32.572 -43.197 13.921 1.00 45.67 735 VAL D O 1
ATOM 6575 N N . TRP D 4 736 ? -32.228 -41.231 12.893 1.00 46.85 736 TRP D N 1
ATOM 6576 C CA . TRP D 4 736 ? -33.337 -41.397 11.960 1.00 48.08 736 TRP D CA 1
ATOM 6577 C C . TRP D 4 736 ? -32.818 -41.288 10.554 1.00 47.41 736 TRP D C 1
ATOM 6578 O O . TRP D 4 736 ? -32.351 -40.227 10.163 1.00 49.96 736 TRP D O 1
ATOM 6589 N N . GLN D 4 737 ? -32.873 -42.369 9.786 1.00 47.77 737 GLN D N 1
ATOM 6590 C CA . GLN D 4 737 ? -32.412 -42.280 8.420 1.00 47.34 737 GLN D CA 1
ATOM 6591 C C . GLN D 4 737 ? -33.627 -42.127 7.530 1.00 49.40 737 GLN D C 1
ATOM 6592 O O . GLN D 4 737 ? -34.460 -43.022 7.444 1.00 50.62 737 GLN D O 1
ATOM 6598 N N . GLU D 4 738 ? -33.751 -40.977 6.889 1.00 51.73 738 GLU D N 1
ATOM 6599 C CA . GLU D 4 738 ? -34.874 -40.755 5.996 1.00 54.12 738 GLU D CA 1
ATOM 6600 C C . GLU D 4 738 ? -34.439 -39.921 4.820 1.00 52.18 738 GLU D C 1
ATOM 6601 O O . GLU D 4 738 ? -34.619 -38.703 4.813 1.00 51.07 738 GLU D O 1
ATOM 6607 N N . TYR D 4 739 ? -33.834 -40.570 3.835 1.00 51.06 739 TYR D N 1
ATOM 6608 C CA . TYR D 4 739 ? -33.431 -39.849 2.650 1.00 52.50 739 TYR D CA 1
ATOM 6609 C C . TYR D 4 739 ? -34.707 -39.586 1.903 1.00 55.36 739 TYR D C 1
ATOM 6610 O O . TYR D 4 739 ? -35.636 -40.399 1.949 1.00 54.99 739 TYR D O 1
ATOM 6619 N N . LYS D 4 740 ? -34.761 -38.454 1.215 1.00 57.74 740 LYS D N 1
ATOM 6620 C CA . LYS D 4 740 ? -35.953 -38.100 0.474 1.00 60.42 740 LYS D CA 1
ATOM 6621 C C . LYS D 4 740 ? -35.652 -37.777 -0.973 1.00 62.58 740 LYS D C 1
ATOM 6622 O O . LYS D 4 740 ? -34.570 -37.301 -1.294 1.00 63.63 740 LYS D O 1
ATOM 6628 N N . LYS D 4 741 ? -36.607 -38.067 -1.850 1.00 66.07 741 LYS D N 1
ATOM 6629 C CA . LYS D 4 741 ? -36.455 -37.793 -3.272 1.00 69.90 741 LYS D CA 1
ATOM 6630 C C . LYS D 4 741 ? -36.667 -36.299 -3.507 1.00 73.19 741 LYS D C 1
ATOM 6631 O O . LYS D 4 741 ? -37.369 -35.640 -2.733 1.00 72.87 741 LYS D O 1
ATOM 6637 N N . PRO D 4 742 ? -36.060 -35.746 -4.578 1.00 76.69 742 PRO D N 1
ATOM 6638 C CA . PRO D 4 742 ? -36.177 -34.325 -4.925 1.00 78.00 742 PRO D CA 1
ATOM 6639 C C . PRO D 4 742 ? -37.612 -33.815 -4.952 1.00 79.27 742 PRO D C 1
ATOM 6640 O O . PRO D 4 742 ? -38.513 -34.433 -5.528 1.00 77.44 742 PRO D O 1
ATOM 6644 N N . ILE D 4 743 ? -37.807 -32.671 -4.314 1.00 82.18 743 ILE D N 1
ATOM 6645 C CA . ILE D 4 743 ? -39.112 -32.039 -4.254 1.00 85.02 743 ILE D CA 1
ATOM 6646 C C . ILE D 4 743 ? -39.553 -31.601 -5.662 1.00 87.28 743 ILE D C 1
ATOM 6647 O O . ILE D 4 743 ? -40.571 -32.072 -6.181 1.00 87.52 743 ILE D O 1
ATOM 6652 N N . GLN D 4 744 ? -38.761 -30.726 -6.284 1.00 88.84 744 GLN D N 1
ATOM 6653 C CA . GLN D 4 744 ? -39.059 -30.210 -7.619 1.00 90.35 744 GLN D CA 1
ATOM 6654 C C . GLN D 4 744 ? -38.385 -30.979 -8.754 1.00 91.61 744 GLN D C 1
ATOM 6655 O O . GLN D 4 744 ? -37.534 -31.849 -8.524 1.00 91.75 744 GLN D O 1
ATOM 6661 N N . THR D 4 745 ? -38.769 -30.627 -9.982 1.00 92.49 745 THR D N 1
ATOM 6662 C CA . THR D 4 745 ? -38.233 -31.249 -11.193 1.00 93.18 745 THR D CA 1
ATOM 6663 C C . THR D 4 745 ? -36.890 -30.598 -11.550 1.00 93.27 745 THR D C 1
ATOM 6664 O O . THR D 4 745 ? -36.763 -29.373 -11.537 1.00 92.98 745 THR D O 1
ATOM 6668 N N . ARG D 4 746 ? -35.891 -31.422 -11.862 1.00 93.92 746 ARG D N 1
ATOM 6669 C CA . ARG D 4 746 ? -34.560 -30.924 -12.205 1.00 94.35 746 ARG D CA 1
ATOM 6670 C C . ARG D 4 746 ? -34.347 -30.911 -13.715 1.00 93.24 746 ARG D C 1
ATOM 6671 O O . ARG D 4 746 ? -34.319 -31.965 -14.355 1.00 93.15 746 ARG D O 1
ATOM 6679 N N . LEU D 4 747 ? -34.210 -29.711 -14.273 1.00 92.03 747 LEU D N 1
ATOM 6680 C CA . LEU D 4 747 ? -33.981 -29.533 -15.704 1.00 90.95 747 LEU D CA 1
ATOM 6681 C C . LEU D 4 747 ? -32.538 -29.098 -15.893 1.00 90.23 747 LEU D C 1
ATOM 6682 O O . LEU D 4 747 ? -32.094 -28.115 -15.298 1.00 89.80 747 LEU D O 1
ATOM 6687 N N . ASN D 4 748 ? -31.806 -29.829 -16.722 1.00 89.28 748 ASN D N 1
ATOM 6688 C CA . ASN D 4 748 ? -30.415 -29.499 -16.952 1.00 88.97 748 ASN D CA 1
ATOM 6689 C C . ASN D 4 748 ? -30.181 -28.991 -18.366 1.00 88.38 748 ASN D C 1
ATOM 6690 O O . ASN D 4 748 ? -30.559 -29.642 -19.341 1.00 89.16 748 ASN D O 1
ATOM 6695 N N . LEU D 4 749 ? -29.558 -27.825 -18.479 1.00 87.29 749 LEU D N 1
ATOM 6696 C CA . LEU D 4 749 ? -29.260 -27.265 -19.786 1.00 86.76 749 LEU D CA 1
ATOM 6697 C C . LEU D 4 749 ? -27.875 -27.689 -20.235 1.00 87.02 749 LEU D C 1
ATOM 6698 O O . LEU D 4 749 ? -26.997 -27.960 -19.413 1.00 87.14 749 LEU D O 1
ATOM 6703 N N . MET D 4 750 ? -27.685 -27.744 -21.547 1.00 87.14 750 MET D N 1
ATOM 6704 C CA . MET D 4 750 ? -26.405 -28.150 -22.103 1.00 87.55 750 MET D CA 1
ATOM 6705 C C . MET D 4 750 ? -25.244 -27.359 -21.520 1.00 87.35 750 MET D C 1
ATOM 6706 O O . MET D 4 750 ? -24.355 -27.929 -20.885 1.00 86.59 750 MET D O 1
ATOM 6711 N N . PHE D 4 751 ? -25.266 -26.044 -21.720 1.00 87.65 751 PHE D N 1
ATOM 6712 C CA . PHE D 4 751 ? -24.187 -25.182 -21.245 1.00 87.80 751 PHE D CA 1
ATOM 6713 C C . PHE D 4 751 ? -24.528 -24.333 -20.027 1.00 87.70 751 PHE D C 1
ATOM 6714 O O . PHE D 4 751 ? -23.672 -24.087 -19.175 1.00 87.96 751 PHE D O 1
ATOM 6722 N N . LEU D 4 752 ? -25.773 -23.884 -19.938 1.00 87.59 752 LEU D N 1
ATOM 6723 C CA . LEU D 4 752 ? -26.167 -23.039 -18.825 1.00 86.33 752 LEU D CA 1
ATOM 6724 C C . LEU D 4 752 ? -26.634 -23.802 -17.592 1.00 85.98 752 LEU D C 1
ATOM 6725 O O . LEU D 4 752 ? -27.512 -23.345 -16.860 1.00 86.36 752 LEU D O 1
ATOM 6730 N N . GLY D 4 753 ? -26.033 -24.966 -17.369 1.00 85.54 753 GLY D N 1
ATOM 6731 C CA . GLY D 4 753 ? -26.354 -25.769 -16.200 1.00 84.93 753 GLY D CA 1
ATOM 6732 C C . GLY D 4 753 ? -27.810 -26.074 -15.910 1.00 83.80 753 GLY D C 1
ATOM 6733 O O . GLY D 4 753 ? -28.676 -25.917 -16.769 1.00 83.27 753 GLY D O 1
ATOM 6734 N N . GLN D 4 754 ? -28.075 -26.490 -14.675 1.00 83.51 754 GLN D N 1
ATOM 6735 C CA . GLN D 4 754 ? -29.422 -26.869 -14.269 1.00 83.95 754 GLN D CA 1
ATOM 6736 C C . GLN D 4 754 ? -30.198 -25.884 -13.401 1.00 83.27 754 GLN D C 1
ATOM 6737 O O . GLN D 4 754 ? -29.641 -24.942 -12.839 1.00 83.22 754 GLN D O 1
ATOM 6743 N N . PHE D 4 755 ? -31.501 -26.126 -13.302 1.00 82.79 755 PHE D N 1
ATOM 6744 C CA . PHE D 4 755 ? -32.397 -25.300 -12.503 1.00 83.26 755 PHE D CA 1
ATOM 6745 C C . PHE D 4 755 ? -33.622 -26.133 -12.164 1.00 83.60 755 PHE D C 1
ATOM 6746 O O . PHE D 4 755 ? -34.055 -26.958 -12.964 1.00 81.93 755 PHE D O 1
ATOM 6754 N N . ARG D 4 756 ? -34.173 -25.919 -10.974 1.00 85.98 756 ARG D N 1
ATOM 6755 C CA . ARG D 4 756 ? -35.350 -26.658 -10.526 1.00 88.51 756 ARG D CA 1
ATOM 6756 C C . ARG D 4 756 ? -36.619 -26.055 -11.107 1.00 89.17 756 ARG D C 1
ATOM 6757 O O . ARG D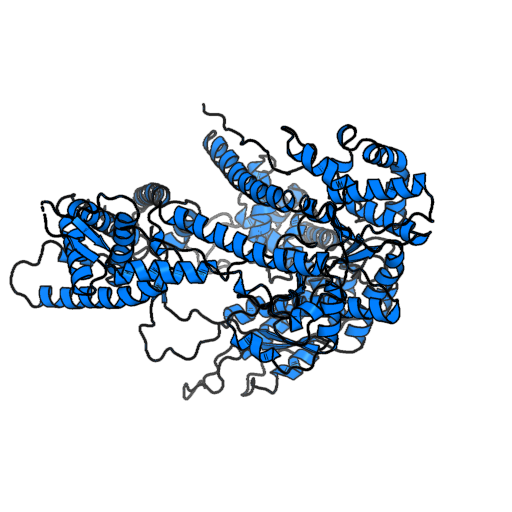 4 756 ? -36.561 -25.123 -11.901 1.00 88.68 756 ARG D O 1
ATOM 6765 N N . LEU D 4 757 ? -37.767 -26.587 -10.698 1.00 90.93 757 LEU D N 1
ATOM 6766 C CA . LEU D 4 757 ? -39.052 -26.105 -11.191 1.00 92.88 757 LEU D CA 1
ATOM 6767 C C . LEU D 4 757 ? -40.204 -26.833 -10.496 1.00 94.85 757 LEU D C 1
ATOM 6768 O O . LEU D 4 757 ? -40.152 -28.047 -10.289 1.00 94.44 757 LEU D O 1
ATOM 6773 N N . GLN D 4 758 ? -41.242 -26.082 -10.139 1.00 97.35 758 GLN D N 1
ATOM 6774 C CA . GLN D 4 758 ? -42.405 -26.646 -9.470 1.00 99.69 758 GLN D CA 1
ATOM 6775 C C . GLN D 4 758 ? -42.944 -27.876 -10.184 1.00 91.09 758 GLN D C 1
ATOM 6776 O O . GLN D 4 758 ? -42.796 -28.021 -11.402 1.00 90.80 758 GLN D O 1
ATOM 6782 N N . PRO D 4 759 ? -43.580 -28.784 -9.423 1.00 92.84 759 PRO D N 1
ATOM 6783 C CA . PRO D 4 759 ? -44.173 -30.039 -9.907 1.00 93.72 759 PRO D CA 1
ATOM 6784 C C . PRO D 4 759 ? -45.354 -29.837 -10.861 1.00 94.48 759 PRO D C 1
ATOM 6785 O O . PRO D 4 759 ? -46.319 -29.136 -10.537 1.00 94.30 759 PRO D O 1
ATOM 6789 N N . THR D 4 760 ? -45.271 -30.464 -12.032 1.00 85.32 760 THR D N 1
ATOM 6790 C CA . THR D 4 760 ? -46.330 -30.371 -13.037 1.00 85.79 760 THR D CA 1
ATOM 6791 C C . THR D 4 760 ? -47.634 -30.944 -12.462 1.00 85.49 760 THR D C 1
ATOM 6792 O O . THR D 4 760 ? -48.730 -30.441 -12.719 1.00 85.54 760 THR D O 1
ATOM 6796 N N . ILE D 4 761 ? -47.493 -31.991 -11.660 1.00 85.13 761 ILE D N 1
ATOM 6797 C CA . ILE D 4 761 ? -48.629 -32.662 -11.054 1.00 84.76 761 ILE D CA 1
ATOM 6798 C C . ILE D 4 761 ? -48.890 -32.209 -9.622 1.00 85.00 761 ILE D C 1
ATOM 6799 O O . ILE D 4 761 ? -48.057 -32.387 -8.734 1.00 84.32 761 ILE D O 1
ATOM 6804 N N . ASN D 4 762 ? -50.063 -31.623 -9.410 1.00 86.21 762 ASN D N 1
ATOM 6805 C CA . ASN D 4 762 ? -50.463 -31.149 -8.092 1.00 87.30 762 ASN D CA 1
ATOM 6806 C C . ASN D 4 762 ? -50.470 -32.289 -7.077 1.00 87.78 762 ASN D C 1
ATOM 6807 O O . ASN D 4 762 ? -49.963 -32.137 -5.960 1.00 87.59 762 ASN D O 1
ATOM 6812 N N . THR D 4 763 ? -51.037 -33.428 -7.475 1.00 88.24 763 THR D N 1
ATOM 6813 C CA . THR D 4 763 ? -51.116 -34.608 -6.609 1.00 89.07 763 THR D CA 1
ATOM 6814 C C . THR D 4 763 ? -49.739 -35.249 -6.378 1.00 99.36 763 THR D C 1
ATOM 6815 O O . THR D 4 763 ? -49.573 -36.470 -6.480 1.00 99.48 763 THR D O 1
ATOM 6819 N N . ASN D 4 764 ? -48.756 -34.412 -6.064 1.00 99.39 764 ASN D N 1
ATOM 6820 C CA . ASN D 4 764 ? -47.396 -34.869 -5.807 1.00 98.65 764 ASN D CA 1
ATOM 6821 C C . ASN D 4 764 ? -46.808 -34.048 -4.656 1.00 97.75 764 ASN D C 1
ATOM 6822 O O . ASN D 4 764 ? -45.728 -33.463 -4.785 1.00 97.27 764 ASN D O 1
ATOM 6827 N N . LYS D 4 765 ? -47.537 -34.000 -3.539 1.00 96.35 765 LYS D N 1
ATOM 6828 C CA . LYS D 4 765 ? -47.103 -33.261 -2.352 1.00 94.34 765 LYS D CA 1
ATOM 6829 C C . LYS D 4 765 ? -46.305 -34.183 -1.427 1.00 92.51 765 LYS D C 1
ATOM 6830 O O . LYS D 4 765 ? -45.193 -34.604 -1.761 1.00 92.27 765 LYS D O 1
ATOM 6836 N N . ASP D 4 766 ? -46.878 -34.494 -0.269 1.00 90.21 766 ASP D N 1
ATOM 6837 C CA . ASP D 4 766 ? -46.235 -35.376 0.703 1.00 98.07 766 ASP D CA 1
ATOM 6838 C C . ASP D 4 766 ? -44.794 -34.961 1.042 1.00 96.18 766 ASP D C 1
ATOM 6839 O O . ASP D 4 766 ? -44.562 -34.098 1.899 1.00 95.23 766 ASP D O 1
ATOM 6844 N N . SER D 4 767 ? -43.842 -35.597 0.360 1.00 93.75 767 SER D N 1
ATOM 6845 C CA . SER D 4 767 ? -42.407 -35.359 0.541 1.00 90.36 767 SER D CA 1
ATOM 6846 C C . SER D 4 767 ? -41.692 -36.426 -0.279 1.00 88.07 767 SER D C 1
ATOM 6847 O O . SER D 4 767 ? -40.868 -36.128 -1.156 1.00 87.54 767 SER D O 1
ATOM 6850 N N . GLU D 4 768 ? -42.025 -37.675 0.042 1.00 85.08 768 GLU D N 1
ATOM 6851 C CA . GLU D 4 768 ? -41.508 -38.860 -0.632 1.00 82.21 768 GLU D CA 1
ATOM 6852 C C . GLU D 4 768 ? -40.115 -39.344 -0.229 1.00 78.00 768 GLU D C 1
ATOM 6853 O O . GLU D 4 768 ? -39.109 -38.680 -0.452 1.00 76.65 768 GLU D O 1
ATOM 6859 N N . ILE D 4 769 ? -40.078 -40.530 0.362 1.00 73.39 769 ILE D N 1
ATOM 6860 C CA . ILE D 4 769 ? -38.834 -41.142 0.776 1.00 69.03 769 ILE D CA 1
ATOM 6861 C C . ILE D 4 769 ? -38.109 -41.671 -0.458 1.00 67.65 769 ILE D C 1
ATOM 6862 O O . ILE D 4 769 ? -38.732 -41.915 -1.491 1.00 67.67 769 ILE D O 1
ATOM 6867 N N . ASP D 4 770 ? -36.789 -41.824 -0.350 1.00 66.04 770 ASP D N 1
ATOM 6868 C CA . ASP D 4 770 ? -35.974 -42.347 -1.443 1.00 63.31 770 ASP D CA 1
ATOM 6869 C C . ASP D 4 770 ? -35.500 -43.736 -1.038 1.00 62.12 770 ASP D C 1
ATOM 6870 O O . ASP D 4 770 ? -34.472 -43.882 -0.371 1.00 61.59 770 ASP D O 1
ATOM 6875 N N . ALA D 4 771 ? -36.264 -44.744 -1.447 1.00 61.37 771 ALA D N 1
ATOM 6876 C CA . ALA D 4 771 ? -35.985 -46.142 -1.118 1.00 61.44 771 ALA D CA 1
ATOM 6877 C C . ALA D 4 771 ? -34.611 -46.658 -1.544 1.00 61.20 771 ALA D C 1
ATOM 6878 O O . ALA D 4 771 ? -34.037 -47.538 -0.900 1.00 60.12 771 ALA D O 1
ATOM 6880 N N . HIS D 4 772 ? -34.086 -46.121 -2.634 1.00 61.63 772 HIS D N 1
ATOM 6881 C CA . HIS D 4 772 ? -32.793 -46.565 -3.118 1.00 61.22 772 HIS D CA 1
ATOM 6882 C C . HIS D 4 772 ? -31.696 -46.014 -2.215 1.00 58.76 772 HIS D C 1
ATOM 6883 O O . HIS D 4 772 ? -30.705 -46.685 -1.920 1.00 56.62 772 HIS D O 1
ATOM 6890 N N . LYS D 4 773 ? -31.903 -44.782 -1.773 1.00 56.83 773 LYS D N 1
ATOM 6891 C CA . LYS D 4 773 ? -30.972 -44.093 -0.907 1.00 56.13 773 LYS D CA 1
ATOM 6892 C C . LYS D 4 773 ? -31.034 -44.701 0.508 1.00 55.38 773 LYS D C 1
ATOM 6893 O O . LYS D 4 773 ? -30.054 -44.692 1.250 1.00 54.08 773 LYS D O 1
ATOM 6899 N N . GLN D 4 774 ? -32.192 -45.227 0.889 1.00 53.78 774 GLN D N 1
ATOM 6900 C CA . GLN D 4 774 ? -32.327 -45.839 2.204 1.00 51.83 774 GLN D CA 1
ATOM 6901 C C . GLN D 4 774 ? -31.456 -47.099 2.276 1.00 53.40 774 GLN D C 1
ATOM 6902 O O . GLN D 4 774 ? -30.822 -47.383 3.297 1.00 53.55 774 GLN D O 1
ATOM 6908 N N . GLU D 4 775 ? -31.422 -47.843 1.179 1.00 54.51 775 GLU D N 1
ATOM 6909 C CA . GLU D 4 775 ? -30.653 -49.080 1.098 1.00 57.20 775 GLU D CA 1
ATOM 6910 C C . GLU D 4 775 ? -29.138 -48.929 1.012 1.00 56.02 775 GLU D C 1
ATOM 6911 O O . GLU D 4 775 ? -28.408 -49.692 1.629 1.00 57.56 775 GLU D O 1
ATOM 6917 N N . SER D 4 776 ? -28.653 -47.968 0.239 1.00 55.74 776 SER D N 1
ATOM 6918 C CA . SER D 4 776 ? -27.214 -47.788 0.123 1.00 55.25 776 SER D CA 1
ATOM 6919 C C . SER D 4 776 ? -26.626 -46.988 1.291 1.00 54.83 776 SER D C 1
ATOM 6920 O O . SER D 4 776 ? -25.405 -46.830 1.399 1.00 57.77 776 SER D O 1
ATOM 6923 N N . GLY D 4 777 ? -27.477 -46.509 2.186 1.00 52.12 777 GLY D N 1
ATOM 6924 C CA . GLY D 4 777 ? -26.967 -45.737 3.294 1.00 49.46 777 GLY D CA 1
ATOM 6925 C C . GLY D 4 777 ? -26.992 -46.447 4.630 1.00 48.66 777 GLY D C 1
ATOM 6926 O O . GLY D 4 777 ? -26.049 -46.354 5.413 1.00 50.59 777 GLY D O 1
ATOM 6927 N N . ILE D 4 778 ? -28.060 -47.182 4.890 1.00 47.76 778 ILE D N 1
ATOM 6928 C CA . ILE D 4 778 ? -28.225 -47.877 6.167 1.00 47.31 778 ILE D CA 1
ATOM 6929 C C . ILE D 4 778 ? -27.017 -48.610 6.757 1.00 46.63 778 ILE D C 1
ATOM 6930 O O . ILE D 4 778 ? -26.686 -48.405 7.925 1.00 49.88 778 ILE D O 1
ATOM 6935 N N . ALA D 4 779 ? -26.341 -49.447 5.985 1.00 46.54 779 ALA D N 1
ATOM 6936 C CA . ALA D 4 779 ? -25.206 -50.173 6.555 1.00 45.42 779 ALA D CA 1
ATOM 6937 C C . ALA D 4 779 ? -24.071 -49.239 6.980 1.00 45.04 779 ALA D C 1
ATOM 6938 O O . ALA D 4 779 ? -23.649 -49.276 8.133 1.00 45.26 779 ALA D O 1
ATOM 6940 N N . PRO D 4 780 ? -23.545 -48.402 6.064 1.00 44.43 780 PRO D N 1
ATOM 6941 C CA . PRO D 4 780 ? -22.474 -47.554 6.606 1.00 41.64 780 PRO D CA 1
ATOM 6942 C C . PRO D 4 780 ? -22.964 -46.631 7.727 1.00 41.19 780 PRO D C 1
ATOM 6943 O O . PRO D 4 780 ? -22.274 -46.415 8.729 1.00 41.59 780 PRO D O 1
ATOM 6947 N N . ASN D 4 781 ? -24.177 -46.116 7.583 1.00 41.86 781 ASN D N 1
ATOM 6948 C CA . ASN D 4 781 ? -24.708 -45.203 8.581 1.00 41.74 781 ASN D CA 1
ATOM 6949 C C . ASN D 4 781 ? -24.896 -45.851 9.921 1.00 42.15 781 ASN D C 1
ATOM 6950 O O . ASN D 4 781 ? -24.698 -45.223 10.966 1.00 44.05 781 ASN D O 1
ATOM 6955 N N . PHE D 4 782 ? -25.306 -47.108 9.902 1.00 43.37 782 PHE D N 1
ATOM 6956 C CA . PHE D 4 782 ? -25.523 -47.813 11.148 1.00 40.99 782 PHE D CA 1
ATOM 6957 C C . PHE D 4 782 ? -24.182 -48.009 11.835 1.00 40.43 782 PHE D C 1
ATOM 6958 O O . PHE D 4 782 ? -24.050 -47.761 13.033 1.00 36.98 782 PHE D O 1
ATOM 6966 N N . VAL D 4 783 ? -23.185 -48.446 11.064 1.00 41.58 783 VAL D N 1
ATOM 6967 C CA . VAL D 4 783 ? -21.857 -48.700 11.622 1.00 43.44 783 VAL D CA 1
ATOM 6968 C C . VAL D 4 783 ? -21.217 -47.441 12.163 1.00 43.76 783 VAL D C 1
ATOM 6969 O O . VAL D 4 783 ? -20.521 -47.477 13.183 1.00 43.54 783 VAL D O 1
ATOM 6973 N N . HIS D 4 784 ? -21.385 -46.343 11.433 1.00 42.53 784 HIS D N 1
ATOM 6974 C CA . HIS D 4 784 ? -20.785 -45.102 11.872 1.00 40.28 784 HIS D CA 1
ATOM 6975 C C . HIS D 4 784 ? -21.418 -44.734 13.186 1.00 39.48 784 HIS D C 1
ATOM 6976 O O . HIS D 4 784 ? -20.734 -44.323 14.099 1.00 41.86 784 HIS D O 1
ATOM 6983 N N . SER D 4 785 ? -22.726 -44.890 13.303 1.00 39.68 785 SER D N 1
ATOM 6984 C CA . SER D 4 785 ? -23.369 -44.516 14.553 1.00 40.75 785 SER D CA 1
ATOM 6985 C C . SER D 4 785 ? -22.858 -45.373 15.711 1.00 41.00 785 SER D C 1
ATOM 6986 O O . SER D 4 785 ? -22.910 -44.958 16.885 1.00 40.51 785 SER D O 1
ATOM 6989 N N . GLN D 4 786 ? -22.371 -46.567 15.392 1.00 39.51 786 GLN D N 1
ATOM 6990 C CA . GLN D 4 786 ? -21.872 -47.437 16.433 1.00 41.78 786 GLN D CA 1
ATOM 6991 C C . GLN D 4 786 ? -20.500 -46.924 16.829 1.00 42.53 786 GLN D C 1
ATOM 6992 O O . GLN D 4 786 ? -20.214 -46.785 18.015 1.00 43.97 786 GLN D O 1
ATOM 6998 N N . ASP D 4 787 ? -19.668 -46.611 15.840 1.00 43.00 787 ASP D N 1
ATOM 6999 C CA . ASP D 4 787 ? -18.336 -46.082 16.115 1.00 46.26 787 ASP D CA 1
ATOM 7000 C C . ASP D 4 787 ? -18.468 -44.859 17.037 1.00 45.76 787 ASP D C 1
ATOM 7001 O O . ASP D 4 787 ? -17.806 -44.764 18.083 1.00 46.82 787 ASP D O 1
ATOM 7006 N N . GLY D 4 788 ? -19.348 -43.939 16.657 1.00 43.55 788 GLY D N 1
ATOM 7007 C CA . GLY D 4 788 ? -19.561 -42.743 17.447 1.00 42.52 788 GLY D CA 1
ATOM 7008 C C . GLY D 4 788 ? -19.904 -43.082 18.873 1.00 41.73 788 GLY D C 1
ATOM 7009 O O . GLY D 4 788 ? -19.230 -42.644 19.805 1.00 44.33 788 GLY D O 1
ATOM 7010 N N . SER D 4 789 ? -20.962 -43.859 19.058 1.00 42.67 789 SER D N 1
ATOM 7011 C CA . SER D 4 789 ? -21.357 -44.249 20.401 1.00 41.38 789 SER D CA 1
ATOM 7012 C C . SER D 4 789 ? -20.130 -44.810 21.141 1.00 40.35 789 SER D C 1
ATOM 7013 O O . SER D 4 789 ? -19.906 -44.518 22.324 1.00 41.02 789 SER D O 1
ATOM 7016 N N . HIS D 4 790 ? -19.310 -45.579 20.437 1.00 40.26 790 HIS D N 1
ATOM 7017 C CA . HIS D 4 790 ? -18.127 -46.145 21.070 1.00 40.92 790 HIS D CA 1
ATOM 7018 C C . HIS D 4 790 ? -17.182 -45.048 21.528 1.00 39.96 790 HIS D C 1
ATOM 7019 O O . HIS D 4 790 ? -16.625 -45.114 22.616 1.00 39.93 790 HIS D O 1
ATOM 7026 N N . LEU D 4 791 ? -16.972 -44.059 20.671 1.00 41.25 791 LEU D N 1
ATOM 7027 C CA . LEU D 4 791 ? -16.096 -42.943 20.998 1.00 40.64 791 LEU D CA 1
ATOM 7028 C C . LEU D 4 791 ? -16.655 -42.221 22.224 1.00 40.31 791 LEU D C 1
ATOM 7029 O O . LEU D 4 791 ? -15.963 -42.067 23.228 1.00 42.12 791 LEU D O 1
ATOM 7034 N N . ARG D 4 792 ? -17.926 -41.838 22.164 1.00 40.82 792 ARG D N 1
ATOM 7035 C CA . ARG D 4 792 ? -18.570 -41.154 23.285 1.00 40.60 792 ARG D CA 1
ATOM 7036 C C . ARG D 4 792 ? -18.442 -41.937 24.582 1.00 41.20 792 ARG D C 1
ATOM 7037 O O . ARG D 4 792 ? -18.057 -41.374 25.618 1.00 41.71 792 ARG D O 1
ATOM 7045 N N . LYS D 4 793 ? -18.768 -43.229 24.548 1.00 39.63 793 LYS D N 1
ATOM 7046 C CA . LYS D 4 793 ? -18.661 -44.036 25.752 1.00 37.48 793 LYS D CA 1
ATOM 7047 C C . LYS D 4 793 ? -17.237 -44.015 26.254 1.00 36.97 793 LYS D C 1
ATOM 7048 O O . LYS D 4 793 ? -16.992 -43.819 27.430 1.00 40.72 793 LYS D O 1
ATOM 7054 N N . THR D 4 794 ? -16.285 -44.222 25.359 1.00 36.47 794 THR D N 1
ATOM 7055 C CA . THR D 4 794 ? -14.886 -44.238 25.743 1.00 34.21 794 THR D CA 1
ATOM 7056 C C . THR D 4 794 ? -14.497 -42.963 26.485 1.00 36.23 794 THR D C 1
ATOM 7057 O O . THR D 4 794 ? -13.862 -43.014 27.536 1.00 36.11 794 THR D O 1
ATOM 7061 N N . VAL D 4 795 ? -14.880 -41.817 25.936 1.00 35.21 795 VAL D N 1
ATOM 7062 C CA . VAL D 4 795 ? -14.558 -40.548 26.571 1.00 33.31 795 VAL D CA 1
ATOM 7063 C C . VAL D 4 795 ? -15.127 -40.451 27.968 1.00 33.63 795 VAL D C 1
ATOM 7064 O O . VAL D 4 795 ? -14.440 -40.093 28.923 1.00 35.09 795 VAL D O 1
ATOM 7068 N N . VAL D 4 796 ? -16.406 -40.738 28.104 1.00 36.07 796 VAL D N 1
ATOM 7069 C CA . VAL D 4 796 ? -16.996 -40.670 29.422 1.00 37.33 796 VAL D CA 1
ATOM 7070 C C . VAL D 4 796 ? -16.363 -41.699 30.359 1.00 39.53 796 VAL D C 1
ATOM 7071 O O . VAL D 4 796 ? -16.166 -41.433 31.545 1.00 38.34 796 VAL D O 1
ATOM 7075 N N . TRP D 4 797 ? -16.052 -42.872 29.828 1.00 39.85 797 TRP D N 1
ATOM 7076 C CA . TRP D 4 797 ? -15.473 -43.927 30.640 1.00 42.60 797 TRP D CA 1
ATOM 7077 C C . TRP D 4 797 ? -14.134 -43.444 31.202 1.00 46.35 797 TRP D C 1
ATOM 7078 O O . TRP D 4 797 ? -13.904 -43.426 32.417 1.00 45.08 797 TRP D O 1
ATOM 7089 N N . ALA D 4 798 ? -13.258 -43.030 30.294 1.00 48.37 798 ALA D N 1
ATOM 7090 C CA . ALA D 4 798 ? -11.938 -42.557 30.651 1.00 48.66 798 ALA D CA 1
ATOM 7091 C C . ALA D 4 798 ? -11.983 -41.415 31.657 1.00 50.75 798 ALA D C 1
ATOM 7092 O O . ALA D 4 798 ? -11.222 -41.382 32.621 1.00 53.06 798 ALA D O 1
ATOM 7094 N N . HIS D 4 799 ? -12.875 -40.471 31.436 1.00 51.65 799 HIS D N 1
ATOM 7095 C CA . HIS D 4 799 ? -12.976 -39.340 32.336 1.00 52.69 799 HIS D CA 1
ATOM 7096 C C . HIS D 4 799 ? -13.492 -39.693 33.734 1.00 52.90 799 HIS D C 1
ATOM 7097 O O . HIS D 4 799 ? -13.075 -39.097 34.726 1.00 53.43 799 HIS D O 1
ATOM 7104 N N . GLU D 4 800 ? -14.383 -40.669 33.826 1.00 53.36 800 GLU D N 1
ATOM 7105 C CA . GLU D 4 800 ? -14.959 -41.023 35.120 1.00 54.12 800 GLU D CA 1
ATOM 7106 C C . GLU D 4 800 ? -14.221 -42.097 35.893 1.00 54.10 800 GLU D C 1
ATOM 7107 O O . GLU D 4 800 ? -14.061 -42.000 37.106 1.00 54.54 800 GLU D O 1
ATOM 7113 N N . LYS D 4 801 ? -13.777 -43.127 35.192 1.00 55.10 801 LYS D N 1
ATOM 7114 C CA . LYS D 4 801 ? -13.078 -44.223 35.837 1.00 53.94 801 LYS D CA 1
ATOM 7115 C C . LYS D 4 801 ? -11.603 -43.917 36.064 1.00 53.51 801 LYS D C 1
ATOM 7116 O O . LYS D 4 801 ? -11.011 -44.436 37.006 1.00 54.59 801 LYS D O 1
ATOM 7122 N N . TYR D 4 802 ? -11.010 -43.077 35.213 1.00 52.14 802 TYR D N 1
ATOM 7123 C CA . TYR D 4 802 ? -9.584 -42.763 35.342 1.00 50.45 802 TYR D CA 1
ATOM 7124 C C . TYR D 4 802 ? -9.236 -41.296 35.563 1.00 48.96 802 TYR D C 1
ATOM 7125 O O . TYR D 4 802 ? -8.112 -40.979 35.925 1.00 50.98 802 TYR D O 1
ATOM 7134 N N . GLY D 4 803 ? -10.170 -40.395 35.319 1.00 47.20 803 GLY D N 1
ATOM 7135 C CA . GLY D 4 803 ? -9.864 -38.994 35.535 1.00 45.29 803 GLY D CA 1
ATOM 7136 C C . GLY D 4 803 ? -9.113 -38.302 34.424 1.00 43.55 803 GLY D C 1
ATOM 7137 O O . GLY D 4 803 ? -8.514 -37.268 34.664 1.00 45.68 803 GLY D O 1
ATOM 7138 N N . ILE D 4 804 ? -9.135 -38.849 33.215 1.00 44.00 804 ILE D N 1
ATOM 7139 C CA . ILE D 4 804 ? -8.451 -38.210 32.099 1.00 44.85 804 ILE D CA 1
ATOM 7140 C C . ILE D 4 804 ? -9.260 -36.987 31.678 1.00 47.31 804 ILE D C 1
ATOM 7141 O O . ILE D 4 804 ? -10.479 -37.036 31.692 1.00 47.57 804 ILE D O 1
ATOM 7146 N N . GLU D 4 805 ? -8.603 -35.896 31.296 1.00 49.20 805 GLU D N 1
ATOM 7147 C CA . GLU D 4 805 ? -9.357 -34.711 30.904 1.00 52.30 805 GLU D CA 1
ATOM 7148 C C . GLU D 4 805 ? -9.043 -34.153 29.521 1.00 52.96 805 GLU D C 1
ATOM 7149 O O . GLU D 4 805 ? -9.743 -33.254 29.030 1.00 53.48 805 GLU D O 1
ATOM 7155 N N . SER D 4 806 ? -8.002 -34.674 28.884 1.00 51.33 806 SER D N 1
ATOM 7156 C CA . SER D 4 806 ? -7.656 -34.191 27.560 1.00 49.37 806 SER D CA 1
ATOM 7157 C C . SER D 4 806 ? -7.858 -35.281 26.513 1.00 48.27 806 SER D C 1
ATOM 7158 O O . SER D 4 806 ? -7.294 -36.380 26.615 1.00 48.22 806 SER D O 1
ATOM 7161 N N . PHE D 4 807 ? -8.666 -34.976 25.503 1.00 46.80 807 PHE D N 1
ATOM 7162 C CA . PHE D 4 807 ? -8.929 -35.938 24.436 1.00 44.31 807 PHE D CA 1
ATOM 7163 C C . PHE D 4 807 ? -8.795 -35.396 23.021 1.00 43.32 807 PHE D C 1
ATOM 7164 O O . PHE D 4 807 ? -9.389 -34.367 22.683 1.00 44.88 807 PHE D O 1
ATOM 7172 N N . ALA D 4 808 ? -8.021 -36.090 22.190 1.00 44.15 808 ALA D N 1
ATOM 7173 C CA . ALA D 4 808 ? -7.896 -35.727 20.767 1.00 43.70 808 ALA D CA 1
ATOM 7174 C C . ALA D 4 808 ? -8.804 -36.773 20.112 1.00 44.60 808 ALA D C 1
ATOM 7175 O O . ALA D 4 808 ? -8.586 -37.978 20.289 1.00 46.15 808 ALA D O 1
ATOM 7177 N N . LEU D 4 809 ? -9.820 -36.349 19.368 1.00 44.85 809 LEU D N 1
ATOM 7178 C CA . LEU D 4 809 ? -10.735 -37.338 18.810 1.00 45.00 809 LEU D CA 1
ATOM 7179 C C . LEU D 4 809 ? -10.935 -37.269 17.318 1.00 45.95 809 LEU D C 1
ATOM 7180 O O . LEU D 4 809 ? -11.298 -36.226 16.784 1.00 46.43 809 LEU D O 1
ATOM 7185 N N . ILE D 4 810 ? -10.701 -38.392 16.638 1.00 48.04 810 ILE D N 1
ATOM 7186 C CA . ILE D 4 810 ? -10.880 -38.443 15.188 1.00 49.40 810 ILE D CA 1
ATOM 7187 C C . ILE D 4 810 ? -11.720 -39.643 14.727 1.00 48.32 810 ILE D C 1
ATOM 7188 O O . ILE D 4 810 ? -11.288 -40.450 13.899 1.00 48.92 810 ILE D O 1
ATOM 7193 N N . HIS D 4 811 ? -12.928 -39.739 15.273 1.00 48.59 811 HIS D N 1
ATOM 7194 C CA . HIS D 4 811 ? -13.878 -40.802 14.943 1.00 50.17 811 HIS D CA 1
ATOM 7195 C C . HIS D 4 811 ? -13.467 -42.178 15.477 1.00 50.44 811 HIS D C 1
ATOM 7196 O O . HIS D 4 811 ? -14.150 -42.755 16.326 1.00 49.80 811 HIS D O 1
ATOM 7203 N N . ASP D 4 812 ? -12.353 -42.700 14.981 1.00 51.81 812 ASP D N 1
ATOM 7204 C CA . ASP D 4 812 ? -11.878 -44.005 15.408 1.00 54.53 812 ASP D CA 1
ATOM 7205 C C . ASP D 4 812 ? -10.437 -43.927 15.896 1.00 53.90 812 ASP D C 1
ATOM 7206 O O . ASP D 4 812 ? -9.726 -44.925 15.930 1.00 52.55 812 ASP D O 1
ATOM 7211 N N . SER D 4 813 ? -10.014 -42.722 16.257 1.00 54.98 813 SER D N 1
ATOM 7212 C CA . SER D 4 813 ? -8.672 -42.485 16.766 1.00 53.80 813 SER D CA 1
ATOM 7213 C C . SER D 4 813 ? -8.853 -41.715 18.073 1.00 53.49 813 SER D C 1
ATOM 7214 O O . SER D 4 813 ? -9.485 -40.656 18.100 1.00 52.89 813 SER D O 1
ATOM 7217 N N . PHE D 4 814 ? -8.323 -42.275 19.154 1.00 53.41 814 PHE D N 1
ATOM 7218 C CA . PHE D 4 814 ? -8.417 -41.679 20.478 1.00 53.88 814 PHE D CA 1
ATOM 7219 C C . PHE D 4 814 ? -7.013 -41.317 20.944 1.00 52.05 814 PHE D C 1
ATOM 7220 O O . PHE D 4 814 ? -6.089 -42.117 20.825 1.00 52.06 814 PHE D O 1
ATOM 7228 N N . GLY D 4 815 ? -6.847 -40.117 21.485 1.00 51.96 815 GLY D N 1
ATOM 7229 C CA . GLY D 4 815 ? -5.533 -39.725 21.955 1.00 48.96 815 GLY D CA 1
ATOM 7230 C C . GLY D 4 815 ? -5.535 -38.932 23.249 1.00 47.88 815 GLY D C 1
ATOM 7231 O O . GLY D 4 815 ? -6.548 -38.319 23.620 1.00 46.60 815 GLY D O 1
ATOM 7232 N N . THR D 4 816 ? -4.402 -38.989 23.957 1.00 46.95 816 THR D N 1
ATOM 7233 C CA . THR D 4 816 ? -4.198 -38.227 25.193 1.00 46.02 816 THR D CA 1
ATOM 7234 C C . THR D 4 816 ? -2.739 -37.848 25.295 1.00 43.32 816 THR D C 1
ATOM 7235 O O . THR D 4 816 ? -1.959 -38.002 24.360 1.00 45.45 816 THR D O 1
ATOM 7239 N N . ILE D 4 817 ? -2.387 -37.379 26.479 1.00 41.95 817 ILE D N 1
ATOM 7240 C CA . ILE D 4 817 ? -1.043 -36.997 26.791 1.00 40.37 817 ILE D CA 1
ATOM 7241 C C . ILE D 4 817 ? -0.347 -38.281 27.233 1.00 40.63 817 ILE D C 1
ATOM 7242 O O . ILE D 4 817 ? -0.976 -39.185 27.826 1.00 39.78 817 ILE D O 1
ATOM 7247 N N . PRO D 4 818 ? 0.966 -38.381 26.970 1.00 39.95 818 PRO D N 1
ATOM 7248 C CA . PRO D 4 818 ? 1.717 -39.584 27.354 1.00 40.28 818 PRO D CA 1
ATOM 7249 C C . PRO D 4 818 ? 1.379 -40.131 28.744 1.00 41.30 818 PRO D C 1
ATOM 7250 O O . PRO D 4 818 ? 1.158 -41.334 28.927 1.00 42.07 818 PRO D O 1
ATOM 7254 N N . ALA D 4 819 ? 1.338 -39.252 29.737 1.00 42.64 819 ALA D N 1
ATOM 7255 C CA . ALA D 4 819 ? 1.063 -39.701 31.082 1.00 43.41 819 ALA D CA 1
ATOM 7256 C C . ALA D 4 819 ? -0.309 -40.356 31.223 1.00 45.33 819 ALA D C 1
ATOM 7257 O O . ALA D 4 819 ? -0.573 -41.013 32.222 1.00 49.11 819 ALA D O 1
ATOM 7259 N N . ASP D 4 820 ? -1.185 -40.189 30.235 1.00 48.74 820 ASP D N 1
ATOM 7260 C CA . ASP D 4 820 ? -2.527 -40.770 30.316 1.00 48.47 820 ASP D CA 1
ATOM 7261 C C . ASP D 4 820 ? -2.830 -41.913 29.345 1.00 47.22 820 ASP D C 1
ATOM 7262 O O . ASP D 4 820 ? -3.849 -42.581 29.477 1.00 48.58 820 ASP D O 1
ATOM 7267 N N . ALA D 4 821 ? -1.954 -42.143 28.379 1.00 46.44 821 ALA D N 1
ATOM 7268 C CA . ALA D 4 821 ? -2.172 -43.174 27.356 1.00 46.32 821 ALA D CA 1
ATOM 7269 C C . ALA D 4 821 ? -2.385 -44.621 27.808 1.00 46.16 821 ALA D C 1
ATOM 7270 O O . ALA D 4 821 ? -3.067 -45.387 27.142 1.00 47.72 821 ALA D O 1
ATOM 7272 N N . ALA D 4 822 ? -1.804 -45.008 28.926 1.00 46.85 822 ALA D N 1
ATOM 7273 C CA . ALA D 4 822 ? -1.946 -46.377 29.390 1.00 46.06 822 ALA D CA 1
ATOM 7274 C C . ALA D 4 822 ? -3.384 -46.617 29.794 1.00 46.53 822 ALA D C 1
ATOM 7275 O O . ALA D 4 822 ? -3.931 -47.700 29.552 1.00 47.24 822 ALA D O 1
ATOM 7277 N N . ASN D 4 823 ? -4.005 -45.599 30.389 1.00 45.40 823 ASN D N 1
ATOM 7278 C CA . ASN D 4 823 ? -5.389 -45.723 30.817 1.00 44.73 823 ASN D CA 1
ATOM 7279 C C . ASN D 4 823 ? -6.395 -45.556 29.685 1.00 43.33 823 ASN D C 1
ATOM 7280 O O . ASN D 4 823 ? -7.546 -45.934 29.827 1.00 43.91 823 ASN D O 1
ATOM 7285 N N . LEU D 4 824 ? -5.987 -44.954 28.577 1.00 43.38 824 LEU D N 1
ATOM 7286 C CA . LEU D 4 824 ? -6.901 -44.790 27.460 1.00 43.21 824 LEU D CA 1
ATOM 7287 C C . LEU D 4 824 ? -6.826 -46.081 26.667 1.00 44.56 824 LEU D C 1
ATOM 7288 O O . LEU D 4 824 ? -7.836 -46.565 26.154 1.00 45.85 824 LEU D O 1
ATOM 7293 N N . PHE D 4 825 ? -5.615 -46.620 26.565 1.00 44.44 825 PHE D N 1
ATOM 7294 C CA . PHE D 4 825 ? -5.363 -47.875 25.858 1.00 46.32 825 PHE D CA 1
ATOM 7295 C C . PHE D 4 825 ? -6.295 -48.877 26.502 1.00 46.49 825 PHE D C 1
ATOM 7296 O O . PHE D 4 825 ? -6.932 -49.663 25.822 1.00 48.21 825 PHE D O 1
ATOM 7304 N N . LYS D 4 826 ? -6.401 -48.800 27.823 1.00 47.82 826 LYS D N 1
ATOM 7305 C CA . LYS D 4 826 ? -7.261 -49.698 28.581 1.00 49.48 826 LYS D CA 1
ATOM 7306 C C . LYS D 4 826 ? -8.736 -49.386 28.280 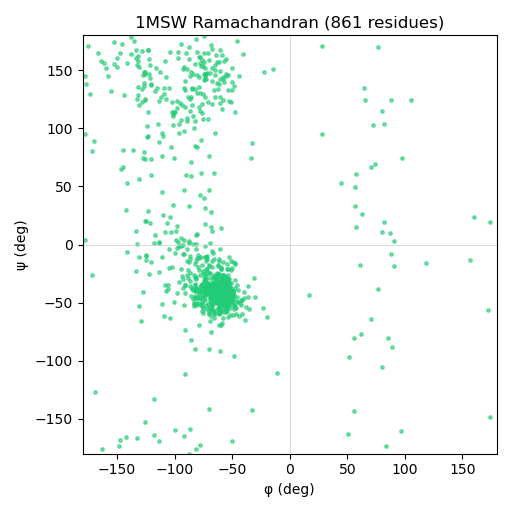1.00 49.67 826 LYS D C 1
ATOM 7307 O O . LYS D 4 826 ? -9.443 -50.188 27.675 1.00 50.41 826 LYS D O 1
ATOM 7313 N N . ALA D 4 827 ? -9.178 -48.200 28.692 1.00 48.19 827 ALA D N 1
ATOM 7314 C CA . ALA D 4 827 ? -10.545 -47.741 28.493 1.00 46.49 827 ALA D CA 1
ATOM 7315 C C . ALA D 4 827 ? -11.167 -48.045 27.125 1.00 47.22 827 ALA D C 1
ATOM 7316 O O . ALA D 4 827 ? -12.305 -48.532 27.039 1.00 47.67 827 ALA D O 1
ATOM 7318 N N . VAL D 4 828 ? -10.435 -47.767 26.054 1.00 46.59 828 VAL D N 1
ATOM 7319 C CA . VAL D 4 828 ? -10.976 -47.996 24.723 1.00 46.53 828 VAL D CA 1
ATOM 7320 C C . VAL D 4 828 ? -11.378 -49.456 24.488 1.00 46.90 828 VAL D C 1
ATOM 7321 O O . VAL D 4 828 ? -12.344 -49.735 23.769 1.00 46.51 828 VAL D O 1
ATOM 7325 N N . ARG D 4 829 ? -10.648 -50.383 25.094 1.00 46.85 829 ARG D N 1
ATOM 7326 C CA . ARG D 4 829 ? -10.954 -51.797 24.929 1.00 47.36 829 ARG D CA 1
ATOM 7327 C C . ARG D 4 829 ? -12.072 -52.244 25.871 1.00 48.45 829 ARG D C 1
ATOM 7328 O O . ARG D 4 829 ? -12.870 -53.090 25.497 1.00 48.43 829 ARG D O 1
ATOM 7336 N N . GLU D 4 830 ? -12.139 -51.666 27.073 1.00 49.13 830 GLU D N 1
ATOM 7337 C CA . GLU D 4 830 ? -13.158 -52.038 28.059 1.00 51.21 830 GLU D CA 1
ATOM 7338 C C . GLU D 4 830 ? -14.552 -51.604 27.630 1.00 52.49 830 GLU D C 1
ATOM 7339 O O . GLU D 4 830 ? -15.554 -52.225 28.006 1.00 52.85 830 GLU D O 1
ATOM 7345 N N . THR D 4 831 ? -14.619 -50.527 26.854 1.00 52.15 831 THR D N 1
ATOM 7346 C CA . THR D 4 831 ? -15.904 -50.047 26.403 1.00 50.91 831 THR D CA 1
ATOM 7347 C C . THR D 4 831 ? -16.359 -50.860 25.193 1.00 50.89 831 THR D C 1
ATOM 7348 O O . THR D 4 831 ? -17.534 -51.197 25.082 1.00 50.37 831 THR D O 1
ATOM 7352 N N . MET D 4 832 ? -15.443 -51.191 24.290 1.00 51.63 832 MET D N 1
ATOM 7353 C CA . MET D 4 832 ? -15.830 -51.995 23.134 1.00 53.24 832 MET D CA 1
ATOM 7354 C C . MET D 4 832 ? -16.510 -53.226 23.728 1.00 53.24 832 MET D C 1
ATOM 7355 O O . MET D 4 832 ? -17.644 -53.578 23.379 1.00 51.88 832 MET D O 1
ATOM 7360 N N . VAL D 4 833 ? -15.793 -53.842 24.662 1.00 53.38 833 VAL D N 1
ATOM 7361 C CA . VAL D 4 833 ? -16.224 -55.040 25.366 1.00 54.56 833 VAL D CA 1
ATOM 7362 C C . VAL D 4 833 ? -17.488 -54.911 26.196 1.00 56.63 833 VAL D C 1
ATOM 7363 O O . VAL D 4 833 ? -18.401 -55.718 26.087 1.00 58.94 833 VAL D O 1
ATOM 7367 N N . ASP D 4 834 ? -17.547 -53.913 27.056 1.00 60.38 834 ASP D N 1
ATOM 7368 C CA . ASP D 4 834 ? -18.729 -53.778 27.877 1.00 61.91 834 ASP D CA 1
ATOM 7369 C C . ASP D 4 834 ? -19.987 -53.609 27.066 1.00 62.07 834 ASP D C 1
ATOM 7370 O O . ASP D 4 834 ? -21.009 -54.242 27.343 1.00 62.45 834 ASP D O 1
ATOM 7375 N N . THR D 4 835 ? -19.888 -52.749 26.058 1.00 61.73 835 THR D N 1
ATOM 7376 C CA . THR D 4 835 ? -20.984 -52.426 25.156 1.00 61.29 835 THR D CA 1
ATOM 7377 C C . THR D 4 835 ? -21.557 -53.638 24.443 1.00 59.80 835 THR D C 1
ATOM 7378 O O . THR D 4 835 ? -22.744 -53.923 24.550 1.00 59.74 835 THR D O 1
ATOM 7382 N N . TYR D 4 836 ? -20.715 -54.349 23.709 1.00 58.12 836 TYR D N 1
ATOM 7383 C CA . TYR D 4 836 ? -21.182 -55.508 22.989 1.00 58.10 836 TYR D CA 1
ATOM 7384 C C . TYR D 4 836 ? -21.549 -56.676 23.872 1.00 59.86 836 TYR D C 1
ATOM 7385 O O . TYR D 4 836 ? -22.278 -57.578 23.457 1.00 59.75 836 TYR D O 1
ATOM 7394 N N . GLU D 4 837 ? -21.068 -56.641 25.105 1.00 62.20 837 GLU D N 1
ATOM 7395 C CA . GLU D 4 837 ? -21.358 -57.693 26.065 1.00 63.84 837 GLU D CA 1
ATOM 7396 C C . GLU D 4 837 ? -22.720 -57.403 26.692 1.00 64.01 837 GLU D C 1
ATOM 7397 O O . GLU D 4 837 ? -23.415 -58.317 27.118 1.00 63.54 837 GLU D O 1
ATOM 7403 N N . SER D 4 838 ? -23.107 -56.129 26.714 1.00 64.53 838 SER D N 1
ATOM 7404 C CA . SER D 4 838 ? -24.366 -55.712 27.329 1.00 65.72 838 SER D CA 1
ATOM 7405 C C . SER D 4 838 ? -25.585 -55.576 26.423 1.00 66.37 838 SER D C 1
ATOM 7406 O O . SER D 4 838 ? -26.680 -55.236 26.901 1.00 64.75 838 SER D O 1
ATOM 7409 N N . CYS D 4 839 ? -25.416 -55.819 25.129 1.00 67.45 839 CYS D N 1
ATOM 7410 C CA . CYS D 4 839 ? -26.555 -55.698 24.223 1.00 70.27 839 CYS D CA 1
ATOM 7411 C C . CYS D 4 839 ? -26.274 -56.037 22.777 1.00 69.57 839 CYS D C 1
ATOM 7412 O O . CYS D 4 839 ? -25.187 -55.770 22.259 1.00 68.71 839 CYS D O 1
ATOM 7415 N N . ASP D 4 840 ? -27.284 -56.627 22.138 1.00 69.87 840 ASP D N 1
ATOM 7416 C CA . ASP D 4 840 ? -27.203 -57.024 20.739 1.00 69.39 840 ASP D CA 1
ATOM 7417 C C . ASP D 4 840 ? -27.784 -55.916 19.865 1.00 66.79 840 ASP D C 1
ATOM 7418 O O . ASP D 4 840 ? -28.999 -55.702 19.828 1.00 64.90 840 ASP D O 1
ATOM 7423 N N . VAL D 4 841 ? -26.900 -55.215 19.165 1.00 64.63 841 VAL D N 1
ATOM 7424 C CA . VAL D 4 841 ? -27.303 -54.117 18.297 1.00 63.19 841 VAL D CA 1
ATOM 7425 C C . VAL D 4 841 ? -28.262 -54.495 17.150 1.00 60.66 841 VAL D C 1
ATOM 7426 O O . VAL D 4 841 ? -29.225 -53.779 16.888 1.00 59.99 841 VAL D O 1
ATOM 7430 N N . LEU D 4 842 ? -28.011 -55.608 16.471 1.00 58.80 842 LEU D N 1
ATOM 7431 C CA . LEU D 4 842 ? -28.884 -56.012 15.372 1.00 57.97 842 LEU D CA 1
ATOM 7432 C C . LEU D 4 842 ? -30.271 -56.446 15.855 1.00 57.72 842 LEU D C 1
ATOM 7433 O O . LEU D 4 842 ? -31.292 -56.007 15.323 1.00 57.45 842 LEU D O 1
ATOM 7438 N N . ALA D 4 843 ? -30.309 -57.302 16.867 1.00 57.17 843 ALA D N 1
ATOM 7439 C CA . ALA D 4 843 ? -31.582 -57.756 17.407 1.00 56.68 843 ALA D CA 1
ATOM 7440 C C . ALA D 4 843 ? -32.320 -56.585 18.042 1.00 56.77 843 ALA D C 1
ATOM 7441 O O . ALA D 4 843 ? -33.541 -56.579 18.146 1.00 55.50 843 ALA D O 1
ATOM 7443 N N . ASP D 4 844 ? -31.565 -55.595 18.488 1.00 58.30 844 ASP D N 1
ATOM 7444 C CA . ASP D 4 844 ? -32.163 -54.434 19.110 1.00 60.08 844 ASP D CA 1
ATOM 7445 C C . ASP D 4 844 ? -32.773 -53.598 18.029 1.00 59.22 844 ASP D C 1
ATOM 7446 O O . ASP D 4 844 ? -33.839 -53.017 18.206 1.00 59.11 844 ASP D O 1
ATOM 7451 N N . PHE D 4 845 ? -32.065 -53.539 16.907 1.00 59.48 845 PHE D N 1
ATOM 7452 C CA . PHE D 4 845 ? -32.483 -52.768 15.746 1.00 59.35 845 PHE D CA 1
ATOM 7453 C C . PHE D 4 845 ? -33.808 -53.321 15.251 1.00 60.09 845 PHE D C 1
ATOM 7454 O O . PHE D 4 845 ? -34.764 -52.581 15.022 1.00 59.52 845 PHE D O 1
ATOM 7462 N N . TYR D 4 846 ? -33.853 -54.640 15.116 1.00 63.13 846 TYR D N 1
ATOM 7463 C CA . TYR D 4 846 ? -35.042 -55.349 14.679 1.00 64.90 846 TYR D CA 1
ATOM 7464 C C . TYR D 4 846 ? -36.216 -54.964 15.556 1.00 65.22 846 TYR D C 1
ATOM 7465 O O . TYR D 4 846 ? -37.194 -54.404 15.082 1.00 65.23 846 TYR D O 1
ATOM 7474 N N . ASP D 4 847 ? -36.108 -55.268 16.843 1.00 66.88 847 ASP D N 1
ATOM 7475 C CA . ASP D 4 847 ? -37.159 -54.950 17.802 1.00 69.48 847 ASP D CA 1
ATOM 7476 C C . ASP D 4 847 ? -37.674 -53.520 17.689 1.00 69.74 847 ASP D C 1
ATOM 7477 O O . ASP D 4 847 ? -38.734 -53.203 18.214 1.00 70.20 847 ASP D O 1
ATOM 7482 N N . GLN D 4 848 ? -36.933 -52.659 17.001 1.00 70.93 848 GLN D N 1
ATOM 7483 C CA . GLN D 4 848 ? -37.345 -51.265 16.846 1.00 72.16 848 GLN D CA 1
ATOM 7484 C C . GLN D 4 848 ? -38.347 -51.108 15.694 1.00 72.73 848 GLN D C 1
ATOM 7485 O O . GLN D 4 848 ? -39.420 -50.523 15.861 1.00 73.29 848 GLN D O 1
ATOM 7491 N N . PHE D 4 849 ? -38.009 -51.656 14.532 1.00 72.23 849 PHE D N 1
ATOM 7492 C CA . PHE D 4 849 ? -38.873 -51.521 13.368 1.00 72.67 849 PHE D CA 1
ATOM 7493 C C . PHE D 4 849 ? -39.869 -52.647 13.093 1.00 74.96 849 PHE D C 1
ATOM 7494 O O . PHE D 4 849 ? -40.845 -52.438 12.376 1.00 75.90 849 PHE D O 1
ATOM 7502 N N . ALA D 4 850 ? -39.623 -53.837 13.630 1.00 78.02 850 ALA D N 1
ATOM 7503 C CA . ALA D 4 850 ? -40.515 -54.978 13.399 1.00 80.73 850 ALA D CA 1
ATOM 7504 C C . ALA D 4 850 ? -41.970 -54.583 13.594 1.00 83.61 850 ALA D C 1
ATOM 7505 O O . ALA D 4 850 ? -42.792 -54.679 12.684 1.00 82.78 850 ALA D O 1
ATOM 7507 N N . ASP D 4 851 ? -42.268 -54.125 14.801 1.00 88.77 851 ASP D N 1
ATOM 7508 C CA . ASP D 4 851 ? -43.610 -53.707 15.175 1.00 92.57 851 ASP D CA 1
ATOM 7509 C C . ASP D 4 851 ? -43.952 -52.418 14.436 1.00 93.99 851 ASP D C 1
ATOM 7510 O O . ASP D 4 851 ? -44.474 -52.450 13.314 1.00 92.79 851 ASP D O 1
ATOM 7515 N N . GLN D 4 852 ? -43.624 -51.300 15.089 1.00 96.32 852 GLN D N 1
ATOM 7516 C CA . GLN D 4 852 ? -43.852 -49.936 14.603 1.00 98.38 852 GLN D CA 1
ATOM 7517 C C . GLN D 4 852 ? -43.740 -49.778 13.078 1.00 98.34 852 GLN D C 1
ATOM 7518 O O . GLN D 4 852 ? -42.772 -49.224 12.537 1.00 96.93 852 GLN D O 1
ATOM 7524 N N . LEU D 4 853 ? -44.785 -50.270 12.416 1.00 98.93 853 LEU D N 1
ATOM 7525 C CA . LEU D 4 853 ? -44.924 -50.273 10.965 1.00 98.73 853 LEU D CA 1
ATOM 7526 C C . LEU D 4 853 ? -43.891 -51.154 10.295 1.00 96.97 853 LEU D C 1
ATOM 7527 O O . LEU D 4 853 ? -42.693 -50.999 10.500 1.00 95.93 853 LEU D O 1
ATOM 7532 N N . HIS D 4 854 ? -44.401 -52.084 9.497 1.00 96.21 854 HIS D N 1
ATOM 7533 C CA . HIS D 4 854 ? -43.617 -53.061 8.762 1.00 96.26 854 HIS D CA 1
ATOM 7534 C C . HIS D 4 854 ? -44.568 -54.216 8.499 1.00 96.85 854 HIS D C 1
ATOM 7535 O O . HIS D 4 854 ? -44.308 -55.100 7.685 1.00 96.82 854 HIS D O 1
ATOM 7542 N N . GLU D 4 855 ? -45.688 -54.162 9.210 1.00 97.86 855 GLU D N 1
ATOM 7543 C CA . GLU D 4 855 ? -46.763 -55.149 9.167 1.00 98.14 855 GLU D CA 1
ATOM 7544 C C . GLU D 4 855 ? -47.092 -55.894 7.869 1.00 96.57 855 GLU D C 1
ATOM 7545 O O . GLU D 4 855 ? -46.211 -56.267 7.084 1.00 94.78 855 GLU D O 1
ATOM 7551 N N . SER D 4 856 ? -48.393 -56.108 7.674 1.00 95.61 856 SER D N 1
ATOM 7552 C CA . SER D 4 856 ? -48.910 -56.855 6.536 1.00 94.07 856 SER D CA 1
ATOM 7553 C C . SER D 4 856 ? -48.186 -58.194 6.632 1.00 93.01 856 SER D C 1
ATOM 7554 O O . SER D 4 856 ? -47.961 -58.711 7.733 1.00 90.94 856 SER D O 1
ATOM 7557 N N . GLN D 4 857 ? -47.842 -58.764 5.489 1.00 92.26 857 GLN D N 1
ATOM 7558 C CA . GLN D 4 857 ? -47.108 -60.005 5.505 1.00 91.21 857 GLN D CA 1
ATOM 7559 C C . GLN D 4 857 ? -45.925 -59.728 4.617 1.00 89.27 857 GLN D C 1
ATOM 7560 O O . GLN D 4 857 ? -45.852 -60.157 3.467 1.00 88.07 857 GLN D O 1
ATOM 7566 N N . LEU D 4 858 ? -45.007 -58.956 5.177 1.00 87.80 858 LEU D N 1
ATOM 7567 C CA . LEU D 4 858 ? -43.800 -58.565 4.483 1.00 86.11 858 LEU D CA 1
ATOM 7568 C C . LEU D 4 858 ? -42.699 -59.441 5.078 1.00 85.69 858 LEU D C 1
ATOM 7569 O O . LEU D 4 858 ? -41.516 -59.240 4.818 1.00 85.56 858 LEU D O 1
ATOM 7574 N N . ASP D 4 859 ? -43.118 -60.436 5.859 1.00 85.81 859 ASP D N 1
ATOM 7575 C CA . ASP D 4 859 ? -42.199 -61.360 6.517 1.00 86.04 859 ASP D CA 1
ATOM 7576 C C . ASP D 4 859 ? -41.366 -62.289 5.648 1.00 85.91 859 ASP D C 1
ATOM 7577 O O . ASP D 4 859 ? -41.466 -63.515 5.714 1.00 85.46 859 ASP D O 1
ATOM 7582 N N . LYS D 4 860 ? -40.543 -61.652 4.828 1.00 86.77 860 LYS D N 1
ATOM 7583 C CA . LYS D 4 860 ? -39.587 -62.302 3.949 1.00 86.71 860 LYS D CA 1
ATOM 7584 C C . LYS D 4 860 ? -38.268 -61.840 4.577 1.00 85.87 860 LYS D C 1
ATOM 7585 O O . LYS D 4 860 ? -37.171 -62.151 4.098 1.00 85.47 860 LYS D O 1
ATOM 7591 N N . MET D 4 861 ? -38.421 -61.080 5.666 1.00 84.02 861 MET D N 1
ATOM 7592 C CA . MET D 4 861 ? -37.314 -60.536 6.439 1.00 81.93 861 MET D CA 1
ATOM 7593 C C . MET D 4 861 ? -36.467 -61.684 6.941 1.00 80.74 861 MET D C 1
ATOM 7594 O O . MET D 4 861 ? -36.947 -62.512 7.718 1.00 81.28 861 MET D O 1
ATOM 7599 N N . PRO D 4 862 ? -35.194 -61.751 6.507 1.00 79.15 862 PRO D N 1
ATOM 7600 C CA . PRO D 4 862 ? -34.279 -62.818 6.931 1.00 77.42 862 PRO D CA 1
ATOM 7601 C C . PRO D 4 862 ? -34.074 -62.865 8.451 1.00 76.12 862 PRO D C 1
ATOM 7602 O O . PRO D 4 862 ? -34.388 -61.912 9.179 1.00 74.85 862 PRO D O 1
ATOM 7606 N N . ALA D 4 863 ? -33.554 -63.986 8.931 1.00 74.95 863 ALA D N 1
ATOM 7607 C CA . ALA D 4 863 ? -33.319 -64.132 10.355 1.00 73.77 863 ALA D CA 1
ATOM 7608 C C . ALA D 4 863 ? -31.982 -63.508 10.707 1.00 72.61 863 ALA D C 1
ATOM 7609 O O . ALA D 4 863 ? -31.044 -63.515 9.896 1.00 70.36 863 ALA D O 1
ATOM 7611 N N . LEU D 4 864 ? -31.909 -62.953 11.912 1.00 72.03 864 LEU D N 1
ATOM 7612 C CA . LEU D 4 864 ? -30.678 -62.341 12.381 1.00 72.52 864 LEU D CA 1
ATOM 7613 C C . LEU D 4 864 ? -29.564 -63.331 12.101 1.00 73.47 864 LEU D C 1
ATOM 7614 O O . LEU D 4 864 ? -29.729 -64.533 12.323 1.00 73.52 864 LEU D O 1
ATOM 7619 N N . PRO D 4 865 ? -28.424 -62.848 11.579 1.00 74.50 865 PRO D N 1
ATOM 7620 C CA . PRO D 4 865 ? -27.332 -63.786 11.304 1.00 74.63 865 PRO D CA 1
ATOM 7621 C C . PRO D 4 865 ? -26.822 -64.390 12.611 1.00 74.40 865 PRO D C 1
ATOM 7622 O O . PRO D 4 865 ? -26.960 -63.802 13.692 1.00 74.12 865 PRO D O 1
ATOM 7626 N N . ALA D 4 866 ? -26.256 -65.582 12.507 1.00 74.76 866 ALA D N 1
ATOM 7627 C CA . ALA D 4 866 ? -25.761 -66.285 13.675 1.00 74.62 866 ALA D CA 1
ATOM 7628 C C . ALA D 4 866 ? -24.487 -65.650 14.230 1.00 74.43 866 ALA D C 1
ATOM 7629 O O . ALA D 4 866 ? -23.679 -65.084 13.485 1.00 74.18 866 ALA D O 1
ATOM 7631 N N . LYS D 4 867 ? -24.330 -65.729 15.548 1.00 74.04 867 LYS D N 1
ATOM 7632 C CA . LYS D 4 867 ? -23.149 -65.198 16.209 1.00 74.47 867 LYS D CA 1
ATOM 7633 C C . LYS D 4 867 ? -22.051 -66.252 16.075 1.00 74.34 867 LYS D C 1
ATOM 7634 O O . LYS D 4 867 ? -22.335 -67.439 15.898 1.00 75.10 867 LYS D O 1
ATOM 7640 N N . GLY D 4 868 ? -20.800 -65.815 16.144 1.00 74.15 868 GLY D N 1
ATOM 7641 C CA . GLY D 4 868 ? -19.680 -66.731 16.026 1.00 72.82 868 GLY D CA 1
ATOM 7642 C C . GLY D 4 868 ? -19.067 -67.118 17.359 1.00 72.45 868 GLY D C 1
ATOM 7643 O O . GLY D 4 868 ? -19.696 -66.974 18.414 1.00 71.70 868 GLY D O 1
ATOM 7644 N N . ASN D 4 869 ? -17.822 -67.584 17.312 1.00 72.25 869 ASN D N 1
ATOM 7645 C CA . ASN D 4 869 ? -17.125 -68.029 18.513 1.00 72.71 869 ASN D CA 1
ATOM 7646 C C . ASN D 4 869 ? -16.197 -67.025 19.181 1.00 72.01 869 ASN D C 1
ATOM 7647 O O . ASN D 4 869 ? -15.588 -67.324 20.211 1.00 72.52 869 ASN D O 1
ATOM 7652 N N . LEU D 4 870 ? -16.070 -65.842 18.604 1.00 71.37 870 LEU D N 1
ATOM 7653 C CA . LEU D 4 870 ? -15.205 -64.840 19.203 1.00 69.93 870 LEU D CA 1
ATOM 7654 C C . LEU D 4 870 ? -15.588 -64.623 20.666 1.00 69.44 870 LEU D C 1
ATOM 7655 O O . LEU D 4 870 ? -16.770 -64.503 20.992 1.00 69.34 870 LEU D O 1
ATOM 7660 N N . ASN D 4 871 ? -14.595 -64.616 21.550 1.00 69.42 871 ASN D N 1
ATOM 7661 C CA . ASN D 4 871 ? -14.859 -64.346 22.961 1.00 70.18 871 ASN D CA 1
ATOM 7662 C C . ASN D 4 871 ? -14.429 -62.898 23.126 1.00 68.59 871 ASN D C 1
ATOM 7663 O O . ASN D 4 871 ? -13.241 -62.589 23.067 1.00 67.56 871 ASN D O 1
ATOM 7668 N N . LEU D 4 872 ? -15.385 -62.007 23.338 1.00 68.23 872 LEU D N 1
ATOM 7669 C CA . LEU D 4 872 ? -15.042 -60.600 23.445 1.00 69.02 872 LEU D CA 1
ATOM 7670 C C . LEU D 4 872 ? -14.030 -60.252 24.533 1.00 69.41 872 LEU D C 1
ATOM 7671 O O . LEU D 4 872 ? -13.289 -59.283 24.384 1.00 69.59 872 LEU D O 1
ATOM 7676 N N . ARG D 4 873 ? -13.983 -61.027 25.614 1.00 70.77 873 ARG D N 1
ATOM 7677 C CA . ARG D 4 873 ? -13.026 -60.758 26.688 1.00 71.77 873 ARG D CA 1
ATOM 7678 C C . ARG D 4 873 ? -11.603 -60.656 26.129 1.00 72.40 873 ARG D C 1
ATOM 7679 O O . ARG D 4 873 ? -10.787 -59.879 26.636 1.00 73.39 873 ARG D O 1
ATOM 7687 N N . ASP D 4 874 ? -11.315 -61.432 25.082 1.00 71.03 874 ASP D N 1
ATOM 7688 C CA . ASP D 4 874 ? -9.997 -61.440 24.453 1.00 70.77 874 ASP D CA 1
ATOM 7689 C C . ASP D 4 874 ? -9.555 -60.069 23.974 1.00 69.38 874 ASP D C 1
ATOM 7690 O O . ASP D 4 874 ? -8.372 -59.753 23.999 1.00 70.35 874 ASP D O 1
ATOM 7695 N N . ILE D 4 875 ? -10.503 -59.262 23.514 1.00 67.41 875 ILE D N 1
ATOM 7696 C CA . ILE D 4 875 ? -10.193 -57.920 23.043 1.00 64.71 875 ILE D CA 1
ATOM 7697 C C . ILE D 4 875 ? -9.435 -57.136 24.107 1.00 63.44 875 ILE D C 1
ATOM 7698 O O . ILE D 4 875 ? -8.680 -56.229 23.784 1.00 63.89 875 ILE D O 1
ATOM 7703 N N . LEU D 4 876 ? -9.636 -57.487 25.376 1.00 62.72 876 LEU D N 1
ATOM 7704 C CA . LEU D 4 876 ? -8.957 -56.797 26.476 1.00 61.89 876 LEU D CA 1
ATOM 7705 C C . LEU D 4 876 ? -7.445 -57.073 26.469 1.00 62.37 876 LEU D C 1
ATOM 7706 O O . LEU D 4 876 ? -6.637 -56.209 26.807 1.00 61.58 876 LEU D O 1
ATOM 7711 N N . GLU D 4 877 ? -7.069 -58.283 26.083 1.00 64.47 877 GLU D N 1
ATOM 7712 C CA . GLU D 4 877 ? -5.665 -58.639 26.029 1.00 67.13 877 GLU D CA 1
ATOM 7713 C C . GLU D 4 877 ? -5.091 -58.380 24.633 1.00 66.73 877 GLU D C 1
ATOM 7714 O O . GLU D 4 877 ? -3.908 -58.612 24.386 1.00 66.97 877 GLU D O 1
ATOM 7720 N N . SER D 4 878 ? -5.930 -57.900 23.719 1.00 66.19 878 SER D N 1
ATOM 7721 C CA . SER D 4 878 ? -5.471 -57.585 22.367 1.00 65.68 878 SER D CA 1
ATOM 7722 C C . SER D 4 878 ? -4.681 -56.281 22.395 1.00 65.36 878 SER D C 1
ATOM 7723 O O . SER D 4 878 ? -5.149 -55.275 22.918 1.00 65.73 878 SER D O 1
ATOM 7726 N N . ASP D 4 879 ? -3.489 -56.294 21.821 1.00 65.59 879 ASP D N 1
ATOM 7727 C CA . ASP D 4 879 ? -2.668 -55.103 21.821 1.00 65.92 879 ASP D CA 1
ATOM 7728 C C . ASP D 4 879 ? -2.806 -54.230 20.587 1.00 64.92 879 ASP D C 1
ATOM 7729 O O . ASP D 4 879 ? -2.602 -53.019 20.666 1.00 64.34 879 ASP D O 1
ATOM 7734 N N . PHE D 4 880 ? -3.165 -54.827 19.453 1.00 63.34 880 PHE D N 1
ATOM 7735 C CA . PHE D 4 880 ? -3.243 -54.061 18.209 1.00 60.83 880 PHE D CA 1
ATOM 7736 C C . PHE D 4 880 ? -4.607 -53.577 17.762 1.00 59.02 880 PHE D C 1
ATOM 7737 O O . PHE D 4 880 ? -4.744 -52.981 16.698 1.00 58.46 880 PHE D O 1
ATOM 7745 N N . ALA D 4 881 ? -5.613 -53.815 18.585 1.00 57.85 881 ALA D N 1
ATOM 7746 C CA . ALA D 4 881 ? -6.950 -53.377 18.251 1.00 57.30 881 ALA D CA 1
ATOM 7747 C C . ALA D 4 881 ? -7.035 -51.859 18.349 1.00 58.55 881 ALA D C 1
ATOM 7748 O O . ALA D 4 881 ? -7.635 -51.208 17.489 1.00 57.40 881 ALA D O 1
ATOM 7750 N N . PHE D 4 882 ? -6.382 -51.322 19.385 1.00 61.02 882 PHE D N 1
ATOM 7751 C CA . PHE D 4 882 ? -6.394 -49.901 19.753 1.00 63.05 882 PHE D CA 1
ATOM 7752 C C . PHE D 4 882 ? -7.859 -49.593 20.081 1.00 64.38 882 PHE D C 1
ATOM 7753 O O . PHE D 4 882 ? -8.239 -49.512 21.252 1.00 67.34 882 PHE D O 1
ATOM 7761 N N . ALA D 4 883 ? -8.696 -49.445 19.064 1.00 64.17 883 ALA D N 1
ATOM 7762 C CA . ALA D 4 883 ? -10.107 -49.193 19.314 1.00 63.26 883 ALA D CA 1
ATOM 7763 C C . ALA D 4 883 ? -10.802 -50.494 19.747 1.00 63.46 883 ALA D C 1
ATOM 7764 O O . ALA D 4 883 ? -10.114 -51.381 20.295 1.00 61.98 883 ALA D O 1
#

InterPro domains:
  IPR002092 DNA-directed RNA polymerase, phage-type [PS00489] (625-639)
  IPR002092 DNA-directed RNA polymerase, phage-type [PS00900] (533-544)
  IPR002092 DNA-directed RNA polymerase, phage-type [PTHR10102] (32-882)
  IPR024075 DNA-directed RNA polymerase, helix hairpin domain superfamily [G3DSA:1.10.287.260] (326-411)
  IPR029262 DNA-directed RNA polymerase, N-terminal [PF14700] (36-322)
  IPR029262 DNA-directed RNA polymerase, N-terminal [SM01311] (34-325)
  IPR037159 DNA-directed RNA polymerase, N-terminal domain superfamily [G3DSA:1.10.1320.10] (8-325)
  IPR043502 DNA/RNA polymerase superfamily [SSF56672] (7-882)
  IPR046950 DNA-directed RNA polymerase, C-terminal domain, phage-type [PF00940] (450-857)

B-factor: mean 75.29, std 25.99, range [30.06, 169.83]

GO terms:
  GO:0039695 DNA-templated viral transcription (P, IDA)
  GO:0034062 5'-3' RNA polymerase activity (F, EXP)

Organism: Escherichia phage T7 (NCBI:txid10760)

CATH classification: 1.10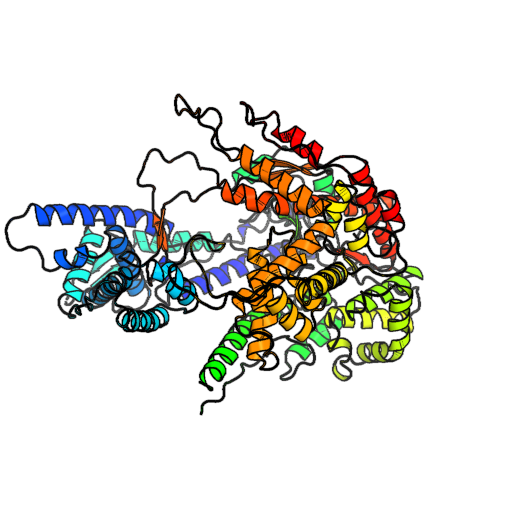.1320.10 (+4 more: 1.10.287.260, 3.30.70.370, 1.10.287.280)

Radius of gyration: 31.44 Å; Cα contacts (8 Å, |Δi|>4): 1362; chains: 1; bounding box: 78×82×79 Å

Sequence (863 aa):
NTINIAKNDFSDIELAAIPFNTLADHYGERLAREQLALEHESYEMGEARFRKMFERQLKAGEVADNAAAKPLITTLLPKMIARINDWFEEVKAKRGKRPTAFQFLQEIKPEAVAYITIKTTLACLTSADNTTVQAVASAIGRAIEDEARFGRIRDLEAKHFKKNVEEQLNKRVGHVYKKAFMQVVEADMLSKGLLGGEAWSSWHKEDSIHVGVRCIEMLIESTGMVSLHRQSETIELAPEYAEAIATRAGALAGISPMFQPCVVPPKPWTGITGGGYWANGRRPLALVRTHSKKALMRYEDVYMPEVYKAINIAQNTAWKINKKVLAVANVITKWKHCPVEDIPAIEREELPMKTAWKRAAAAVYRKDKARKSRRISLEFMLEQANKFANHKAIWFPYNMDWRGRVYAVSMFNPQGNDMTKGLLTLAKGKPIGKEGYYWLKIHGANCAGVDKVPFPERIKFIEENHENIMACAKSPLENTWWAEQDSPFCFLAFCFEYAGVQHHGLSYNCSLPLAFDGSCSGIQHFSAMLRDEVGGRAVNLLPSETVQDIYGIVAKKVNEILQADAINGTDNEVVTVTDENTGEISEKVKLGTKALAGQWLAYGVTRSVTKRSVMTLAYGSKEFGFRQQVLEDTIQPAIDSGKGLMFTQPNQAAGYMAKLIWESVSVTVVAAVEAMNWLKSAAKLLAAEVKDKKTGEILRKRCAVHWVTPDGFPVWQEYKKPIQTRLNLMFLGQFRLQPTINTNKDSEIDAHKQESGIAPNFVHSQDGSHLRKTVVWAHEKYGIESFALIHDSFGTIPADAANLFKAVRETMVDTYESCDVLADFYDQFADQLHESQLDKMPALPAKGNLNLRDILESDFAFA

Nearest PDB structures (foldseek):
  1msw-assembly1_D  TM=1.001E+00  e=0.000E+00  Escherichia phage T7
  1s76-assembly1_D  TM=9.645E-01  e=0.000E+00  Escherichia phage T7
  1s77-assembly1_D  TM=9.578E-01  e=0.000E+00  Escherichia phage T7
  1qln-assembly1_A  TM=7.118E-01  e=1.132E-96  Escherichia phage T7
  3e2e-assembly1_A  TM=7.083E-01  e=1.408E-96  Escherichia phage T7

Foldseek 3Di:
DAFDADADDLVLLVDDPVLLVVCDVVPHPVQSVVQSVQQSVLLVVLLVVLVVVCVVCLQQLNNCVDPLNFVVLFVQLVLLLVLVVVVLVVQVPDDDDGQLQSVLCVQDRSSVLSSLLCRQLSRVFSHDPVQQLQVSLLSSLVQSLLLSQLVCCPVPQHVVCVPVNPVVLVVQDDLVRSSVVSVVVLVVCCVVQRVNHPPDDDDDSVNSRSNSNVSVVSSCVSDVQKDWPPDNTGIHGDPVSSNSSSVSSNVVSRQRGQFDWGLAQWAADPFQWQTGRSRPGDHIDGLEDDDDPVVSCVRGDFDQVLLRVQLRLAQRFWKAFDVVLLVCLVPLLQDQDHLAPLSAGPDQDDADDPVPCVCSPVPSVVVRVVRVVNVVVSVVLSVRSVVRNPRLTTTFRWHYYQLQAIDTPHPQDCQDDLSSVLRMWTNDWFQLDPQLLLLLQLLLLVQQVNQQWDSVVSNCVSVVCVPLLQVCLVPVPPNVPLSNGPRSSLNSSSSVVNVQCVVPNRRRIWTGKRKQFFAQLLLCQLCLLQVPPQLNVQRQLFADNGGHDVLQQLLVQLLVVLVCQLPPWDAWDWDDACDPVRGDDGTDILGISNLLSQQVVVPDGGSQLRVVVVNCVLLVQALVNQLVCNCVRPPVVCVVVVNGDSDDPSSSNSSVSSVSSRVRSCVRRVSSVVVLVLQLVVLLLQQDQDAPPPPRHGPAHRHWAWDAELSGRIHIGFAFDDQFDWDAGSSSGIDTHHDPDPVRHDTGTDSVCSRSHRRSSNSLSHLSVLSSQLSVCCCPVPNFSHWSDHSRMTITRSNRVVSSLQSSLVSSLVRSVPDNRVVRSCVVDVPVDSDDPSPPNDDDDHHDNNDSVSSNVRNRRSD